Protein 3E0O (pdb70)

Solvent-accessible surface area: 43410 Å² total; per-residue (Å²): 94,90,64,10,44,50,65,89,58,26,155,81,18,81,221,69,36,92,58,0,1,42,75,79,1,30,6,23,5,26,74,22,122,15,33,69,32,144,100,96,0,0,0,0,1,28,2,3,7,44,0,0,0,5,20,135,26,21,42,114,30,125,27,0,29,0,1,0,32,109,29,21,91,129,9,9,54,88,108,122,20,81,51,88,80,20,138,38,42,13,0,25,0,121,49,1,75,0,5,0,4,19,16,72,134,89,15,94,22,146,126,17,52,39,12,14,0,4,5,10,0,4,82,28,1,30,66,130,74,0,140,98,48,9,2,98,75,21,41,146,65,62,90,85,63,11,42,49,62,64,64,24,160,85,18,59,197,77,38,93,71,0,1,49,82,74,12,83,6,60,54,99,138,25,126,15,76,69,44,137,104,84,0,0,0,0,1,24,2,4,7,46,1,0,0,6,20,140,32,28,41,112,29,174,32,1,56,0,1,0,21,85,31,16,104,142,11,8,62,96,123,112,19,85,50,157,83,106,142,52,52,18,0,39,2,156,43,1,75,0,5,0,4,25,14,73,126,98,11,83,28,139,66,17,49,30,8,13,0,5,7,9,0,5,92,27,1,27,78,89,76,0,134,123,51,17,4,88,81,16,53,137,51,58,164,68,74,129,36,70,18,171,84,24,91,217,67,52,86,52,0,1,55,84,70,1,26,5,16,6,30,77,33,118,16,35,76,41,147,108,63,0,0,0,1,1,22,1,21,24,81,4,0,0,6,22,121,30,32,42,113,29,142,44,1,29,0,1,0,21,128,22,19,171,113,18,0,66,82,119,117,26,77,45,95,81,28,144,33,53,14,0,39,1,136,67,1,64,0,6,0,3,19,16,63,128,85,17,90,25,154,49,21,47,39,11,15,1,6,8,15,0,5,130,18,1,38,71,148,83,0,101,103,79,18,35,70,61,50,50,140,72,51,178,84,89,110,94,49,27,138,64,26,83,220,59,49,100,51,0,0,48,76,78,4,21,4,22,10,29,78,26,125,14,31,71,38,160,105,91,0,1,0,1,0,4,5,23,21,79,4,0,0,4,21,139,19,28,40,129,21,129,38,0,34,0,0,0,22,95,24,12,118,92,20,9,70,95,120,118,26,84,49,90,82,19,138,34,53,11,0,37,2,130,70,2,70,0,2,0,3,21,15,63,130,100,15,92,15,148,62,18,50,33,11,15,1,5,6,12,0,7,106,31,13,33,78,142,71,0,118,111,79,62,38,103,82,43,49,140,64,61,204,52,62,122,99,106,22,88,23,143,81,19,52,199,54,40,95,73,0,1,49,80,66,16,78,7,59,60,102,146,28,119,17,71,69,31,148,100,75,0,0,0,0,1,20,11,39,24,73,4,0,0,7,22,126,32,26,45,101,28,166,35,0,57,0,1,0,22,107,35,16,108,148,13,10,86,87,115,120,24,84,53,155,88,103,142,51,52,13,0,35,1,145,71,3,72,0,2,0,2,16,13,66,131,98,17,89,16,143,83,16,48,37,9,15,0,6,6,13,0,7,97,22,0,29,64,79,82,0,92,116,71,31,22,85,85,34,49,131,66,56,97,59,173,69,56,98,111,76,24,153,80,20,82,215,71,32,102,51,0,1,52,79,76,0,25,5,20,4,21,67,24,129,18,32,73,49,144,95,92,0,0,0,0,2,24,1,28,21,81,0,0,0,8,16,136,43,22,37,98,36,133,31,1,34,1,1,0,23,90,30,20,97,144,11,11,58,90,128,109,22,89,35,92,79,27,148,42,52,15,0,36,1,151,49,1,79,0,3,0,3,23,9,71,130,105,10,72,42,149,59,19,58,23,8,14,0,4,8,9,0,4,105,37,1,41,82,164,90,0,131,122,72,62,21,95,86,30,41,134,65,62

Radius of gyration: 34.87 Å; Cα contacts (8 Å, |Δi|>4): 1822; chains: 6; bounding box: 81×86×90 Å

InterPro domains:
  IPR002579 Peptide methionine sulphoxide reductase MrsB domain [MF_01400] (4-126)
  IPR002579 Peptide methionine sulphoxide reductase MrsB domain [PF01641] (12-125)
  IPR002579 Peptide methionine sulphoxide reductase MrsB domain [PS51790] (5-126)
  IPR002579 Peptide methionine sulphoxide reductase MrsB domain [TIGR00357] (3-134)
  IPR011057 Mss4-like superfamily [SSF51316] (3-142)
  IPR028427 Peptide methionine sulfoxide reductase MsrB [PTHR10173] (3-135)

Organism: Bacillus subtilis (strain 168) (NCBI:txid224308)

Structure (mmCIF, N/CA/C/O backbone):
data_3E0O
#
_entry.id   3E0O
#
_cell.length_a   136.114
_cell.length_b   136.114
_cell.length_c   61.925
_cell.angle_alpha   90.00
_cell.angle_beta   90.00
_cell.angle_gamma   120.00
#
_symmetry.space_group_name_H-M   'P 3'
#
loop_
_entity.id
_entity.type
_entity.pdbx_description
1 polymer 'Peptide methionine sulfoxide reductase msrB'
2 water water
#
loop_
_atom_site.group_PDB
_atom_site.id
_atom_site.type_symbol
_atom_site.label_atom_id
_atom_site.label_alt_id
_atom_site.label_comp_id
_atom_site.label_asym_id
_atom_site.label_entity_id
_atom_site.label_seq_id
_atom_site.pdbx_PDB_ins_code
_atom_site.Cartn_x
_atom_site.Cartn_y
_atom_site.Cartn_z
_atom_site.occupancy
_atom_site.B_iso_or_equiv
_atom_site.auth_seq_id
_atom_site.auth_comp_id
_atom_site.auth_asym_id
_atom_site.auth_atom_id
_atom_site.pdbx_PDB_model_num
ATOM 1 N N . MET A 1 1 ? 33.532 100.872 -21.255 1.00 32.83 0 MET A N 1
ATOM 2 C CA . MET A 1 1 ? 33.834 99.423 -21.420 1.00 33.33 0 MET A CA 1
ATOM 3 C C . MET A 1 1 ? 32.736 98.560 -20.807 1.00 34.93 0 MET A C 1
ATOM 4 O O . MET A 1 1 ? 32.382 98.710 -19.635 1.00 35.48 0 MET A O 1
ATOM 9 N N . MET A 1 2 ? 32.206 97.653 -21.620 1.00 35.73 1 MET A N 1
ATOM 10 C CA . MET A 1 2 ? 31.137 96.756 -21.207 1.00 36.03 1 MET A CA 1
ATOM 11 C C . MET A 1 2 ? 31.605 95.800 -20.106 1.00 36.79 1 MET A C 1
ATOM 12 O O . MET A 1 2 ? 32.660 95.182 -20.223 1.00 37.76 1 MET A O 1
ATOM 17 N N . ALA A 1 3 ? 30.808 95.676 -19.047 1.00 37.11 2 ALA A N 1
ATOM 18 C CA . ALA A 1 3 ? 31.129 94.800 -17.917 1.00 37.14 2 ALA A CA 1
ATOM 19 C C . ALA A 1 3 ? 31.560 93.376 -18.282 1.00 37.75 2 ALA A C 1
ATOM 20 O O . ALA A 1 3 ? 32.620 92.920 -17.845 1.00 38.88 2 ALA A O 1
ATOM 22 N N . TYR A 1 4 ? 30.747 92.667 -19.062 1.00 37.47 3 TYR A N 1
ATOM 23 C CA . TYR A 1 4 ? 31.096 91.295 -19.435 1.00 36.35 3 TYR A CA 1
ATOM 24 C C . TYR A 1 4 ? 32.450 91.174 -20.125 1.00 34.87 3 TYR A C 1
ATOM 25 O O . TYR A 1 4 ? 33.228 90.270 -19.816 1.00 34.04 3 TYR A O 1
ATOM 34 N N . ASN A 1 5 ? 32.731 92.089 -21.050 1.00 33.61 4 ASN A N 1
ATOM 35 C CA . ASN A 1 5 ? 33.995 92.088 -21.775 1.00 31.94 4 ASN A CA 1
ATOM 36 C C . ASN A 1 5 ? 35.120 92.414 -20.812 1.00 31.55 4 ASN A C 1
ATOM 37 O O . ASN A 1 5 ? 36.155 91.740 -20.782 1.00 31.64 4 ASN A O 1
ATOM 42 N N . LYS A 1 6 ? 34.905 93.462 -20.028 1.00 29.71 5 LYS A N 1
ATOM 43 C CA . LYS A 1 6 ? 35.862 93.899 -19.027 1.00 28.11 5 LYS A CA 1
ATOM 44 C C . LYS A 1 6 ? 36.348 92.687 -18.241 1.00 29.47 5 LYS A C 1
ATOM 45 O O . LYS A 1 6 ? 37.550 92.459 -18.100 1.00 29.06 5 LYS A O 1
ATOM 51 N N . GLU A 1 7 ? 35.387 91.903 -17.758 1.00 30.32 6 GLU A N 1
ATOM 52 C CA . GLU A 1 7 ? 35.640 90.706 -16.965 1.00 30.56 6 GLU A CA 1
ATOM 53 C C . GLU A 1 7 ? 36.444 89.626 -17.674 1.00 30.53 6 GLU A C 1
ATOM 54 O O . GLU A 1 7 ? 37.286 88.971 -17.056 1.00 30.50 6 GLU A O 1
ATOM 60 N N . GLU A 1 8 ? 36.173 89.420 -18.959 1.00 30.81 7 GLU A N 1
ATOM 61 C CA . GLU A 1 8 ? 36.894 88.405 -19.721 1.00 31.73 7 GLU A CA 1
ATOM 62 C C . GLU A 1 8 ? 38.382 88.729 -19.760 1.00 30.73 7 GLU A C 1
ATOM 63 O O . GLU A 1 8 ? 39.215 87.851 -19.559 1.00 30.10 7 GLU A O 1
ATOM 69 N N . LYS A 1 9 ? 38.708 89.995 -20.018 1.00 29.38 8 LYS A N 1
ATOM 70 C CA . LYS A 1 9 ? 40.096 90.448 -20.062 1.00 25.74 8 LYS A CA 1
ATOM 71 C C . LYS A 1 9 ? 40.777 90.293 -18.706 1.00 24.47 8 LYS A C 1
ATOM 72 O O . LYS A 1 9 ? 41.922 89.860 -18.629 1.00 25.08 8 LYS A O 1
ATOM 78 N N . ILE A 1 10 ? 40.077 90.653 -17.637 1.00 23.83 9 ILE A N 1
ATOM 79 C CA . ILE A 1 10 ? 40.633 90.536 -16.294 1.00 24.02 9 ILE A CA 1
ATOM 80 C C . ILE A 1 10 ? 40.948 89.074 -15.969 1.00 25.15 9 ILE A C 1
ATOM 81 O O . ILE A 1 10 ? 42.002 88.749 -15.411 1.00 23.34 9 ILE A O 1
ATOM 86 N N . LYS A 1 11 ? 40.031 88.190 -16.337 1.00 27.90 10 LYS A N 1
ATOM 87 C CA . LYS A 1 11 ? 40.217 86.762 -16.098 1.00 29.60 10 LYS A CA 1
ATOM 88 C C . LYS A 1 11 ? 41.466 86.286 -16.826 1.00 28.52 10 LYS A C 1
ATOM 89 O O . LYS A 1 11 ? 42.118 85.325 -16.414 1.00 30.02 10 LYS A O 1
ATOM 95 N N . SER A 1 12 ? 41.798 86.978 -17.907 1.00 26.81 11 SER A N 1
ATOM 96 C CA . SER A 1 12 ? 42.949 86.628 -18.713 1.00 25.45 11 SER A CA 1
ATOM 97 C C . SER A 1 12 ? 44.269 87.092 -18.117 1.00 25.09 11 SER A C 1
ATOM 98 O O . SER A 1 12 ? 45.304 86.482 -18.367 1.00 24.82 11 SER A O 1
ATOM 101 N N . LEU A 1 13 ? 44.239 88.171 -17.340 1.00 25.09 12 LEU A N 1
ATOM 102 C CA . LEU A 1 13 ? 45.459 88.696 -16.726 1.00 26.08 12 LEU A CA 1
ATOM 103 C C . LEU A 1 13 ? 46.136 87.643 -15.853 1.00 27.00 12 LEU A C 1
ATOM 104 O O . LEU A 1 13 ? 45.476 86.730 -15.351 1.00 28.36 12 LEU A O 1
ATOM 109 N N . ASN A 1 14 ? 47.448 87.752 -15.671 1.00 26.08 13 ASN A N 1
ATOM 110 C CA . ASN A 1 14 ? 48.113 86.791 -14.809 1.00 26.96 13 ASN A CA 1
ATOM 111 C C . ASN A 1 14 ? 48.169 87.332 -13.385 1.00 28.17 13 ASN A C 1
ATOM 112 O O . ASN A 1 14 ? 47.597 88.378 -13.080 1.00 28.12 13 ASN A O 1
ATOM 117 N N . ARG A 1 15 ? 48.857 86.606 -12.518 1.00 30.55 14 ARG A N 1
ATOM 118 C CA . ARG A 1 15 ? 48.964 86.970 -11.115 1.00 32.70 14 ARG A CA 1
ATOM 119 C C . ARG A 1 15 ? 49.325 88.437 -10.867 1.00 31.44 14 ARG A C 1
ATOM 120 O O . ARG A 1 15 ? 48.490 89.212 -10.385 1.00 31.13 14 ARG A O 1
ATOM 128 N N . MET A 1 16 ? 50.561 88.810 -11.201 1.00 28.95 15 MET A N 1
ATOM 129 C CA . MET A 1 16 ? 51.053 90.174 -11.007 1.00 26.06 15 MET A CA 1
ATOM 130 C C . MET A 1 16 ? 50.203 91.204 -11.743 1.00 26.10 15 MET A C 1
ATOM 131 O O . MET A 1 16 ? 49.830 92.234 -11.175 1.00 26.64 15 MET A O 1
ATOM 136 N N . GLN A 1 17 ? 49.916 90.926 -13.011 1.00 26.02 16 GLN A N 1
ATOM 137 C CA . GLN A 1 17 ? 49.105 91.812 -13.841 1.00 26.00 16 GLN A CA 1
ATOM 138 C C . GLN A 1 17 ? 47.774 92.126 -13.168 1.00 25.50 16 GLN A C 1
ATOM 139 O O . GLN A 1 17 ? 47.333 93.278 -13.146 1.00 25.45 16 GLN A O 1
ATOM 145 N N . TYR A 1 18 ? 47.135 91.095 -12.625 1.00 24.75 17 TYR A N 1
ATOM 146 C CA . TYR A 1 18 ? 45.874 91.277 -11.929 1.00 23.74 17 TYR A CA 1
ATOM 147 C C . TYR A 1 18 ? 46.145 92.117 -10.684 1.00 23.08 17 TYR A C 1
ATOM 148 O O . TYR A 1 18 ? 45.474 93.115 -10.442 1.00 25.11 17 TYR A O 1
ATOM 157 N N . GLU A 1 19 ? 47.137 91.705 -9.900 1.00 21.56 18 GLU A N 1
ATOM 158 C CA . GLU A 1 19 ? 47.504 92.407 -8.670 1.00 20.86 18 GLU A CA 1
ATOM 159 C C . GLU A 1 19 ? 47.649 93.910 -8.860 1.00 18.47 18 GLU A C 1
ATOM 160 O O . GLU A 1 19 ? 46.997 94.695 -8.180 1.00 19.30 18 GLU A O 1
ATOM 166 N N . VAL A 1 20 ? 48.519 94.303 -9.780 1.00 14.96 19 VAL A N 1
ATOM 167 C CA . VAL A 1 20 ? 48.753 95.708 -10.060 1.00 11.58 19 VAL A CA 1
ATOM 168 C C . VAL A 1 20 ? 47.499 96.434 -10.533 1.00 9.41 19 VAL A C 1
ATOM 169 O O . VAL A 1 20 ? 46.945 97.237 -9.816 1.00 6.60 19 VAL A O 1
ATOM 173 N N . THR A 1 21 ? 47.064 96.129 -11.748 1.00 11.02 20 THR A N 1
ATOM 174 C CA . THR A 1 21 ? 45.899 96.751 -12.378 1.00 12.73 20 THR A CA 1
ATOM 175 C C . THR A 1 21 ? 44.607 96.712 -11.572 1.00 12.55 20 THR A C 1
ATOM 176 O O . THR A 1 21 ? 43.853 97.688 -11.551 1.00 11.20 20 THR A O 1
ATOM 180 N N . GLN A 1 22 ? 44.342 95.582 -10.927 1.00 12.61 21 GLN A N 1
ATOM 181 C CA . GLN A 1 22 ? 43.127 95.445 -10.145 1.00 14.09 21 GLN A CA 1
ATOM 182 C C . GLN A 1 22 ? 43.325 95.784 -8.679 1.00 16.49 21 GLN A C 1
ATOM 183 O O . GLN A 1 22 ? 42.569 96.578 -8.128 1.00 21.27 21 GLN A O 1
ATOM 189 N N . ASN A 1 23 ? 44.340 95.208 -8.045 1.00 17.24 22 ASN A N 1
ATOM 190 C CA . ASN A 1 23 ? 44.589 95.481 -6.633 1.00 18.00 22 ASN A CA 1
ATOM 191 C C . ASN A 1 23 ? 45.513 96.660 -6.349 1.00 19.44 22 ASN A C 1
ATOM 192 O O . ASN A 1 23 ? 45.988 96.819 -5.228 1.00 19.66 22 ASN A O 1
ATOM 197 N N . ASN A 1 24 ? 45.767 97.481 -7.362 1.00 20.15 23 ASN A N 1
ATOM 198 C CA . ASN A 1 24 ? 46.627 98.659 -7.225 1.00 22.84 23 ASN A CA 1
ATOM 199 C C . ASN A 1 24 ? 48.041 98.393 -6.676 1.00 23.11 23 ASN A C 1
ATOM 200 O O . ASN A 1 24 ? 48.599 99.233 -5.961 1.00 23.72 23 ASN A O 1
ATOM 205 N N . GLY A 1 25 ? 48.623 97.243 -7.022 1.00 21.43 24 GLY A N 1
ATOM 206 C CA . GLY A 1 25 ? 49.968 96.922 -6.566 1.00 20.65 24 GLY A CA 1
ATOM 207 C C . GLY A 1 25 ? 51.075 97.364 -7.523 1.00 21.13 24 GLY A C 1
ATOM 208 O O . GLY A 1 25 ? 50.821 97.978 -8.565 1.00 22.56 24 GLY A O 1
ATOM 209 N N . THR A 1 26 ? 52.319 97.059 -7.173 1.00 20.42 25 THR A N 1
ATOM 210 C CA . THR A 1 26 ? 53.453 97.437 -8.012 1.00 20.82 25 THR A CA 1
ATOM 211 C C . THR A 1 26 ? 54.386 96.262 -8.290 1.00 20.33 25 THR A C 1
ATOM 212 O O . THR A 1 26 ? 54.689 95.458 -7.404 1.00 20.83 25 THR A O 1
ATOM 216 N N . GLU A 1 27 ? 54.852 96.170 -9.525 1.00 21.24 26 GLU A N 1
ATOM 217 C CA . GLU A 1 27 ? 55.754 95.091 -9.901 1.00 23.09 26 GLU A CA 1
ATOM 218 C C . GLU A 1 27 ? 57.170 95.426 -9.439 1.00 23.14 26 GLU A C 1
ATOM 219 O O . GLU A 1 27 ? 57.544 96.595 -9.328 1.00 22.64 26 GLU A O 1
ATOM 225 N N . PRO A 1 28 ? 57.980 94.396 -9.173 1.00 23.45 27 PRO A N 1
ATOM 226 C CA . PRO A 1 28 ? 59.362 94.588 -8.721 1.00 24.00 27 PRO A CA 1
ATOM 227 C C . PRO A 1 28 ? 60.178 95.417 -9.715 1.00 24.50 27 PRO A C 1
ATOM 228 O O . PRO A 1 28 ? 60.111 95.190 -10.921 1.00 25.92 27 PRO A O 1
ATOM 232 N N . PRO A 1 29 ? 60.962 96.390 -9.221 1.00 24.26 28 PRO A N 1
ATOM 233 C CA . PRO A 1 29 ? 61.782 97.236 -10.095 1.00 24.40 28 PRO A CA 1
ATOM 234 C C . PRO A 1 29 ? 62.884 96.488 -10.838 1.00 24.49 28 PRO A C 1
ATOM 235 O O . PRO A 1 29 ? 63.562 95.640 -10.265 1.00 24.27 28 PRO A O 1
ATOM 239 N N . PHE A 1 30 ? 63.056 96.822 -12.116 1.00 24.88 29 PHE A N 1
ATOM 240 C CA . PHE A 1 30 ? 64.075 96.210 -12.973 1.00 24.39 29 PHE A CA 1
ATOM 241 C C . PHE A 1 30 ? 63.719 94.795 -13.404 1.00 23.82 29 PHE A C 1
ATOM 242 O O . PHE A 1 30 ? 64.380 94.220 -14.261 1.00 24.15 29 PHE A O 1
ATOM 250 N N . GLN A 1 31 ? 62.672 94.235 -12.816 1.00 24.30 30 GLN A N 1
ATOM 251 C CA . GLN A 1 31 ? 62.269 92.883 -13.164 1.00 25.99 30 GLN A CA 1
ATOM 252 C C . GLN A 1 31 ? 60.889 92.807 -13.795 1.00 25.45 30 GLN A C 1
ATOM 253 O O . GLN A 1 31 ? 60.024 92.040 -13.357 1.00 24.33 30 GLN A O 1
ATOM 259 N N . ASN A 1 32 ? 60.695 93.625 -14.825 1.00 24.91 31 ASN A N 1
ATOM 260 C CA . ASN A 1 32 ? 59.453 93.655 -15.581 1.00 24.17 31 ASN A CA 1
ATOM 261 C C . ASN A 1 32 ? 59.812 93.759 -17.058 1.00 24.79 31 ASN A C 1
ATOM 262 O O . ASN A 1 32 ? 60.937 94.120 -17.411 1.00 22.49 31 ASN A O 1
ATOM 267 N N . GLU A 1 33 ? 58.848 93.454 -17.917 1.00 26.66 32 GLU A N 1
ATOM 268 C CA . GLU A 1 33 ? 59.078 93.435 -19.354 1.00 28.22 32 GLU A CA 1
ATOM 269 C C . GLU A 1 33 ? 59.410 94.708 -20.122 1.00 28.78 32 GLU A C 1
ATOM 270 O O . GLU A 1 33 ? 60.162 94.648 -21.099 1.00 29.38 32 GLU A O 1
ATOM 276 N N . TYR A 1 34 ? 58.882 95.856 -19.721 1.00 28.13 33 TYR A N 1
ATOM 277 C CA . TYR A 1 34 ? 59.170 97.045 -20.513 1.00 27.59 33 TYR A CA 1
ATOM 278 C C . TYR A 1 34 ? 60.007 98.165 -19.918 1.00 27.96 33 TYR A C 1
ATOM 279 O O . TYR A 1 34 ? 60.065 99.251 -20.495 1.00 27.68 33 TYR A O 1
ATOM 288 N N . TRP A 1 35 ? 60.663 97.933 -18.790 1.00 28.99 34 TRP A N 1
ATOM 289 C CA . TRP A 1 35 ? 61.452 99.009 -18.215 1.00 30.01 34 TRP A CA 1
ATOM 290 C C . TRP A 1 35 ? 62.601 99.386 -19.150 1.00 30.60 34 TRP A C 1
ATOM 291 O O . TRP A 1 35 ? 62.820 100.571 -19.418 1.00 31.50 34 TRP A O 1
ATOM 302 N N . ASP A 1 36 ? 63.314 98.382 -19.664 1.00 30.73 35 ASP A N 1
ATOM 303 C CA . ASP A 1 36 ? 64.445 98.623 -20.560 1.00 31.23 35 ASP A CA 1
ATOM 304 C C . ASP A 1 36 ? 64.086 98.468 -22.042 1.00 31.69 35 ASP A C 1
ATOM 305 O O . ASP A 1 36 ? 64.954 98.524 -22.914 1.00 31.12 35 ASP A O 1
ATOM 310 N N . HIS A 1 37 ? 62.799 98.275 -22.308 1.00 32.36 36 HIS A N 1
ATOM 311 C CA . HIS A 1 37 ? 62.256 98.117 -23.655 1.00 31.22 36 HIS A CA 1
ATOM 312 C C . HIS A 1 37 ? 62.393 99.450 -24.389 1.00 32.84 36 HIS A C 1
ATOM 313 O O . HIS A 1 37 ? 62.078 100.498 -23.822 1.00 32.73 36 HIS A O 1
ATOM 320 N N . LYS A 1 38 ? 62.862 99.411 -25.638 1.00 33.47 37 LYS A N 1
ATOM 321 C CA . LYS A 1 38 ? 63.048 100.628 -26.440 1.00 34.71 37 LYS A CA 1
ATOM 322 C C . LYS A 1 38 ? 62.656 100.467 -27.908 1.00 34.52 37 LYS A C 1
ATOM 323 O O . LYS A 1 38 ? 63.382 100.920 -28.789 1.00 34.18 37 LYS A O 1
ATOM 329 N N . GLU A 1 39 ? 61.517 99.848 -28.188 1.00 35.40 38 GLU A N 1
ATOM 330 C CA . GLU A 1 39 ? 61.123 99.644 -29.582 1.00 36.38 38 GLU A CA 1
ATOM 331 C C . GLU A 1 39 ? 60.019 100.566 -30.108 1.00 35.30 38 GLU A C 1
ATOM 332 O O . GLU A 1 39 ? 59.025 100.815 -29.429 1.00 36.00 38 GLU A O 1
ATOM 338 N N . GLU A 1 40 ? 60.208 101.080 -31.322 1.00 33.98 39 GLU A N 1
ATOM 339 C CA . GLU A 1 40 ? 59.235 101.989 -31.916 1.00 33.29 39 GLU A CA 1
ATOM 340 C C . GLU A 1 40 ? 57.858 101.360 -31.865 1.00 31.42 39 GLU A C 1
ATOM 341 O O . GLU A 1 40 ? 57.585 100.401 -32.580 1.00 31.63 39 GLU A O 1
ATOM 347 N N . GLY A 1 41 ? 56.987 101.893 -31.016 1.00 29.93 40 GLY A N 1
ATOM 348 C CA . GLY A 1 41 ? 55.667 101.317 -30.921 1.00 28.98 40 GLY A CA 1
ATOM 349 C C . GLY A 1 41 ? 54.720 101.928 -29.915 1.00 28.13 40 GLY A C 1
ATOM 350 O O . GLY A 1 41 ? 54.996 102.963 -29.316 1.00 28.02 40 GLY A O 1
ATOM 351 N N . LEU A 1 42 ? 53.596 101.241 -29.735 1.00 27.74 41 LEU A N 1
ATOM 352 C CA . LEU A 1 42 ? 52.516 101.646 -28.848 1.00 25.44 41 LEU A CA 1
ATOM 353 C C . LEU A 1 42 ? 52.408 100.750 -27.620 1.00 25.31 41 LEU A C 1
ATOM 354 O O . LEU A 1 42 ? 52.536 99.530 -27.713 1.00 25.93 41 LEU A O 1
ATOM 359 N N . TYR A 1 43 ? 52.184 101.367 -26.464 1.00 25.05 42 TYR A N 1
ATOM 360 C CA . TYR A 1 43 ? 51.997 100.632 -25.216 1.00 23.32 42 TYR A CA 1
ATOM 361 C C . TYR A 1 43 ? 50.525 100.838 -24.884 1.00 22.70 42 TYR A C 1
ATOM 362 O O . TYR A 1 43 ? 50.136 101.908 -24.415 1.00 22.81 42 TYR A O 1
ATOM 371 N N . VAL A 1 44 ? 49.704 99.825 -25.146 1.00 22.94 43 VAL A N 1
ATOM 372 C CA . VAL A 1 44 ? 48.265 99.929 -24.892 1.00 22.12 43 VAL A CA 1
ATOM 373 C C . VAL A 1 44 ? 47.815 99.295 -23.572 1.00 22.20 43 VAL A C 1
ATOM 374 O O . VAL A 1 44 ? 48.523 98.465 -22.982 1.00 19.14 43 VAL A O 1
ATOM 378 N N . ASP A 1 45 ? 46.632 99.722 -23.127 1.00 21.52 44 ASP A N 1
ATOM 379 C CA . ASP A 1 45 ? 46.009 99.241 -21.901 1.00 21.15 44 ASP A CA 1
ATOM 380 C C . ASP A 1 45 ? 45.892 97.726 -22.042 1.00 19.32 44 ASP A C 1
ATOM 381 O O . ASP A 1 45 ? 45.373 97.246 -23.043 1.00 19.79 44 ASP A O 1
ATOM 386 N N . ILE A 1 46 ? 46.364 96.969 -21.057 1.00 17.42 45 ILE A N 1
ATOM 387 C CA . ILE A 1 46 ? 46.291 95.514 -21.154 1.00 15.84 45 ILE A CA 1
ATOM 388 C C . ILE A 1 46 ? 44.881 94.959 -20.918 1.00 15.62 45 ILE A C 1
ATOM 389 O O . ILE A 1 46 ? 44.662 93.753 -20.990 1.00 16.48 45 ILE A O 1
ATOM 394 N N . VAL A 1 47 ? 43.922 95.832 -20.646 1.00 15.73 46 VAL A N 1
ATOM 395 C CA . VAL A 1 47 ? 42.550 95.382 -20.448 1.00 17.50 46 VAL A CA 1
ATOM 396 C C . VAL A 1 47 ? 41.611 95.949 -21.531 1.00 20.21 46 VAL A C 1
ATOM 397 O O . VAL A 1 47 ? 40.967 95.188 -22.270 1.00 22.03 46 VAL A O 1
ATOM 401 N N . SER A 1 48 ? 41.532 97.278 -21.625 1.00 20.36 47 SER A N 1
ATOM 402 C CA . SER A 1 48 ? 40.681 97.920 -22.623 1.00 20.35 47 SER A CA 1
ATOM 403 C C . SER A 1 48 ? 41.388 97.944 -23.968 1.00 20.52 47 SER A C 1
ATOM 404 O O . SER A 1 48 ? 40.761 98.116 -25.013 1.00 21.64 47 SER A O 1
ATOM 407 N N . GLY A 1 49 ? 42.705 97.786 -23.935 1.00 19.97 48 GLY A N 1
ATOM 408 C CA . GLY A 1 49 ? 43.470 97.763 -25.166 1.00 19.17 48 GLY A CA 1
ATOM 409 C C . GLY A 1 49 ? 43.640 99.099 -25.843 1.00 18.74 48 GLY A C 1
ATOM 410 O O . GLY A 1 49 ? 44.179 99.170 -26.945 1.00 18.70 48 GLY A O 1
ATOM 411 N N . LYS A 1 50 ? 43.178 100.162 -25.198 1.00 19.25 49 LYS A N 1
ATOM 412 C CA . LYS A 1 50 ? 43.319 101.494 -25.778 1.00 20.67 49 LYS A CA 1
ATOM 413 C C . LYS A 1 50 ? 44.778 101.917 -25.596 1.00 20.77 49 LYS A C 1
ATOM 414 O O . LYS A 1 50 ? 45.459 101.464 -24.664 1.00 21.30 49 LYS A O 1
ATOM 420 N N . PRO A 1 51 ? 45.288 102.767 -26.499 1.00 20.36 50 PRO A N 1
ATOM 421 C CA . PRO A 1 51 ? 46.683 103.185 -26.348 1.00 19.36 50 PRO A CA 1
ATOM 422 C C . PRO A 1 51 ? 46.867 104.155 -25.186 1.00 18.87 50 PRO A C 1
ATOM 423 O O . PRO A 1 51 ? 46.103 105.115 -25.027 1.00 18.11 50 PRO A O 1
ATOM 427 N N . LEU A 1 52 ? 47.889 103.874 -24.377 1.00 17.56 51 LEU A N 1
ATOM 428 C CA . LEU A 1 52 ? 48.231 104.663 -23.203 1.00 15.93 51 LEU A CA 1
ATOM 429 C C . LEU A 1 52 ? 49.514 105.458 -23.412 1.00 15.98 51 LEU A C 1
ATOM 430 O O . LEU A 1 52 ? 49.590 106.621 -23.038 1.00 17.17 51 LEU A O 1
ATOM 435 N N . PHE A 1 53 ? 50.530 104.833 -23.994 1.00 16.36 52 PHE A N 1
ATOM 436 C CA . PHE A 1 53 ? 51.783 105.534 -24.225 1.00 19.66 52 PHE A CA 1
ATOM 437 C C . PHE A 1 53 ? 52.451 105.139 -25.513 1.00 21.25 52 PHE A C 1
ATOM 438 O O . PHE A 1 53 ? 52.204 104.061 -26.046 1.00 21.25 52 PHE A O 1
ATOM 446 N N . THR A 1 54 ? 53.327 106.025 -25.980 1.00 23.87 53 THR A N 1
ATOM 447 C CA . THR A 1 54 ? 54.087 105.852 -27.215 1.00 24.58 53 THR A CA 1
ATOM 448 C C . THR A 1 54 ? 55.543 105.583 -26.878 1.00 24.72 53 THR A C 1
ATOM 449 O O . THR A 1 54 ? 56.054 106.102 -25.886 1.00 26.04 53 THR A O 1
ATOM 453 N N . SER A 1 55 ? 56.217 104.781 -27.697 1.00 24.43 54 SER A N 1
ATOM 454 C CA . SER A 1 55 ? 57.616 104.485 -27.437 1.00 25.14 54 SER A CA 1
ATOM 455 C C . SER A 1 55 ? 58.416 105.769 -27.537 1.00 25.00 54 SER A C 1
ATOM 456 O O . SER A 1 55 ? 59.510 105.861 -26.995 1.00 26.01 54 SER A O 1
ATOM 459 N N . LYS A 1 56 ? 57.854 106.758 -28.227 1.00 24.93 55 LYS A N 1
ATOM 460 C CA . LYS A 1 56 ? 58.502 108.055 -28.409 1.00 26.82 55 LYS A CA 1
ATOM 461 C C . LYS A 1 56 ? 58.736 108.791 -27.104 1.00 27.27 55 LYS A C 1
ATOM 462 O O . LYS A 1 56 ? 59.854 109.218 -26.807 1.00 28.64 55 LYS A O 1
ATOM 468 N N . ASP A 1 57 ? 57.668 108.953 -26.332 1.00 26.90 56 ASP A N 1
ATOM 469 C CA . ASP A 1 57 ? 57.744 109.659 -25.067 1.00 25.21 56 ASP A CA 1
ATOM 470 C C . ASP A 1 57 ? 58.373 108.830 -23.948 1.00 24.60 56 ASP A C 1
ATOM 471 O O . ASP A 1 57 ? 58.581 109.332 -22.840 1.00 23.98 56 ASP A O 1
ATOM 476 N N . LYS A 1 58 ? 58.687 107.567 -24.236 1.00 24.10 57 LYS A N 1
ATOM 477 C CA . LYS A 1 58 ? 59.318 106.702 -23.235 1.00 24.51 57 LYS A CA 1
ATOM 478 C C . LYS A 1 58 ? 60.778 107.121 -23.119 1.00 24.94 57 LYS A C 1
ATOM 479 O O . LYS A 1 58 ? 61.407 107.444 -24.126 1.00 26.38 57 LYS A O 1
ATOM 485 N N . PHE A 1 59 ? 61.318 107.123 -21.906 1.00 24.35 58 PHE A N 1
ATOM 486 C CA . PHE A 1 59 ? 62.706 107.513 -21.734 1.00 25.45 58 PHE A CA 1
ATOM 487 C C . PHE A 1 59 ? 63.425 106.746 -20.641 1.00 25.78 58 PHE A C 1
ATOM 488 O O . PHE A 1 59 ? 62.802 106.219 -19.729 1.00 25.23 58 PHE A O 1
ATOM 496 N N . ASP A 1 60 ? 64.747 106.680 -20.745 1.00 28.59 59 ASP A N 1
ATOM 497 C CA . ASP A 1 60 ? 65.540 105.953 -19.764 1.00 30.58 59 ASP A CA 1
ATOM 498 C C . ASP A 1 60 ? 65.512 106.584 -18.379 1.00 30.62 59 ASP A C 1
ATOM 499 O O . ASP A 1 60 ? 65.674 107.795 -18.211 1.00 30.65 59 ASP A O 1
ATOM 504 N N . SER A 1 61 ? 65.304 105.727 -17.390 1.00 29.93 60 SER A N 1
ATOM 505 C CA . SER A 1 61 ? 65.218 106.126 -15.996 1.00 29.16 60 SER A CA 1
ATOM 506 C C . SER A 1 61 ? 65.920 105.064 -15.150 1.00 28.70 60 SER A C 1
ATOM 507 O O . SER A 1 61 ? 65.904 103.879 -15.494 1.00 29.84 60 SER A O 1
ATOM 510 N N . GLN A 1 62 ? 66.552 105.471 -14.058 1.00 26.00 61 GLN A N 1
ATOM 511 C CA . GLN A 1 62 ? 67.208 104.486 -13.226 1.00 26.44 61 GLN A CA 1
ATOM 512 C C . GLN A 1 62 ? 66.246 103.976 -12.165 1.00 25.70 61 GLN A C 1
ATOM 513 O O . GLN A 1 62 ? 66.677 103.388 -11.173 1.00 25.40 61 GLN A O 1
ATOM 519 N N . CYS A 1 63 ? 64.944 104.186 -12.378 1.00 23.01 62 CYS A N 1
ATOM 520 C CA . CYS A 1 63 ? 63.944 103.738 -11.409 1.00 20.69 62 CYS A CA 1
ATOM 521 C C . CYS A 1 63 ? 63.509 102.278 -11.560 1.00 21.07 62 CYS A C 1
ATOM 522 O O . CYS A 1 63 ? 63.058 101.670 -10.591 1.00 21.68 62 CYS A O 1
ATOM 525 N N . GLY A 1 64 ? 63.643 101.708 -12.757 1.00 19.55 63 GLY A N 1
ATOM 526 C CA . GLY A 1 64 ? 63.270 100.316 -12.942 1.00 17.50 63 GLY A CA 1
ATOM 527 C C . GLY A 1 64 ? 61.856 100.019 -13.409 1.00 17.63 63 GLY A C 1
ATOM 528 O O . GLY A 1 64 ? 61.398 98.888 -13.286 1.00 15.51 63 GLY A O 1
ATOM 529 N N . TRP A 1 65 ? 61.162 101.028 -13.929 1.00 18.68 64 TRP A N 1
ATOM 530 C CA . TRP A 1 65 ? 59.796 100.868 -14.440 1.00 19.26 64 TRP A CA 1
ATOM 531 C C . TRP A 1 65 ? 59.644 101.737 -15.679 1.00 20.07 64 TRP A C 1
ATOM 532 O O . TRP A 1 65 ? 60.254 102.804 -15.768 1.00 18.92 64 TRP A O 1
ATOM 543 N N . PRO A 1 66 ? 58.827 101.295 -16.653 1.00 20.70 65 PRO A N 1
ATOM 544 C CA . PRO A 1 66 ? 58.635 102.100 -17.861 1.00 20.57 65 PRO A CA 1
ATOM 545 C C . PRO A 1 66 ? 58.382 103.556 -17.459 1.00 21.46 65 PRO A C 1
ATOM 546 O O . PRO A 1 66 ? 57.481 103.850 -16.661 1.00 21.71 65 PRO A O 1
ATOM 550 N N . SER A 1 67 ? 59.195 104.459 -17.998 1.00 21.16 66 SER A N 1
ATOM 551 C CA . SER A 1 67 ? 59.065 105.875 -17.690 1.00 21.70 66 SER A CA 1
ATOM 552 C C . SER A 1 67 ? 58.709 106.691 -18.923 1.00 22.11 66 SER A C 1
ATOM 553 O O . SER A 1 67 ? 59.462 106.708 -19.903 1.00 23.00 66 SER A O 1
ATOM 556 N N . PHE A 1 68 ? 57.569 107.379 -18.870 1.00 21.02 67 PHE A N 1
ATOM 557 C CA . PHE A 1 68 ? 57.145 108.210 -19.988 1.00 17.21 67 PHE A CA 1
ATOM 558 C C . PHE A 1 68 ? 56.982 109.633 -19.535 1.00 14.10 67 PHE A C 1
ATOM 559 O O . PHE A 1 68 ? 56.672 109.882 -18.379 1.00 13.55 67 PHE A O 1
ATOM 567 N N . THR A 1 69 ? 57.219 110.561 -20.452 1.00 13.14 68 THR A N 1
ATOM 568 C CA . THR A 1 69 ? 57.112 111.988 -20.171 1.00 11.86 68 THR A CA 1
ATOM 569 C C . THR A 1 69 ? 55.666 112.447 -20.252 1.00 10.35 68 THR A C 1
ATOM 570 O O . THR A 1 69 ? 55.325 113.514 -19.747 1.00 7.47 68 THR A O 1
ATOM 574 N N . LYS A 1 70 ? 54.832 111.648 -20.913 1.00 10.84 69 LYS A N 1
ATOM 575 C CA . LYS A 1 70 ? 53.425 111.987 -21.083 1.00 13.03 69 LYS A CA 1
ATOM 576 C C . LYS A 1 70 ? 52.621 110.840 -21.696 1.00 14.66 69 LYS A C 1
ATOM 577 O O . LYS A 1 70 ? 53.181 109.968 -22.371 1.00 14.94 69 LYS A O 1
ATOM 583 N N . PRO A 1 71 ? 51.287 110.829 -21.467 1.00 16.17 70 PRO A N 1
ATOM 584 C CA . PRO A 1 71 ? 50.414 109.788 -22.005 1.00 15.86 70 PRO A CA 1
ATOM 585 C C . PRO A 1 71 ? 49.858 110.308 -23.306 1.00 18.78 70 PRO A C 1
ATOM 586 O O . PRO A 1 71 ? 50.283 111.348 -23.816 1.00 18.14 70 PRO A O 1
ATOM 590 N N . ILE A 1 72 ? 48.887 109.597 -23.842 1.00 22.77 71 ILE A N 1
ATOM 591 C CA . ILE A 1 72 ? 48.295 110.047 -25.070 1.00 26.59 71 ILE A CA 1
ATOM 592 C C . ILE A 1 72 ? 46.812 110.289 -24.870 1.00 29.21 71 ILE A C 1
ATOM 593 O O . ILE A 1 72 ? 46.221 109.841 -23.886 1.00 28.81 71 ILE A O 1
ATOM 598 N N . GLU A 1 73 ? 46.249 111.063 -25.792 1.00 33.87 72 GLU A N 1
ATOM 599 C CA . GLU A 1 73 ? 44.832 111.424 -25.836 1.00 36.56 72 GLU A CA 1
ATOM 600 C C . GLU A 1 73 ? 43.944 111.136 -24.613 1.00 37.22 72 GLU A C 1
ATOM 601 O O . GLU A 1 73 ? 43.006 110.334 -24.689 1.00 37.89 72 GLU A O 1
ATOM 607 N N . GLU A 1 74 ? 44.228 111.804 -23.500 1.00 37.04 73 GLU A N 1
ATOM 608 C CA . GLU A 1 74 ? 43.445 111.648 -22.273 1.00 36.58 73 GLU A CA 1
ATOM 609 C C . GLU A 1 74 ? 42.940 110.238 -21.928 1.00 34.51 73 GLU A C 1
ATOM 610 O O . GLU A 1 74 ? 41.875 110.095 -21.330 1.00 33.52 73 GLU A O 1
ATOM 616 N N . GLU A 1 75 ? 43.675 109.195 -22.294 1.00 32.18 74 GLU A N 1
ATOM 617 C CA . GLU A 1 75 ? 43.220 107.862 -21.940 1.00 30.38 74 GLU A CA 1
ATOM 618 C C . GLU A 1 75 ? 43.832 107.518 -20.589 1.00 28.31 74 GLU A C 1
ATOM 619 O O . GLU A 1 75 ? 43.525 106.494 -19.994 1.00 29.08 74 GLU A O 1
ATOM 625 N N . VAL A 1 76 ? 44.695 108.403 -20.110 1.00 26.94 75 VAL A N 1
ATOM 626 C CA . VAL A 1 76 ? 45.371 108.250 -18.825 1.00 26.66 75 VAL A CA 1
ATOM 627 C C . VAL A 1 76 ? 44.960 109.407 -17.914 1.00 27.16 75 VAL A C 1
ATOM 628 O O . VAL A 1 76 ? 45.033 110.572 -18.313 1.00 26.48 75 VAL A O 1
ATOM 632 N N . GLU A 1 77 ? 44.539 109.101 -16.693 1.00 26.70 76 GLU A N 1
ATOM 633 C CA . GLU A 1 77 ? 44.109 110.161 -15.791 1.00 28.40 76 GLU A CA 1
ATOM 634 C C . GLU A 1 77 ? 44.866 110.180 -14.473 1.00 27.69 76 GLU A C 1
ATOM 635 O O . GLU A 1 77 ? 45.270 109.126 -13.964 1.00 27.23 76 GLU A O 1
ATOM 641 N N . GLU A 1 78 ? 45.051 111.388 -13.934 1.00 24.80 77 GLU A N 1
ATOM 642 C CA . GLU A 1 78 ? 45.737 111.567 -12.670 1.00 22.57 77 GLU A CA 1
ATOM 643 C C . GLU A 1 78 ? 44.691 111.672 -11.594 1.00 23.89 77 GLU A C 1
ATOM 644 O O . GLU A 1 78 ? 43.563 112.080 -11.852 1.00 24.57 77 GLU A O 1
ATOM 650 N N . LYS A 1 79 ? 45.075 111.320 -10.377 1.00 24.43 78 LYS A N 1
ATOM 651 C CA . LYS A 1 79 ? 44.168 111.369 -9.248 1.00 23.35 78 LYS A CA 1
ATOM 652 C C . LYS A 1 79 ? 45.021 111.432 -7.991 1.00 25.31 78 LYS A C 1
ATOM 653 O O . LYS A 1 79 ? 46.061 110.772 -7.904 1.00 26.84 78 LYS A O 1
ATOM 659 N N . LEU A 1 80 ? 44.601 112.235 -7.019 1.00 26.19 79 LEU A N 1
ATOM 660 C CA . LEU A 1 80 ? 45.347 112.350 -5.772 1.00 25.03 79 LEU A CA 1
ATOM 661 C C . LEU A 1 80 ? 45.423 110.962 -5.154 1.00 25.94 79 LEU A C 1
ATOM 662 O O . LEU A 1 80 ? 44.504 110.153 -5.308 1.00 26.68 79 LEU A O 1
ATOM 667 N N . ASP A 1 81 ? 46.522 110.678 -4.473 1.00 26.07 80 ASP A N 1
ATOM 668 C CA . ASP A 1 81 ? 46.707 109.385 -3.827 1.00 27.01 80 ASP A CA 1
ATOM 669 C C . ASP A 1 81 ? 47.356 109.638 -2.489 1.00 28.09 80 ASP A C 1
ATOM 670 O O . ASP A 1 81 ? 48.572 109.856 -2.420 1.00 29.21 80 ASP A O 1
ATOM 675 N N . THR A 1 82 ? 46.551 109.612 -1.429 1.00 28.25 81 THR A N 1
ATOM 676 C CA . THR A 1 82 ? 47.067 109.865 -0.087 1.00 27.84 81 THR A CA 1
ATOM 677 C C . THR A 1 82 ? 47.219 108.598 0.770 1.00 28.82 81 THR A C 1
ATOM 678 O O . THR A 1 82 ? 47.170 108.661 2.001 1.00 29.13 81 THR A O 1
ATOM 682 N N . SER A 1 83 ? 47.416 107.453 0.124 1.00 28.19 82 SER A N 1
ATOM 683 C CA . SER A 1 83 ? 47.588 106.211 0.863 1.00 29.51 82 SER A CA 1
ATOM 684 C C . SER A 1 83 ? 49.019 106.080 1.407 1.00 31.19 82 SER A C 1
ATOM 685 O O . SER A 1 83 ? 49.861 106.963 1.203 1.00 32.05 82 SER A O 1
ATOM 688 N N . HIS A 1 84 ? 49.284 104.972 2.097 1.00 31.47 83 HIS A N 1
ATOM 689 C CA . HIS A 1 84 ? 50.595 104.704 2.676 1.00 31.06 83 HIS A CA 1
ATOM 690 C C . HIS A 1 84 ? 51.159 105.939 3.335 1.00 31.32 83 HIS A C 1
ATOM 691 O O . HIS A 1 84 ? 52.369 106.174 3.314 1.00 31.05 83 HIS A O 1
ATOM 698 N N . GLY A 1 85 ? 50.258 106.729 3.910 1.00 31.58 84 GLY A N 1
ATOM 699 C CA . GLY A 1 85 ? 50.634 107.939 4.616 1.00 31.87 84 GLY A CA 1
ATOM 700 C C . GLY A 1 85 ? 51.555 108.880 3.878 1.00 32.18 84 GLY A C 1
ATOM 701 O O . GLY A 1 85 ? 52.458 109.468 4.469 1.00 33.21 84 GLY A O 1
ATOM 702 N N . MET A 1 86 ? 51.341 109.031 2.582 1.00 32.08 85 MET A N 1
ATOM 703 C CA . MET A 1 86 ? 52.169 109.936 1.801 1.00 31.50 85 MET A CA 1
ATOM 704 C C . MET A 1 86 ? 51.283 110.802 0.942 1.00 29.87 85 MET A C 1
ATOM 705 O O . MET A 1 86 ? 50.057 110.790 1.085 1.00 28.61 85 MET A O 1
ATOM 710 N N . ILE A 1 87 ? 51.904 111.558 0.050 1.00 28.16 86 ILE A N 1
ATOM 711 C CA . ILE A 1 87 ? 51.136 112.393 -0.853 1.00 28.34 86 ILE A CA 1
ATOM 712 C C . ILE A 1 87 ? 51.725 112.246 -2.247 1.00 27.99 86 ILE A C 1
ATOM 713 O O . ILE A 1 87 ? 52.801 112.766 -2.541 1.00 29.39 86 ILE A O 1
ATOM 718 N N . ARG A 1 88 ? 51.017 111.498 -3.089 1.00 26.38 87 ARG A N 1
ATOM 719 C CA . ARG A 1 88 ? 51.454 111.247 -4.452 1.00 25.67 87 ARG A CA 1
ATOM 720 C C . ARG A 1 88 ? 50.254 111.396 -5.363 1.00 26.15 87 ARG A C 1
ATOM 721 O O . ARG A 1 88 ? 49.149 111.644 -4.894 1.00 29.26 87 ARG A O 1
ATOM 729 N N . THR A 1 89 ? 50.483 111.239 -6.664 1.00 25.24 88 THR A N 1
ATOM 730 C CA . THR A 1 89 ? 49.443 111.338 -7.682 1.00 23.29 88 THR A CA 1
ATOM 731 C C . THR A 1 89 ? 49.383 110.039 -8.450 1.00 22.91 88 THR A C 1
ATOM 732 O O . THR A 1 89 ? 50.339 109.672 -9.135 1.00 20.73 88 THR A O 1
ATOM 736 N N . GLU A 1 90 ? 48.257 109.348 -8.341 1.00 23.96 89 GLU A N 1
ATOM 737 C CA . GLU A 1 90 ? 48.083 108.095 -9.052 1.00 24.27 89 GLU A CA 1
ATOM 738 C C . GLU A 1 90 ? 47.781 108.397 -10.520 1.00 25.38 89 GLU A C 1
ATOM 739 O O . GLU A 1 90 ? 47.299 109.483 -10.874 1.00 26.12 89 GLU A O 1
ATOM 745 N N . VAL A 1 91 ? 48.091 107.425 -11.367 1.00 25.53 90 VAL A N 1
ATOM 746 C CA . VAL A 1 91 ? 47.875 107.515 -12.799 1.00 23.94 90 VAL A CA 1
ATOM 747 C C . VAL A 1 91 ? 46.946 106.352 -13.120 1.00 21.91 90 VAL A C 1
ATOM 748 O O . VAL A 1 91 ? 47.299 105.198 -12.868 1.00 21.69 90 VAL A O 1
ATOM 752 N N . ARG A 1 92 ? 45.758 106.639 -13.642 1.00 21.76 91 ARG A N 1
ATOM 753 C CA . ARG A 1 92 ? 44.822 105.567 -13.985 1.00 21.19 91 ARG A CA 1
ATOM 754 C C . ARG A 1 92 ? 44.326 105.618 -15.417 1.00 22.11 91 ARG A C 1
ATOM 755 O O . ARG A 1 92 ? 44.287 106.688 -16.035 1.00 22.79 91 ARG A O 1
ATOM 763 N N . SER A 1 93 ? 43.968 104.445 -15.939 1.00 23.01 92 SER A N 1
ATOM 764 C CA . SER A 1 93 ? 43.424 104.323 -17.287 1.00 24.03 92 SER A CA 1
ATOM 765 C C . SER A 1 93 ? 41.962 104.768 -17.219 1.00 24.76 92 SER A C 1
ATOM 766 O O . SER A 1 93 ? 41.254 104.464 -16.255 1.00 23.24 92 SER A O 1
ATOM 769 N N . ARG A 1 94 ? 41.517 105.499 -18.236 1.00 26.06 93 ARG A N 1
ATOM 770 C CA . ARG A 1 94 ? 40.150 105.988 -18.272 1.00 26.46 93 ARG A CA 1
ATOM 771 C C . ARG A 1 94 ? 39.172 104.842 -18.463 1.00 26.27 93 ARG A C 1
ATOM 772 O O . ARG A 1 94 ? 38.534 104.389 -17.514 1.00 26.41 93 ARG A O 1
ATOM 780 N N . THR A 1 95 ? 39.084 104.356 -19.694 1.00 26.45 94 THR A N 1
ATOM 781 C CA . THR A 1 95 ? 38.151 103.296 -20.035 1.00 26.32 94 THR A CA 1
ATOM 782 C C . THR A 1 95 ? 38.171 102.082 -19.125 1.00 26.01 94 THR A C 1
ATOM 783 O O . THR A 1 95 ? 37.151 101.728 -18.554 1.00 26.80 94 THR A O 1
ATOM 787 N N . ALA A 1 96 ? 39.328 101.452 -18.973 1.00 26.39 95 ALA A N 1
ATOM 788 C CA . ALA A 1 96 ? 39.439 100.250 -18.137 1.00 26.78 95 ALA A CA 1
ATOM 789 C C . ALA A 1 96 ? 39.476 100.445 -16.611 1.00 27.05 95 ALA A C 1
ATOM 790 O O . ALA A 1 96 ? 39.092 99.537 -15.860 1.00 27.01 95 ALA A O 1
ATOM 792 N N . ASP A 1 97 ? 39.939 101.617 -16.167 1.00 26.92 96 ASP A N 1
ATOM 793 C CA . ASP A 1 97 ? 40.099 101.958 -14.746 1.00 25.63 96 ASP A CA 1
ATOM 794 C C . ASP A 1 97 ? 40.944 100.935 -14.009 1.00 25.13 96 ASP A C 1
ATOM 795 O O . ASP A 1 97 ? 40.476 100.245 -13.111 1.00 23.83 96 ASP A O 1
ATOM 800 N N . SER A 1 98 ? 42.199 100.835 -14.419 1.00 25.88 97 SER A N 1
ATOM 801 C CA . SER A 1 98 ? 43.141 99.922 -13.799 1.00 26.22 97 SER A CA 1
ATOM 802 C C . SER A 1 98 ? 44.277 100.794 -13.263 1.00 25.39 97 SER A C 1
ATOM 803 O O . SER A 1 98 ? 44.612 101.812 -13.866 1.00 26.49 97 SER A O 1
ATOM 806 N N . HIS A 1 99 ? 44.835 100.429 -12.114 1.00 23.33 98 HIS A N 1
ATOM 807 C CA . HIS A 1 99 ? 45.937 101.191 -11.542 1.00 20.28 98 HIS A CA 1
ATOM 808 C C . HIS A 1 99 ? 47.091 101.100 -12.527 1.00 19.21 98 HIS A C 1
ATOM 809 O O . HIS A 1 99 ? 47.420 100.010 -12.993 1.00 19.00 98 HIS A O 1
ATOM 816 N N . LEU A 1 100 ? 47.687 102.236 -12.876 1.00 17.07 99 LEU A N 1
ATOM 817 C CA . LEU A 1 100 ? 48.825 102.209 -13.784 1.00 13.81 99 LEU A CA 1
ATOM 818 C C . LEU A 1 100 ? 50.107 102.454 -13.009 1.00 14.72 99 LEU A C 1
ATOM 819 O O . LEU A 1 100 ? 51.092 101.721 -13.175 1.00 15.76 99 LEU A O 1
ATOM 824 N N . GLY A 1 101 ? 50.072 103.464 -12.143 1.00 12.81 100 GLY A N 1
ATOM 825 C CA . GLY A 1 101 ? 51.234 103.815 -11.353 1.00 15.11 100 GLY A CA 1
ATOM 826 C C . GLY A 1 101 ? 51.167 105.238 -10.811 1.00 16.10 100 GLY A C 1
ATOM 827 O O . GLY A 1 101 ? 50.120 105.650 -10.291 1.00 17.00 100 GLY A O 1
ATOM 828 N N . HIS A 1 102 ? 52.270 105.986 -10.929 1.00 14.77 101 HIS A N 1
ATOM 829 C CA . HIS A 1 102 ? 52.322 107.363 -10.432 1.00 15.18 101 HIS A CA 1
ATOM 830 C C . HIS A 1 102 ? 53.107 108.354 -11.300 1.00 15.95 101 HIS A C 1
ATOM 831 O O . HIS A 1 102 ? 53.894 107.967 -12.167 1.00 16.53 101 HIS A O 1
ATOM 838 N N . VAL A 1 103 ? 52.870 109.640 -11.056 1.00 16.36 102 VAL A N 1
ATOM 839 C CA . VAL A 1 103 ? 53.572 110.716 -11.761 1.00 17.71 102 VAL A CA 1
ATOM 840 C C . VAL A 1 103 ? 54.421 111.521 -10.778 1.00 17.66 102 VAL A C 1
ATOM 841 O O . VAL A 1 103 ? 54.091 111.643 -9.606 1.00 16.92 102 VAL A O 1
ATOM 845 N N . PHE A 1 104 ? 55.519 112.070 -11.267 1.00 20.15 103 PHE A N 1
ATOM 846 C CA . PHE A 1 104 ? 56.401 112.852 -10.423 1.00 22.91 103 PHE A CA 1
ATOM 847 C C . PHE A 1 104 ? 56.869 114.043 -11.222 1.00 24.92 103 PHE A C 1
ATOM 848 O O . PHE A 1 104 ? 57.010 113.949 -12.438 1.00 26.84 103 PHE A O 1
ATOM 856 N N . ASN A 1 105 ? 57.104 115.164 -10.548 1.00 27.37 104 ASN A N 1
ATOM 857 C CA . ASN A 1 105 ? 57.563 116.359 -11.243 1.00 29.62 104 ASN A CA 1
ATOM 858 C C . ASN A 1 105 ? 59.084 116.453 -11.340 1.00 29.91 104 ASN A C 1
ATOM 859 O O . ASN A 1 105 ? 59.664 117.530 -11.213 1.00 29.17 104 ASN A O 1
ATOM 864 N N . ASP A 1 106 ? 59.711 115.308 -11.591 1.00 29.31 105 ASP A N 1
ATOM 865 C CA . ASP A 1 106 ? 61.152 115.221 -11.734 1.00 30.10 105 ASP A CA 1
ATOM 866 C C . ASP A 1 106 ? 61.456 114.731 -13.152 1.00 30.62 105 ASP A C 1
ATOM 867 O O . ASP A 1 106 ? 62.467 114.083 -13.398 1.00 29.47 105 ASP A O 1
ATOM 872 N N . GLY A 1 107 ? 60.567 115.047 -14.084 1.00 31.85 106 GLY A N 1
ATOM 873 C CA . GLY A 1 107 ? 60.753 114.615 -15.459 1.00 33.46 106 GLY A CA 1
ATOM 874 C C . GLY A 1 107 ? 61.714 115.442 -16.298 1.00 33.98 106 GLY A C 1
ATOM 875 O O . GLY A 1 107 ? 61.888 116.640 -16.073 1.00 34.62 106 GLY A O 1
ATOM 876 N N . PRO A 1 108 ? 62.345 114.819 -17.300 1.00 34.49 107 PRO A N 1
ATOM 877 C CA . PRO A 1 108 ? 63.302 115.480 -18.189 1.00 34.79 107 PRO A CA 1
ATOM 878 C C . PRO A 1 108 ? 62.653 116.322 -19.273 1.00 34.91 107 PRO A C 1
ATOM 879 O O . PRO A 1 108 ? 63.300 117.171 -19.876 1.00 35.06 107 PRO A O 1
ATOM 883 N N . GLY A 1 109 ? 61.371 116.083 -19.518 1.00 35.42 108 GLY A N 1
ATOM 884 C CA . GLY A 1 109 ? 60.672 116.817 -20.558 1.00 35.71 108 GLY A CA 1
ATOM 885 C C . GLY A 1 109 ? 60.597 118.322 -20.378 1.00 35.71 108 GLY A C 1
ATOM 886 O O . GLY A 1 109 ? 61.114 118.866 -19.403 1.00 35.91 108 GLY A O 1
ATOM 887 N N . PRO A 1 110 ? 59.965 119.029 -21.329 1.00 35.38 109 PRO A N 1
ATOM 888 C CA . PRO A 1 110 ? 59.822 120.483 -21.263 1.00 34.67 109 PRO A CA 1
ATOM 889 C C . PRO A 1 110 ? 58.928 120.846 -20.079 1.00 34.41 109 PRO A C 1
ATOM 890 O O . PRO A 1 110 ? 58.946 121.977 -19.594 1.00 33.88 109 PRO A O 1
ATOM 894 N N . ASN A 1 111 ? 58.145 119.872 -19.621 1.00 34.17 110 ASN A N 1
ATOM 895 C CA . ASN A 1 111 ? 57.244 120.089 -18.502 1.00 33.84 110 ASN A CA 1
ATOM 896 C C . ASN A 1 111 ? 57.560 119.215 -17.304 1.00 30.68 110 ASN A C 1
ATOM 897 O O . ASN A 1 111 ? 56.738 119.011 -16.417 1.00 31.05 110 ASN A O 1
ATOM 902 N N . GLY A 1 112 ? 58.779 118.710 -17.302 1.00 28.45 111 GLY A N 1
ATOM 903 C CA . GLY A 1 112 ? 59.286 117.894 -16.218 1.00 27.91 111 GLY A CA 1
ATOM 904 C C . GLY A 1 112 ? 58.467 116.812 -15.551 1.00 26.84 111 GLY A C 1
ATOM 905 O O . GLY A 1 112 ? 58.627 116.595 -14.350 1.00 26.33 111 GLY A O 1
ATOM 906 N N . LEU A 1 113 ? 57.608 116.121 -16.292 1.00 25.99 112 LEU A N 1
ATOM 907 C CA . LEU A 1 113 ? 56.832 115.057 -15.678 1.00 25.65 112 LEU A CA 1
ATOM 908 C C . LEU A 1 113 ? 57.482 113.695 -15.861 1.00 25.89 112 LEU A C 1
ATOM 909 O O . LEU A 1 113 ? 58.231 113.457 -16.811 1.00 25.93 112 LEU A O 1
ATOM 914 N N . ARG A 1 114 ? 57.199 112.802 -14.926 1.00 25.65 113 ARG A N 1
ATOM 915 C CA . ARG A 1 114 ? 57.740 111.460 -14.971 1.00 25.97 113 ARG A CA 1
ATOM 916 C C . ARG A 1 114 ? 56.648 110.460 -14.641 1.00 25.81 113 ARG A C 1
ATOM 917 O O . ARG A 1 114 ? 56.299 110.262 -13.471 1.00 25.16 113 ARG A O 1
ATOM 925 N N . TYR A 1 115 ? 56.099 109.840 -15.679 1.00 25.16 114 TYR A N 1
ATOM 926 C CA . TYR A 1 115 ? 55.049 108.850 -15.501 1.00 24.46 114 TYR A CA 1
ATOM 927 C C . TYR A 1 115 ? 55.699 107.468 -15.344 1.00 25.09 114 TYR A C 1
ATOM 928 O O . TYR A 1 115 ? 56.256 106.910 -16.300 1.00 25.54 114 TYR A O 1
ATOM 937 N N . CYS A 1 116 ? 55.630 106.935 -14.123 1.00 24.58 115 CYS A N 1
ATOM 938 C CA . CYS A 1 116 ? 56.219 105.641 -13.787 1.00 25.13 115 CYS A CA 1
ATOM 939 C C . CYS A 1 116 ? 55.159 104.539 -13.840 1.00 24.81 115 CYS A C 1
ATOM 940 O O . CYS A 1 116 ? 54.429 104.303 -12.865 1.00 23.09 115 CYS A O 1
ATOM 943 N N . ILE A 1 117 ? 55.100 103.854 -14.979 1.00 23.87 116 ILE A N 1
ATOM 944 C CA . ILE A 1 117 ? 54.100 102.813 -15.194 1.00 25.17 116 ILE A CA 1
ATOM 945 C C . ILE A 1 117 ? 54.580 101.365 -15.056 1.00 24.02 116 ILE A C 1
ATOM 946 O O . ILE A 1 117 ? 55.669 101.022 -15.520 1.00 26.90 116 ILE A O 1
ATOM 951 N N . ASN A 1 118 ? 53.771 100.520 -14.410 1.00 21.44 117 ASN A N 1
ATOM 952 C CA . ASN A 1 118 ? 54.128 99.108 -14.261 1.00 18.17 117 ASN A CA 1
ATOM 953 C C . ASN A 1 118 ? 54.032 98.511 -15.658 1.00 17.08 117 ASN A C 1
ATOM 954 O O . ASN A 1 118 ? 53.167 98.907 -16.441 1.00 16.06 117 ASN A O 1
ATOM 959 N N . SER A 1 119 ? 54.913 97.567 -15.971 1.00 15.59 118 SER A N 1
ATOM 960 C CA . SER A 1 119 ? 54.888 96.917 -17.266 1.00 14.92 118 SER A CA 1
ATOM 961 C C . SER A 1 119 ? 53.617 96.097 -17.323 1.00 15.17 118 SER A C 1
ATOM 962 O O . SER A 1 119 ? 52.942 96.040 -18.349 1.00 12.98 118 SER A O 1
ATOM 965 N N . ALA A 1 120 ? 53.301 95.482 -16.189 1.00 17.09 119 ALA A N 1
ATOM 966 C CA . ALA A 1 120 ? 52.128 94.622 -16.047 1.00 20.06 119 ALA A CA 1
ATOM 967 C C . ALA A 1 120 ? 50.818 95.210 -16.575 1.00 19.93 119 ALA A C 1
ATOM 968 O O . ALA A 1 120 ? 49.973 94.473 -17.088 1.00 21.05 119 ALA A O 1
ATOM 970 N N . ALA A 1 121 ? 50.648 96.522 -16.445 1.00 17.90 120 ALA A N 1
ATOM 971 C CA . ALA A 1 121 ? 49.436 97.177 -16.914 1.00 17.24 120 ALA A CA 1
ATOM 972 C C . ALA A 1 121 ? 49.476 97.407 -18.422 1.00 18.08 120 ALA A C 1
ATOM 973 O O . ALA A 1 121 ? 48.479 97.809 -19.020 1.00 16.94 120 ALA A O 1
ATOM 975 N N . LEU A 1 122 ? 50.631 97.133 -19.024 1.00 19.04 121 LEU A N 1
ATOM 976 C CA . LEU A 1 122 ? 50.845 97.354 -20.448 1.00 20.39 121 LEU A CA 1
ATOM 977 C C . LEU A 1 122 ? 51.018 96.116 -21.329 1.00 21.37 121 LEU A C 1
ATOM 978 O O . LEU A 1 122 ? 51.313 95.026 -20.847 1.00 22.29 121 LEU A O 1
ATOM 983 N N . ARG A 1 123 ? 50.821 96.312 -22.631 1.00 22.95 122 ARG A N 1
ATOM 984 C CA . ARG A 1 123 ? 51.001 95.276 -23.648 1.00 23.91 122 ARG A CA 1
ATOM 985 C C . ARG A 1 123 ? 51.572 95.989 -24.854 1.00 23.54 122 ARG A C 1
ATOM 986 O O . ARG A 1 123 ? 50.868 96.748 -25.513 1.00 24.02 122 ARG A O 1
ATOM 994 N N . PHE A 1 124 ? 52.838 95.751 -25.157 1.00 22.77 123 PHE A N 1
ATOM 995 C CA . PHE A 1 124 ? 53.442 96.430 -26.285 1.00 23.27 123 PHE A CA 1
ATOM 996 C C . PHE A 1 124 ? 52.970 95.967 -27.662 1.00 24.14 123 PHE A C 1
ATOM 997 O O . PHE A 1 124 ? 52.740 9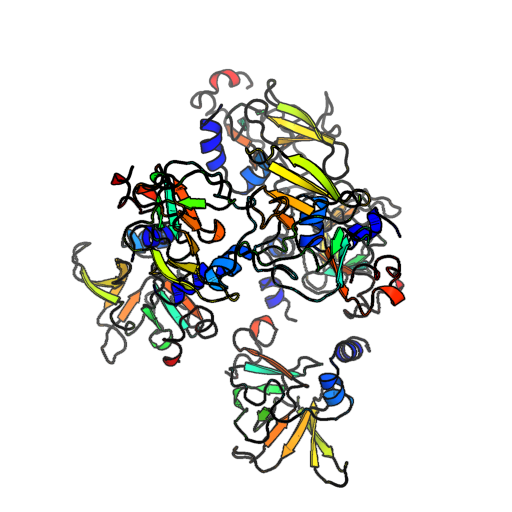4.782 -27.902 1.00 25.24 123 PHE A O 1
ATOM 1005 N N . VAL A 1 125 ? 52.822 96.929 -28.563 1.00 25.12 124 VAL A N 1
ATOM 1006 C CA . VAL A 1 125 ? 52.396 96.653 -29.921 1.00 25.62 124 VAL A CA 1
ATOM 1007 C C . VAL A 1 125 ? 53.311 97.420 -30.850 1.00 26.94 124 VAL A C 1
ATOM 1008 O O . VAL A 1 125 ? 53.254 98.641 -30.916 1.00 26.10 124 VAL A O 1
ATOM 1012 N N . PRO A 1 126 ? 54.177 96.703 -31.577 1.00 28.70 125 PRO A N 1
ATOM 1013 C CA . PRO A 1 126 ? 55.125 97.299 -32.516 1.00 29.71 125 PRO A CA 1
ATOM 1014 C C . PRO A 1 126 ? 54.429 98.057 -33.622 1.00 31.14 125 PRO A C 1
ATOM 1015 O O . PRO A 1 126 ? 53.299 97.742 -33.991 1.00 32.03 125 PRO A O 1
ATOM 1019 N N . LYS A 1 127 ? 55.123 99.055 -34.154 1.00 33.91 126 LYS A N 1
ATOM 1020 C CA . LYS A 1 127 ? 54.590 99.878 -35.223 1.00 35.92 126 LYS A CA 1
ATOM 1021 C C . LYS A 1 127 ? 54.204 99.036 -36.436 1.00 36.07 126 LYS A C 1
ATOM 1022 O O . LYS A 1 127 ? 53.076 99.136 -36.922 1.00 38.64 126 LYS A O 1
ATOM 1028 N N . HIS A 1 128 ? 55.117 98.188 -36.908 1.00 34.48 127 HIS A N 1
ATOM 1029 C CA . HIS A 1 128 ? 54.841 97.365 -38.090 1.00 33.44 127 HIS A CA 1
ATOM 1030 C C . HIS A 1 128 ? 53.639 96.444 -37.952 1.00 32.91 127 HIS A C 1
ATOM 1031 O O . HIS A 1 128 ? 53.365 95.642 -38.840 1.00 32.91 127 HIS A O 1
ATOM 1038 N N . LYS A 1 129 ? 52.927 96.551 -36.837 1.00 33.43 128 LYS A N 1
ATOM 1039 C CA . LYS A 1 129 ? 51.747 95.726 -36.611 1.00 34.70 128 LYS A CA 1
ATOM 1040 C C . LYS A 1 129 ? 50.525 96.582 -36.363 1.00 34.09 128 LYS A C 1
ATOM 1041 O O . LYS A 1 129 ? 49.398 96.137 -36.551 1.00 33.52 128 LYS A O 1
ATOM 1047 N N . LEU A 1 130 ? 50.760 97.816 -35.944 1.00 34.65 129 LEU A N 1
ATOM 1048 C CA . LEU A 1 130 ? 49.678 98.740 -35.642 1.00 37.27 129 LEU A CA 1
ATOM 1049 C C . LEU A 1 130 ? 48.508 98.731 -36.630 1.00 38.22 129 LEU A C 1
ATOM 1050 O O . LEU A 1 130 ? 47.346 98.787 -36.216 1.00 37.22 129 LEU A O 1
ATOM 1055 N N . LYS A 1 131 ? 48.806 98.637 -37.924 1.00 41.19 130 LYS A N 1
ATOM 1056 C CA . LYS A 1 131 ? 47.755 98.647 -38.948 1.00 43.78 130 LYS A CA 1
ATOM 1057 C C . LYS A 1 131 ? 46.943 97.351 -39.085 1.00 43.42 130 LYS A C 1
ATOM 1058 O O . LYS A 1 131 ? 45.783 97.392 -39.490 1.00 43.69 130 LYS A O 1
ATOM 1064 N N . GLU A 1 132 ? 47.532 96.208 -38.754 1.00 42.57 131 GLU A N 1
ATOM 1065 C CA . GLU A 1 132 ? 46.798 94.954 -38.846 1.00 43.44 131 GLU A CA 1
ATOM 1066 C C . GLU A 1 132 ? 46.103 94.680 -37.511 1.00 43.03 131 GLU A C 1
ATOM 1067 O O . GLU A 1 132 ? 45.133 93.923 -37.442 1.00 43.36 131 GLU A O 1
ATOM 1073 N N . GLU A 1 133 ? 46.614 95.303 -36.453 1.00 41.72 132 GLU A N 1
ATOM 1074 C CA . GLU A 1 133 ? 46.078 95.137 -35.108 1.00 40.07 132 GLU A CA 1
ATOM 1075 C C . GLU A 1 133 ? 44.803 95.945 -34.871 1.00 39.70 132 GLU A C 1
ATOM 1076 O O . GLU A 1 133 ? 44.108 95.753 -33.865 1.00 39.55 132 GLU A O 1
ATOM 1082 N N . GLY A 1 134 ? 44.498 96.846 -35.799 1.00 37.71 133 GLY A N 1
ATOM 1083 C CA . GLY A 1 134 ? 43.309 97.665 -35.663 1.00 34.63 133 GLY A CA 1
ATOM 1084 C C . GLY A 1 134 ? 43.659 99.050 -35.164 1.00 33.24 133 GLY A C 1
ATOM 1085 O O . GLY A 1 134 ? 42.778 99.844 -34.814 1.00 30.03 133 GLY A O 1
ATOM 1086 N N . TYR A 1 135 ? 44.958 99.337 -35.134 1.00 32.42 134 TYR A N 1
ATOM 1087 C CA . TYR A 1 135 ? 45.439 100.632 -34.680 1.00 33.11 134 TYR A CA 1
ATOM 1088 C C . TYR A 1 135 ? 45.816 101.531 -35.839 1.00 35.00 134 TYR A C 1
ATOM 1089 O O . TYR A 1 135 ? 46.542 102.509 -35.669 1.00 34.68 134 TYR A O 1
ATOM 1098 N N . GLU A 1 136 ? 45.321 101.187 -37.022 1.00 38.05 135 GLU A N 1
ATOM 1099 C CA . GLU A 1 136 ? 45.575 101.977 -38.217 1.00 40.08 135 GLU A CA 1
ATOM 1100 C C . GLU A 1 136 ? 45.458 103.433 -37.770 1.00 38.99 135 GLU A C 1
ATOM 1101 O O . GLU A 1 136 ? 46.234 104.299 -38.175 1.00 38.73 135 GLU A O 1
ATOM 1107 N N . SER A 1 137 ? 44.494 103.663 -36.888 1.00 36.97 136 SER A N 1
ATOM 1108 C CA . SER A 1 137 ? 44.191 104.974 -36.346 1.00 36.46 136 SER A CA 1
ATOM 1109 C C . SER A 1 137 ? 45.352 105.766 -35.728 1.00 35.14 136 SER A C 1
ATOM 1110 O O . SER A 1 137 ? 45.271 106.994 -35.602 1.00 34.42 136 SER A O 1
ATOM 1113 N N . TYR A 1 138 ? 46.431 105.093 -35.345 1.00 33.55 137 TYR A N 1
ATOM 1114 C CA . TYR A 1 138 ? 47.538 105.811 -34.709 1.00 33.31 137 TYR A CA 1
ATOM 1115 C C . TYR A 1 138 ? 48.879 105.813 -35.442 1.00 34.53 137 TYR A C 1
ATOM 1116 O O . TYR A 1 138 ? 49.827 106.449 -34.984 1.00 35.24 137 TYR A O 1
ATOM 1125 N N . LEU A 1 139 ? 48.968 105.114 -36.568 1.00 36.61 138 LEU A N 1
ATOM 1126 C CA . LEU A 1 139 ? 50.211 105.061 -37.333 1.00 38.24 138 LEU A CA 1
ATOM 1127 C C . LEU A 1 139 ? 50.883 106.427 -37.520 1.00 40.01 138 LEU A C 1
ATOM 1128 O O . LEU A 1 139 ? 52.109 106.534 -37.440 1.00 39.83 138 LEU A O 1
ATOM 1133 N N . HIS A 1 140 ? 50.084 107.466 -37.760 1.00 41.98 139 HIS A N 1
ATOM 1134 C CA . HIS A 1 140 ? 50.612 108.816 -37.971 1.00 43.92 139 HIS A CA 1
ATOM 1135 C C . HIS A 1 140 ? 51.589 109.276 -36.883 1.00 45.46 139 HIS A C 1
ATOM 1136 O O . HIS A 1 140 ? 52.525 110.032 -37.154 1.00 45.97 139 HIS A O 1
ATOM 1143 N N . LEU A 1 141 ? 51.374 108.823 -35.654 1.00 45.68 140 LEU A N 1
ATOM 1144 C CA . LEU A 1 141 ? 52.244 109.213 -34.559 1.00 46.97 140 LEU A CA 1
ATOM 1145 C C . LEU A 1 141 ? 53.714 108.916 -34.848 1.00 48.51 140 LEU A C 1
ATOM 1146 O O . LEU A 1 141 ? 54.598 109.619 -34.361 1.00 48.78 140 LEU A O 1
ATOM 1151 N N . PHE A 1 142 ? 53.972 107.886 -35.650 1.00 49.30 141 PHE A N 1
ATOM 1152 C CA . PHE A 1 142 ? 55.344 107.510 -35.985 1.00 50.55 141 PHE A CA 1
ATOM 1153 C C . PHE A 1 142 ? 55.716 107.954 -37.417 1.00 52.09 141 PHE A C 1
ATOM 1154 O O . PHE A 1 142 ? 56.106 107.089 -38.232 1.00 52.00 141 PHE A O 1
ATOM 1162 N N . MET B 1 1 ? 32.054 99.512 -30.841 1.00 27.62 0 MET B N 1
ATOM 1163 C CA . MET B 1 1 ? 33.347 98.767 -30.722 1.00 28.90 0 MET B CA 1
ATOM 1164 C C . MET B 1 1 ? 34.529 99.565 -31.235 1.00 30.85 0 MET B C 1
ATOM 1165 O O . MET B 1 1 ? 34.376 100.451 -32.079 1.00 32.92 0 MET B O 1
ATOM 1170 N N . MET B 1 2 ? 35.714 99.220 -30.738 1.00 31.98 1 MET B N 1
ATOM 1171 C CA . MET B 1 2 ? 36.935 99.900 -31.129 1.00 31.57 1 MET B CA 1
ATOM 1172 C C . MET B 1 2 ? 37.664 99.067 -32.178 1.00 32.12 1 MET B C 1
ATOM 1173 O O . MET B 1 2 ? 37.886 97.870 -31.993 1.00 33.01 1 MET B O 1
ATOM 1178 N N . ALA B 1 3 ? 38.032 99.717 -33.278 1.00 32.68 2 ALA B N 1
ATOM 1179 C CA . ALA B 1 3 ? 38.719 99.069 -34.390 1.00 31.99 2 ALA B CA 1
ATOM 1180 C C . ALA B 1 3 ? 39.550 97.847 -34.011 1.00 32.30 2 ALA B C 1
ATOM 1181 O O . ALA B 1 3 ? 39.282 96.739 -34.477 1.00 32.93 2 ALA B O 1
ATOM 1183 N N . TYR B 1 4 ? 40.550 98.046 -33.159 1.00 31.88 3 TYR B N 1
ATOM 1184 C CA . TYR B 1 4 ? 41.435 96.959 -32.754 1.00 31.79 3 TYR B CA 1
ATOM 1185 C C . TYR B 1 4 ? 40.782 95.849 -31.938 1.00 31.96 3 TYR B C 1
ATOM 1186 O O . TYR B 1 4 ? 41.097 94.666 -32.133 1.00 30.80 3 TYR B O 1
ATOM 1195 N N . ASN B 1 5 ? 39.882 96.214 -31.026 1.00 31.12 4 ASN B N 1
ATOM 1196 C CA . ASN B 1 5 ? 39.199 95.203 -30.222 1.00 31.51 4 ASN B CA 1
ATOM 1197 C C . ASN B 1 5 ? 38.359 94.309 -31.125 1.00 31.28 4 ASN B C 1
ATOM 1198 O O . ASN B 1 5 ? 38.410 93.082 -31.010 1.00 31.24 4 ASN B O 1
ATOM 1203 N N . LYS B 1 6 ? 37.590 94.930 -32.020 1.00 29.30 5 LYS B N 1
ATOM 1204 C CA . LYS B 1 6 ? 36.761 94.186 -32.961 1.00 28.10 5 LYS B CA 1
ATOM 1205 C C . LYS B 1 6 ? 37.662 93.316 -33.825 1.00 29.07 5 LYS B C 1
ATOM 1206 O O . LYS B 1 6 ? 37.423 92.120 -33.980 1.00 27.33 5 LYS B O 1
ATOM 1212 N N . GLU B 1 7 ? 38.697 93.936 -34.381 1.00 30.59 6 GLU B N 1
ATOM 1213 C CA . GLU B 1 7 ? 39.651 93.247 -35.232 1.00 32.47 6 GLU B CA 1
ATOM 1214 C C . GLU B 1 7 ? 40.267 92.055 -34.503 1.00 32.96 6 GLU B C 1
ATOM 1215 O O . GLU B 1 7 ? 40.563 91.019 -35.105 1.00 33.09 6 GLU B O 1
ATOM 1221 N N . GLU B 1 8 ? 40.459 92.212 -33.200 1.00 33.21 7 GLU B N 1
ATOM 1222 C CA . GLU B 1 8 ? 41.033 91.155 -32.376 1.00 33.18 7 GLU B CA 1
ATOM 1223 C C . GLU B 1 8 ? 40.114 89.933 -32.375 1.00 32.03 7 GLU B C 1
ATOM 1224 O O . GLU B 1 8 ? 40.528 88.820 -32.721 1.00 31.91 7 GLU B O 1
ATOM 1230 N N . LYS B 1 9 ? 38.862 90.164 -31.979 1.00 29.94 8 LYS B N 1
ATOM 1231 C CA . LYS B 1 9 ? 37.839 89.125 -31.917 1.00 26.46 8 LYS B CA 1
ATOM 1232 C C . LYS B 1 9 ? 37.625 88.465 -33.270 1.00 24.33 8 LYS B C 1
ATOM 1233 O O . LYS B 1 9 ? 37.543 87.245 -33.364 1.00 24.04 8 LYS B O 1
ATOM 1239 N N . ILE B 1 10 ? 37.522 89.277 -34.313 1.00 22.21 9 ILE B N 1
ATOM 1240 C CA . ILE B 1 10 ? 37.317 88.752 -35.654 1.00 20.95 9 ILE B CA 1
ATOM 1241 C C . ILE B 1 10 ? 38.424 87.757 -35.973 1.00 22.87 9 ILE B C 1
ATOM 1242 O O . ILE B 1 10 ? 38.184 86.690 -36.546 1.00 21.55 9 ILE B O 1
ATOM 1247 N N . LYS B 1 11 ? 39.638 88.102 -35.571 1.00 24.57 10 LYS B N 1
ATOM 1248 C CA . LYS B 1 11 ? 40.772 87.234 -35.825 1.00 27.54 10 LYS B CA 1
ATOM 1249 C C . LYS B 1 11 ? 40.611 85.860 -35.162 1.00 27.10 10 LYS B C 1
ATOM 1250 O O . LYS B 1 11 ? 41.260 84.900 -35.559 1.00 28.06 10 LYS B O 1
ATOM 1256 N N . SER B 1 12 ? 39.740 85.760 -34.163 1.00 26.99 11 SER B N 1
ATOM 1257 C CA . SER B 1 12 ? 39.523 84.491 -33.468 1.00 26.65 11 SER B CA 1
ATOM 1258 C C . SER B 1 12 ? 38.578 83.580 -34.229 1.00 26.67 11 SER B C 1
ATOM 1259 O O . SER B 1 12 ? 38.828 82.38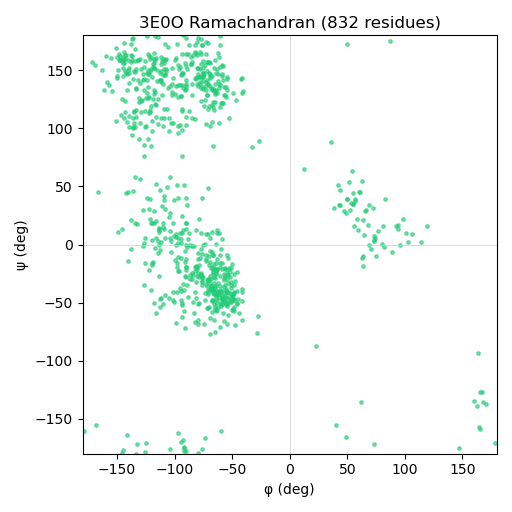5 -34.372 1.00 27.35 11 SER B O 1
ATOM 1262 N N . LEU B 1 13 ? 37.476 84.154 -34.700 1.00 26.28 12 LEU B N 1
ATOM 1263 C CA . LEU B 1 13 ? 36.457 83.408 -35.432 1.00 25.03 12 LEU B CA 1
ATOM 1264 C C . LEU B 1 13 ? 37.052 82.393 -36.406 1.00 24.82 12 LEU B C 1
ATOM 1265 O O . LEU B 1 13 ? 37.978 82.711 -37.166 1.00 24.36 12 LEU B O 1
ATOM 1270 N N . ASN B 1 14 ? 36.530 81.169 -36.367 1.00 23.26 13 ASN B N 1
ATOM 1271 C CA . ASN B 1 14 ? 36.996 80.133 -37.269 1.00 21.83 13 ASN B CA 1
ATOM 1272 C C . ASN B 1 14 ? 36.372 80.391 -38.630 1.00 21.96 13 ASN B C 1
ATOM 1273 O O . ASN B 1 14 ? 35.571 81.311 -38.785 1.00 22.49 13 ASN B O 1
ATOM 1278 N N . ARG B 1 15 ? 36.731 79.585 -39.615 1.00 22.58 14 ARG B N 1
ATOM 1279 C CA . ARG B 1 15 ? 36.219 79.773 -40.965 1.00 23.00 14 ARG B CA 1
ATOM 1280 C C . ARG B 1 15 ? 34.732 80.128 -41.073 1.00 21.51 14 ARG B C 1
ATOM 1281 O O . ARG B 1 15 ? 34.392 81.223 -41.517 1.00 21.23 14 ARG B O 1
ATOM 1289 N N . MET B 1 16 ? 33.850 79.212 -40.667 1.00 21.10 15 MET B N 1
ATOM 1290 C CA . MET B 1 16 ? 32.402 79.436 -40.765 1.00 19.45 15 MET B CA 1
ATOM 1291 C C . MET B 1 16 ? 31.932 80.693 -40.055 1.00 18.95 15 MET B C 1
ATOM 1292 O O . MET B 1 16 ? 31.137 81.449 -40.600 1.00 19.79 15 MET B O 1
ATOM 1297 N N . GLN B 1 17 ? 32.410 80.907 -38.836 1.00 18.96 16 GLN B N 1
ATOM 1298 C CA . GLN B 1 17 ? 32.038 82.091 -38.088 1.00 18.52 16 GLN B CA 1
ATOM 1299 C C . GLN B 1 17 ? 32.439 83.339 -38.861 1.00 18.30 16 GLN B C 1
ATOM 1300 O O . GLN B 1 17 ? 31.652 84.276 -39.002 1.00 19.76 16 GLN B O 1
ATOM 1306 N N . TYR B 1 18 ? 33.664 83.352 -39.367 1.00 17.47 17 TYR B N 1
ATOM 1307 C CA . TYR B 1 18 ? 34.128 84.497 -40.136 1.00 17.64 17 TYR B CA 1
ATOM 1308 C C . TYR B 1 18 ? 33.284 84.622 -41.406 1.00 17.43 17 TYR B C 1
ATOM 1309 O O . TYR B 1 18 ? 32.762 85.689 -41.719 1.00 18.11 17 TYR B O 1
ATOM 1318 N N . GLU B 1 19 ? 33.158 83.520 -42.136 1.00 16.08 18 GLU B N 1
ATOM 1319 C CA . GLU B 1 19 ? 32.403 83.511 -43.377 1.00 16.28 18 GLU B CA 1
ATOM 1320 C C . GLU B 1 19 ? 31.013 84.121 -43.281 1.00 14.71 18 GLU B C 1
ATOM 1321 O O . GLU B 1 19 ? 30.613 84.878 -44.160 1.00 14.82 18 GLU B O 1
ATOM 1327 N N . VAL B 1 20 ? 30.271 83.809 -42.226 1.00 13.54 19 VAL B N 1
ATOM 1328 C CA . VAL B 1 20 ? 28.924 84.346 -42.126 1.00 13.69 19 VAL B CA 1
ATOM 1329 C C . VAL B 1 20 ? 28.862 85.743 -41.533 1.00 13.75 19 VAL B C 1
ATOM 1330 O O . VAL B 1 20 ? 28.245 86.622 -42.116 1.00 15.47 19 VAL B O 1
ATOM 1334 N N . THR B 1 21 ? 29.509 85.969 -40.397 1.00 13.48 20 THR B N 1
ATOM 1335 C CA . THR B 1 21 ? 29.446 87.289 -39.784 1.00 13.64 20 THR B CA 1
ATOM 1336 C C . THR B 1 21 ? 30.094 88.392 -40.623 1.00 14.21 20 THR B C 1
ATOM 1337 O O . THR B 1 21 ? 29.540 89.485 -40.747 1.00 14.42 20 THR B O 1
ATOM 1341 N N . GLN B 1 22 ? 31.249 88.105 -41.217 1.00 13.24 21 GLN B N 1
ATOM 1342 C CA . GLN B 1 22 ? 31.957 89.096 -42.020 1.00 12.39 21 GLN B CA 1
ATOM 1343 C C . GLN B 1 22 ? 31.621 89.056 -43.495 1.00 12.62 21 GLN B C 1
ATOM 1344 O O . GLN B 1 22 ? 31.617 90.099 -44.143 1.00 14.97 21 GLN B O 1
ATOM 1350 N N . ASN B 1 23 ? 31.349 87.870 -44.034 1.00 12.96 22 ASN B N 1
ATOM 1351 C CA . ASN B 1 23 ? 30.994 87.754 -45.451 1.00 14.64 22 ASN B CA 1
ATOM 1352 C C . ASN B 1 23 ? 29.497 87.530 -45.715 1.00 15.29 22 ASN B C 1
ATOM 1353 O O . ASN B 1 23 ? 29.097 87.306 -46.855 1.00 15.19 22 ASN B O 1
ATOM 1358 N N . ASN B 1 24 ? 28.681 87.586 -44.662 1.00 15.49 23 ASN B N 1
ATOM 1359 C CA . ASN B 1 24 ? 27.230 87.422 -44.784 1.00 16.87 23 ASN B CA 1
ATOM 1360 C C . ASN B 1 24 ? 26.798 86.030 -45.249 1.00 16.72 23 ASN B C 1
ATOM 1361 O O . ASN B 1 24 ? 25.743 85.864 -45.872 1.00 16.51 23 ASN B O 1
ATOM 1366 N N . GLY B 1 25 ? 27.608 85.028 -44.930 1.00 14.84 24 GLY B N 1
ATOM 1367 C CA . GLY B 1 25 ? 27.280 83.681 -45.337 1.00 14.22 24 GLY B CA 1
ATOM 1368 C C . GLY B 1 25 ? 26.253 83.022 -44.439 1.00 15.16 24 GLY B C 1
ATOM 1369 O O . GLY B 1 25 ? 25.785 83.596 -43.454 1.00 16.42 24 GLY B O 1
ATOM 1370 N N . THR B 1 26 ? 25.891 81.801 -44.797 1.00 13.69 25 THR B N 1
ATOM 1371 C CA . THR B 1 26 ? 24.933 81.037 -44.023 1.00 13.15 25 THR B CA 1
ATOM 1372 C C . THR B 1 26 ? 25.547 79.676 -43.711 1.00 12.46 25 THR B C 1
ATOM 1373 O O . THR B 1 26 ? 26.323 79.132 -44.498 1.00 13.34 25 THR B O 1
ATOM 1377 N N . GLU B 1 27 ? 25.214 79.129 -42.555 1.00 10.30 26 GLU B N 1
ATOM 1378 C CA . GLU B 1 27 ? 25.750 77.839 -42.184 1.00 9.78 26 GLU B CA 1
ATOM 1379 C C . GLU B 1 27 ? 24.780 76.746 -42.593 1.00 10.05 26 GLU B C 1
ATOM 1380 O O . GLU B 1 27 ? 23.568 76.939 -42.604 1.00 9.53 26 GLU B O 1
ATOM 1386 N N . PRO B 1 28 ? 25.305 75.577 -42.953 1.00 11.33 27 PRO B N 1
ATOM 1387 C CA . PRO B 1 28 ? 24.418 74.480 -43.352 1.00 9.61 27 PRO B CA 1
ATOM 1388 C C . PRO B 1 28 ? 23.387 74.206 -42.251 1.00 10.82 27 PRO B C 1
ATOM 1389 O O . PRO B 1 28 ? 23.693 74.340 -41.073 1.00 11.79 27 PRO B O 1
ATOM 1393 N N . PRO B 1 29 ? 22.147 73.841 -42.620 1.00 13.14 28 PRO B N 1
ATOM 1394 C CA . PRO B 1 29 ? 21.107 73.560 -41.620 1.00 13.30 28 PRO B CA 1
ATOM 1395 C C . PRO B 1 29 ? 21.203 72.166 -40.992 1.00 15.01 28 PRO B C 1
ATOM 1396 O O . PRO B 1 29 ? 21.554 71.197 -41.662 1.00 15.48 28 PRO B O 1
ATOM 1400 N N . PHE B 1 30 ? 20.880 72.081 -39.703 1.00 15.77 29 PHE B N 1
ATOM 1401 C CA . PHE B 1 30 ? 20.938 70.835 -38.942 1.00 15.92 29 PHE B CA 1
ATOM 1402 C C . PHE B 1 30 ? 22.378 70.447 -38.665 1.00 18.61 29 PHE B C 1
ATOM 1403 O O . PHE B 1 30 ? 22.657 69.379 -38.106 1.00 20.78 29 PHE B O 1
ATOM 1411 N N . GLN B 1 31 ? 23.294 71.319 -39.066 1.00 19.42 30 GLN B N 1
ATOM 1412 C CA . GLN B 1 31 ? 24.708 71.088 -38.849 1.00 19.39 30 GLN B CA 1
ATOM 1413 C C . GLN B 1 31 ? 25.382 72.334 -38.309 1.00 18.91 30 GLN B C 1
ATOM 1414 O O . GLN B 1 31 ? 26.309 72.888 -38.905 1.00 19.70 30 GLN B O 1
ATOM 1420 N N . ASN B 1 32 ? 24.866 72.774 -37.170 1.00 18.51 31 ASN B N 1
ATOM 1421 C CA . ASN B 1 32 ? 25.362 73.926 -36.458 1.00 17.73 31 ASN B CA 1
ATOM 1422 C C . ASN B 1 32 ? 25.077 73.650 -34.988 1.00 20.58 31 ASN B C 1
ATOM 1423 O O . ASN B 1 32 ? 24.238 72.814 -34.641 1.00 20.08 31 ASN B O 1
ATOM 1428 N N . GLU B 1 33 ? 25.768 74.368 -34.120 1.00 22.57 32 GLU B N 1
ATOM 1429 C CA . GLU B 1 33 ? 25.658 74.146 -32.693 1.00 22.13 32 GLU B CA 1
ATOM 1430 C C . GLU B 1 33 ? 24.375 74.482 -31.929 1.00 21.93 32 GLU B C 1
ATOM 1431 O O . GLU B 1 33 ? 24.074 73.826 -30.934 1.00 21.58 32 GLU B O 1
ATOM 1437 N N . TYR B 1 34 ? 23.599 75.466 -32.365 1.00 21.55 33 TYR B N 1
ATOM 1438 C CA . TYR B 1 34 ? 22.419 75.808 -31.575 1.00 21.14 33 TYR B CA 1
ATOM 1439 C C . TYR B 1 34 ? 21.011 75.601 -32.126 1.00 21.02 33 TYR B C 1
ATOM 1440 O O . TYR B 1 34 ? 20.041 75.950 -31.451 1.00 20.40 33 TYR B O 1
ATOM 1449 N N . TRP B 1 35 ? 20.860 75.039 -33.317 1.00 21.29 34 TRP B N 1
ATOM 1450 C CA . TRP B 1 35 ? 19.508 74.878 -33.830 1.00 21.57 34 TRP B CA 1
ATOM 1451 C C . TRP B 1 35 ? 18.643 74.087 -32.850 1.00 22.28 34 TRP B C 1
ATOM 1452 O O . TRP B 1 35 ? 17.543 74.510 -32.502 1.00 21.99 34 TRP B O 1
ATOM 1463 N N . ASP B 1 36 ? 19.155 72.957 -32.378 1.00 23.26 35 ASP B N 1
ATOM 1464 C CA . ASP B 1 36 ? 18.409 72.128 -31.440 1.00 25.91 35 ASP B CA 1
ATOM 1465 C C . ASP B 1 36 ? 18.792 72.376 -29.974 1.00 25.09 35 ASP B C 1
ATOM 1466 O O . ASP B 1 36 ? 18.260 71.744 -29.065 1.00 23.85 35 ASP B O 1
ATOM 1471 N N . HIS B 1 37 ? 19.711 73.310 -29.760 1.00 25.08 36 HIS B N 1
ATOM 1472 C CA . HIS B 1 37 ? 20.161 73.684 -28.427 1.00 24.90 36 HIS B CA 1
ATOM 1473 C C . HIS B 1 37 ? 18.943 74.231 -27.691 1.00 26.64 36 HIS B C 1
ATOM 1474 O O . HIS B 1 37 ? 18.128 74.941 -28.283 1.00 26.14 36 HIS B O 1
ATOM 1481 N N . LYS B 1 38 ? 18.821 73.904 -26.406 1.00 28.48 37 LYS B N 1
ATOM 1482 C CA . LYS B 1 38 ? 17.679 74.354 -25.613 1.00 30.27 37 LYS B CA 1
ATOM 1483 C C . LYS B 1 38 ? 18.009 74.647 -24.148 1.00 31.27 37 LYS B C 1
ATOM 1484 O O . LYS B 1 38 ? 17.113 74.795 -23.315 1.00 29.70 37 LYS B O 1
ATOM 1490 N N . GLU B 1 39 ? 19.302 74.737 -23.848 1.00 33.27 38 GLU B N 1
ATOM 1491 C CA . GLU B 1 39 ? 19.766 75.007 -22.494 1.00 34.57 38 GLU B CA 1
ATOM 1492 C C . GLU B 1 39 ? 19.412 76.441 -22.130 1.00 33.37 38 GLU B C 1
ATOM 1493 O O . GLU B 1 39 ? 19.581 77.343 -22.942 1.00 33.90 38 GLU B O 1
ATOM 1499 N N . GLU B 1 40 ? 18.909 76.651 -20.916 1.00 32.00 39 GLU B N 1
ATOM 1500 C CA . GLU B 1 40 ? 18.518 77.988 -20.481 1.00 30.98 39 GLU B CA 1
ATOM 1501 C C . GLU B 1 40 ? 19.708 78.944 -20.358 1.00 29.98 39 GLU B C 1
ATOM 1502 O O . GLU B 1 40 ? 20.607 78.735 -19.531 1.00 30.04 39 GLU B O 1
ATOM 1508 N N . GLY B 1 41 ? 19.708 79.992 -21.184 1.00 28.62 40 GLY B N 1
ATOM 1509 C CA . GLY B 1 41 ? 20.789 80.965 -21.147 1.00 28.15 40 GLY B CA 1
ATOM 1510 C C . GLY B 1 41 ? 20.661 82.137 -22.109 1.00 27.07 40 GLY B C 1
ATOM 1511 O O . GLY B 1 41 ? 19.580 82.444 -22.597 1.00 27.05 40 GLY B O 1
ATOM 1512 N N . LEU B 1 42 ? 21.783 82.797 -22.374 1.00 25.77 41 LEU B N 1
ATOM 1513 C CA . LEU B 1 42 ? 21.834 83.945 -23.272 1.00 23.52 41 LEU B CA 1
ATOM 1514 C C . LEU B 1 42 ? 22.592 83.636 -24.550 1.00 23.70 41 LEU B C 1
ATOM 1515 O O . LEU B 1 42 ? 23.605 82.932 -24.528 1.00 24.26 41 LEU B O 1
ATOM 1520 N N . TYR B 1 43 ? 22.101 84.161 -25.668 1.00 22.68 42 TYR B N 1
ATOM 1521 C CA . TYR B 1 43 ? 22.796 83.983 -26.928 1.00 20.62 42 TYR B CA 1
ATOM 1522 C C . TYR B 1 43 ? 23.480 85.304 -27.186 1.00 20.27 42 TYR B C 1
ATOM 1523 O O . TYR B 1 43 ? 22.857 86.301 -27.538 1.00 21.39 42 TYR B O 1
ATOM 1532 N N . VAL B 1 44 ? 24.784 85.285 -26.967 1.00 20.49 43 VAL B N 1
ATOM 1533 C CA . VAL B 1 44 ? 25.655 86.442 -27.096 1.00 20.74 43 VAL B CA 1
ATOM 1534 C C . VAL B 1 44 ? 26.315 86.621 -28.472 1.00 20.82 43 VAL B C 1
ATOM 1535 O O . VAL B 1 44 ? 26.629 85.637 -29.158 1.00 21.16 43 VAL B O 1
ATOM 1539 N N . ASP B 1 45 ? 26.526 87.878 -28.865 1.00 18.65 44 ASP B N 1
ATOM 1540 C CA . ASP B 1 45 ? 27.176 88.174 -30.141 1.00 17.60 44 ASP B CA 1
ATOM 1541 C C . ASP B 1 45 ? 28.606 87.653 -30.034 1.00 16.45 44 ASP B C 1
ATOM 1542 O O . ASP B 1 45 ? 29.356 88.061 -29.149 1.00 15.92 44 ASP B O 1
ATOM 1547 N N . ILE B 1 46 ? 28.989 86.763 -30.938 1.00 15.15 45 ILE B N 1
ATOM 1548 C CA . ILE B 1 46 ? 30.324 86.187 -30.878 1.00 14.30 45 ILE B CA 1
ATOM 1549 C C . ILE B 1 46 ? 31.475 87.170 -31.072 1.00 15.72 45 ILE B C 1
ATOM 1550 O O . ILE B 1 46 ? 32.617 86.852 -30.756 1.00 17.69 45 ILE B O 1
ATOM 1555 N N . VAL B 1 47 ? 31.192 88.359 -31.583 1.00 13.67 46 VAL B N 1
ATOM 1556 C CA . VAL B 1 47 ? 32.252 89.334 -31.770 1.00 13.42 46 VAL B CA 1
ATOM 1557 C C . VAL B 1 47 ? 32.267 90.387 -30.660 1.00 14.73 46 VAL B C 1
ATOM 1558 O O . VAL B 1 47 ? 33.305 90.657 -30.065 1.00 16.96 46 VAL B O 1
ATOM 1562 N N . SER B 1 48 ? 31.109 90.970 -30.377 1.00 14.76 47 SER B N 1
ATOM 1563 C CA . SER B 1 48 ? 31.005 92.010 -29.363 1.00 14.11 47 SER B CA 1
ATOM 1564 C C . SER B 1 48 ? 30.602 91.499 -27.993 1.00 13.95 47 SER B C 1
ATOM 1565 O O . SER B 1 48 ? 30.653 92.238 -27.014 1.00 14.85 47 SER B O 1
ATOM 1568 N N . GLY B 1 49 ? 30.173 90.251 -27.917 1.00 14.14 48 GLY B N 1
ATOM 1569 C CA . GLY B 1 49 ? 29.768 89.720 -26.631 1.00 14.11 48 GLY B CA 1
ATOM 1570 C C . GLY B 1 49 ? 28.466 90.306 -26.111 1.00 14.63 48 GLY B C 1
ATOM 1571 O O . GLY B 1 49 ? 27.974 89.905 -25.062 1.00 15.47 48 GLY B O 1
ATOM 1572 N N . LYS B 1 50 ? 27.901 91.266 -26.827 1.00 15.28 49 LYS B N 1
ATOM 1573 C CA . LYS B 1 50 ? 26.646 91.852 -26.384 1.00 15.92 49 LYS B CA 1
ATOM 1574 C C . LYS B 1 50 ? 25.562 90.811 -26.588 1.00 16.02 49 LYS B C 1
ATOM 1575 O O . LYS B 1 50 ? 25.544 90.104 -27.602 1.00 16.16 49 LYS B O 1
ATOM 1581 N N . PRO B 1 51 ? 24.657 90.678 -25.608 1.00 15.22 50 PRO B N 1
ATOM 1582 C CA . PRO B 1 51 ? 23.563 89.708 -25.684 1.00 14.55 50 PRO B CA 1
ATOM 1583 C C . PRO B 1 51 ? 22.631 89.970 -26.868 1.00 15.45 50 PRO B C 1
ATOM 1584 O O . PRO B 1 51 ? 22.241 91.114 -27.108 1.00 16.34 50 PRO B O 1
ATOM 1588 N N . LEU B 1 52 ? 22.272 88.919 -27.603 1.00 13.77 51 LEU B N 1
ATOM 1589 C CA . LEU B 1 52 ? 21.372 89.081 -28.742 1.00 12.81 51 LEU B CA 1
ATOM 1590 C C . LEU B 1 52 ? 19.986 88.450 -28.567 1.00 13.12 51 LEU B C 1
ATOM 1591 O O . LEU B 1 52 ? 18.970 89.064 -28.879 1.00 13.49 51 LEU B O 1
ATOM 1596 N N . PHE B 1 53 ? 19.948 87.217 -28.082 1.00 13.46 52 PHE B N 1
ATOM 1597 C CA . PHE B 1 53 ? 18.685 86.530 -27.873 1.00 13.27 52 PHE B CA 1
ATOM 1598 C C . PHE B 1 53 ? 18.776 85.745 -26.583 1.00 15.24 52 PHE B C 1
ATOM 1599 O O . PHE B 1 53 ? 19.876 85.447 -26.111 1.00 16.42 52 PHE B O 1
ATOM 1607 N N . THR B 1 54 ? 17.619 85.414 -26.013 1.00 15.14 53 THR B N 1
ATOM 1608 C CA . THR B 1 54 ? 17.565 84.623 -24.788 1.00 14.02 53 THR B CA 1
ATOM 1609 C C . THR B 1 54 ? 16.969 83.283 -25.148 1.00 12.09 53 THR B C 1
ATOM 1610 O O . THR B 1 54 ? 16.253 83.160 -26.129 1.00 10.91 53 THR B O 1
ATOM 1614 N N . SER B 1 55 ? 17.285 82.283 -24.341 1.00 12.71 54 SER B N 1
ATOM 1615 C CA . SER B 1 55 ? 16.804 80.932 -24.541 1.00 14.00 54 SER B CA 1
ATOM 1616 C C . SER B 1 55 ? 15.304 80.925 -24.388 1.00 14.40 54 SER B C 1
ATOM 1617 O O . SER B 1 55 ? 14.618 80.075 -24.934 1.00 15.77 54 SER B O 1
ATOM 1620 N N . LYS B 1 56 ? 14.816 81.897 -23.630 1.00 15.82 55 LYS B N 1
ATOM 1621 C CA . LYS B 1 56 ? 13.402 82.065 -23.334 1.00 16.55 55 LYS B CA 1
ATOM 1622 C C . LYS B 1 56 ? 12.549 82.382 -24.562 1.00 15.39 55 LYS B C 1
ATOM 1623 O O . LYS B 1 56 ? 11.348 82.111 -24.575 1.00 14.70 55 LYS B O 1
ATOM 1629 N N . ASP B 1 57 ? 13.161 82.948 -25.596 1.00 14.72 56 ASP B N 1
ATOM 1630 C CA . ASP B 1 57 ? 12.417 83.277 -26.800 1.00 14.50 56 ASP B CA 1
ATOM 1631 C C . ASP B 1 57 ? 12.743 82.371 -27.979 1.00 13.04 56 ASP B C 1
ATOM 1632 O O . ASP B 1 57 ? 12.259 82.591 -29.090 1.00 14.96 56 ASP B O 1
ATOM 1637 N N . LYS B 1 58 ? 13.561 81.351 -27.742 1.00 12.21 57 LYS B N 1
ATOM 1638 C CA . LYS B 1 58 ? 13.917 80.395 -28.794 1.00 12.38 57 LYS B CA 1
ATOM 1639 C C . LYS B 1 58 ? 12.766 79.390 -28.941 1.00 12.06 57 LYS B C 1
ATOM 1640 O O . LYS B 1 58 ? 12.081 79.087 -27.970 1.00 12.79 57 LYS B O 1
ATOM 1646 N N . PHE B 1 59 ? 12.530 78.903 -30.152 1.00 11.97 58 PHE B N 1
ATOM 1647 C CA . PHE B 1 59 ? 11.478 77.917 -30.361 1.00 14.53 58 PHE B CA 1
ATOM 1648 C C . PHE B 1 59 ? 11.906 76.853 -31.351 1.00 16.34 58 PHE B C 1
ATOM 1649 O O . PHE B 1 59 ? 12.716 77.106 -32.234 1.00 16.63 58 PHE B O 1
ATOM 1657 N N . ASP B 1 60 ? 11.377 75.649 -31.188 1.00 18.91 59 ASP B N 1
ATOM 1658 C CA . ASP B 1 60 ? 11.726 74.564 -32.092 1.00 21.07 59 ASP B CA 1
ATOM 1659 C C . ASP B 1 60 ? 11.202 74.854 -33.493 1.00 20.80 59 ASP B C 1
ATOM 1660 O O . ASP B 1 60 ? 10.014 75.081 -33.690 1.00 22.34 59 ASP B O 1
ATOM 1665 N N . SER B 1 61 ? 12.100 74.868 -34.465 1.00 21.07 60 SER B N 1
ATOM 1666 C CA . SER B 1 61 ? 11.722 75.108 -35.849 1.00 20.85 60 SER B CA 1
ATOM 1667 C C . SER B 1 61 ? 12.200 73.913 -36.641 1.00 20.52 60 SER B C 1
ATOM 1668 O O . SER B 1 61 ? 13.025 73.142 -36.162 1.00 23.15 60 SER B O 1
ATOM 1671 N N . GLN B 1 62 ? 11.699 73.749 -37.849 1.00 18.93 61 GLN B N 1
ATOM 1672 C CA . GLN B 1 62 ? 12.150 72.629 -38.641 1.00 19.92 61 GLN B CA 1
ATOM 1673 C C . GLN B 1 62 ? 13.018 73.128 -39.786 1.00 19.66 61 GLN B C 1
ATOM 1674 O O . GLN B 1 62 ? 13.322 72.381 -40.719 1.00 19.29 61 GLN B O 1
ATOM 1680 N N . CYS B 1 63 ? 13.422 74.397 -39.696 1.00 18.54 62 CYS B N 1
ATOM 1681 C CA . CYS B 1 63 ? 14.244 75.027 -40.724 1.00 16.85 62 CYS B CA 1
ATOM 1682 C C . CYS B 1 63 ? 15.730 74.679 -40.626 1.00 15.54 62 CYS B C 1
ATOM 1683 O O . CYS B 1 63 ? 16.439 74.759 -41.621 1.00 17.26 62 CYS B O 1
ATOM 1686 N N . GLY B 1 64 ? 16.204 74.309 -39.436 1.00 14.45 63 GLY B N 1
ATOM 1687 C CA . GLY B 1 64 ? 17.597 73.924 -39.275 1.00 13.02 63 GLY B CA 1
ATOM 1688 C C . GLY B 1 64 ? 18.544 74.934 -38.648 1.00 13.86 63 GLY B C 1
ATOM 1689 O O . GLY B 1 64 ? 19.743 74.674 -38.532 1.00 15.10 63 GLY B O 1
ATOM 1690 N N . TRP B 1 65 ? 18.023 76.086 -38.248 1.00 12.77 64 TRP B N 1
ATOM 1691 C CA . TRP B 1 65 ? 18.851 77.119 -37.635 1.00 12.74 64 TRP B CA 1
ATOM 1692 C C . TRP B 1 65 ? 18.146 77.643 -36.392 1.00 14.07 64 TRP B C 1
ATOM 1693 O O . TRP B 1 65 ? 16.914 77.639 -36.312 1.00 13.14 64 TRP B O 1
ATOM 1704 N N . PRO B 1 66 ? 18.917 78.103 -35.398 1.00 16.13 65 PRO B N 1
ATOM 1705 C CA . PRO B 1 66 ? 18.247 78.615 -34.201 1.00 16.48 65 PRO B CA 1
ATOM 1706 C C . PRO B 1 66 ? 17.249 79.712 -34.549 1.00 18.13 65 PRO B C 1
ATOM 1707 O O . PRO B 1 66 ? 17.579 80.678 -35.240 1.00 18.36 65 PRO B O 1
ATOM 1711 N N . SER B 1 67 ? 16.018 79.537 -34.081 1.00 19.09 66 SER B N 1
ATOM 1712 C CA . SER B 1 67 ? 14.958 80.499 -34.337 1.00 19.16 66 SER B CA 1
ATOM 1713 C C . SER B 1 67 ? 14.437 81.133 -33.062 1.00 19.25 66 SER B C 1
ATOM 1714 O O . SER B 1 67 ? 14.125 80.443 -32.093 1.00 18.16 66 SER B O 1
ATOM 1717 N N . PHE B 1 68 ? 14.340 82.458 -33.076 1.00 20.01 67 PHE B N 1
ATOM 1718 C CA . PHE B 1 68 ? 13.848 83.193 -31.923 1.00 20.03 67 PHE B CA 1
ATOM 1719 C C . PHE B 1 68 ? 12.674 84.054 -32.346 1.00 18.78 67 PHE B C 1
ATOM 1720 O O . PHE B 1 68 ? 12.608 84.510 -33.481 1.00 18.77 67 PHE B O 1
ATOM 1728 N N . THR B 1 69 ? 11.734 84.257 -31.437 1.00 18.84 68 THR B N 1
ATOM 1729 C CA . THR B 1 69 ? 10.562 85.060 -31.741 1.00 19.87 68 THR B CA 1
ATOM 1730 C C . THR B 1 69 ? 10.886 86.552 -31.720 1.00 20.81 68 THR B C 1
ATOM 1731 O O . THR B 1 69 ? 10.221 87.347 -32.382 1.00 20.51 68 THR B O 1
ATOM 1735 N N . LYS B 1 70 ? 11.910 86.925 -30.957 1.00 22.22 69 LYS B N 1
ATOM 1736 C CA . LYS B 1 70 ? 12.307 88.325 -30.832 1.00 23.95 69 LYS B CA 1
ATOM 1737 C C . LYS B 1 70 ? 13.738 88.468 -30.346 1.00 25.36 69 LYS B C 1
ATOM 1738 O O . LYS B 1 70 ? 14.320 87.528 -29.801 1.00 25.89 69 LYS B O 1
ATOM 1744 N N . PRO B 1 71 ? 14.329 89.657 -30.535 1.00 26.14 70 PRO B N 1
ATOM 1745 C CA . PRO B 1 71 ? 15.704 89.891 -30.097 1.00 26.48 70 PRO B CA 1
ATOM 1746 C C . PRO B 1 71 ? 15.702 90.597 -28.756 1.00 28.41 70 PRO B C 1
ATOM 1747 O O . PRO B 1 71 ? 14.647 90.997 -28.265 1.00 28.34 70 PRO B O 1
ATOM 1751 N N . ILE B 1 72 ? 16.882 90.740 -28.163 1.00 30.54 71 ILE B N 1
ATOM 1752 C CA . ILE B 1 72 ? 17.004 91.441 -26.895 1.00 34.05 71 ILE B CA 1
ATOM 1753 C C . ILE B 1 72 ? 17.345 92.893 -27.214 1.00 35.85 71 ILE B C 1
ATOM 1754 O O . ILE B 1 72 ? 18.162 93.159 -28.096 1.00 36.97 71 ILE B O 1
ATOM 1759 N N . GLU B 1 73 ? 16.710 93.825 -26.512 1.00 37.03 72 GLU B N 1
ATOM 1760 C CA . GLU B 1 73 ? 16.987 95.252 -26.696 1.00 38.37 72 GLU B CA 1
ATOM 1761 C C . GLU B 1 73 ? 17.190 95.718 -28.144 1.00 37.24 72 GLU B C 1
ATOM 1762 O O . GLU B 1 73 ? 16.719 95.093 -29.093 1.00 36.84 72 GLU B O 1
ATOM 1768 N N . GLU B 1 74 ? 17.910 96.825 -28.298 1.00 35.63 73 GLU B N 1
ATOM 1769 C CA . GLU B 1 74 ? 18.167 97.391 -29.611 1.00 35.63 73 GLU B CA 1
ATOM 1770 C C . GLU B 1 74 ? 19.486 96.912 -30.215 1.00 32.82 73 GLU B C 1
ATOM 1771 O O . GLU B 1 74 ? 20.054 97.587 -31.078 1.00 32.85 73 GLU B O 1
ATOM 1777 N N . GLU B 1 75 ? 19.965 95.749 -29.782 1.00 29.67 74 GLU B N 1
ATOM 1778 C CA . GLU B 1 75 ? 21.226 95.233 -30.301 1.00 27.49 74 GLU B CA 1
ATOM 1779 C C . GLU B 1 75 ? 21.085 94.539 -31.653 1.00 24.85 74 GLU B C 1
ATOM 1780 O O . GLU B 1 75 ? 22.032 94.500 -32.432 1.00 24.30 74 GLU B O 1
ATOM 1786 N N . VAL B 1 76 ? 19.907 9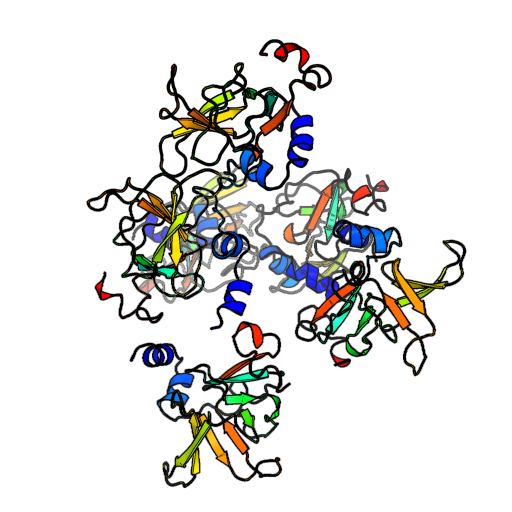3.998 -31.934 1.00 22.98 75 VAL B N 1
ATOM 1787 C CA . VAL B 1 76 ? 19.655 93.332 -33.214 1.00 22.01 75 VAL B CA 1
ATOM 1788 C C . VAL B 1 76 ? 18.971 94.334 -34.144 1.00 23.17 75 VAL B C 1
ATOM 1789 O O . VAL B 1 76 ? 18.075 95.064 -33.715 1.00 24.37 75 VAL B O 1
ATOM 1793 N N . GLU B 1 77 ? 19.374 94.385 -35.409 1.00 22.36 76 GLU B N 1
ATOM 1794 C CA . GLU B 1 77 ? 18.751 95.336 -36.324 1.00 22.60 76 GLU B CA 1
ATOM 1795 C C . GLU B 1 77 ? 18.234 94.722 -37.602 1.00 21.76 76 GLU B C 1
ATOM 1796 O O . GLU B 1 77 ? 18.850 93.817 -38.149 1.00 22.59 76 GLU B O 1
ATOM 1802 N N . GLU B 1 78 ? 17.086 95.203 -38.072 1.00 21.22 77 GLU B N 1
ATOM 1803 C CA . GLU B 1 78 ? 16.515 94.689 -39.309 1.00 21.15 77 GLU B CA 1
ATOM 1804 C C . GLU B 1 78 ? 16.991 95.576 -40.442 1.00 21.18 77 GLU B C 1
ATOM 1805 O O . GLU B 1 78 ? 17.171 96.781 -40.267 1.00 20.89 77 GLU B O 1
ATOM 1811 N N . LYS B 1 79 ? 17.183 94.977 -41.608 1.00 21.81 78 LYS B N 1
ATOM 1812 C CA . LYS B 1 79 ? 17.663 95.709 -42.769 1.00 21.88 78 LYS B CA 1
ATOM 1813 C C . LYS B 1 79 ? 17.237 95.045 -44.072 1.00 21.88 78 LYS B C 1
ATOM 1814 O O . LYS B 1 79 ? 17.398 93.833 -44.255 1.00 21.40 78 LYS B O 1
ATOM 1820 N N . LEU B 1 80 ? 16.705 95.860 -44.975 1.00 20.70 79 LEU B N 1
ATOM 1821 C CA . LEU B 1 80 ? 16.244 95.402 -46.277 1.00 18.63 79 LEU B CA 1
ATOM 1822 C C . LEU B 1 80 ? 17.399 94.678 -46.962 1.00 18.56 79 LEU B C 1
ATOM 1823 O O . LEU B 1 80 ? 18.532 95.156 -46.927 1.00 18.47 79 LEU B O 1
ATOM 1828 N N . ASP B 1 81 ? 17.108 93.520 -47.563 1.00 18.15 80 ASP B N 1
ATOM 1829 C CA . ASP B 1 81 ? 18.114 92.703 -48.248 1.00 18.49 80 ASP B CA 1
ATOM 1830 C C . ASP B 1 81 ? 17.652 92.287 -49.647 1.00 21.32 80 ASP B C 1
ATOM 1831 O O . ASP B 1 81 ? 17.032 91.234 -49.818 1.00 23.86 80 ASP B O 1
ATOM 1836 N N . THR B 1 82 ? 17.968 93.102 -50.651 1.00 22.30 81 THR B N 1
ATOM 1837 C CA . THR B 1 82 ? 17.563 92.805 -52.027 1.00 23.66 81 THR B CA 1
ATOM 1838 C C . THR B 1 82 ? 18.576 91.985 -52.817 1.00 24.40 81 THR B C 1
ATOM 1839 O O . THR B 1 82 ? 18.520 91.958 -54.054 1.00 23.27 81 THR B O 1
ATOM 1843 N N . SER B 1 83 ? 19.493 91.326 -52.112 1.00 24.51 82 SER B N 1
ATOM 1844 C CA . SER B 1 83 ? 20.517 90.522 -52.765 1.00 24.74 82 SER B CA 1
ATOM 1845 C C . SER B 1 83 ? 19.928 89.238 -53.332 1.00 26.71 82 SER B C 1
ATOM 1846 O O . SER B 1 83 ? 18.747 88.938 -53.124 1.00 28.48 82 SER B O 1
ATOM 1849 N N . HIS B 1 84 ? 20.762 88.489 -54.053 1.00 27.69 83 HIS B N 1
ATOM 1850 C CA . HIS B 1 84 ? 20.365 87.224 -54.664 1.00 26.55 83 HIS B CA 1
ATOM 1851 C C . HIS B 1 84 ? 19.065 87.290 -55.443 1.00 26.22 83 HIS B C 1
ATOM 1852 O O . HIS B 1 84 ? 18.363 86.289 -55.571 1.00 27.31 83 HIS B O 1
ATOM 1859 N N . GLY B 1 85 ? 18.733 88.467 -55.948 1.00 25.33 84 GLY B N 1
ATOM 1860 C CA . GLY B 1 85 ? 17.529 88.604 -56.741 1.00 26.73 84 GLY B CA 1
ATOM 1861 C C . GLY B 1 85 ? 16.190 88.566 -56.035 1.00 28.20 84 GLY B C 1
ATOM 1862 O O . GLY B 1 85 ? 15.155 88.544 -56.699 1.00 30.78 84 GLY B O 1
ATOM 1863 N N . MET B 1 86 ? 16.180 88.556 -54.708 1.00 28.50 85 MET B N 1
ATOM 1864 C CA . MET B 1 86 ? 14.908 88.536 -54.001 1.00 28.43 85 MET B CA 1
ATOM 1865 C C . MET B 1 86 ? 14.743 89.677 -53.000 1.00 28.45 85 MET B C 1
ATOM 1866 O O . MET B 1 86 ? 15.539 90.619 -52.978 1.00 27.91 85 MET B O 1
ATOM 1871 N N . ILE B 1 87 ? 13.688 89.597 -52.195 1.00 27.22 86 ILE B N 1
ATOM 1872 C CA . ILE B 1 87 ? 13.406 90.623 -51.199 1.00 27.52 86 ILE B CA 1
ATOM 1873 C C . ILE B 1 87 ? 13.160 89.998 -49.823 1.00 25.90 86 ILE B C 1
ATOM 1874 O O . ILE B 1 87 ? 12.093 89.429 -49.571 1.00 25.88 86 ILE B O 1
ATOM 1879 N N . ARG B 1 88 ? 14.149 90.103 -48.938 1.00 23.77 87 ARG B N 1
ATOM 1880 C CA . ARG B 1 88 ? 14.034 89.538 -47.592 1.00 21.89 87 ARG B CA 1
ATOM 1881 C C . ARG B 1 88 ? 14.532 90.568 -46.590 1.00 20.14 87 ARG B C 1
ATOM 1882 O O . ARG B 1 88 ? 15.123 91.570 -46.974 1.00 22.72 87 ARG B O 1
ATOM 1890 N N . THR B 1 89 ? 14.285 90.329 -45.309 1.00 17.91 88 THR B N 1
ATOM 1891 C CA . THR B 1 89 ? 14.741 91.249 -44.276 1.00 15.92 88 THR B CA 1
ATOM 1892 C C . THR B 1 89 ? 15.922 90.614 -43.542 1.00 17.68 88 THR B C 1
ATOM 1893 O O . THR B 1 89 ? 15.792 89.558 -42.903 1.00 16.86 88 THR B O 1
ATOM 1897 N N . GLU B 1 90 ? 17.080 91.253 -43.653 1.00 18.02 89 GLU B N 1
ATOM 1898 C CA . GLU B 1 90 ? 18.284 90.767 -42.998 1.00 17.57 89 GLU B CA 1
ATOM 1899 C C . GLU B 1 90 ? 18.322 91.306 -41.579 1.00 17.30 89 GLU B C 1
ATOM 1900 O O . GLU B 1 90 ? 17.694 92.326 -41.280 1.00 16.83 89 GLU B O 1
ATOM 1906 N N . VAL B 1 91 ? 19.032 90.603 -40.703 1.00 16.11 90 VAL B N 1
ATOM 1907 C CA . VAL B 1 91 ? 19.183 91.045 -39.327 1.00 16.25 90 VAL B CA 1
ATOM 1908 C C . VAL B 1 91 ? 20.662 91.077 -39.030 1.00 16.40 90 VAL B C 1
ATOM 1909 O O . VAL B 1 91 ? 21.385 90.132 -39.358 1.00 17.92 90 VAL B O 1
ATOM 1913 N N . ARG B 1 92 ? 21.114 92.175 -38.434 1.00 15.57 91 ARG B N 1
ATOM 1914 C CA . ARG B 1 92 ? 22.519 92.325 -38.089 1.00 16.51 91 ARG B CA 1
ATOM 1915 C C . ARG B 1 92 ? 22.637 92.874 -36.667 1.00 18.11 91 ARG B C 1
ATOM 1916 O O . ARG B 1 92 ? 21.693 93.472 -36.136 1.00 18.47 91 ARG B O 1
ATOM 1924 N N . SER B 1 93 ? 23.787 92.657 -36.038 1.00 19.04 92 SER B N 1
ATOM 1925 C CA . SER B 1 93 ? 23.994 93.189 -34.702 1.00 21.97 92 SER B CA 1
ATOM 1926 C C . SER B 1 93 ? 24.470 94.622 -34.907 1.00 24.09 92 SER B C 1
ATOM 1927 O O . SER B 1 93 ? 25.273 94.895 -35.800 1.00 24.62 92 SER B O 1
ATOM 1930 N N . ARG B 1 94 ? 23.957 95.541 -34.098 1.00 25.55 93 ARG B N 1
ATOM 1931 C CA . ARG B 1 94 ? 24.332 96.938 -34.229 1.00 26.34 93 ARG B CA 1
ATOM 1932 C C . ARG B 1 94 ? 25.789 97.187 -33.855 1.00 24.97 93 ARG B C 1
ATOM 1933 O O . ARG B 1 94 ? 26.573 97.683 -34.669 1.00 24.94 93 ARG B O 1
ATOM 1941 N N . THR B 1 95 ? 26.154 96.831 -32.629 1.00 22.63 94 THR B N 1
ATOM 1942 C CA . THR B 1 95 ? 27.508 97.053 -32.159 1.00 21.60 94 THR B CA 1
ATOM 1943 C C . THR B 1 95 ? 28.586 96.466 -33.060 1.00 21.73 94 THR B C 1
ATOM 1944 O O . THR B 1 95 ? 29.415 97.199 -33.593 1.00 21.14 94 THR B O 1
ATOM 1948 N N . ALA B 1 96 ? 28.572 95.150 -33.247 1.00 21.36 95 ALA B N 1
ATOM 1949 C CA . ALA B 1 96 ? 29.587 94.499 -34.067 1.00 19.83 95 ALA B CA 1
ATOM 1950 C C . ALA B 1 96 ? 29.351 94.588 -35.567 1.00 20.54 95 ALA B C 1
ATOM 1951 O O . ALA B 1 96 ? 30.253 94.286 -36.359 1.00 21.97 95 ALA B O 1
ATOM 1953 N N . ASP B 1 97 ? 28.151 95.001 -35.965 1.00 18.32 96 ASP B N 1
ATOM 1954 C CA . ASP B 1 97 ? 27.819 95.077 -37.383 1.00 16.60 96 ASP B CA 1
ATOM 1955 C C . ASP B 1 97 ? 28.039 93.684 -37.955 1.00 17.38 96 ASP B C 1
ATOM 1956 O O . ASP B 1 97 ? 28.539 93.511 -39.053 1.00 17.83 96 ASP B O 1
ATOM 1961 N N . SER B 1 98 ? 27.670 92.683 -37.175 1.00 18.29 97 SER B N 1
ATOM 1962 C CA . SER B 1 98 ? 27.814 91.303 -37.589 1.00 18.63 97 SER B CA 1
ATOM 1963 C C . SER B 1 98 ? 26.517 90.815 -38.260 1.00 18.50 97 SER B C 1
ATOM 1964 O O . SER B 1 98 ? 25.411 91.071 -37.772 1.00 19.30 97 SER B O 1
ATOM 1967 N N . HIS B 1 99 ? 26.657 90.134 -39.393 1.00 16.95 98 HIS B N 1
ATOM 1968 C CA . HIS B 1 99 ? 25.501 89.604 -40.105 1.00 14.52 98 HIS B CA 1
ATOM 1969 C C . HIS B 1 99 ? 25.000 88.397 -39.344 1.00 13.20 98 HIS B C 1
ATOM 1970 O O . HIS B 1 99 ? 25.728 87.422 -39.211 1.00 13.37 98 HIS B O 1
ATOM 1977 N N . LEU B 1 100 ? 23.757 88.461 -38.869 1.00 11.90 99 LEU B N 1
ATOM 1978 C CA . LEU B 1 100 ? 23.152 87.376 -38.096 1.00 10.75 99 LEU B CA 1
ATOM 1979 C C . LEU B 1 100 ? 22.308 86.379 -38.899 1.00 10.47 99 LEU B C 1
ATOM 1980 O O . LEU B 1 100 ? 22.464 85.166 -38.747 1.00 10.58 99 LEU B O 1
ATOM 1985 N N . GLY B 1 101 ? 21.416 86.895 -39.741 1.00 10.01 100 GLY B N 1
ATOM 1986 C CA . GLY B 1 101 ? 20.558 86.042 -40.547 1.00 8.54 100 GLY B CA 1
ATOM 1987 C C . GLY B 1 101 ? 19.364 86.817 -41.082 1.00 8.60 100 GLY B C 1
ATOM 1988 O O . GLY B 1 101 ? 19.509 87.966 -41.522 1.00 10.53 100 GLY B O 1
ATOM 1989 N N . HIS B 1 102 ? 18.182 86.208 -41.067 1.00 6.83 101 HIS B N 1
ATOM 1990 C CA . HIS B 1 102 ? 16.990 86.912 -41.538 1.00 6.91 101 HIS B CA 1
ATOM 1991 C C . HIS B 1 102 ? 15.780 86.690 -40.643 1.00 7.12 101 HIS B C 1
ATOM 1992 O O . HIS B 1 102 ? 15.741 85.743 -39.850 1.00 6.43 101 HIS B O 1
ATOM 1999 N N . VAL B 1 103 ? 14.799 87.578 -40.792 1.00 7.82 102 VAL B N 1
ATOM 2000 C CA . VAL B 1 103 ? 13.547 87.524 -40.044 1.00 9.81 102 VAL B CA 1
ATOM 2001 C C . VAL B 1 103 ? 12.449 87.186 -41.021 1.00 10.17 102 VAL B C 1
ATOM 2002 O O . VAL B 1 103 ? 12.438 87.692 -42.140 1.00 11.16 102 VAL B O 1
ATOM 2006 N N . PHE B 1 104 ? 11.515 86.344 -40.608 1.00 11.36 103 PHE B N 1
ATOM 2007 C CA . PHE B 1 104 ? 10.405 86.016 -41.485 1.00 14.56 103 PHE B CA 1
ATOM 2008 C C . PHE B 1 104 ? 9.110 86.210 -40.722 1.00 16.70 103 PHE B C 1
ATOM 2009 O O . PHE B 1 104 ? 9.072 86.080 -39.500 1.00 18.36 103 PHE B O 1
ATOM 2017 N N . ASN B 1 105 ? 8.045 86.536 -41.438 1.00 19.33 104 ASN B N 1
ATOM 2018 C CA . ASN B 1 105 ? 6.768 86.747 -40.782 1.00 21.56 104 ASN B CA 1
ATOM 2019 C C . ASN B 1 105 ? 5.940 85.483 -40.660 1.00 22.41 104 ASN B C 1
ATOM 2020 O O . ASN B 1 105 ? 4.715 85.540 -40.729 1.00 22.94 104 ASN B O 1
ATOM 2025 N N . ASP B 1 106 ? 6.611 84.349 -40.478 1.00 23.20 105 ASP B N 1
ATOM 2026 C CA . ASP B 1 106 ? 5.927 83.069 -40.324 1.00 23.57 105 ASP B CA 1
ATOM 2027 C C . ASP B 1 106 ? 6.202 82.501 -38.928 1.00 24.86 105 ASP B C 1
ATOM 2028 O O . ASP B 1 106 ? 6.069 81.299 -38.686 1.00 23.83 105 ASP B O 1
ATOM 2033 N N . GLY B 1 107 ? 6.597 83.391 -38.021 1.00 26.20 106 GLY B N 1
ATOM 2034 C CA . GLY B 1 107 ? 6.891 83.006 -36.655 1.00 27.83 106 GLY B CA 1
ATOM 2035 C C . GLY B 1 107 ? 5.616 82.668 -35.909 1.00 29.12 106 GLY B C 1
ATOM 2036 O O . GLY B 1 107 ? 4.548 83.137 -36.289 1.00 28.13 106 GLY B O 1
ATOM 2037 N N . PRO B 1 108 ? 5.700 81.866 -34.833 1.00 31.29 107 PRO B N 1
ATOM 2038 C CA . PRO B 1 108 ? 4.573 81.427 -33.996 1.00 32.43 107 PRO B CA 1
ATOM 2039 C C . PRO B 1 108 ? 3.896 82.468 -33.085 1.00 33.29 107 PRO B C 1
ATOM 2040 O O . PRO B 1 108 ? 3.671 82.207 -31.905 1.00 33.15 107 PRO B O 1
ATOM 2044 N N . GLY B 1 109 ? 3.553 83.630 -33.637 1.00 34.66 108 GLY B N 1
ATOM 2045 C CA . GLY B 1 109 ? 2.901 84.673 -32.855 1.00 34.26 108 GLY B CA 1
ATOM 2046 C C . GLY B 1 109 ? 3.624 84.968 -31.554 1.00 34.55 108 GLY B C 1
ATOM 2047 O O . GLY B 1 109 ? 4.573 84.259 -31.211 1.00 34.95 108 GLY B O 1
ATOM 2048 N N . PRO B 1 110 ? 3.216 86.011 -30.806 1.00 33.72 109 PRO B N 1
ATOM 2049 C CA . PRO B 1 110 ? 2.120 86.946 -31.090 1.00 32.36 109 PRO B CA 1
ATOM 2050 C C . PRO B 1 110 ? 2.429 87.893 -32.249 1.00 31.54 109 PRO B C 1
ATOM 2051 O O . PRO B 1 110 ? 1.525 88.317 -32.969 1.00 30.90 109 PRO B O 1
ATOM 2055 N N . ASN B 1 111 ? 3.706 88.231 -32.414 1.00 30.85 110 ASN B N 1
ATOM 2056 C CA . ASN B 1 111 ? 4.125 89.132 -33.479 1.00 28.87 110 ASN B CA 1
ATOM 2057 C C . ASN B 1 111 ? 4.361 88.396 -34.792 1.00 25.87 110 ASN B C 1
ATOM 2058 O O . ASN B 1 111 ? 4.693 89.003 -35.810 1.00 28.12 110 ASN B O 1
ATOM 2063 N N . GLY B 1 112 ? 4.183 87.084 -34.771 1.00 21.36 111 GLY B N 1
ATOM 2064 C CA . GLY B 1 112 ? 4.354 86.307 -35.983 1.00 17.74 111 GLY B CA 1
ATOM 2065 C C . GLY B 1 112 ? 5.709 86.363 -36.655 1.00 15.96 111 GLY B C 1
ATOM 2066 O O . GLY B 1 112 ? 5.855 85.921 -37.791 1.00 16.93 111 GLY B O 1
ATOM 2067 N N . LEU B 1 113 ? 6.709 86.898 -35.968 1.00 15.67 112 LEU B N 1
ATOM 2068 C CA . LEU B 1 113 ? 8.047 86.969 -36.542 1.00 14.58 112 LEU B CA 1
ATOM 2069 C C . LEU B 1 113 ? 8.872 85.727 -36.214 1.00 15.12 112 LEU B C 1
ATOM 2070 O O . LEU B 1 113 ? 8.640 85.042 -35.205 1.00 15.08 112 LEU B O 1
ATOM 2075 N N . ARG B 1 114 ? 9.828 85.442 -37.089 1.00 14.43 113 ARG B N 1
ATOM 2076 C CA . ARG B 1 114 ? 10.732 84.326 -36.902 1.00 14.27 113 ARG B CA 1
ATOM 2077 C C . ARG B 1 114 ? 12.143 84.786 -37.200 1.00 13.92 113 ARG B C 1
ATOM 2078 O O . ARG B 1 114 ? 12.525 84.928 -38.358 1.00 13.50 113 ARG B O 1
ATOM 2086 N N . TYR B 1 115 ? 12.906 85.056 -36.149 1.00 13.65 114 TYR B N 1
ATOM 2087 C CA . TYR B 1 115 ? 14.286 85.460 -36.331 1.00 12.61 114 TYR B CA 1
ATOM 2088 C C . TYR B 1 115 ? 15.111 84.183 -36.516 1.00 12.21 114 TYR B C 1
ATOM 2089 O O . TYR B 1 115 ? 15.303 83.412 -35.578 1.00 12.95 114 TYR B O 1
ATOM 2098 N N . CYS B 1 116 ? 15.562 83.959 -37.747 1.00 12.31 115 CYS B N 1
ATOM 2099 C CA . CYS B 1 116 ? 16.372 82.797 -38.101 1.00 11.77 115 CYS B CA 1
ATOM 2100 C C . CYS B 1 116 ? 17.854 83.199 -38.093 1.00 10.45 115 CYS B C 1
ATOM 2101 O O . CYS B 1 116 ? 18.357 83.816 -39.035 1.00 8.81 115 CYS B O 1
ATOM 2104 N N . ILE B 1 117 ? 18.550 82.822 -37.027 1.00 8.75 116 ILE B N 1
ATOM 2105 C CA . ILE B 1 117 ? 19.939 83.215 -36.853 1.00 9.27 116 ILE B CA 1
ATOM 2106 C C . ILE B 1 117 ? 20.927 82.062 -36.941 1.00 9.96 116 ILE B C 1
ATOM 2107 O O . ILE B 1 117 ? 20.610 80.942 -36.565 1.00 11.76 116 ILE B O 1
ATOM 2112 N N . ASN B 1 118 ? 22.125 82.338 -37.452 1.00 9.35 117 ASN B N 1
ATOM 2113 C CA . ASN B 1 118 ? 23.168 81.319 -37.568 1.00 8.91 117 ASN B CA 1
ATOM 2114 C C . ASN B 1 118 ? 23.860 81.158 -36.217 1.00 10.39 117 ASN B C 1
ATOM 2115 O O . ASN B 1 118 ? 24.152 82.154 -35.536 1.00 8.02 117 ASN B O 1
ATOM 2120 N N . SER B 1 119 ? 24.132 79.914 -35.837 1.00 10.56 118 SER B N 1
ATOM 2121 C CA . SER B 1 119 ? 24.826 79.659 -34.590 1.00 12.26 118 SER B CA 1
ATOM 2122 C C . SER B 1 119 ? 26.207 80.341 -34.691 1.00 13.62 118 SER B C 1
ATOM 2123 O O . SER B 1 119 ? 26.713 80.894 -33.719 1.00 15.24 118 SER B O 1
ATOM 2126 N N . ALA B 1 120 ? 26.794 80.327 -35.886 1.00 13.63 119 ALA B N 1
ATOM 2127 C CA . ALA B 1 120 ? 28.110 80.927 -36.119 1.00 13.48 119 ALA B CA 1
ATOM 2128 C C . ALA B 1 120 ? 28.265 82.365 -35.635 1.00 13.93 119 ALA B C 1
ATOM 2129 O O . ALA B 1 120 ? 29.381 82.845 -35.441 1.00 16.55 119 ALA B O 1
ATOM 2131 N N . ALA B 1 121 ? 27.162 83.065 -35.438 1.00 14.28 120 ALA B N 1
ATOM 2132 C CA . ALA B 1 121 ? 27.256 84.447 -34.993 1.00 14.19 120 ALA B CA 1
ATOM 2133 C C . ALA B 1 121 ? 26.932 84.563 -33.513 1.00 15.24 120 ALA B C 1
ATOM 2134 O O . ALA B 1 121 ? 26.916 85.660 -32.958 1.00 16.04 120 ALA B O 1
ATOM 2136 N N . LEU B 1 122 ? 26.689 83.429 -32.869 1.00 16.39 121 LEU B N 1
ATOM 2137 C CA . LEU B 1 122 ? 26.333 83.447 -31.461 1.00 17.75 121 LEU B CA 1
ATOM 2138 C C . LEU B 1 122 ? 27.274 82.665 -30.571 1.00 18.81 121 LEU B C 1
ATOM 2139 O O . LEU B 1 122 ? 28.016 81.800 -31.028 1.00 19.15 121 LEU B O 1
ATOM 2144 N N . ARG B 1 123 ? 27.237 82.999 -29.286 1.00 19.23 122 ARG B N 1
ATOM 2145 C CA . ARG B 1 123 ? 28.027 82.317 -28.275 1.00 18.73 122 ARG B CA 1
ATOM 2146 C C . ARG B 1 123 ? 27.119 82.174 -27.065 1.00 18.35 122 ARG B C 1
ATOM 2147 O O . ARG B 1 123 ? 26.770 83.159 -26.410 1.00 17.70 122 ARG B O 1
ATOM 2155 N N . PHE B 1 124 ? 26.724 80.939 -26.781 1.00 18.09 123 PHE B N 1
ATOM 2156 C CA . PHE B 1 124 ? 25.838 80.667 -25.662 1.00 16.23 123 PHE B CA 1
ATOM 2157 C C . PHE B 1 124 ? 26.527 80.808 -24.318 1.00 16.12 123 PHE B C 1
ATOM 2158 O O . PHE B 1 124 ? 27.653 80.359 -24.134 1.00 16.58 123 PHE B O 1
ATOM 2166 N N . VAL B 1 125 ? 25.828 81.445 -23.387 1.00 17.58 124 VAL B N 1
ATOM 2167 C CA . VAL B 1 125 ? 26.307 81.662 -22.027 1.00 16.51 124 VAL B CA 1
ATOM 2168 C C . VAL B 1 125 ? 25.234 81.101 -21.094 1.00 17.69 124 VAL B C 1
ATOM 2169 O O . VAL B 1 125 ? 24.112 81.605 -21.045 1.00 16.68 124 VAL B O 1
ATOM 2173 N N . PRO B 1 126 ? 25.562 80.040 -20.343 1.00 19.72 125 PRO B N 1
ATOM 2174 C CA . PRO B 1 126 ? 24.597 79.429 -19.423 1.00 21.15 125 PRO B CA 1
ATOM 2175 C C . PRO B 1 126 ? 24.154 80.381 -18.328 1.00 23.43 125 PRO B C 1
ATOM 2176 O O . PRO B 1 126 ? 24.927 81.216 -17.866 1.00 25.16 125 PRO B O 1
ATOM 2180 N N . LYS B 1 127 ? 22.905 80.250 -17.909 1.00 26.10 126 LYS B N 1
ATOM 2181 C CA . LYS B 1 127 ? 22.361 81.092 -16.848 1.00 28.62 126 LYS B CA 1
ATOM 2182 C C . LYS B 1 127 ? 23.238 81.011 -15.590 1.00 28.93 126 LYS B C 1
ATOM 2183 O O . LYS B 1 127 ? 23.495 82.021 -14.938 1.00 30.13 126 LYS B O 1
ATOM 2189 N N . HIS B 1 128 ? 23.711 79.809 -15.272 1.00 29.31 127 HIS B N 1
ATOM 2190 C CA . HIS B 1 128 ? 24.547 79.580 -14.093 1.00 30.48 127 HIS B CA 1
ATOM 2191 C C . HIS B 1 128 ? 25.967 80.124 -14.218 1.00 29.90 127 HIS B C 1
ATOM 2192 O O . HIS B 1 128 ? 26.815 79.845 -13.373 1.00 30.01 127 HIS B O 1
ATOM 2199 N N . LYS B 1 129 ? 26.225 80.887 -15.273 1.00 30.23 128 LYS B N 1
ATOM 2200 C CA . LYS B 1 129 ? 27.542 81.471 -15.494 1.00 29.83 128 LYS B CA 1
ATOM 2201 C C . LYS B 1 129 ? 27.406 82.973 -15.675 1.00 29.82 128 LYS B C 1
ATOM 2202 O O . LYS B 1 129 ? 28.389 83.709 -15.584 1.00 28.45 128 LYS B O 1
ATOM 2208 N N . LEU B 1 130 ? 26.177 83.416 -15.923 1.00 29.96 129 LEU B N 1
ATOM 2209 C CA . LEU B 1 130 ? 25.896 84.824 -16.166 1.00 30.96 129 LEU B CA 1
ATOM 2210 C C . LEU B 1 130 ? 26.560 85.837 -15.245 1.00 31.72 129 LEU B C 1
ATOM 2211 O O . LEU B 1 130 ? 27.293 86.706 -15.711 1.00 31.92 129 LEU B O 1
ATOM 2216 N N . LYS B 1 131 ? 26.303 85.736 -13.946 1.00 33.37 130 LYS B N 1
ATOM 2217 C CA . LYS B 1 131 ? 26.886 86.674 -12.991 1.00 35.44 130 LYS B CA 1
ATOM 2218 C C . LYS B 1 131 ? 28.403 86.609 -13.065 1.00 35.77 130 LYS B C 1
ATOM 2219 O O . LYS B 1 131 ? 29.077 87.628 -13.216 1.00 36.90 130 LYS B O 1
ATOM 2225 N N . GLU B 1 132 ? 28.928 85.395 -12.978 1.00 36.10 131 GLU B N 1
ATOM 2226 C CA . GLU B 1 132 ? 30.360 85.163 -13.027 1.00 37.53 131 GLU B CA 1
ATOM 2227 C C . GLU B 1 132 ? 31.058 85.869 -14.177 1.00 37.34 131 GLU B C 1
ATOM 2228 O O . GLU B 1 132 ? 32.138 86.424 -14.000 1.00 38.51 131 GLU B O 1
ATOM 2234 N N . GLU B 1 133 ? 30.441 85.854 -15.353 1.00 36.80 132 GLU B N 1
ATOM 2235 C CA . GLU B 1 133 ? 31.048 86.462 -16.527 1.00 36.14 132 GLU B CA 1
ATOM 2236 C C . GLU B 1 133 ? 30.648 87.902 -16.795 1.00 35.56 132 GLU B C 1
ATOM 2237 O O . GLU B 1 133 ? 30.954 88.457 -17.854 1.00 34.71 132 GLU B O 1
ATOM 2243 N N . GLY B 1 134 ? 29.967 88.512 -15.835 1.00 35.32 133 GLY B N 1
ATOM 2244 C CA . GLY B 1 134 ? 29.576 89.896 -15.997 1.00 34.00 133 GLY B CA 1
ATOM 2245 C C . GLY B 1 134 ? 28.322 90.168 -16.796 1.00 34.15 133 GLY B C 1
ATOM 2246 O O . GLY B 1 134 ? 28.286 91.125 -17.560 1.00 33.87 133 GLY B O 1
ATOM 2247 N N . TYR B 1 135 ? 27.298 89.336 -16.630 1.00 33.69 134 TYR B N 1
ATOM 2248 C CA . TYR B 1 135 ? 26.032 89.542 -17.323 1.00 34.19 134 TYR B CA 1
ATOM 2249 C C . TYR B 1 135 ? 24.890 89.680 -16.312 1.00 36.84 134 TYR B C 1
ATOM 2250 O O . TYR B 1 135 ? 23.721 89.451 -16.634 1.00 36.28 134 TYR B O 1
ATOM 2259 N N . GLU B 1 136 ? 25.249 90.051 -15.087 1.00 38.61 135 GLU B N 1
ATOM 2260 C CA . GLU B 1 136 ? 24.304 90.240 -13.992 1.00 40.62 135 GLU B CA 1
ATOM 2261 C C . GLU B 1 136 ? 23.079 91.026 -14.454 1.00 39.87 135 GLU B C 1
ATOM 2262 O O . GLU B 1 136 ? 21.940 90.656 -14.166 1.00 38.84 135 GLU B O 1
ATOM 2268 N N . SER B 1 137 ? 23.343 92.115 -15.173 1.00 39.41 136 SER B N 1
ATOM 2269 C CA . SER B 1 137 ? 22.316 93.020 -15.692 1.00 38.07 136 SER B CA 1
ATOM 2270 C C . SER B 1 137 ? 21.235 92.348 -16.534 1.00 36.89 136 SER B C 1
ATOM 2271 O O . SER B 1 137 ? 20.234 92.976 -16.898 1.00 36.00 136 SER B O 1
ATOM 2274 N N . TYR B 1 138 ? 21.445 91.073 -16.843 1.00 36.10 137 TYR B N 1
ATOM 2275 C CA . TYR B 1 138 ? 20.497 90.307 -17.642 1.00 35.46 137 TYR B CA 1
ATOM 2276 C C . TYR B 1 138 ? 19.956 89.128 -16.845 1.00 36.43 137 TYR B C 1
ATOM 2277 O O . TYR B 1 138 ? 18.947 88.524 -17.216 1.00 38.16 137 TYR B O 1
ATOM 2286 N N . LEU B 1 139 ? 20.628 88.811 -15.744 1.00 36.67 138 LEU B N 1
ATOM 2287 C CA . LEU B 1 139 ? 20.228 87.699 -14.889 1.00 37.94 138 LEU B CA 1
ATOM 2288 C C . LEU B 1 139 ? 18.758 87.790 -14.489 1.00 40.65 138 LEU B C 1
ATOM 2289 O O . LEU B 1 139 ? 18.125 86.782 -14.161 1.00 41.03 138 LEU B O 1
ATOM 2294 N N . HIS B 1 140 ? 18.221 89.006 -14.523 1.00 42.20 139 HIS B N 1
ATOM 2295 C CA . HIS B 1 140 ? 16.836 89.256 -14.149 1.00 43.71 139 HIS B CA 1
ATOM 2296 C C . HIS B 1 140 ? 15.839 88.627 -15.116 1.00 44.33 139 HIS B C 1
ATOM 2297 O O . HIS B 1 140 ? 14.697 88.354 -14.754 1.00 44.62 139 HIS B O 1
ATOM 2304 N N . LEU B 1 141 ? 16.274 88.398 -16.347 1.00 44.89 140 LEU B N 1
ATOM 2305 C CA . LEU B 1 141 ? 15.409 87.802 -17.355 1.00 46.46 140 LEU B CA 1
ATOM 2306 C C . LEU B 1 141 ? 15.032 86.352 -17.019 1.00 47.75 140 LEU B C 1
ATOM 2307 O O . LEU B 1 141 ? 14.175 85.763 -17.674 1.00 47.50 140 LEU B O 1
ATOM 2312 N N . PHE B 1 142 ? 15.667 85.782 -15.996 1.00 49.39 141 PHE B N 1
ATOM 2313 C CA . PHE B 1 142 ? 15.390 84.396 -15.604 1.00 51.38 141 PHE B CA 1
ATOM 2314 C C . PHE B 1 142 ? 14.893 84.276 -14.158 1.00 52.37 141 PHE B C 1
ATOM 2315 O O . PHE B 1 142 ? 14.492 85.308 -13.577 1.00 53.88 141 PHE B O 1
ATOM 2323 N N . TYR C 1 4 ? 29.021 56.993 -10.260 1.00 57.19 3 TYR C N 1
ATOM 2324 C CA . TYR C 1 4 ? 29.855 56.464 -11.379 1.00 57.92 3 TYR C CA 1
ATOM 2325 C C . TYR C 1 4 ? 29.013 55.870 -12.493 1.00 58.71 3 TYR C C 1
ATOM 2326 O O . TYR C 1 4 ? 28.140 55.035 -12.253 1.00 59.54 3 TYR C O 1
ATOM 2335 N N . ASN C 1 5 ? 29.299 56.300 -13.714 1.00 59.39 4 ASN C N 1
ATOM 2336 C CA . ASN C 1 5 ? 28.596 55.826 -14.897 1.00 60.06 4 ASN C CA 1
ATOM 2337 C C . ASN C 1 5 ? 29.648 55.749 -15.996 1.00 60.75 4 ASN C C 1
ATOM 2338 O O . ASN C 1 5 ? 30.195 56.777 -16.403 1.00 60.55 4 ASN C O 1
ATOM 2343 N N . LYS C 1 6 ? 29.939 54.535 -16.462 1.00 60.87 5 LYS C N 1
ATOM 2344 C CA . LYS C 1 6 ? 30.946 54.337 -17.501 1.00 61.11 5 LYS C CA 1
ATOM 2345 C C . LYS C 1 6 ? 30.737 55.287 -18.675 1.00 61.33 5 LYS C C 1
ATOM 2346 O O . LYS C 1 6 ? 31.679 55.941 -19.129 1.00 62.17 5 LYS C O 1
ATOM 2352 N N . GLU C 1 7 ? 29.503 55.369 -19.156 1.00 60.88 6 GLU C N 1
ATOM 2353 C CA . GLU C 1 7 ? 29.178 56.245 -20.272 1.00 61.27 6 GLU C CA 1
ATOM 2354 C C . GLU C 1 7 ? 29.590 57.707 -20.061 1.00 60.67 6 GLU C C 1
ATOM 2355 O O . GLU C 1 7 ? 30.242 58.300 -20.918 1.00 59.87 6 GLU C O 1
ATOM 2361 N N . GLU C 1 8 ? 29.220 58.287 -18.924 1.00 60.29 7 GLU C N 1
ATOM 2362 C CA . GLU C 1 8 ? 29.558 59.679 -18.651 1.00 60.24 7 GLU C CA 1
ATOM 2363 C C . GLU C 1 8 ? 31.041 59.905 -18.369 1.00 59.62 7 GLU C C 1
ATOM 2364 O O . GLU C 1 8 ? 31.610 60.907 -18.807 1.00 59.15 7 GLU C O 1
ATOM 2370 N N . LYS C 1 9 ? 31.666 58.981 -17.641 1.00 58.73 8 LYS C N 1
ATOM 2371 C CA . LYS C 1 9 ? 33.082 59.116 -17.305 1.00 56.71 8 LYS C CA 1
ATOM 2372 C C . LYS C 1 9 ? 33.949 59.080 -18.560 1.00 55.91 8 LYS C C 1
ATOM 2373 O O . LYS C 1 9 ? 34.886 59.867 -18.703 1.00 55.57 8 LYS C O 1
ATOM 2379 N N . ILE C 1 10 ? 33.641 58.154 -19.461 1.00 54.51 9 ILE C N 1
ATOM 2380 C CA . ILE C 1 10 ? 34.373 58.050 -20.712 1.00 52.94 9 ILE C CA 1
ATOM 2381 C C . ILE C 1 10 ? 34.213 59.387 -21.431 1.00 52.33 9 ILE C C 1
ATOM 2382 O O . ILE C 1 10 ? 35.158 59.918 -22.013 1.00 51.41 9 ILE C O 1
ATOM 2387 N N . LYS C 1 11 ? 32.999 59.926 -21.362 1.00 52.31 10 LYS C N 1
ATOM 2388 C CA . LYS C 1 11 ? 32.659 61.191 -21.997 1.00 51.45 10 LYS C CA 1
ATOM 2389 C C . LYS C 1 11 ? 33.373 62.367 -21.339 1.00 50.32 10 LYS C C 1
ATOM 2390 O O . LYS C 1 11 ? 33.299 63.497 -21.821 1.00 50.46 10 LYS C O 1
ATOM 2396 N N . SER C 1 12 ? 34.070 62.096 -20.240 1.00 48.71 11 SER C N 1
ATOM 2397 C CA . SER C 1 12 ? 34.786 63.139 -19.518 1.00 46.99 11 SER C CA 1
ATOM 2398 C C . SER C 1 12 ? 36.292 62.939 -19.574 1.00 47.18 11 SER C C 1
ATOM 2399 O O . SER C 1 12 ? 37.031 63.577 -18.826 1.00 47.83 11 SER C O 1
ATOM 2402 N N . LEU C 1 13 ? 36.745 62.053 -20.455 1.00 46.91 12 LEU C N 1
ATOM 2403 C CA . LEU C 1 13 ? 38.172 61.780 -20.595 1.00 46.06 12 LEU C CA 1
ATOM 2404 C C . LEU C 1 13 ? 38.836 62.779 -21.536 1.00 46.53 12 LEU C C 1
ATOM 2405 O O . LEU C 1 13 ? 38.174 63.390 -22.381 1.00 46.88 12 LEU C O 1
ATOM 2410 N N . ASN C 1 14 ? 40.147 62.940 -21.378 1.00 46.81 13 ASN C N 1
ATOM 2411 C CA . ASN C 1 14 ? 40.932 63.842 -22.217 1.00 46.65 13 ASN C CA 1
ATOM 2412 C C . ASN C 1 14 ? 41.029 63.230 -23.618 1.00 46.16 13 ASN C C 1
ATOM 2413 O O . ASN C 1 14 ? 40.877 62.022 -23.784 1.00 45.56 13 ASN C O 1
ATOM 2418 N N . ARG C 1 15 ? 41.276 64.056 -24.626 1.00 46.56 14 ARG C N 1
ATOM 2419 C CA . ARG C 1 15 ? 41.363 63.550 -25.988 1.00 46.49 14 ARG C CA 1
ATOM 2420 C C . ARG C 1 15 ? 42.290 62.344 -26.151 1.00 44.72 14 ARG C C 1
ATOM 2421 O O . ARG C 1 15 ? 41.943 61.383 -26.838 1.00 44.57 14 ARG C O 1
ATOM 2429 N N . MET C 1 16 ? 43.458 62.386 -25.519 1.00 43.03 15 MET C N 1
ATOM 2430 C CA . MET C 1 16 ? 44.409 61.279 -25.613 1.00 40.50 15 MET C CA 1
ATOM 2431 C C . MET C 1 16 ? 43.966 60.105 -24.745 1.00 39.13 15 MET C C 1
ATOM 2432 O O . MET C 1 16 ? 44.234 58.945 -25.068 1.00 38.85 15 MET C O 1
ATOM 2437 N N . GLN C 1 17 ? 43.290 60.409 -23.641 1.00 37.67 16 GLN C N 1
ATOM 2438 C CA . GLN C 1 17 ? 42.808 59.370 -22.740 1.00 35.20 16 GLN C CA 1
ATOM 2439 C C . GLN C 1 17 ? 41.660 58.655 -23.421 1.00 33.24 16 GLN C C 1
ATOM 2440 O O . GLN C 1 17 ? 41.445 57.472 -23.209 1.00 34.00 16 GLN C O 1
ATOM 2446 N N . TYR C 1 18 ? 40.928 59.385 -24.251 1.00 31.96 17 TYR C N 1
ATOM 2447 C CA . TYR C 1 18 ? 39.806 58.811 -24.977 1.00 31.77 17 TYR C CA 1
ATOM 2448 C C . TYR C 1 18 ? 40.368 58.048 -26.178 1.00 31.50 17 TYR C C 1
ATOM 2449 O O . TYR C 1 18 ? 40.046 56.880 -26.398 1.00 31.50 17 TYR C O 1
ATOM 2458 N N . GLU C 1 19 ? 41.211 58.730 -26.946 1.00 30.90 18 GLU C N 1
ATOM 2459 C CA . GLU C 1 19 ? 41.859 58.160 -28.122 1.00 30.84 18 GLU C CA 1
ATOM 2460 C C . GLU C 1 19 ? 42.484 56.795 -27.807 1.00 30.09 18 GLU C C 1
ATOM 2461 O O . GLU C 1 19 ? 42.307 55.828 -28.553 1.00 29.38 18 GLU C O 1
ATOM 2467 N N . VAL C 1 20 ? 43.215 56.725 -26.699 1.00 28.56 19 VAL C N 1
ATOM 2468 C CA . VAL C 1 20 ? 43.849 55.485 -26.294 1.00 28.64 19 VAL C CA 1
ATOM 2469 C C . VAL C 1 20 ? 42.832 54.443 -25.836 1.00 29.79 19 VAL C C 1
ATOM 2470 O O . VAL C 1 20 ? 42.695 53.381 -26.452 1.00 29.95 19 VAL C O 1
ATOM 2474 N N . THR C 1 21 ? 42.115 54.753 -24.760 1.00 30.12 20 THR C N 1
ATOM 2475 C CA . THR C 1 21 ? 41.137 53.826 -24.198 1.00 30.43 20 THR C CA 1
ATOM 2476 C C . THR C 1 21 ? 39.970 53.448 -25.106 1.00 31.08 20 THR C C 1
ATOM 2477 O O . THR C 1 21 ? 39.570 52.290 -25.137 1.00 31.62 20 THR C O 1
ATOM 2481 N N . GLN C 1 22 ? 39.440 54.413 -25.851 1.00 32.15 21 GLN C N 1
ATOM 2482 C CA . GLN C 1 22 ? 38.301 54.166 -26.730 1.00 33.32 21 GLN C CA 1
ATOM 2483 C C . GLN C 1 22 ? 38.609 53.916 -28.207 1.00 34.24 21 GLN C C 1
ATOM 2484 O O . GLN C 1 22 ? 37.989 53.048 -28.825 1.00 34.21 21 GLN C O 1
ATOM 2490 N N . ASN C 1 23 ? 39.552 54.668 -28.776 1.00 35.72 22 ASN C N 1
ATOM 2491 C CA . ASN C 1 23 ? 39.904 54.495 -30.186 1.00 36.36 22 ASN C CA 1
ATOM 2492 C C . ASN C 1 23 ? 41.094 53.562 -30.415 1.00 36.95 22 ASN C C 1
ATOM 2493 O O . ASN C 1 23 ? 41.542 53.394 -31.551 1.00 36.74 22 ASN C O 1
ATOM 2498 N N . ASN C 1 24 ? 41.600 52.959 -29.340 1.00 37.22 23 ASN C N 1
ATOM 2499 C CA . ASN C 1 24 ? 42.730 52.033 -29.421 1.00 37.13 23 ASN C CA 1
ATOM 2500 C C . ASN C 1 24 ? 43.974 52.709 -29.999 1.00 37.77 23 ASN C C 1
ATOM 2501 O O . ASN C 1 24 ? 44.662 52.149 -30.867 1.00 36.87 23 ASN C O 1
ATOM 2506 N N . GLY C 1 25 ? 44.253 53.915 -29.509 1.00 36.85 24 GLY C N 1
ATOM 2507 C CA . GLY C 1 25 ? 45.406 54.666 -29.970 1.00 35.68 24 GLY C CA 1
ATOM 2508 C C . GLY C 1 25 ? 46.664 54.399 -29.166 1.00 35.12 24 GLY C C 1
ATOM 2509 O O . GLY C 1 25 ? 46.674 53.581 -28.243 1.00 34.00 24 GLY C O 1
ATOM 2510 N N . THR C 1 26 ? 47.734 55.102 -29.522 1.00 35.54 25 THR C N 1
ATOM 2511 C CA . THR C 1 26 ? 49.023 54.952 -28.850 1.00 35.93 25 THR C CA 1
ATOM 2512 C C . THR C 1 26 ? 49.634 56.317 -28.578 1.00 36.04 25 THR C C 1
ATOM 2513 O O . THR C 1 26 ? 49.971 57.048 -29.509 1.00 36.86 25 THR C O 1
ATOM 2517 N N . GLU C 1 27 ? 49.779 56.658 -27.305 1.00 35.73 26 GLU C N 1
ATOM 2518 C CA . GLU C 1 27 ? 50.355 57.943 -26.928 1.00 35.53 26 GLU C CA 1
ATOM 2519 C C . GLU C 1 27 ? 51.843 57.957 -27.292 1.00 36.05 26 GLU C C 1
ATOM 2520 O O . GLU C 1 27 ? 52.469 56.901 -27.411 1.00 37.38 26 GLU C O 1
ATOM 2526 N N . PRO C 1 28 ? 52.430 59.152 -27.482 1.00 35.42 27 PRO C N 1
ATOM 2527 C CA . PRO C 1 28 ? 53.859 59.193 -27.822 1.00 35.66 27 PRO C CA 1
ATOM 2528 C C . PRO C 1 28 ? 54.788 58.678 -26.709 1.00 35.47 27 PRO C C 1
ATOM 2529 O O . PRO C 1 28 ? 54.419 58.622 -25.526 1.00 35.04 27 PRO C O 1
ATOM 2533 N N . PRO C 1 29 ? 56.003 58.274 -27.091 1.00 34.31 28 PRO C N 1
ATOM 2534 C CA . PRO C 1 29 ? 57.038 57.757 -26.194 1.00 34.48 28 PRO C CA 1
ATOM 2535 C C . PRO C 1 29 ? 57.703 58.876 -25.401 1.00 35.47 28 PRO C C 1
ATOM 2536 O O . PRO C 1 29 ? 57.893 59.989 -25.905 1.00 34.34 28 PRO C O 1
ATOM 2540 N N . PHE C 1 30 ? 58.064 58.568 -24.162 1.00 35.89 29 PHE C N 1
ATOM 2541 C CA . PHE C 1 30 ? 58.737 59.529 -23.297 1.00 38.92 29 PHE C CA 1
ATOM 2542 C C . PHE C 1 30 ? 57.920 60.776 -22.973 1.00 41.48 29 PHE C C 1
ATOM 2543 O O . PHE C 1 30 ? 58.288 61.549 -22.092 1.00 43.29 29 PHE C O 1
ATOM 2551 N N . GLN C 1 31 ? 56.818 60.980 -23.678 1.00 43.14 30 GLN C N 1
ATOM 2552 C CA . GLN C 1 31 ? 55.974 62.128 -23.403 1.00 45.45 30 GLN C CA 1
ATOM 2553 C C . GLN C 1 31 ? 54.710 61.677 -22.640 1.00 46.91 30 GLN C C 1
ATOM 2554 O O . GLN C 1 31 ? 53.574 61.884 -23.090 1.00 47.70 30 GLN C O 1
ATOM 2560 N N . ASN C 1 32 ? 54.944 61.054 -21.479 1.00 46.77 31 ASN C N 1
ATOM 2561 C CA . ASN C 1 32 ? 53.896 60.539 -20.590 1.00 46.24 31 ASN C CA 1
ATOM 2562 C C . ASN C 1 32 ? 54.192 60.841 -19.130 1.00 46.87 31 ASN C C 1
ATOM 2563 O O . ASN C 1 32 ? 55.256 61.367 -18.790 1.00 46.89 31 ASN C O 1
ATOM 2568 N N . GLU C 1 33 ? 53.251 60.463 -18.267 1.00 47.00 32 GLU C N 1
ATOM 2569 C CA . GLU C 1 33 ? 53.407 60.691 -16.842 1.00 47.73 32 GLU C CA 1
ATOM 2570 C C . GLU C 1 33 ? 53.871 59.436 -16.128 1.00 46.79 32 GLU C C 1
ATOM 2571 O O . GLU C 1 33 ? 54.291 59.503 -14.974 1.00 48.09 32 GLU C O 1
ATOM 2577 N N . TYR C 1 34 ? 53.808 58.291 -16.794 1.00 45.72 33 TYR C N 1
ATOM 2578 C CA . TYR C 1 34 ? 54.215 57.065 -16.126 1.00 46.25 33 TYR C CA 1
ATOM 2579 C C . TYR C 1 34 ? 55.271 56.235 -16.836 1.00 47.08 33 TYR C C 1
ATOM 2580 O O . TYR C 1 34 ? 55.599 55.137 -16.391 1.00 47.45 33 TYR C O 1
ATOM 2589 N N . TRP C 1 35 ? 55.820 56.745 -17.930 1.00 49.11 34 TRP C N 1
ATOM 2590 C CA . TRP C 1 35 ? 56.831 55.974 -18.637 1.00 50.67 34 TRP C CA 1
ATOM 2591 C C . TRP C 1 35 ? 58.101 55.873 -17.794 1.00 51.13 34 TRP C C 1
ATOM 2592 O O . TRP C 1 35 ? 58.753 54.833 -17.776 1.00 52.92 34 TRP C O 1
ATOM 2603 N N . ASP C 1 36 ? 58.443 56.949 -17.093 1.00 50.35 35 ASP C N 1
ATOM 2604 C CA . ASP C 1 36 ? 59.628 56.955 -16.244 1.00 51.57 35 ASP C CA 1
ATOM 2605 C C . ASP C 1 36 ? 59.259 56.807 -14.767 1.00 51.79 35 ASP C C 1
ATOM 2606 O O . ASP C 1 36 ? 60.135 56.661 -13.910 1.00 51.24 35 ASP C O 1
ATOM 2611 N N . HIS C 1 37 ? 57.957 56.831 -14.487 1.00 52.08 36 HIS C N 1
ATOM 2612 C CA . HIS C 1 37 ? 57.420 56.717 -13.128 1.00 52.23 36 HIS C CA 1
ATOM 2613 C C . HIS C 1 37 ? 58.014 55.535 -12.347 1.00 52.57 36 HIS C C 1
ATOM 2614 O O . HIS C 1 37 ? 58.048 54.395 -12.828 1.00 51.36 36 HIS C O 1
ATOM 2621 N N . LYS C 1 38 ? 58.469 55.811 -11.131 1.00 51.88 37 LYS C N 1
ATOM 2622 C CA . LYS C 1 38 ? 59.063 54.770 -10.310 1.00 52.02 37 LYS C CA 1
ATOM 2623 C C . LYS C 1 38 ? 58.611 54.864 -8.854 1.00 51.78 37 LYS C C 1
ATOM 2624 O O . LYS C 1 38 ? 59.270 54.345 -7.946 1.00 51.74 37 LYS C O 1
ATOM 2630 N N . GLU C 1 39 ? 57.481 55.525 -8.634 1.00 51.08 38 GLU C N 1
ATOM 2631 C CA . GLU C 1 39 ? 56.953 55.668 -7.286 1.00 50.93 38 GLU C CA 1
ATOM 2632 C C . GLU C 1 39 ? 56.225 54.377 -6.929 1.00 49.68 38 GLU C C 1
ATOM 2633 O O . GLU C 1 39 ? 55.900 53.580 -7.804 1.00 49.61 38 GLU C O 1
ATOM 2639 N N . GLU C 1 40 ? 55.973 54.168 -5.644 1.00 48.19 39 GLU C N 1
ATOM 2640 C CA . GLU C 1 40 ? 55.298 52.959 -5.197 1.00 47.16 39 GLU C CA 1
ATOM 2641 C C . GLU C 1 40 ? 53.779 53.134 -5.031 1.00 46.28 39 GLU C C 1
ATOM 2642 O O . GLU C 1 40 ? 53.310 54.151 -4.505 1.00 45.17 39 GLU C O 1
ATOM 2648 N N . GLY C 1 41 ? 53.028 52.128 -5.483 1.00 45.34 40 GLY C N 1
ATOM 2649 C CA . GLY C 1 41 ? 51.577 52.156 -5.392 1.00 44.62 40 GLY C CA 1
ATOM 2650 C C . GLY C 1 41 ? 50.882 51.455 -6.553 1.00 43.69 40 GLY C C 1
ATOM 2651 O O . GLY C 1 41 ? 51.544 50.861 -7.411 1.00 43.11 40 GLY C O 1
ATOM 2652 N N . LEU C 1 42 ? 49.550 51.539 -6.584 1.00 42.41 41 LEU C N 1
ATOM 2653 C CA . LEU C 1 42 ? 48.738 50.911 -7.636 1.00 41.45 41 LEU C CA 1
ATOM 2654 C C . LEU C 1 42 ? 48.461 51.809 -8.841 1.00 40.13 41 LEU C C 1
ATOM 2655 O O . LEU C 1 42 ? 48.491 53.032 -8.726 1.00 41.11 41 LEU C O 1
ATOM 2660 N N . TYR C 1 43 ? 48.189 51.180 -9.988 1.00 39.42 42 TYR C N 1
ATOM 2661 C CA . TYR C 1 43 ? 47.844 51.869 -11.241 1.00 38.70 42 TYR C CA 1
ATOM 2662 C C . TYR C 1 43 ? 46.441 51.391 -11.635 1.00 39.67 42 TYR C C 1
ATOM 2663 O O . TYR C 1 43 ? 46.278 50.322 -12.233 1.00 39.91 42 TYR C O 1
ATOM 2672 N N . VAL C 1 44 ? 45.429 52.183 -11.296 1.00 39.74 43 VAL C N 1
ATOM 2673 C CA . VAL C 1 44 ? 44.044 51.823 -11.585 1.00 38.09 43 VAL C CA 1
ATOM 2674 C C . VAL C 1 44 ? 43.598 52.147 -13.001 1.00 37.22 43 VAL C C 1
ATOM 2675 O O . VAL C 1 44 ? 44.313 52.803 -13.758 1.00 36.14 43 VAL C O 1
ATOM 2679 N N . ASP C 1 45 ? 42.403 51.670 -13.342 1.00 36.14 44 ASP C N 1
ATOM 2680 C CA . ASP C 1 45 ? 41.807 51.912 -14.647 1.00 35.35 44 ASP C CA 1
ATOM 2681 C C . ASP C 1 45 ? 41.289 53.335 -14.565 1.00 34.89 44 ASP C C 1
ATOM 2682 O O . ASP C 1 45 ? 40.510 53.669 -13.673 1.00 35.48 44 ASP C O 1
ATOM 2687 N N . ILE C 1 46 ? 41.736 54.176 -15.488 1.00 34.71 45 ILE C N 1
ATOM 2688 C CA . ILE C 1 46 ? 41.332 55.575 -15.523 1.00 32.25 45 ILE C CA 1
ATOM 2689 C C . ILE C 1 46 ? 39.798 55.679 -15.593 1.00 32.27 45 ILE C C 1
ATOM 2690 O O . ILE C 1 46 ? 39.209 56.653 -15.119 1.00 33.16 45 ILE C O 1
ATOM 2695 N N . VAL C 1 47 ? 39.162 54.654 -16.154 1.00 30.25 46 VAL C N 1
ATOM 2696 C CA . VAL C 1 47 ? 37.711 54.608 -16.297 1.00 30.57 46 VAL C CA 1
ATOM 2697 C C . VAL C 1 47 ? 36.993 53.886 -15.131 1.00 32.15 46 VAL C C 1
ATOM 2698 O O . VAL C 1 47 ? 36.195 54.499 -14.405 1.00 31.36 46 VAL C O 1
ATOM 2702 N N . SER C 1 48 ? 37.284 52.597 -14.946 1.00 32.47 47 SER C N 1
ATOM 2703 C CA . SER C 1 48 ? 36.653 51.805 -13.889 1.00 33.61 47 SER C CA 1
ATOM 2704 C C . SER C 1 48 ? 37.197 52.043 -12.481 1.00 34.91 47 SER C C 1
ATOM 2705 O O . SER C 1 48 ? 36.504 51.797 -11.496 1.00 35.57 47 SER C O 1
ATOM 2708 N N . GLY C 1 49 ? 38.432 52.511 -12.375 1.00 36.07 48 GLY C N 1
ATOM 2709 C CA . GLY C 1 49 ? 39.002 52.743 -11.060 1.00 37.13 48 GLY C CA 1
ATOM 2710 C C . GLY C 1 49 ? 39.529 51.449 -10.480 1.00 38.10 48 GLY C C 1
ATOM 2711 O O . GLY C 1 49 ? 40.080 51.425 -9.387 1.00 37.97 48 GLY C O 1
ATOM 2712 N N . LYS C 1 50 ? 39.341 50.364 -11.222 1.00 40.12 49 LYS C N 1
ATOM 2713 C CA . LYS C 1 50 ? 39.806 49.039 -10.824 1.00 41.94 49 LYS C CA 1
ATOM 2714 C C . LYS C 1 50 ? 41.329 49.028 -10.976 1.00 43.70 49 LYS C C 1
ATOM 2715 O O . LYS C 1 50 ? 41.856 49.593 -11.937 1.00 44.64 49 LYS C O 1
ATOM 2721 N N . PRO C 1 51 ? 42.061 48.400 -10.034 1.00 44.68 50 PRO C N 1
ATOM 2722 C CA . PRO C 1 51 ? 43.524 48.388 -10.191 1.00 44.47 50 PRO C CA 1
ATOM 2723 C C . PRO C 1 51 ? 43.923 47.501 -11.377 1.00 44.22 50 PRO C C 1
ATOM 2724 O O . PRO C 1 51 ? 43.259 46.506 -11.660 1.00 44.26 50 PRO C O 1
ATOM 2728 N N . LEU C 1 52 ? 44.992 47.864 -12.074 1.00 43.88 51 LEU C N 1
ATOM 2729 C CA . LEU C 1 52 ? 45.437 47.081 -13.227 1.00 44.95 51 LEU C CA 1
ATOM 2730 C C . LEU C 1 52 ? 46.855 46.540 -13.100 1.00 46.58 51 LEU C C 1
ATOM 2731 O O . LEU C 1 52 ? 47.141 45.411 -13.517 1.00 46.10 51 LEU C O 1
ATOM 2736 N N . PHE C 1 53 ? 47.744 47.358 -12.543 1.00 47.96 52 PHE C N 1
ATOM 2737 C CA . PHE C 1 53 ? 49.136 46.970 -12.355 1.00 48.94 52 PHE C CA 1
ATOM 2738 C C . PHE C 1 53 ? 49.668 47.531 -11.048 1.00 48.85 52 PHE C C 1
ATOM 2739 O O . PHE C 1 53 ? 49.109 48.472 -10.484 1.00 48.76 52 PHE C O 1
ATOM 2747 N N . THR C 1 54 ? 50.758 46.941 -10.576 1.00 49.27 53 THR C N 1
ATOM 2748 C CA . THR C 1 54 ? 51.389 47.357 -9.332 1.00 48.34 53 THR C CA 1
ATOM 2749 C C . THR C 1 54 ? 52.818 47.831 -9.610 1.00 48.89 53 THR C C 1
ATOM 2750 O O . THR C 1 54 ? 53.420 47.452 -10.617 1.00 49.12 53 THR C O 1
ATOM 2754 N N . SER C 1 55 ? 53.343 48.680 -8.731 1.00 49.05 54 SER C N 1
ATOM 2755 C CA . SER C 1 55 ? 54.704 49.194 -8.868 1.00 49.12 54 SER C CA 1
ATOM 2756 C C . SER C 1 55 ? 55.696 48.049 -8.662 1.00 49.46 54 SER C C 1
ATOM 2757 O O . SER C 1 55 ? 56.857 48.129 -9.066 1.00 48.48 54 SER C O 1
ATOM 2760 N N . LYS C 1 56 ? 55.217 46.983 -8.029 1.00 49.99 55 LYS C N 1
ATOM 2761 C CA . LYS C 1 56 ? 56.024 45.805 -7.758 1.00 49.77 55 LYS C CA 1
ATOM 2762 C C . LYS C 1 56 ? 56.484 45.133 -9.039 1.00 48.96 55 LYS C C 1
ATOM 2763 O O . LYS C 1 56 ? 57.629 44.708 -9.142 1.00 49.04 55 LYS C O 1
ATOM 2769 N N . ASP C 1 57 ? 55.587 45.044 -10.014 1.00 48.71 56 ASP C N 1
ATOM 2770 C CA . ASP C 1 57 ? 55.892 44.405 -11.290 1.00 48.99 56 ASP C CA 1
ATOM 2771 C C . ASP C 1 57 ? 56.460 45.355 -12.345 1.00 47.37 56 ASP C C 1
ATOM 2772 O O . ASP C 1 57 ? 57.073 44.918 -13.323 1.00 46.43 56 ASP C O 1
ATOM 2777 N N . LYS C 1 58 ? 56.251 46.653 -12.153 1.00 45.32 57 LYS C N 1
ATOM 2778 C CA . LYS C 1 58 ? 56.756 47.641 -13.095 1.00 43.57 57 LYS C CA 1
ATOM 2779 C C . LYS C 1 58 ? 58.285 47.569 -13.172 1.00 43.74 57 LYS C C 1
ATOM 2780 O O . LYS C 1 58 ? 58.960 47.420 -12.150 1.00 44.19 57 LYS C O 1
ATOM 2786 N N . PHE C 1 59 ? 58.833 47.665 -14.379 1.00 43.27 58 PHE C N 1
ATOM 2787 C CA . PHE C 1 59 ? 60.277 47.610 -14.538 1.00 44.42 58 PHE C CA 1
ATOM 2788 C C . PHE C 1 59 ? 60.799 48.687 -15.476 1.00 45.24 58 PHE C C 1
ATOM 2789 O O . PHE C 1 59 ? 60.115 49.106 -16.409 1.00 44.83 58 PHE C O 1
ATOM 2797 N N . ASP C 1 60 ? 62.021 49.138 -15.206 1.00 47.62 59 ASP C N 1
ATOM 2798 C CA . ASP C 1 60 ? 62.660 50.190 -15.994 1.00 49.16 59 ASP C CA 1
ATOM 2799 C C . ASP C 1 60 ? 62.992 49.801 -17.428 1.00 48.73 59 ASP C C 1
ATOM 2800 O O . ASP C 1 60 ? 64.116 49.394 -17.720 1.00 48.73 59 ASP C O 1
ATOM 2805 N N . SER C 1 61 ? 62.010 49.931 -18.317 1.00 48.05 60 SER C N 1
ATOM 2806 C CA . SER C 1 61 ? 62.197 49.622 -19.735 1.00 46.45 60 SER C CA 1
ATOM 2807 C C . SER C 1 61 ? 62.567 50.923 -20.421 1.00 46.33 60 SER C C 1
ATOM 2808 O O . SER C 1 61 ? 62.366 51.997 -19.856 1.00 47.42 60 SER C O 1
ATOM 2811 N N . GLN C 1 62 ? 63.105 50.840 -21.631 1.00 45.37 61 GLN C N 1
ATOM 2812 C CA . GLN C 1 62 ? 63.474 52.055 -22.343 1.00 44.79 61 GLN C CA 1
ATOM 2813 C C . GLN C 1 62 ? 62.821 52.167 -23.712 1.00 42.93 61 GLN C C 1
ATOM 2814 O O . GLN C 1 62 ? 63.448 52.608 -24.676 1.00 40.85 61 GLN C O 1
ATOM 2820 N N . CYS C 1 63 ? 61.547 51.777 -23.773 1.00 41.69 62 CYS C N 1
ATOM 2821 C CA . CYS C 1 63 ? 60.762 51.842 -25.001 1.00 40.55 62 CYS C CA 1
ATOM 2822 C C . CYS C 1 63 ? 59.915 53.124 -25.043 1.00 39.84 62 CYS C C 1
ATOM 2823 O O . CYS C 1 63 ? 59.519 53.583 -26.123 1.00 39.86 62 CYS C O 1
ATOM 2826 N N . GLY C 1 64 ? 59.640 53.703 -23.875 1.00 37.51 63 GLY C N 1
ATOM 2827 C CA . GLY C 1 64 ? 58.870 54.935 -23.845 1.00 36.30 63 GLY C CA 1
ATOM 2828 C C . GLY C 1 64 ? 57.496 54.890 -23.200 1.00 35.05 63 GLY C C 1
ATOM 2829 O O . GLY C 1 64 ? 56.788 55.904 -23.187 1.00 33.91 63 GLY C O 1
ATOM 2830 N N . TRP C 1 65 ? 57.114 53.729 -22.670 1.00 33.19 64 TRP C N 1
ATOM 2831 C CA . TRP C 1 65 ? 55.819 53.558 -22.015 1.00 32.05 64 TRP C CA 1
ATOM 2832 C C . TRP C 1 65 ? 55.986 52.705 -20.763 1.00 32.47 64 TRP C C 1
ATOM 2833 O O . TRP C 1 65 ? 56.891 51.872 -20.687 1.00 32.19 64 TRP C O 1
ATOM 2844 N N . PRO C 1 66 ? 55.112 52.901 -19.762 1.00 32.25 65 PRO C N 1
ATOM 2845 C CA . PRO C 1 66 ? 55.189 52.122 -18.521 1.00 33.43 65 PRO C CA 1
ATOM 2846 C C . PRO C 1 66 ? 54.999 50.606 -18.749 1.00 35.06 65 PRO C C 1
ATOM 2847 O O . PRO C 1 66 ? 53.876 50.133 -18.964 1.00 36.91 65 PRO C O 1
ATOM 2851 N N . SER C 1 67 ? 56.101 49.855 -18.697 1.00 35.23 66 SER C N 1
ATOM 2852 C CA . SER C 1 67 ? 56.070 48.409 -18.911 1.00 36.38 66 SER C CA 1
ATOM 2853 C C . SER C 1 67 ? 56.002 47.582 -17.625 1.00 36.97 66 SER C C 1
ATOM 2854 O O . SER C 1 67 ? 56.493 48.007 -16.572 1.00 37.20 66 SER C O 1
ATOM 2857 N N . PHE C 1 68 ? 55.390 46.398 -17.724 1.00 35.83 67 PHE C N 1
ATOM 2858 C CA . PHE C 1 68 ? 55.238 45.503 -16.582 1.00 35.69 67 PHE C CA 1
ATOM 2859 C C . PHE C 1 68 ? 55.508 44.052 -16.949 1.00 36.93 67 PHE C C 1
ATOM 2860 O O . PHE C 1 68 ? 55.396 43.667 -18.108 1.00 38.31 67 PHE C O 1
ATOM 2868 N N . THR C 1 69 ? 55.866 43.253 -15.946 1.00 38.10 68 THR C N 1
ATOM 2869 C CA . THR C 1 69 ? 56.143 41.831 -16.131 1.00 39.21 68 THR C CA 1
ATOM 2870 C C . THR C 1 69 ? 54.897 40.995 -15.805 1.00 40.25 68 THR C C 1
ATOM 2871 O O . THR C 1 69 ? 54.743 39.864 -16.275 1.00 38.99 68 THR C O 1
ATOM 2875 N N . LYS C 1 70 ? 54.004 41.571 -15.009 1.00 41.54 69 LYS C N 1
ATOM 2876 C CA . LYS C 1 70 ? 52.800 40.875 -14.591 1.00 44.06 69 LYS C CA 1
ATOM 2877 C C . LYS C 1 70 ? 51.604 41.799 -14.332 1.00 45.75 69 LYS C C 1
ATOM 2878 O O . LYS C 1 70 ? 51.761 42.918 -13.838 1.00 46.71 69 LYS C O 1
ATOM 2884 N N . PRO C 1 71 ? 50.390 41.345 -14.688 1.00 46.48 70 PRO C N 1
ATOM 2885 C CA . PRO C 1 71 ? 49.180 42.143 -14.472 1.00 48.66 70 PRO C CA 1
ATOM 2886 C C . PRO C 1 71 ? 48.558 41.784 -13.118 1.00 50.77 70 PRO C C 1
ATOM 2887 O O . PRO C 1 71 ? 49.094 40.943 -12.392 1.00 51.01 70 PRO C O 1
ATOM 2891 N N . ILE C 1 72 ? 47.445 42.426 -12.766 1.00 52.35 71 ILE C N 1
ATOM 2892 C CA . ILE C 1 72 ? 46.774 42.103 -11.508 1.00 54.10 71 ILE C CA 1
ATOM 2893 C C . ILE C 1 72 ? 45.785 40.974 -11.786 1.00 55.83 71 ILE C C 1
ATOM 2894 O O . ILE C 1 72 ? 45.274 40.854 -12.905 1.00 55.42 71 ILE C O 1
ATOM 2899 N N . GLU C 1 73 ? 45.533 40.147 -10.771 1.00 58.06 72 GLU C N 1
ATOM 2900 C CA . GLU C 1 73 ? 44.622 39.010 -10.889 1.00 59.94 72 GLU C CA 1
ATOM 2901 C C . GLU C 1 73 ? 43.464 39.256 -11.848 1.00 60.27 72 GLU C C 1
ATOM 2902 O O . GLU C 1 73 ? 42.358 39.625 -11.449 1.00 60.55 72 GLU C O 1
ATOM 2908 N N . GLU C 1 74 ? 43.751 39.033 -13.125 1.00 60.81 73 GLU C N 1
ATOM 2909 C CA . GLU C 1 74 ? 42.791 39.206 -14.201 1.00 61.52 73 GLU C CA 1
ATOM 2910 C C . GLU C 1 74 ? 41.822 40.360 -14.011 1.00 60.05 73 GLU C C 1
ATOM 2911 O O . GLU C 1 74 ? 40.730 40.218 -13.457 1.00 58.95 73 GLU C O 1
ATOM 2917 N N . GLU C 1 75 ? 42.275 41.512 -14.485 1.00 59.22 74 GLU C N 1
ATOM 2918 C CA . GLU C 1 75 ? 41.541 42.765 -14.453 1.00 58.17 74 GLU C CA 1
ATOM 2919 C C . GLU C 1 75 ? 41.914 43.316 -15.826 1.00 56.18 74 GLU C C 1
ATOM 2920 O O . GLU C 1 75 ? 41.302 44.251 -16.344 1.00 55.38 74 GLU C O 1
ATOM 2926 N N . VAL C 1 76 ? 42.940 42.683 -16.393 1.00 53.78 75 VAL C N 1
ATOM 2927 C CA . VAL C 1 76 ? 43.494 42.999 -17.705 1.00 52.28 75 VAL C CA 1
ATOM 2928 C C . VAL C 1 76 ? 43.462 41.713 -18.522 1.00 50.53 75 VAL C C 1
ATOM 2929 O O . VAL C 1 76 ? 43.990 40.692 -18.090 1.00 51.53 75 VAL C O 1
ATOM 2933 N N . GLU C 1 77 ? 42.864 41.759 -19.706 1.00 48.14 76 GLU C N 1
ATOM 2934 C CA . GLU C 1 77 ? 42.762 40.561 -20.533 1.00 44.91 76 GLU C CA 1
ATOM 2935 C C . GLU C 1 77 ? 43.621 40.619 -21.786 1.00 41.56 76 GLU C C 1
ATOM 2936 O O . GLU C 1 77 ? 43.979 41.701 -22.248 1.00 42.06 76 GLU C O 1
ATOM 2942 N N . GLU C 1 78 ? 43.948 39.451 -22.331 1.00 37.35 77 GLU C N 1
ATOM 2943 C CA . GLU C 1 78 ? 44.758 39.369 -23.538 1.00 34.23 77 GLU C CA 1
ATOM 2944 C C . GLU C 1 78 ? 43.892 39.085 -24.753 1.00 33.09 77 GLU C C 1
ATOM 2945 O O . GLU C 1 78 ? 43.109 38.142 -24.757 1.00 32.24 77 GLU C O 1
ATOM 2951 N N . LYS C 1 79 ? 44.036 39.893 -25.793 1.00 32.40 78 LYS C N 1
ATOM 2952 C CA . LYS C 1 79 ? 43.244 39.695 -26.991 1.00 32.66 78 LYS C CA 1
ATOM 2953 C C . LYS C 1 79 ? 44.126 39.590 -28.231 1.00 34.02 78 LYS C C 1
ATOM 2954 O O . LYS C 1 79 ? 45.137 40.279 -28.345 1.00 32.97 78 LYS C O 1
ATOM 2960 N N . LEU C 1 80 ? 43.743 38.710 -29.152 1.00 35.39 79 LEU C N 1
ATOM 2961 C CA . LEU C 1 80 ? 44.486 38.524 -30.393 1.00 37.83 79 LEU C CA 1
ATOM 2962 C C . LEU C 1 80 ? 44.277 39.763 -31.266 1.00 39.93 79 LEU C C 1
ATOM 2963 O O . LEU C 1 80 ? 43.152 40.061 -31.667 1.00 41.13 79 LEU C O 1
ATOM 2968 N N . ASP C 1 81 ? 45.355 40.493 -31.546 1.00 41.64 80 ASP C N 1
ATOM 2969 C CA . ASP C 1 81 ? 45.254 41.695 -32.369 1.00 43.91 80 ASP C CA 1
ATOM 2970 C C . ASP C 1 81 ? 46.030 41.576 -33.672 1.00 45.12 80 ASP C C 1
ATOM 2971 O O . ASP C 1 81 ? 47.245 41.393 -33.676 1.00 46.67 80 ASP C O 1
ATOM 2976 N N . THR C 1 82 ? 45.314 41.688 -34.781 1.00 45.82 81 THR C N 1
ATOM 2977 C CA . THR C 1 82 ? 45.926 41.595 -36.094 1.00 46.09 81 THR C CA 1
ATOM 2978 C C . THR C 1 82 ? 45.684 42.867 -36.897 1.00 45.93 81 THR C C 1
ATOM 2979 O O . THR C 1 82 ? 45.441 42.819 -38.100 1.00 47.33 81 THR C O 1
ATOM 2983 N N . SER C 1 83 ? 45.746 44.009 -36.227 1.00 45.30 82 SER C N 1
ATOM 2984 C CA . SER C 1 83 ? 45.535 45.275 -36.907 1.00 45.72 82 SER C CA 1
ATOM 2985 C C . SER C 1 83 ? 46.837 45.771 -37.531 1.00 46.23 82 SER C C 1
ATOM 2986 O O . SER C 1 83 ? 47.930 45.318 -37.167 1.00 46.06 82 SER C O 1
ATOM 2989 N N . HIS C 1 84 ? 46.705 46.693 -38.483 1.00 45.92 83 HIS C N 1
ATOM 2990 C CA . HIS C 1 84 ? 47.845 47.290 -39.179 1.00 45.33 83 HIS C CA 1
ATOM 2991 C C . HIS C 1 84 ? 48.829 46.287 -39.795 1.00 44.89 83 HIS C C 1
ATOM 2992 O O . HIS C 1 84 ? 50.023 46.568 -39.910 1.00 45.57 83 HIS C O 1
ATOM 2999 N N . GLY C 1 85 ? 48.315 45.122 -40.190 1.00 43.96 84 GLY C N 1
ATOM 3000 C CA . GLY C 1 85 ? 49.134 44.100 -40.822 1.00 42.44 84 GLY C CA 1
ATOM 3001 C C . GLY C 1 85 ? 49.991 43.223 -39.927 1.00 40.88 84 GLY C C 1
ATOM 3002 O O . GLY C 1 85 ? 50.693 42.336 -40.410 1.00 41.39 84 GLY C O 1
ATOM 3003 N N . MET C 1 86 ? 49.930 43.448 -38.624 1.00 38.96 85 MET C N 1
ATOM 3004 C CA . MET C 1 86 ? 50.737 42.675 -37.696 1.00 37.62 85 MET C CA 1
ATOM 3005 C C . MET C 1 86 ? 49.910 41.662 -36.917 1.00 37.45 85 MET C C 1
ATOM 3006 O O . MET C 1 86 ? 48.680 41.670 -36.981 1.00 37.31 85 MET C O 1
ATOM 3011 N N . ILE C 1 87 ? 50.597 40.780 -36.196 1.00 36.36 86 ILE C N 1
ATOM 3012 C CA . ILE C 1 87 ? 49.925 39.795 -35.356 1.00 36.01 86 ILE C CA 1
ATOM 3013 C C . ILE C 1 87 ? 50.504 39.916 -33.949 1.00 36.22 86 ILE C C 1
ATOM 3014 O O . ILE C 1 87 ? 51.444 39.207 -33.585 1.00 36.30 86 ILE C O 1
ATOM 3019 N N . ARG C 1 88 ? 49.936 40.836 -33.171 1.00 35.97 87 ARG C N 1
ATOM 3020 C CA . ARG C 1 88 ? 50.367 41.091 -31.799 1.00 34.59 87 ARG C CA 1
ATOM 3021 C C . ARG C 1 88 ? 49.269 40.711 -30.805 1.00 34.75 87 ARG C C 1
ATOM 3022 O O . ARG C 1 88 ? 48.173 40.282 -31.192 1.00 33.17 87 ARG C O 1
ATOM 3030 N N . THR C 1 89 ? 49.574 40.876 -29.521 1.00 34.91 88 THR C N 1
ATOM 3031 C CA . THR C 1 89 ? 48.644 40.530 -28.451 1.00 34.50 88 THR C CA 1
ATOM 3032 C C . THR C 1 89 ? 48.186 41.763 -27.677 1.00 36.10 88 THR C C 1
ATOM 3033 O O . THR C 1 89 ? 48.928 42.295 -26.848 1.00 35.97 88 THR C O 1
ATOM 3037 N N . GLU C 1 90 ? 46.957 42.204 -27.948 1.00 37.88 89 GLU C N 1
ATOM 3038 C CA . GLU C 1 90 ? 46.382 43.381 -27.295 1.00 38.06 89 GLU C CA 1
ATOM 3039 C C . GLU C 1 90 ? 45.948 43.117 -25.857 1.00 37.54 89 GLU C C 1
ATOM 3040 O O . GLU C 1 90 ? 45.471 42.037 -25.511 1.00 37.72 89 GLU C O 1
ATOM 3046 N N . VAL C 1 91 ? 46.109 44.133 -25.026 1.00 38.22 90 VAL C N 1
ATOM 3047 C CA . VAL C 1 91 ? 45.752 44.044 -23.626 1.00 39.27 90 VAL C CA 1
ATOM 3048 C C . VAL C 1 91 ? 44.744 45.131 -23.287 1.00 39.66 90 VAL C C 1
ATOM 3049 O O . VAL C 1 91 ? 44.967 46.312 -23.575 1.00 39.24 90 VAL C O 1
ATOM 3053 N N . ARG C 1 92 ? 43.627 44.719 -22.695 1.00 40.26 91 ARG C N 1
ATOM 3054 C CA . ARG C 1 92 ? 42.584 45.655 -22.300 1.00 41.06 91 ARG C CA 1
ATOM 3055 C C . ARG C 1 92 ? 41.840 45.211 -21.043 1.00 41.74 91 ARG C C 1
ATOM 3056 O O . ARG C 1 92 ? 41.855 44.036 -20.681 1.00 41.09 91 ARG C O 1
ATOM 3064 N N . SER C 1 93 ? 41.211 46.179 -20.382 1.00 44.59 92 SER C N 1
ATOM 3065 C CA . SER C 1 93 ? 40.454 45.973 -19.146 1.00 47.17 92 SER C CA 1
ATOM 3066 C C . SER C 1 93 ? 39.129 45.241 -19.354 1.00 47.50 92 SER C C 1
ATOM 3067 O O . SER C 1 93 ? 38.316 45.643 -20.183 1.00 47.02 92 SER C O 1
ATOM 3070 N N . ARG C 1 94 ? 38.905 44.179 -18.583 1.00 48.63 93 ARG C N 1
ATOM 3071 C CA . ARG C 1 94 ? 37.677 43.400 -18.713 1.00 50.01 93 ARG C CA 1
ATOM 3072 C C . ARG C 1 94 ? 36.436 44.157 -18.263 1.00 49.19 93 ARG C C 1
ATOM 3073 O O . ARG C 1 94 ? 35.370 44.000 -18.855 1.00 49.65 93 ARG C O 1
ATOM 3081 N N . THR C 1 95 ? 36.573 44.978 -17.227 1.00 48.13 94 THR C N 1
ATOM 3082 C CA . THR C 1 95 ? 35.437 45.736 -16.711 1.00 47.39 94 THR C CA 1
ATOM 3083 C C . THR C 1 95 ? 35.159 47.019 -17.495 1.00 47.29 94 THR C C 1
ATOM 3084 O O . THR C 1 95 ? 34.117 47.140 -18.146 1.00 47.28 94 THR C O 1
ATOM 3088 N N . ALA C 1 96 ? 36.087 47.971 -17.428 1.00 47.15 95 ALA C N 1
ATOM 3089 C CA . ALA C 1 96 ? 35.951 49.247 -18.137 1.00 46.72 95 ALA C CA 1
ATOM 3090 C C . ALA C 1 96 ? 36.150 49.088 -19.647 1.00 46.46 95 ALA C C 1
ATOM 3091 O O . ALA C 1 96 ? 35.907 50.030 -20.415 1.00 46.16 95 ALA C O 1
ATOM 3093 N N . ASP C 1 97 ? 36.593 47.894 -20.051 1.00 45.57 96 ASP C N 1
ATOM 3094 C CA . ASP C 1 97 ? 36.852 47.547 -21.451 1.00 44.51 96 ASP C CA 1
ATOM 3095 C C . ASP C 1 97 ? 37.708 48.600 -22.147 1.00 43.60 96 ASP C C 1
ATOM 3096 O O . ASP C 1 97 ? 37.490 48.925 -23.317 1.00 43.01 96 ASP C O 1
ATOM 3101 N N . SER C 1 98 ? 38.687 49.130 -21.424 1.00 42.13 97 SER C N 1
ATOM 3102 C CA . SER C 1 98 ? 39.562 50.148 -21.982 1.00 40.33 97 SER C CA 1
ATOM 3103 C C . SER C 1 98 ? 40.780 49.528 -22.642 1.00 37.81 97 SER C C 1
ATOM 3104 O O . SER C 1 98 ? 41.314 48.539 -22.152 1.00 36.26 97 SER C O 1
ATOM 3107 N N . HIS C 1 99 ? 41.206 50.101 -23.763 1.00 36.38 98 HIS C N 1
ATOM 3108 C CA . HIS C 1 99 ? 42.397 49.618 -24.448 1.00 35.83 98 HIS C CA 1
ATOM 3109 C C . HIS C 1 99 ? 43.561 50.020 -23.553 1.00 35.45 98 HIS C C 1
ATOM 3110 O O . HIS C 1 99 ? 43.578 51.126 -23.014 1.00 36.99 98 HIS C O 1
ATOM 3117 N N . LEU C 1 100 ? 44.530 49.133 -23.383 1.00 33.52 99 LEU C N 1
ATOM 3118 C CA . LEU C 1 100 ? 45.662 49.453 -22.532 1.00 33.57 99 LEU C CA 1
ATOM 3119 C C . LEU C 1 100 ? 46.970 49.442 -23.324 1.00 34.37 99 LEU C C 1
ATOM 3120 O O . LEU C 1 100 ? 47.744 50.404 -23.272 1.00 34.44 99 LEU C O 1
ATOM 3125 N N . GLY C 1 101 ? 47.214 48.368 -24.069 1.00 33.55 100 GLY C N 1
ATOM 3126 C CA . GLY C 1 101 ? 48.436 48.303 -24.848 1.00 34.12 100 GLY C CA 1
ATOM 3127 C C . GLY C 1 101 ? 48.661 46.932 -25.436 1.00 33.14 100 GLY C C 1
ATOM 3128 O O . GLY C 1 101 ? 47.720 46.326 -25.935 1.00 34.54 100 GLY C O 1
ATOM 3129 N N . HIS C 1 102 ? 49.898 46.446 -25.382 1.00 32.15 101 HIS C N 1
ATOM 3130 C CA . HIS C 1 102 ? 50.220 45.127 -25.913 1.00 33.13 101 HIS C CA 1
ATOM 3131 C C . HIS C 1 102 ? 51.148 44.360 -24.981 1.00 34.51 101 HIS C C 1
ATOM 3132 O O . HIS C 1 102 ? 51.811 44.954 -24.132 1.00 35.60 101 HIS C O 1
ATOM 3139 N N . VAL C 1 103 ? 51.161 43.036 -25.121 1.00 34.80 102 VAL C N 1
ATOM 3140 C CA . VAL C 1 103 ? 52.027 42.181 -24.311 1.00 34.49 102 VAL C CA 1
ATOM 3141 C C . VAL C 1 103 ? 53.019 41.542 -25.269 1.00 35.18 102 VAL C C 1
ATOM 3142 O O . VAL C 1 103 ? 52.621 40.913 -26.253 1.00 34.06 102 VAL C O 1
ATOM 3146 N N . PHE C 1 104 ? 54.305 41.703 -24.993 1.00 35.71 103 PHE C N 1
ATOM 3147 C CA . PHE C 1 104 ? 55.309 41.118 -25.858 1.00 35.81 103 PHE C CA 1
ATOM 3148 C C . PHE C 1 104 ? 56.108 40.109 -25.068 1.00 37.48 103 PHE C C 1
ATOM 3149 O O . PHE C 1 104 ? 56.158 40.171 -23.843 1.00 36.93 103 PHE C O 1
ATOM 3157 N N . ASN C 1 105 ? 56.714 39.161 -25.768 1.00 40.13 104 ASN C N 1
ATOM 3158 C CA . ASN C 1 105 ? 57.521 38.162 -25.093 1.00 44.37 104 ASN C CA 1
ATOM 3159 C C . ASN C 1 105 ? 58.979 38.614 -25.083 1.00 47.24 104 ASN C C 1
ATOM 3160 O O . ASN C 1 105 ? 59.807 38.114 -25.854 1.00 49.15 104 ASN C O 1
ATOM 3165 N N . ASP C 1 106 ? 59.275 39.576 -24.207 1.00 49.16 105 ASP C N 1
ATOM 3166 C CA . ASP C 1 106 ? 60.622 40.129 -24.072 1.00 51.16 105 ASP C CA 1
ATOM 3167 C C . ASP C 1 106 ? 60.804 40.976 -22.813 1.00 51.86 105 ASP C C 1
ATOM 3168 O O . ASP C 1 106 ? 61.376 42.064 -22.864 1.00 51.62 105 ASP C O 1
ATOM 3173 N N . GLY C 1 107 ? 60.322 40.466 -21.685 1.00 53.49 106 GLY C N 1
ATOM 3174 C CA . GLY C 1 107 ? 60.446 41.186 -20.431 1.00 55.35 106 GLY C CA 1
ATOM 3175 C C . GLY C 1 107 ? 61.456 40.539 -19.498 1.00 57.43 106 GLY C C 1
ATOM 3176 O O . GLY C 1 107 ? 61.953 39.444 -19.789 1.00 56.45 106 GLY C O 1
ATOM 3177 N N . PRO C 1 108 ? 61.782 41.195 -18.365 1.00 59.22 107 PRO C N 1
ATOM 3178 C CA . PRO C 1 108 ? 62.737 40.716 -17.356 1.00 60.64 107 PRO C CA 1
ATOM 3179 C C . PRO C 1 108 ? 62.602 39.242 -16.919 1.00 61.96 107 PRO C C 1
ATOM 3180 O O . PRO C 1 108 ? 63.568 38.653 -16.437 1.00 62.09 107 PRO C O 1
ATOM 3184 N N . GLY C 1 109 ? 61.417 38.654 -17.079 1.00 62.97 108 GLY C N 1
ATOM 3185 C CA . GLY C 1 109 ? 61.224 37.259 -16.705 1.00 63.38 108 GLY C CA 1
ATOM 3186 C C . GLY C 1 109 ? 60.845 37.031 -15.250 1.00 64.05 108 GLY C C 1
ATOM 3187 O O . GLY C 1 109 ? 60.814 37.988 -14.471 1.00 64.49 108 GLY C O 1
ATOM 3188 N N . PRO C 1 110 ? 60.557 35.776 -14.841 1.00 63.88 109 PRO C N 1
ATOM 3189 C CA . PRO C 1 110 ? 60.561 34.546 -15.646 1.00 63.68 109 PRO C CA 1
ATOM 3190 C C . PRO C 1 110 ? 59.485 34.521 -16.727 1.00 63.38 109 PRO C C 1
ATOM 3191 O O . PRO C 1 110 ? 59.546 33.722 -17.662 1.00 62.83 109 PRO C O 1
ATOM 3195 N N . ASN C 1 111 ? 58.498 35.396 -16.584 1.00 63.23 110 ASN C N 1
ATOM 3196 C CA . ASN C 1 111 ? 57.413 35.491 -17.548 1.00 62.28 110 ASN C CA 1
ATOM 3197 C C . ASN C 1 111 ? 57.978 35.801 -18.926 1.00 61.07 110 ASN C C 1
ATOM 3198 O O . ASN C 1 111 ? 57.531 35.246 -19.931 1.00 60.91 110 ASN C O 1
ATOM 3203 N N . GLY C 1 112 ? 58.974 36.681 -18.960 1.00 59.24 111 GLY C N 1
ATOM 3204 C CA . GLY C 1 112 ? 59.566 37.070 -20.226 1.00 57.50 111 GLY C CA 1
ATOM 3205 C C . GLY C 1 112 ? 58.531 37.830 -21.034 1.00 55.34 111 GLY C C 1
ATOM 3206 O O . GLY C 1 112 ? 58.535 37.811 -22.266 1.00 55.13 111 GLY C O 1
ATOM 3207 N N . LEU C 1 113 ? 57.634 38.500 -20.318 1.00 53.23 112 LEU C N 1
ATOM 3208 C CA . LEU C 1 113 ? 56.563 39.272 -20.930 1.00 50.87 112 LEU C CA 1
ATOM 3209 C C . LEU C 1 113 ? 56.735 40.754 -20.612 1.00 49.54 112 LEU C C 1
ATOM 3210 O O . LEU C 1 113 ? 57.121 41.125 -19.498 1.00 48.87 112 LEU C O 1
ATOM 3215 N N . ARG C 1 114 ? 56.450 41.593 -21.601 1.00 47.65 113 ARG C N 1
ATOM 3216 C CA . ARG C 1 114 ? 56.555 43.030 -21.429 1.00 46.02 113 ARG C CA 1
ATOM 3217 C C . ARG C 1 114 ? 55.205 43.675 -21.685 1.00 43.63 113 ARG C C 1
ATOM 3218 O O . ARG C 1 114 ? 54.921 44.114 -22.797 1.00 42.33 113 ARG C O 1
ATOM 3226 N N . TYR C 1 115 ? 54.363 43.704 -20.658 1.00 41.87 114 TYR C N 1
ATOM 3227 C CA . TYR C 1 115 ? 53.065 44.335 -20.796 1.00 41.40 114 TYR C CA 1
ATOM 3228 C C . TYR C 1 115 ? 53.352 45.823 -20.910 1.00 39.97 114 TYR C C 1
ATOM 3229 O O . TYR C 1 115 ? 53.654 46.477 -19.913 1.00 40.43 114 TYR C O 1
ATOM 3238 N N . CYS C 1 116 ? 53.286 46.341 -22.134 1.00 38.35 115 CYS C N 1
ATOM 3239 C CA . CYS C 1 116 ? 53.524 47.759 -22.403 1.00 35.98 115 CYS C CA 1
ATOM 3240 C C . CYS C 1 116 ? 52.167 48.474 -22.376 1.00 34.58 115 CYS C C 1
ATOM 3241 O O . CYS C 1 116 ? 51.303 48.211 -23.224 1.00 35.57 115 CYS C O 1
ATOM 3244 N N . ILE C 1 117 ? 51.982 49.375 -21.410 1.00 30.52 116 ILE C N 1
ATOM 3245 C CA . ILE C 1 117 ? 50.712 50.073 -21.268 1.00 27.76 116 ILE C CA 1
ATOM 3246 C C . ILE C 1 117 ? 50.829 51.586 -21.438 1.00 26.04 116 ILE C C 1
ATOM 3247 O O . ILE C 1 117 ? 51.870 52.168 -21.165 1.00 24.16 116 ILE C O 1
ATOM 3252 N N . ASN C 1 118 ? 49.743 52.205 -21.902 1.00 26.68 117 ASN C N 1
ATOM 3253 C CA . ASN C 1 118 ? 49.664 53.654 -22.091 1.00 27.31 117 ASN C CA 1
ATOM 3254 C C . ASN C 1 118 ? 49.386 54.329 -20.745 1.00 28.01 117 ASN C C 1
ATOM 3255 O O . ASN C 1 118 ? 48.540 53.877 -19.969 1.00 27.87 117 ASN C O 1
ATOM 3260 N N . SER C 1 119 ? 50.088 55.422 -20.478 1.00 28.45 118 SER C N 1
ATOM 3261 C CA . SER C 1 119 ? 49.893 56.164 -19.244 1.00 27.88 118 SER C CA 1
ATOM 3262 C C . SER C 1 119 ? 48.491 56.739 -19.293 1.00 28.71 118 SER C C 1
ATOM 3263 O O . SER C 1 119 ? 47.764 56.695 -18.305 1.00 29.59 118 SER C O 1
ATOM 3266 N N . ALA C 1 120 ? 48.120 57.264 -20.460 1.00 30.35 119 ALA C N 1
ATOM 3267 C CA . ALA C 1 120 ? 46.806 57.873 -20.676 1.00 33.48 119 ALA C CA 1
ATOM 3268 C C . ALA C 1 120 ? 45.620 56.911 -20.517 1.00 34.10 119 ALA C C 1
ATOM 3269 O O . ALA C 1 120 ? 44.494 57.241 -20.898 1.00 33.47 119 ALA C O 1
ATOM 3271 N N . ALA C 1 121 ? 45.878 55.732 -19.953 1.00 34.32 120 ALA C N 1
ATOM 3272 C CA . ALA C 1 121 ? 44.845 54.717 -19.734 1.00 34.75 120 ALA C CA 1
ATOM 3273 C C . ALA C 1 121 ? 44.863 54.284 -18.276 1.00 35.67 120 ALA C C 1
ATOM 3274 O O . ALA C 1 121 ? 44.056 53.451 -17.854 1.00 34.90 120 ALA C O 1
ATOM 3276 N N . LEU C 1 122 ? 45.789 54.872 -17.520 1.00 36.98 121 LEU C N 1
ATOM 3277 C CA . LEU C 1 122 ? 45.983 54.549 -16.112 1.00 38.04 121 LEU C CA 1
ATOM 3278 C C . LEU C 1 122 ? 46.108 55.736 -15.173 1.00 38.54 121 LEU C C 1
ATOM 3279 O O . LEU C 1 122 ? 46.828 56.687 -15.463 1.00 37.95 121 LEU C O 1
ATOM 3284 N N . ARG C 1 123 ? 45.412 55.670 -14.043 1.00 40.14 122 ARG C N 1
ATOM 3285 C CA . ARG C 1 123 ? 45.539 56.705 -13.027 1.00 43.23 122 ARG C CA 1
ATOM 3286 C C . ARG C 1 123 ? 46.374 56.041 -11.934 1.00 43.55 122 ARG C C 1
ATOM 3287 O O . ARG C 1 123 ? 46.112 54.897 -11.563 1.00 44.05 122 ARG C O 1
ATOM 3295 N N . PHE C 1 124 ? 47.378 56.740 -11.418 1.00 43.61 123 PHE C N 1
ATOM 3296 C CA . PHE C 1 124 ? 48.231 56.165 -10.380 1.00 43.17 123 PHE C CA 1
ATOM 3297 C C . PHE C 1 124 ? 47.811 56.589 -8.973 1.00 43.51 123 PHE C C 1
ATOM 3298 O O . PHE C 1 124 ? 47.670 57.781 -8.687 1.00 43.94 123 PHE C O 1
ATOM 3306 N N . VAL C 1 125 ? 47.608 55.607 -8.099 1.00 43.75 124 VAL C N 1
ATOM 3307 C CA . VAL C 1 125 ? 47.223 55.887 -6.723 1.00 45.15 124 VAL C CA 1
ATOM 3308 C C . VAL C 1 125 ? 48.372 55.579 -5.760 1.00 46.60 124 VAL C C 1
ATOM 3309 O O . VAL C 1 125 ? 48.707 54.411 -5.527 1.00 45.43 124 VAL C O 1
ATOM 3313 N N . PRO C 1 126 ? 48.982 56.638 -5.186 1.00 47.55 125 PRO C N 1
ATOM 3314 C CA . PRO C 1 126 ? 50.101 56.597 -4.237 1.00 48.14 125 PRO C CA 1
ATOM 3315 C C . PRO C 1 126 ? 49.927 55.498 -3.198 1.00 49.70 125 PRO C C 1
ATOM 3316 O O . PRO C 1 126 ? 48.818 55.253 -2.724 1.00 50.45 125 PRO C O 1
ATOM 3320 N N . LYS C 1 127 ? 51.024 54.849 -2.830 1.00 51.15 126 LYS C N 1
ATOM 3321 C CA . LYS C 1 127 ? 50.962 53.760 -1.858 1.00 52.35 126 LYS C CA 1
ATOM 3322 C C . LYS C 1 127 ? 50.489 54.180 -0.464 1.00 52.73 126 LYS C C 1
ATOM 3323 O O . LYS C 1 127 ? 49.996 53.352 0.295 1.00 53.25 126 LYS C O 1
ATOM 3329 N N . HIS C 1 128 ? 50.620 55.461 -0.129 1.00 53.43 127 HIS C N 1
ATOM 3330 C CA . HIS C 1 128 ? 50.196 55.945 1.186 1.00 53.33 127 HIS C CA 1
ATOM 3331 C C . HIS C 1 128 ? 48.763 56.504 1.184 1.00 54.07 127 HIS C C 1
ATOM 3332 O O . HIS C 1 128 ? 48.266 56.967 2.216 1.00 53.99 127 HIS C O 1
ATOM 3339 N N . LYS C 1 129 ? 48.108 56.458 0.025 1.00 53.92 128 LYS C N 1
ATOM 3340 C CA . LYS C 1 129 ? 46.739 56.952 -0.114 1.00 53.33 128 LYS C CA 1
ATOM 3341 C C . LYS C 1 129 ? 45.774 55.847 -0.554 1.00 52.49 128 LYS C C 1
ATOM 3342 O O . LYS C 1 129 ? 44.680 56.132 -1.044 1.00 52.44 128 LYS C O 1
ATOM 3348 N N . LEU C 1 130 ? 46.175 54.590 -0.386 1.00 50.38 129 LEU C N 1
ATOM 3349 C CA . LEU C 1 130 ? 45.321 53.483 -0.786 1.00 49.08 129 LEU C CA 1
ATOM 3350 C C . LEU C 1 130 ? 44.137 53.261 0.162 1.00 49.50 129 LEU C C 1
ATOM 3351 O O . LEU C 1 130 ? 43.002 53.116 -0.288 1.00 49.84 129 LEU C O 1
ATOM 3356 N N . LYS C 1 131 ? 44.383 53.239 1.469 1.00 50.32 130 LYS C N 1
ATOM 3357 C CA . LYS C 1 131 ? 43.289 53.045 2.423 1.00 49.72 130 LYS C CA 1
ATOM 3358 C C . LYS C 1 131 ? 42.354 54.249 2.364 1.00 48.46 130 LYS C C 1
ATOM 3359 O O . LYS C 1 131 ? 41.165 54.141 2.640 1.00 48.42 130 LYS C O 1
ATOM 3365 N N . GLU C 1 132 ? 42.913 55.397 2.000 1.00 47.46 131 GLU C N 1
ATOM 3366 C CA . GLU C 1 132 ? 42.164 56.643 1.887 1.00 46.38 131 GLU C CA 1
ATOM 3367 C C . GLU C 1 132 ? 41.219 56.605 0.682 1.00 45.02 131 GLU C C 1
ATOM 3368 O O . GLU C 1 132 ? 40.071 57.027 0.772 1.00 44.40 131 GLU C O 1
ATOM 3374 N N . GLU C 1 133 ? 41.714 56.091 -0.441 1.00 44.04 132 GLU C N 1
ATOM 3375 C CA . GLU C 1 133 ? 40.933 55.998 -1.672 1.00 42.55 132 GLU C CA 1
ATOM 3376 C C . GLU C 1 133 ? 40.095 54.732 -1.766 1.00 42.05 132 GLU C C 1
ATOM 3377 O O . GLU C 1 133 ? 39.403 54.519 -2.762 1.00 41.77 132 GLU C O 1
ATOM 3383 N N . GLY C 1 134 ? 40.174 53.880 -0.749 1.00 42.38 133 GLY C N 1
ATOM 3384 C CA . GLY C 1 134 ? 39.388 52.657 -0.757 1.00 42.57 133 GLY C CA 1
ATOM 3385 C C . GLY C 1 134 ? 40.091 51.411 -1.254 1.00 41.51 133 GLY C C 1
ATOM 3386 O O . GLY C 1 134 ? 39.507 50.335 -1.284 1.00 41.70 133 GLY C O 1
ATOM 3387 N N . TYR C 1 135 ? 41.347 51.544 -1.646 1.00 41.85 134 TYR C N 1
ATOM 3388 C CA . TYR C 1 135 ? 42.091 50.393 -2.130 1.00 43.06 134 TYR C CA 1
ATOM 3389 C C . TYR C 1 135 ? 42.851 49.732 -0.974 1.00 45.01 134 TYR C C 1
ATOM 3390 O O . TYR C 1 135 ? 44.055 49.471 -1.069 1.00 43.25 134 TYR C O 1
ATOM 3399 N N . GLU C 1 136 ? 42.135 49.452 0.115 1.00 47.74 135 GLU C N 1
ATOM 3400 C CA . GLU C 1 136 ? 42.750 48.842 1.291 1.00 50.33 135 GLU C CA 1
ATOM 3401 C C . GLU C 1 136 ? 43.028 47.353 1.116 1.00 51.15 135 GLU C C 1
ATOM 3402 O O . GLU C 1 136 ? 44.021 46.833 1.633 1.00 51.00 135 GLU C O 1
ATOM 3408 N N . SER C 1 137 ? 42.150 46.674 0.386 1.00 51.75 136 SER C N 1
ATOM 3409 C CA . SER C 1 137 ? 42.303 45.245 0.133 1.00 52.12 136 SER C CA 1
ATOM 3410 C C . SER C 1 137 ? 43.459 44.956 -0.830 1.00 52.31 136 SER C C 1
ATOM 3411 O O . SER C 1 137 ? 43.623 43.824 -1.287 1.00 52.78 136 SER C O 1
ATOM 3414 N N . TYR C 1 138 ? 44.252 45.980 -1.142 1.00 52.39 137 TYR C N 1
ATOM 3415 C CA . TYR C 1 138 ? 45.389 45.826 -2.050 1.00 52.28 137 TYR C CA 1
ATOM 3416 C C . TYR C 1 138 ? 46.709 46.168 -1.370 1.00 52.73 137 TYR C C 1
ATOM 3417 O O . TYR C 1 138 ? 47.771 45.799 -1.860 1.00 52.73 137 TYR C O 1
ATOM 3426 N N . LEU C 1 139 ? 46.641 46.872 -0.244 1.00 53.37 138 LEU C N 1
ATOM 3427 C CA . LEU C 1 139 ? 47.844 47.263 0.483 1.00 53.54 138 LEU C CA 1
ATOM 3428 C C . LEU C 1 139 ? 48.784 46.097 0.812 1.00 53.84 138 LEU C C 1
ATOM 3429 O O . LEU C 1 139 ? 50.008 46.272 0.842 1.00 52.52 138 LEU C O 1
ATOM 3434 N N . HIS C 1 140 ? 48.214 44.915 1.052 1.00 54.16 139 HIS C N 1
ATOM 3435 C CA . HIS C 1 140 ? 49.009 43.736 1.382 1.00 54.41 139 HIS C CA 1
ATOM 3436 C C . HIS C 1 140 ? 50.098 43.471 0.346 1.00 55.53 139 HIS C C 1
ATOM 3437 O O . HIS C 1 140 ? 51.126 42.871 0.662 1.00 56.14 139 HIS C O 1
ATOM 3444 N N . LEU C 1 141 ? 49.871 43.927 -0.884 1.00 56.10 140 LEU C N 1
ATOM 3445 C CA . LEU C 1 141 ? 50.826 43.742 -1.975 1.00 56.36 140 LEU C CA 1
ATOM 3446 C C . LEU C 1 141 ? 52.050 44.656 -1.839 1.00 57.63 140 LEU C C 1
ATOM 3447 O O . LEU C 1 141 ? 52.950 44.630 -2.683 1.00 57.70 140 LEU C O 1
ATOM 3452 N N . PHE C 1 142 ? 52.085 45.464 -0.784 1.00 59.01 141 PHE C N 1
ATOM 3453 C CA . PHE C 1 142 ? 53.218 46.361 -0.569 1.00 60.91 141 PHE C CA 1
ATOM 3454 C C . PHE C 1 142 ? 53.836 46.106 0.805 1.00 61.63 141 PHE C C 1
ATOM 3455 O O . PHE C 1 142 ? 54.258 47.091 1.448 1.00 61.73 141 PHE C O 1
ATOM 3463 N N . TYR D 1 4 ? 73.081 75.688 13.449 1.00 63.72 3 TYR D N 1
ATOM 3464 C CA . TYR D 1 4 ? 72.893 76.586 12.268 1.00 63.85 3 TYR D CA 1
ATOM 3465 C C . TYR D 1 4 ? 73.580 76.027 11.028 1.00 63.62 3 TYR D C 1
ATOM 3466 O O . TYR D 1 4 ? 74.695 75.511 11.109 1.00 64.58 3 TYR D O 1
ATOM 3475 N N . ASN D 1 5 ? 72.908 76.130 9.884 1.00 62.67 4 ASN D N 1
ATOM 3476 C CA . ASN D 1 5 ? 73.468 75.650 8.626 1.00 61.75 4 ASN D CA 1
ATOM 3477 C C . ASN D 1 5 ? 73.015 76.543 7.478 1.00 60.68 4 ASN D C 1
ATOM 3478 O O . ASN D 1 5 ? 71.818 76.751 7.276 1.00 60.25 4 ASN D O 1
ATOM 3483 N N . LYS D 1 6 ? 73.986 77.063 6.731 1.00 59.50 5 LYS D N 1
ATOM 3484 C CA . LYS D 1 6 ? 73.721 77.956 5.605 1.00 59.07 5 LYS D CA 1
ATOM 3485 C C . LYS D 1 6 ? 72.751 77.387 4.564 1.00 58.32 5 LYS D C 1
ATOM 3486 O O . LYS D 1 6 ? 71.631 77.876 4.429 1.00 58.40 5 LYS D O 1
ATOM 3492 N N . GLU D 1 7 ? 73.177 76.361 3.833 1.00 57.58 6 GLU D N 1
ATOM 3493 C CA . GLU D 1 7 ? 72.327 75.759 2.810 1.00 56.78 6 GLU D CA 1
ATOM 3494 C C . GLU D 1 7 ? 70.927 75.420 3.314 1.00 55.74 6 GLU D C 1
ATOM 3495 O O . GLU D 1 7 ? 69.937 75.675 2.631 1.00 55.26 6 GLU D O 1
ATOM 3501 N N . GLU D 1 8 ? 70.839 74.855 4.512 1.00 55.32 7 GLU D N 1
ATOM 3502 C CA . GLU D 1 8 ? 69.542 74.484 5.064 1.00 54.98 7 GLU D CA 1
ATOM 3503 C C . GLU D 1 8 ? 68.754 75.683 5.587 1.00 53.79 7 GLU D C 1
ATOM 3504 O O . GLU D 1 8 ? 67.519 75.674 5.584 1.00 52.48 7 GLU D O 1
ATOM 3510 N N . LYS D 1 9 ? 69.471 76.711 6.036 1.00 51.60 8 LYS D N 1
ATOM 3511 C CA . LYS D 1 9 ? 68.828 77.914 6.545 1.00 48.67 8 LYS D CA 1
ATOM 3512 C C . LYS D 1 9 ? 68.162 78.615 5.362 1.00 48.35 8 LYS D C 1
ATOM 3513 O O . LYS D 1 9 ? 67.052 79.133 5.487 1.00 48.83 8 LYS D O 1
ATOM 3519 N N . ILE D 1 10 ? 68.830 78.618 4.209 1.00 46.63 9 ILE D N 1
ATOM 3520 C CA . ILE D 1 10 ? 68.265 79.259 3.032 1.00 46.64 9 ILE D CA 1
ATOM 3521 C C . ILE D 1 10 ? 67.261 78.366 2.313 1.00 46.54 9 ILE D C 1
ATOM 3522 O O . ILE D 1 10 ? 66.297 78.865 1.731 1.00 48.07 9 ILE D O 1
ATOM 3527 N N . LYS D 1 11 ? 67.478 77.053 2.356 1.00 45.10 10 LYS D N 1
ATOM 3528 C CA . LYS D 1 11 ? 66.570 76.109 1.699 1.00 43.23 10 LYS D CA 1
ATOM 3529 C C . LYS D 1 11 ? 65.153 76.264 2.255 1.00 42.17 10 LYS D C 1
ATOM 3530 O O . LYS D 1 11 ? 64.187 75.787 1.659 1.00 41.64 10 LYS D O 1
ATOM 3536 N N . SER D 1 12 ? 65.035 76.926 3.403 1.00 40.43 11 SER D N 1
ATOM 3537 C CA . SER D 1 12 ? 63.738 77.126 4.032 1.00 38.88 11 SER D CA 1
ATOM 3538 C C . SER D 1 12 ? 63.239 78.549 3.840 1.00 38.60 11 SER D C 1
ATOM 3539 O O . SER D 1 12 ? 62.277 78.963 4.493 1.00 36.79 11 SER D O 1
ATOM 3542 N N . LEU D 1 13 ? 63.901 79.291 2.953 1.00 38.12 12 LEU D N 1
ATOM 3543 C CA . LEU D 1 13 ? 63.536 80.674 2.662 1.00 38.03 12 LEU D CA 1
ATOM 3544 C C . LEU D 1 13 ? 62.251 80.809 1.845 1.00 38.52 12 LEU D C 1
ATOM 3545 O O . LEU D 1 13 ? 61.783 79.855 1.227 1.00 38.46 12 LEU D O 1
ATOM 3550 N N . ASN D 1 14 ? 61.703 82.021 1.846 1.00 38.74 13 ASN D N 1
ATOM 3551 C CA . ASN D 1 14 ? 60.473 82.357 1.130 1.00 37.46 13 ASN D CA 1
ATOM 3552 C C . ASN D 1 14 ? 60.785 82.623 -0.346 1.00 35.93 13 ASN D C 1
ATOM 3553 O O . ASN D 1 14 ? 61.940 82.813 -0.723 1.00 34.58 13 ASN D O 1
ATOM 3558 N N . ARG D 1 15 ? 59.752 82.637 -1.180 1.00 34.78 14 ARG D N 1
ATOM 3559 C CA . ARG D 1 15 ? 59.947 82.904 -2.596 1.00 33.89 14 ARG D CA 1
ATOM 3560 C C . ARG D 1 15 ? 60.687 84.232 -2.732 1.00 31.58 14 ARG D C 1
ATOM 3561 O O . ARG D 1 15 ? 61.728 84.318 -3.384 1.00 30.57 14 ARG D O 1
ATOM 3569 N N . MET D 1 16 ? 60.147 85.269 -2.101 1.00 28.86 15 MET D N 1
ATOM 3570 C CA . MET D 1 16 ? 60.768 86.580 -2.169 1.00 24.17 15 MET D CA 1
ATOM 3571 C C . MET D 1 16 ? 62.089 86.544 -1.451 1.00 23.48 15 MET D C 1
ATOM 3572 O O . MET D 1 16 ? 63.081 86.998 -1.986 1.00 23.80 15 MET D O 1
ATOM 3577 N N . GLN D 1 17 ? 62.099 85.992 -0.240 1.00 23.87 16 GLN D N 1
ATOM 3578 C CA . GLN D 1 17 ? 63.324 85.912 0.559 1.00 24.25 16 GLN D CA 1
ATOM 3579 C C . GLN D 1 17 ? 64.470 85.314 -0.246 1.00 23.83 16 GLN D C 1
ATOM 3580 O O . GLN D 1 17 ? 65.569 85.872 -0.289 1.00 22.56 16 GLN D O 1
ATOM 3586 N N . TYR D 1 18 ? 64.213 84.183 -0.893 1.00 24.39 17 TYR D N 1
ATOM 3587 C CA . TYR D 1 18 ? 65.247 83.542 -1.689 1.00 25.07 17 TYR D CA 1
ATOM 3588 C C . TYR D 1 18 ? 65.633 84.426 -2.880 1.00 26.08 17 TYR D C 1
ATOM 3589 O O . TYR D 1 18 ? 66.815 84.571 -3.194 1.00 27.15 17 TYR D O 1
ATOM 3598 N N . GLU D 1 19 ? 64.636 85.011 -3.539 1.00 25.06 18 GLU D N 1
ATOM 3599 C CA . GLU D 1 19 ? 64.881 85.874 -4.686 1.00 26.01 18 GLU D CA 1
ATOM 3600 C C . GLU D 1 19 ? 65.790 87.053 -4.322 1.00 25.63 18 GLU D C 1
ATOM 3601 O O . GLU D 1 19 ? 66.863 87.234 -4.898 1.00 25.51 18 GLU D O 1
ATOM 3607 N N . VAL D 1 20 ? 65.347 87.858 -3.367 1.00 23.78 19 VAL D N 1
ATOM 3608 C CA . VAL D 1 20 ? 66.121 89.000 -2.914 1.00 22.89 19 VAL D CA 1
ATOM 3609 C C . VAL D 1 20 ? 67.471 88.483 -2.439 1.00 23.49 19 VAL D C 1
ATOM 3610 O O . VAL D 1 20 ? 68.512 88.758 -3.030 1.00 23.94 19 VAL D O 1
ATOM 3614 N N . THR D 1 21 ? 67.426 87.711 -1.364 1.00 24.83 20 THR D N 1
ATOM 3615 C CA . THR D 1 21 ? 68.614 87.146 -0.747 1.00 25.06 20 THR D CA 1
ATOM 3616 C C . THR D 1 21 ? 69.582 86.451 -1.692 1.00 22.99 20 THR D C 1
ATOM 3617 O O . THR D 1 21 ? 70.753 86.803 -1.734 1.00 21.75 20 THR D O 1
ATOM 3621 N N . GLN D 1 22 ? 69.088 85.474 -2.446 1.00 22.83 21 GLN D N 1
ATOM 3622 C CA . GLN D 1 22 ? 69.922 84.694 -3.363 1.00 23.04 21 GLN D CA 1
ATOM 3623 C C . GLN D 1 22 ? 70.068 85.141 -4.805 1.00 22.25 21 GLN D C 1
ATOM 3624 O O . GLN D 1 22 ? 71.149 85.021 -5.366 1.00 22.30 21 GLN D O 1
ATOM 3630 N N . ASN D 1 23 ? 68.994 85.631 -5.416 1.00 22.93 22 ASN D N 1
ATOM 3631 C CA . ASN D 1 23 ? 69.069 86.067 -6.807 1.00 24.07 22 ASN D CA 1
ATOM 3632 C C . ASN D 1 23 ? 69.319 87.563 -6.990 1.00 24.11 22 ASN D C 1
ATOM 3633 O O . ASN D 1 23 ? 69.228 88.082 -8.101 1.00 24.65 22 ASN D O 1
ATOM 3638 N N . ASN D 1 24 ? 69.635 88.253 -5.901 1.00 23.89 23 ASN D N 1
ATOM 3639 C CA . ASN D 1 24 ? 69.902 89.679 -5.962 1.00 23.98 23 ASN D CA 1
ATOM 3640 C C . ASN D 1 24 ? 68.710 90.441 -6.526 1.00 23.64 23 ASN D C 1
ATOM 3641 O O . ASN D 1 24 ? 68.838 91.555 -7.039 1.00 24.70 23 ASN D O 1
ATOM 3646 N N . GLY D 1 25 ? 67.543 89.819 -6.424 1.00 23.37 24 GLY D N 1
ATOM 3647 C CA . GLY D 1 25 ? 66.334 90.448 -6.899 1.00 22.17 24 GLY D CA 1
ATOM 3648 C C . GLY D 1 25 ? 65.978 91.546 -5.924 1.00 22.81 24 GLY D C 1
ATOM 3649 O O . GLY D 1 25 ? 66.789 91.923 -5.067 1.00 21.87 24 GLY D O 1
ATOM 3650 N N . THR D 1 26 ? 64.753 92.043 -6.045 1.00 22.96 25 THR D N 1
ATOM 3651 C CA . THR D 1 26 ? 64.266 93.120 -5.198 1.00 23.10 25 THR D CA 1
ATOM 3652 C C . THR D 1 26 ? 62.736 93.107 -5.140 1.00 24.11 25 THR D C 1
ATOM 3653 O O . THR D 1 26 ? 62.054 92.906 -6.151 1.00 24.34 25 THR D O 1
ATOM 3657 N N . GLU D 1 27 ? 62.212 93.312 -3.938 1.00 24.10 26 GLU D N 1
ATOM 3658 C CA . GLU D 1 27 ? 60.772 93.314 -3.677 1.00 24.14 26 GLU D CA 1
ATOM 3659 C C . GLU D 1 27 ? 60.061 94.580 -4.141 1.00 23.06 26 GLU D C 1
ATOM 3660 O O . GLU D 1 27 ? 60.695 95.558 -4.523 1.00 23.80 26 GLU D O 1
ATOM 3666 N N . PRO D 1 28 ? 58.720 94.571 -4.096 1.00 22.61 27 PRO D N 1
ATOM 3667 C CA . PRO D 1 28 ? 57.890 95.717 -4.492 1.00 21.65 27 PRO D CA 1
ATOM 3668 C C . PRO D 1 28 ? 57.962 96.788 -3.407 1.00 18.55 27 PRO D C 1
ATOM 3669 O O . PRO D 1 28 ? 58.077 96.460 -2.230 1.00 16.12 27 PRO D O 1
ATOM 3673 N N . PRO D 1 29 ? 57.902 98.077 -3.795 1.00 19.01 28 PRO D N 1
ATOM 3674 C CA . PRO D 1 29 ? 57.952 99.203 -2.855 1.00 19.94 28 PRO D CA 1
ATOM 3675 C C . PRO D 1 29 ? 56.615 99.308 -2.149 1.00 19.59 28 PRO D C 1
ATOM 3676 O O . PRO D 1 29 ? 55.583 98.993 -2.742 1.00 18.77 28 PRO D O 1
ATOM 3680 N N . PHE D 1 30 ? 56.646 99.750 -0.895 1.00 20.69 29 PHE D N 1
ATOM 3681 C CA . PHE D 1 30 ? 55.439 99.905 -0.060 1.00 23.94 29 PHE D CA 1
ATOM 3682 C C . PHE D 1 30 ? 54.686 98.607 0.245 1.00 25.16 29 PHE D C 1
ATOM 3683 O O . PHE D 1 30 ? 53.771 98.591 1.078 1.00 25.94 29 PHE D O 1
ATOM 3691 N N . GLN D 1 31 ? 55.078 97.527 -0.424 1.00 24.57 30 GLN D N 1
ATOM 3692 C CA . GLN D 1 31 ? 54.422 96.252 -0.245 1.00 24.73 30 GLN D CA 1
ATOM 3693 C C . GLN D 1 31 ? 55.299 95.213 0.420 1.00 24.59 30 GLN D C 1
ATOM 3694 O O . GLN D 1 31 ? 55.380 94.076 -0.035 1.00 25.96 30 GLN D O 1
ATOM 3700 N N . ASN D 1 32 ? 55.957 95.603 1.505 1.00 22.89 31 ASN D N 1
ATOM 3701 C CA . ASN D 1 32 ? 56.811 94.679 2.241 1.00 20.49 31 ASN D CA 1
ATOM 3702 C C . ASN D 1 32 ? 56.731 94.972 3.721 1.00 20.73 31 ASN D C 1
ATOM 3703 O O . ASN D 1 32 ? 56.326 96.061 4.121 1.00 20.69 31 ASN D O 1
ATOM 3708 N N . GLU D 1 33 ? 57.131 94.000 4.529 1.00 22.22 32 GLU D N 1
ATOM 3709 C CA . GLU D 1 33 ? 57.046 94.122 5.977 1.00 25.43 32 GLU D CA 1
ATOM 3710 C C . GLU D 1 33 ? 57.566 95.367 6.733 1.00 26.16 32 GLU D C 1
ATOM 3711 O O . GLU D 1 33 ? 56.846 95.899 7.587 1.00 25.62 32 GLU D O 1
ATOM 3717 N N . TYR D 1 34 ? 58.779 95.841 6.443 1.00 27.11 33 TYR D N 1
ATOM 3718 C CA . TYR D 1 34 ? 59.315 96.975 7.194 1.00 29.24 33 TYR D CA 1
ATOM 3719 C C . TYR D 1 34 ? 59.568 98.323 6.526 1.00 30.80 33 TYR D C 1
ATOM 3720 O O . TYR D 1 34 ? 60.250 99.165 7.116 1.00 31.63 33 TYR D O 1
ATOM 3729 N N . TRP D 1 35 ? 59.038 98.569 5.335 1.00 32.94 34 TRP D N 1
ATOM 3730 C CA . TRP D 1 35 ? 59.323 99.853 4.700 1.00 34.59 34 TRP D CA 1
ATOM 3731 C C . TRP D 1 35 ? 58.908 101.019 5.576 1.00 35.75 34 TRP D C 1
ATOM 3732 O O . TRP D 1 35 ? 59.596 102.039 5.612 1.00 36.89 34 TRP D O 1
ATOM 3743 N N . ASP D 1 36 ? 57.793 100.863 6.288 1.00 37.10 35 ASP D N 1
ATOM 3744 C CA . ASP D 1 36 ? 57.284 101.918 7.167 1.00 38.67 35 ASP D CA 1
ATOM 3745 C C . ASP D 1 36 ? 57.277 101.526 8.650 1.00 39.66 35 ASP D C 1
ATOM 3746 O O . ASP D 1 36 ? 56.784 102.275 9.499 1.00 40.40 35 ASP D O 1
ATOM 3751 N N . HIS D 1 37 ? 57.827 100.351 8.942 1.00 40.02 36 HIS D N 1
ATOM 3752 C CA . HIS D 1 37 ? 57.910 99.811 10.293 1.00 39.13 36 HIS D CA 1
ATOM 3753 C C . HIS D 1 37 ? 58.935 100.592 11.105 1.00 40.06 36 HIS D C 1
ATOM 3754 O O . HIS D 1 37 ? 60.063 100.776 10.654 1.00 40.07 36 HIS D O 1
ATOM 3761 N N . LYS D 1 38 ? 58.544 101.052 12.296 1.00 41.44 37 LYS D N 1
ATOM 3762 C CA . LYS D 1 38 ? 59.435 101.843 13.160 1.00 43.19 37 LYS D CA 1
ATOM 3763 C C . LYS D 1 38 ? 59.449 101.474 14.653 1.00 43.62 37 LYS D C 1
ATOM 3764 O O . LYS D 1 38 ? 59.403 102.344 15.520 1.00 43.84 37 LYS D O 1
ATOM 3770 N N . GLU D 1 39 ? 59.535 100.180 14.941 1.00 44.14 38 GLU D N 1
ATOM 3771 C CA . GLU D 1 39 ? 59.569 99.688 16.313 1.00 42.80 38 GLU D CA 1
ATOM 3772 C C . GLU D 1 39 ? 61.003 99.607 16.808 1.00 41.15 38 GLU D C 1
ATOM 3773 O O . GLU D 1 39 ? 61.878 99.097 16.112 1.00 40.46 38 GLU D O 1
ATOM 3779 N N . GLU D 1 40 ? 61.242 100.100 18.016 1.00 38.94 39 GLU D N 1
ATOM 3780 C CA . GLU D 1 40 ? 62.584 100.084 18.574 1.00 37.14 39 GLU D CA 1
ATOM 3781 C C . GLU D 1 40 ? 63.184 98.684 18.660 1.00 36.09 39 GLU D C 1
ATOM 3782 O O . GLU D 1 40 ? 62.628 97.791 19.292 1.00 35.42 39 GLU D O 1
ATOM 3788 N N . GLY D 1 41 ? 64.330 98.505 18.012 1.00 35.90 40 GLY D N 1
ATOM 3789 C CA . GLY D 1 41 ? 65.003 97.216 18.014 1.00 36.07 40 GLY D CA 1
ATOM 3790 C C . GLY D 1 41 ? 66.066 97.120 16.930 1.00 35.18 40 GLY D C 1
ATOM 3791 O O . GLY D 1 41 ? 66.585 98.140 16.467 1.00 34.79 40 GLY D O 1
ATOM 3792 N N . LEU D 1 42 ? 66.403 95.898 16.526 1.00 35.27 41 LEU D N 1
ATOM 3793 C CA . LEU D 1 42 ? 67.401 95.708 15.478 1.00 34.65 41 LEU D CA 1
ATOM 3794 C C . LEU D 1 42 ? 66.956 94.742 14.384 1.00 32.70 41 LEU D C 1
ATOM 3795 O O . LEU D 1 42 ? 66.285 93.744 14.646 1.00 32.73 41 LEU D O 1
ATOM 3800 N N . TYR D 1 43 ? 67.317 95.072 13.146 1.00 32.03 42 TYR D N 1
ATOM 3801 C CA . TYR D 1 43 ? 66.974 94.251 11.990 1.00 30.50 42 TYR D CA 1
ATOM 3802 C C . TYR D 1 43 ? 68.147 93.323 11.728 1.00 29.90 42 TYR D C 1
ATOM 3803 O O . TYR D 1 43 ? 69.282 93.774 11.628 1.00 30.56 42 TYR D O 1
ATOM 3812 N N . VAL D 1 44 ? 67.882 92.026 11.632 1.00 29.65 43 VAL D N 1
ATOM 3813 C CA . VAL D 1 44 ? 68.957 91.063 11.406 1.00 30.43 43 VAL D CA 1
ATOM 3814 C C . VAL D 1 44 ? 68.818 90.288 10.090 1.00 30.51 43 VAL D C 1
ATOM 3815 O O . VAL D 1 44 ? 67.755 90.296 9.473 1.00 31.42 43 VAL D O 1
ATOM 3819 N N . ASP D 1 45 ? 69.897 89.627 9.671 1.00 29.83 44 ASP D N 1
ATOM 3820 C CA . ASP D 1 45 ? 69.924 88.833 8.441 1.00 29.44 44 ASP D CA 1
ATOM 3821 C C . ASP D 1 45 ? 68.991 87.638 8.611 1.00 30.05 44 ASP D C 1
ATOM 3822 O O . ASP D 1 45 ? 69.217 86.814 9.491 1.00 31.76 44 ASP D O 1
ATOM 3827 N N . ILE D 1 46 ? 67.944 87.531 7.789 1.00 30.17 45 ILE D N 1
ATOM 3828 C CA . ILE D 1 46 ? 67.027 86.391 7.910 1.00 30.98 45 ILE D CA 1
ATOM 3829 C C . ILE D 1 46 ? 67.805 85.083 7.790 1.00 30.62 45 ILE D C 1
ATOM 3830 O O . ILE D 1 46 ? 67.336 84.032 8.233 1.00 32.17 45 ILE D O 1
ATOM 3835 N N . VAL D 1 47 ? 68.993 85.148 7.196 1.00 27.47 46 VAL D N 1
ATOM 3836 C CA . VAL D 1 47 ? 69.806 83.960 7.034 1.00 25.25 46 VAL D CA 1
ATOM 3837 C C . VAL D 1 47 ? 70.766 83.733 8.203 1.00 25.07 46 VAL D C 1
ATOM 3838 O O . VAL D 1 47 ? 70.555 82.823 9.004 1.00 26.33 46 VAL D O 1
ATOM 3842 N N . SER D 1 48 ? 71.805 84.552 8.322 1.00 24.08 47 SER D N 1
ATOM 3843 C CA . SER D 1 48 ? 72.779 84.369 9.400 1.00 24.44 47 SER D CA 1
ATOM 3844 C C . SER D 1 48 ? 72.244 84.775 10.763 1.00 24.87 47 SER D C 1
ATOM 3845 O O . SER D 1 48 ? 72.852 84.480 11.788 1.00 25.70 47 SER D O 1
ATOM 3848 N N . GLY D 1 49 ? 71.114 85.466 10.778 1.00 24.48 48 GLY D N 1
ATOM 3849 C CA . GLY D 1 49 ? 70.560 85.910 12.039 1.00 23.89 48 GL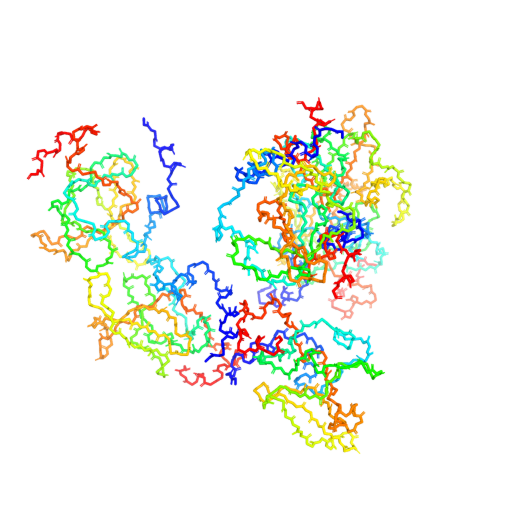Y D CA 1
ATOM 3850 C C . GLY D 1 49 ? 71.434 86.969 12.688 1.00 25.14 48 GLY D C 1
ATOM 3851 O O . GLY D 1 49 ? 71.313 87.237 13.879 1.00 26.31 48 GLY D O 1
ATOM 3852 N N . LYS D 1 50 ? 72.324 87.575 11.912 1.00 25.65 49 LYS D N 1
ATOM 3853 C CA . LYS D 1 50 ? 73.196 88.607 12.450 1.00 25.66 49 LYS D CA 1
ATOM 3854 C C . LYS D 1 50 ? 72.651 90.019 12.249 1.00 26.03 49 LYS D C 1
ATOM 3855 O O . LYS D 1 50 ? 71.999 90.314 11.239 1.00 26.86 49 LYS D O 1
ATOM 3861 N N . PRO D 1 51 ? 72.908 90.914 13.220 1.00 25.86 50 PRO D N 1
ATOM 3862 C CA . PRO D 1 51 ? 72.452 92.311 13.164 1.00 24.33 50 PRO D CA 1
ATOM 3863 C C . PRO D 1 51 ? 73.036 93.051 11.955 1.00 23.45 50 PRO D C 1
ATOM 3864 O O . PRO D 1 51 ? 74.215 92.911 11.631 1.00 23.87 50 PRO D O 1
ATOM 3868 N N . LEU D 1 52 ? 72.202 93.834 11.289 1.00 22.41 51 LEU D N 1
ATOM 3869 C CA . LEU D 1 52 ? 72.639 94.587 10.120 1.00 20.74 51 LEU D CA 1
ATOM 3870 C C . LEU D 1 52 ? 72.289 96.044 10.341 1.00 19.95 51 LEU D C 1
ATOM 3871 O O . LEU D 1 52 ? 73.009 96.937 9.913 1.00 21.29 51 LEU D O 1
ATOM 3876 N N . PHE D 1 53 ? 71.170 96.281 11.012 1.00 20.13 52 PHE D N 1
ATOM 3877 C CA . PHE D 1 53 ? 70.736 97.639 11.292 1.00 20.05 52 PHE D CA 1
ATOM 3878 C C . PHE D 1 53 ? 69.989 97.732 12.607 1.00 22.21 52 PHE D C 1
ATOM 3879 O O . PHE D 1 53 ? 69.552 96.721 13.166 1.00 20.71 52 PHE D O 1
ATOM 3887 N N . THR D 1 54 ? 69.864 98.966 13.091 1.00 24.50 53 THR D N 1
ATOM 3888 C CA . THR D 1 54 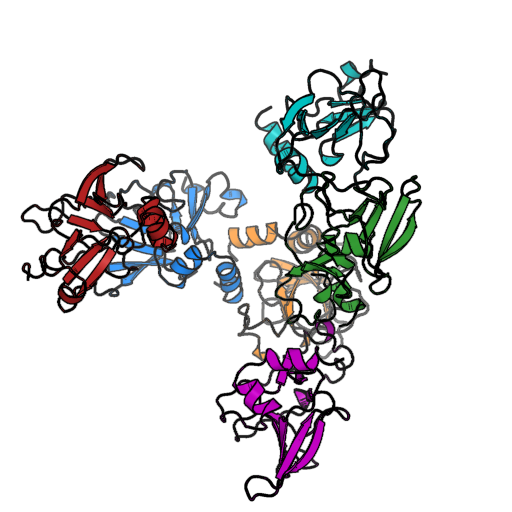? 69.158 99.273 14.335 1.00 26.03 53 THR D CA 1
ATOM 3889 C C . THR D 1 54 ? 68.053 100.259 13.946 1.00 26.49 53 THR D C 1
ATOM 3890 O O . THR D 1 54 ? 68.240 101.070 13.036 1.00 26.82 53 THR D O 1
ATOM 3894 N N . SER D 1 55 ? 66.910 100.205 14.618 1.00 25.87 54 SER D N 1
ATOM 3895 C CA . SER D 1 55 ? 65.860 101.114 14.234 1.00 26.92 54 SER D CA 1
ATOM 3896 C C . SER D 1 55 ? 66.290 102.543 14.553 1.00 28.70 54 SER D C 1
ATOM 3897 O O . SER D 1 55 ? 65.640 103.510 14.135 1.00 28.87 54 SER D O 1
ATOM 3900 N N . LYS D 1 56 ? 67.406 102.679 15.268 1.00 29.45 55 LYS D N 1
ATOM 3901 C CA . LYS D 1 56 ? 67.918 104.004 15.610 1.00 30.64 55 LYS D CA 1
ATOM 3902 C C . LYS D 1 56 ? 68.440 104.703 14.362 1.00 30.53 55 LYS D C 1
ATOM 3903 O O . LYS D 1 56 ? 68.456 105.930 14.290 1.00 30.48 55 LYS D O 1
ATOM 3909 N N . ASP D 1 57 ? 68.867 103.912 13.384 1.00 29.25 56 ASP D N 1
ATOM 3910 C CA . ASP D 1 57 ? 69.395 104.447 12.140 1.00 28.20 56 ASP D CA 1
ATOM 3911 C C . ASP D 1 57 ? 68.355 104.487 11.020 1.00 28.06 56 ASP D C 1
ATOM 3912 O O . ASP D 1 57 ? 68.585 105.094 9.966 1.00 28.43 56 ASP D O 1
ATOM 3917 N N . LYS D 1 58 ? 67.214 103.841 11.247 1.00 27.30 57 LYS D N 1
ATOM 3918 C CA . LYS D 1 58 ? 66.145 103.800 10.250 1.00 27.53 57 LYS D CA 1
ATOM 3919 C C . LYS D 1 58 ? 65.427 105.143 10.217 1.00 26.90 57 LYS D C 1
ATOM 3920 O O . LYS D 1 58 ? 65.267 105.785 11.252 1.00 26.84 57 LYS D O 1
ATOM 3926 N N . PHE D 1 59 ? 65.002 105.563 9.032 1.00 27.20 58 PHE D N 1
ATOM 3927 C CA . PHE D 1 59 ? 64.298 106.836 8.882 1.00 30.65 58 PHE D CA 1
ATOM 3928 C C . PHE D 1 59 ? 63.210 106.753 7.823 1.00 32.04 58 PHE D C 1
ATOM 3929 O O . PHE D 1 59 ? 63.092 105.742 7.119 1.00 32.87 58 PHE D O 1
ATOM 3937 N N . ASP D 1 60 ? 62.421 107.815 7.706 1.00 32.64 59 ASP D N 1
ATOM 3938 C CA . ASP D 1 60 ? 61.354 107.844 6.714 1.00 34.48 59 ASP D CA 1
ATOM 3939 C C . ASP D 1 60 ? 61.904 108.072 5.322 1.00 35.71 59 ASP D C 1
ATOM 3940 O O . ASP D 1 60 ? 62.754 108.934 5.110 1.00 36.37 59 ASP D O 1
ATOM 3945 N N . SER D 1 61 ? 61.419 107.278 4.376 1.00 36.75 60 SER D N 1
ATOM 3946 C CA . SER D 1 61 ? 61.827 107.374 2.978 1.00 37.09 60 SER D CA 1
ATOM 3947 C C . SER D 1 61 ? 60.572 107.091 2.170 1.00 37.32 60 SER D C 1
ATOM 3948 O O . SER D 1 61 ? 59.940 106.046 2.346 1.00 39.93 60 SER D O 1
ATOM 3951 N N . GLN D 1 62 ? 60.191 108.015 1.299 1.00 34.69 61 GLN D N 1
ATOM 3952 C CA . GLN D 1 62 ? 58.998 107.798 0.505 1.00 34.35 61 GLN D CA 1
ATOM 3953 C C . GLN D 1 62 ? 59.243 106.863 -0.678 1.00 32.03 61 GLN D C 1
ATOM 3954 O O . GLN D 1 62 ? 58.483 106.874 -1.644 1.00 30.93 61 GLN D O 1
ATOM 3960 N N . CYS D 1 63 ? 60.289 106.046 -0.589 1.00 30.07 62 CYS D N 1
ATOM 3961 C CA . CYS D 1 63 ? 60.633 105.125 -1.665 1.00 30.73 62 CYS D CA 1
ATOM 3962 C C . CYS D 1 63 ? 59.968 103.756 -1.556 1.00 31.67 62 CYS D C 1
ATOM 3963 O O . CYS D 1 63 ? 59.904 103.018 -2.540 1.00 33.37 62 CYS D O 1
ATOM 3966 N N . GLY D 1 64 ? 59.492 103.406 -0.364 1.00 32.04 63 GLY D N 1
ATOM 3967 C CA . GLY D 1 64 ? 58.824 102.125 -0.191 1.00 31.37 63 GLY D CA 1
ATOM 3968 C C . GLY D 1 64 ? 59.664 100.947 0.281 1.00 30.79 63 GLY D C 1
ATOM 3969 O O . GLY D 1 64 ? 59.205 99.804 0.192 1.00 32.43 63 GLY D O 1
ATOM 3970 N N . TRP D 1 65 ? 60.879 101.212 0.771 1.00 28.11 64 TRP D N 1
ATOM 3971 C CA . TRP D 1 65 ? 61.785 100.172 1.281 1.00 24.00 64 TRP D CA 1
ATOM 3972 C C . TRP D 1 65 ? 62.524 100.681 2.512 1.00 24.06 64 TRP D C 1
ATOM 3973 O O . TRP D 1 65 ? 63.087 101.774 2.496 1.00 23.42 64 TRP D O 1
ATOM 3984 N N . PRO D 1 66 ? 62.580 99.873 3.580 1.00 24.18 65 PRO D N 1
ATOM 3985 C CA . PRO D 1 66 ? 63.282 100.303 4.797 1.00 24.40 65 PRO D CA 1
ATOM 3986 C C . PRO D 1 66 ? 64.605 101.017 4.469 1.00 25.26 65 PRO D C 1
ATOM 3987 O O . PRO D 1 66 ? 65.416 100.517 3.687 1.00 25.75 65 PRO D O 1
ATOM 3991 N N . SER D 1 67 ? 64.824 102.186 5.065 1.00 25.62 66 SER D N 1
ATOM 3992 C CA . SER D 1 67 ? 66.033 102.946 4.768 1.00 25.42 66 SER D CA 1
ATOM 3993 C C . SER D 1 67 ? 66.803 103.450 5.984 1.00 24.19 66 SER D C 1
ATOM 3994 O O . SER D 1 67 ? 66.257 104.124 6.853 1.00 24.51 66 SER D O 1
ATOM 3997 N N . PHE D 1 68 ? 68.091 103.119 6.017 1.00 22.93 67 PHE D N 1
ATOM 3998 C CA . PHE D 1 68 ? 68.963 103.486 7.120 1.00 21.21 67 PHE D CA 1
ATOM 3999 C C . PHE D 1 68 ? 70.076 104.420 6.653 1.00 21.82 67 PHE D C 1
ATOM 4000 O O . PHE D 1 68 ? 70.393 104.482 5.472 1.00 19.99 67 PHE D O 1
ATOM 4008 N N . THR D 1 69 ? 70.663 105.161 7.579 1.00 24.58 68 THR D N 1
ATOM 4009 C CA . THR D 1 69 ? 71.726 106.089 7.219 1.00 28.66 68 THR D CA 1
ATOM 4010 C C . THR D 1 69 ? 73.103 105.424 7.316 1.00 31.03 68 THR D C 1
ATOM 4011 O O . THR D 1 69 ? 74.096 105.939 6.789 1.00 30.02 68 THR D O 1
ATOM 4015 N N . LYS D 1 70 ? 73.146 104.275 7.989 1.00 33.52 69 LYS D N 1
ATOM 4016 C CA . LYS D 1 70 ? 74.380 103.519 8.165 1.00 36.62 69 LYS D CA 1
ATOM 4017 C C . LYS D 1 70 ? 74.092 102.125 8.745 1.00 38.56 69 LYS D C 1
ATOM 4018 O O . LYS D 1 70 ? 73.073 101.915 9.408 1.00 38.82 69 LYS D O 1
ATOM 4024 N N . PRO D 1 71 ? 74.982 101.150 8.488 1.00 39.82 70 PRO D N 1
ATOM 4025 C CA . PRO D 1 71 ? 74.791 99.792 9.004 1.00 40.96 70 PRO D CA 1
ATOM 4026 C C . PRO D 1 71 ? 75.479 99.656 10.353 1.00 42.77 70 PRO D C 1
ATOM 4027 O O . PRO D 1 71 ? 75.991 100.635 10.884 1.00 42.65 70 PRO D O 1
ATOM 4031 N N . ILE D 1 72 ? 75.490 98.452 10.911 1.00 45.49 71 ILE D N 1
ATOM 4032 C CA . ILE D 1 72 ? 76.140 98.246 12.196 1.00 49.28 71 ILE D CA 1
ATOM 4033 C C . ILE D 1 72 ? 77.372 97.384 12.054 1.00 51.36 71 ILE D C 1
ATOM 4034 O O . ILE D 1 72 ? 77.279 96.183 11.801 1.00 51.61 71 ILE D O 1
ATOM 4039 N N . GLU D 1 73 ? 78.528 98.022 12.211 1.00 53.61 72 GLU D N 1
ATOM 4040 C CA . GLU D 1 73 ? 79.824 97.359 12.123 1.00 54.68 72 GLU D CA 1
ATOM 4041 C C . GLU D 1 73 ? 80.156 96.730 10.772 1.00 53.87 72 GLU D C 1
ATOM 4042 O O . GLU D 1 73 ? 79.937 97.327 9.715 1.00 52.58 72 GLU D O 1
ATOM 4048 N N . GLU D 1 74 ? 80.674 95.507 10.830 1.00 53.70 73 GLU D N 1
ATOM 4049 C CA . GLU D 1 74 ? 81.103 94.777 9.649 1.00 53.87 73 GLU D CA 1
ATOM 4050 C C . GLU D 1 74 ? 80.116 93.781 9.076 1.00 51.91 73 GLU D C 1
ATOM 4051 O O . GLU D 1 74 ? 80.461 93.053 8.152 1.00 52.65 73 GLU D O 1
ATOM 4057 N N . GLU D 1 75 ? 78.902 93.716 9.603 1.00 49.85 74 GLU D N 1
ATOM 4058 C CA . GLU D 1 75 ? 77.959 92.756 9.051 1.00 48.23 74 GLU D CA 1
ATOM 4059 C C . GLU D 1 75 ? 77.538 93.156 7.645 1.00 46.20 74 GLU D C 1
ATOM 4060 O O . GLU D 1 75 ? 76.991 92.348 6.899 1.00 46.53 74 GLU D O 1
ATOM 4066 N N . VAL D 1 76 ? 77.818 94.398 7.274 1.00 43.82 75 VAL D N 1
ATOM 4067 C CA . VAL D 1 76 ? 77.446 94.897 5.956 1.00 42.25 75 VAL D CA 1
ATOM 4068 C C . VAL D 1 76 ? 78.642 95.302 5.096 1.00 40.99 75 VAL D C 1
ATOM 4069 O O . VAL D 1 76 ? 79.537 96.005 5.556 1.00 41.23 75 VAL D O 1
ATOM 4073 N N . GLU D 1 77 ? 78.647 94.865 3.842 1.00 39.64 76 GLU D N 1
ATOM 4074 C CA . GLU D 1 77 ? 79.726 95.204 2.920 1.00 37.65 76 GLU D CA 1
ATOM 4075 C C . GLU D 1 77 ? 79.159 95.951 1.720 1.00 35.95 76 GLU D C 1
ATOM 4076 O O . GLU D 1 77 ? 78.003 95.737 1.354 1.00 36.31 76 GLU D O 1
ATOM 4082 N N . GLU D 1 78 ? 79.975 96.819 1.119 1.00 34.03 77 GLU D N 1
ATOM 4083 C CA . GLU D 1 78 ? 79.594 97.579 -0.075 1.00 31.85 77 GLU D CA 1
ATOM 4084 C C . GLU D 1 78 ? 80.256 96.903 -1.274 1.00 31.16 77 GLU D C 1
ATOM 4085 O O . GLU D 1 78 ? 81.309 96.284 -1.135 1.00 31.24 77 GLU D O 1
ATOM 4091 N N . LYS D 1 79 ? 79.647 97.020 -2.452 1.00 30.40 78 LYS D N 1
ATOM 4092 C CA . LYS D 1 79 ? 80.200 96.394 -3.653 1.00 28.55 78 LYS D CA 1
ATOM 4093 C C . LYS D 1 79 ? 79.635 97.002 -4.927 1.00 26.66 78 LYS D C 1
ATOM 4094 O O . LYS D 1 79 ? 78.427 97.178 -5.033 1.00 26.97 78 LYS D O 1
ATOM 4100 N N . LEU D 1 80 ? 80.506 97.315 -5.887 1.00 24.22 79 LEU D N 1
ATOM 4101 C CA . LEU D 1 80 ? 80.072 97.897 -7.157 1.00 23.73 79 LEU D CA 1
ATOM 4102 C C . LEU D 1 80 ? 79.213 96.904 -7.915 1.00 23.76 79 LEU D C 1
ATOM 4103 O O . LEU D 1 80 ? 79.597 95.754 -8.096 1.00 25.65 79 LEU D O 1
ATOM 4108 N N . ASP D 1 81 ? 78.046 97.354 -8.358 1.00 24.65 80 ASP D N 1
ATOM 4109 C CA . ASP D 1 81 ? 77.109 96.501 -9.082 1.00 25.44 80 ASP D CA 1
ATOM 4110 C C . ASP D 1 81 ? 76.712 97.143 -10.398 1.00 26.62 80 ASP D C 1
ATOM 4111 O O . ASP D 1 81 ? 75.615 97.677 -10.540 1.00 29.68 80 ASP D O 1
ATOM 4116 N N . THR D 1 82 ? 77.618 97.077 -11.364 1.00 27.00 81 THR D N 1
ATOM 4117 C CA . THR D 1 82 ? 77.397 97.660 -12.681 1.00 26.42 81 THR D CA 1
ATOM 4118 C C . THR D 1 82 ? 76.458 96.829 -13.559 1.00 27.75 81 THR D C 1
ATOM 4119 O O . THR D 1 82 ? 76.698 96.700 -14.760 1.00 29.79 81 THR D O 1
ATOM 4123 N N . SER D 1 83 ? 75.399 96.272 -12.968 1.00 27.37 82 SER D N 1
ATOM 4124 C CA . SER D 1 83 ? 74.437 95.456 -13.715 1.00 27.57 82 SER D CA 1
ATOM 4125 C C . SER D 1 83 ? 73.302 96.302 -14.266 1.00 29.02 82 SER D C 1
ATOM 4126 O O . SER D 1 83 ? 73.234 97.512 -14.019 1.00 30.94 82 SER D O 1
ATOM 4129 N N . HIS D 1 84 ? 72.405 95.648 -15.001 1.00 28.71 83 HIS D N 1
ATOM 4130 C CA . HIS D 1 84 ? 71.243 96.307 -15.599 1.00 27.64 83 HIS D CA 1
ATOM 4131 C C . HIS D 1 84 ? 71.549 97.614 -16.321 1.00 27.42 83 HIS D C 1
ATOM 4132 O O . HIS D 1 84 ? 70.707 98.509 -16.384 1.00 27.17 83 HIS D O 1
ATOM 4139 N N . GLY D 1 85 ? 72.761 97.724 -16.848 1.00 27.18 84 GLY D N 1
ATOM 4140 C CA . GLY D 1 85 ? 73.144 98.911 -17.583 1.00 27.95 84 GLY D CA 1
ATOM 4141 C C . GLY D 1 85 ? 73.299 100.192 -16.790 1.00 29.82 84 GLY D C 1
ATOM 4142 O O . GLY D 1 85 ? 73.004 101.270 -17.310 1.00 32.11 84 GLY D O 1
ATOM 4143 N N . MET D 1 86 ? 73.752 100.095 -15.542 1.00 28.37 85 MET D N 1
ATOM 4144 C CA . MET D 1 86 ? 73.947 101.282 -14.727 1.00 27.00 85 MET D CA 1
ATOM 4145 C C . MET D 1 86 ? 74.987 101.014 -13.663 1.00 26.96 85 MET D C 1
ATOM 4146 O O . MET D 1 86 ? 75.278 99.861 -13.369 1.00 27.86 85 MET D O 1
ATOM 4151 N N . ILE D 1 87 ? 75.571 102.073 -13.109 1.00 26.19 86 ILE D N 1
ATOM 4152 C CA . ILE D 1 87 ? 76.582 101.904 -12.074 1.00 26.89 86 ILE D CA 1
ATOM 4153 C C . ILE D 1 87 ? 76.024 102.248 -10.691 1.00 27.22 86 ILE D C 1
ATOM 4154 O O . ILE D 1 87 ? 75.763 103.408 -10.367 1.00 28.00 86 ILE D O 1
ATOM 4159 N N . ARG D 1 88 ? 75.838 101.217 -9.876 1.00 26.97 87 ARG D N 1
ATOM 4160 C CA . ARG D 1 88 ? 75.303 101.380 -8.533 1.00 24.97 87 ARG D CA 1
ATOM 4161 C C . ARG D 1 88 ? 76.256 100.797 -7.497 1.00 24.58 87 ARG D C 1
ATOM 4162 O O . ARG D 1 88 ? 77.322 100.276 -7.834 1.00 25.37 87 ARG D O 1
ATOM 4170 N N . THR D 1 89 ? 75.869 100.895 -6.233 1.00 23.17 88 THR D N 1
ATOM 4171 C CA . THR D 1 89 ? 76.680 100.373 -5.142 1.00 22.69 88 THR D CA 1
ATOM 4172 C C . THR D 1 89 ? 75.784 99.432 -4.323 1.00 22.20 88 THR D C 1
ATOM 4173 O O . THR D 1 89 ? 74.948 99.870 -3.535 1.00 21.13 88 THR D O 1
ATOM 4177 N N . GLU D 1 90 ? 75.953 98.132 -4.548 1.00 22.58 89 GLU D N 1
ATOM 4178 C CA . GLU D 1 90 ? 75.167 97.107 -3.866 1.00 21.98 89 GLU D CA 1
ATOM 4179 C C . GLU D 1 90 ? 75.611 96.910 -2.426 1.00 21.62 89 GLU D C 1
ATOM 4180 O O . GLU D 1 90 ? 76.743 97.233 -2.062 1.00 22.33 89 GLU D O 1
ATOM 4186 N N . VAL D 1 91 ? 74.707 96.373 -1.615 1.00 20.75 90 VAL D N 1
ATOM 4187 C CA . VAL D 1 91 ? 74.992 96.117 -0.219 1.00 20.49 90 VAL D CA 1
ATOM 4188 C C . VAL D 1 91 ? 74.631 94.659 0.051 1.00 22.02 90 VAL D C 1
ATOM 4189 O O . VAL D 1 91 ? 73.511 94.231 -0.226 1.00 22.47 90 VAL D O 1
ATOM 4193 N N . ARG D 1 92 ? 75.595 93.901 0.569 1.00 23.85 91 ARG D N 1
ATOM 4194 C CA . ARG D 1 92 ? 75.400 92.480 0.878 1.00 26.28 91 ARG D CA 1
ATOM 4195 C C . ARG D 1 92 ? 75.904 92.193 2.292 1.00 28.49 91 ARG D C 1
ATOM 4196 O O . ARG D 1 92 ? 76.724 92.956 2.826 1.00 30.74 91 ARG D O 1
ATOM 4204 N N . SER D 1 93 ? 75.429 91.099 2.893 1.00 28.36 92 SER D N 1
ATOM 4205 C CA . SER D 1 93 ? 75.870 90.726 4.238 1.00 29.01 92 SER D CA 1
ATOM 4206 C C . SER D 1 93 ? 77.224 90.023 4.180 1.00 29.62 92 SER D C 1
ATOM 4207 O O . SER D 1 93 ? 77.512 89.275 3.251 1.00 29.35 92 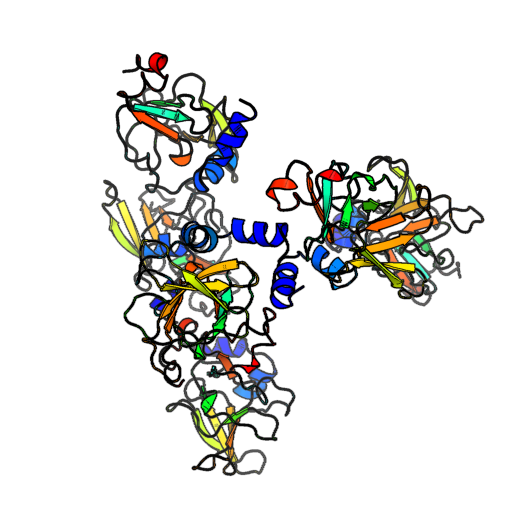SER D O 1
ATOM 4210 N N . ARG D 1 94 ? 78.051 90.277 5.185 1.00 31.96 93 ARG D N 1
ATOM 4211 C CA . ARG D 1 94 ? 79.397 89.710 5.275 1.00 33.48 93 ARG D CA 1
ATOM 4212 C C . ARG D 1 94 ? 79.415 88.195 5.440 1.00 33.01 93 ARG D C 1
ATOM 4213 O O . ARG D 1 94 ? 80.065 87.488 4.671 1.00 33.14 93 ARG D O 1
ATOM 4221 N N . THR D 1 95 ? 78.698 87.705 6.445 1.00 32.07 94 THR D N 1
ATOM 4222 C CA . THR D 1 95 ? 78.656 86.281 6.732 1.00 31.47 94 THR D CA 1
ATOM 4223 C C . THR D 1 95 ? 77.833 85.438 5.774 1.00 31.52 94 THR D C 1
ATOM 4224 O O . THR D 1 95 ? 78.375 84.619 5.035 1.00 32.43 94 THR D O 1
ATOM 4228 N N . ALA D 1 96 ? 76.521 85.621 5.798 1.00 30.98 95 ALA D N 1
ATOM 4229 C CA . ALA D 1 96 ? 75.648 84.846 4.927 1.00 31.23 95 ALA D CA 1
ATOM 4230 C C . ALA D 1 96 ? 75.852 85.167 3.449 1.00 29.93 95 ALA D C 1
ATOM 4231 O O . ALA D 1 96 ? 75.598 84.330 2.592 1.00 29.55 95 ALA D O 1
ATOM 4233 N N . ASP D 1 97 ? 76.329 86.374 3.162 1.00 29.41 96 ASP D N 1
ATOM 4234 C CA . ASP D 1 97 ? 76.546 86.831 1.786 1.00 30.31 96 ASP D CA 1
ATOM 4235 C C . ASP D 1 97 ? 75.230 86.882 1.017 1.00 29.64 96 ASP D C 1
ATOM 4236 O O . ASP D 1 97 ? 75.078 86.278 -0.045 1.00 29.86 96 ASP D O 1
ATOM 4241 N N . SER D 1 98 ? 74.271 87.608 1.569 1.00 28.92 97 SER D N 1
ATOM 4242 C CA . SER D 1 98 ? 72.990 87.746 0.918 1.00 29.29 97 SER D CA 1
ATOM 4243 C C . SER D 1 98 ? 72.826 89.168 0.401 1.00 28.18 97 SER D C 1
ATOM 4244 O O . SER D 1 98 ? 73.329 90.126 0.994 1.00 27.81 97 SER D O 1
ATOM 4247 N N . HIS D 1 99 ? 72.144 89.287 -0.732 1.00 27.62 98 HIS D N 1
ATOM 4248 C CA . HIS D 1 99 ? 71.890 90.580 -1.340 1.00 27.46 98 HIS D CA 1
ATOM 4249 C C . HIS D 1 99 ? 70.937 91.371 -0.455 1.00 25.88 98 HIS D C 1
ATOM 4250 O O . HIS D 1 99 ? 69.807 90.947 -0.196 1.00 25.07 98 HIS D O 1
ATOM 4257 N N . LEU D 1 100 ? 71.404 92.523 0.005 1.00 23.41 99 LEU D N 1
ATOM 4258 C CA . LEU D 1 100 ? 70.597 93.374 0.852 1.00 21.40 99 LEU D CA 1
ATOM 4259 C C . LEU D 1 100 ? 69.841 94.381 -0.006 1.00 21.95 99 LEU D C 1
ATOM 4260 O O . LEU D 1 100 ? 68.617 94.436 0.018 1.00 22.53 99 LEU D O 1
ATOM 4265 N N . GLY D 1 101 ? 70.581 95.163 -0.781 1.00 22.07 100 GLY D N 1
ATOM 4266 C CA . GLY D 1 101 ? 69.968 96.163 -1.635 1.00 21.84 100 GLY D CA 1
ATOM 4267 C C . GLY D 1 101 ? 71.025 97.115 -2.160 1.00 21.63 100 GLY D C 1
ATOM 4268 O O . GLY D 1 101 ? 72.026 96.673 -2.723 1.00 22.59 100 GLY D O 1
ATOM 4269 N N . HIS D 1 102 ? 70.820 98.417 -1.973 1.00 20.25 101 HIS D N 1
ATOM 4270 C CA . HIS D 1 102 ? 71.783 99.408 -2.440 1.00 19.19 101 HIS D CA 1
ATOM 4271 C C . HIS D 1 102 ? 71.935 100.650 -1.544 1.00 19.83 101 HIS D C 1
ATOM 4272 O O . HIS D 1 102 ? 71.054 100.983 -0.740 1.00 18.21 101 HIS D O 1
ATOM 4279 N N . VAL D 1 103 ? 73.082 101.310 -1.691 1.00 19.35 102 VAL D N 1
ATOM 4280 C CA . VAL D 1 103 ? 73.404 102.522 -0.952 1.00 22.04 102 VAL D CA 1
ATOM 4281 C C . VAL D 1 103 ? 73.398 103.669 -1.938 1.00 23.46 102 VAL D C 1
ATOM 4282 O O . VAL D 1 103 ? 74.054 103.598 -2.977 1.00 23.09 102 VAL D O 1
ATOM 4286 N N . PHE D 1 104 ? 72.672 104.728 -1.605 1.00 26.16 103 PHE D N 1
ATOM 4287 C CA . PHE D 1 104 ? 72.592 105.903 -2.468 1.00 28.83 103 PHE D CA 1
ATOM 4288 C C . PHE D 1 104 ? 73.164 107.087 -1.709 1.00 30.17 103 PHE D C 1
ATOM 4289 O O . PHE D 1 104 ? 73.141 107.111 -0.479 1.00 32.01 103 PHE D O 1
ATOM 4297 N N . ASN D 1 105 ? 73.712 108.057 -2.423 1.00 31.44 104 ASN D N 1
ATOM 4298 C CA . ASN D 1 105 ? 74.271 109.203 -1.730 1.00 33.74 104 ASN D CA 1
ATOM 4299 C C . ASN D 1 105 ? 73.297 110.366 -1.699 1.00 35.08 104 ASN D C 1
ATOM 4300 O O . ASN D 1 105 ? 73.650 111.492 -2.049 1.00 37.19 104 ASN D O 1
ATOM 4305 N N . ASP D 1 106 ? 72.068 110.082 -1.264 1.00 35.60 105 ASP D N 1
ATOM 4306 C CA . ASP D 1 106 ? 71.028 111.100 -1.173 1.00 35.69 105 ASP D CA 1
ATOM 4307 C C . ASP D 1 106 ? 70.280 111.018 0.160 1.00 36.19 105 ASP D C 1
ATOM 4308 O O . ASP D 1 106 ? 69.182 111.554 0.298 1.00 35.01 105 ASP D O 1
ATOM 4313 N N . GLY D 1 107 ? 70.887 110.352 1.140 1.00 36.91 106 GLY D N 1
ATOM 4314 C CA . GLY D 1 107 ? 70.266 110.210 2.446 1.00 39.42 106 GLY D CA 1
ATOM 4315 C C . GLY D 1 107 ? 70.196 111.472 3.298 1.00 40.54 106 GLY D C 1
ATOM 4316 O O . GLY D 1 107 ? 70.749 112.504 2.926 1.00 39.87 106 GLY D O 1
ATOM 4317 N N . PRO D 1 108 ? 69.516 111.414 4.458 1.00 42.82 107 PRO D N 1
ATOM 4318 C CA . PRO D 1 108 ? 69.349 112.530 5.396 1.00 43.73 107 PRO D CA 1
ATOM 4319 C C . PRO D 1 108 ? 70.622 112.985 6.097 1.00 45.58 107 PRO D C 1
ATOM 4320 O O . PRO D 1 108 ? 70.558 113.773 7.037 1.00 46.01 107 PRO D O 1
ATOM 4324 N N . GLY D 1 109 ? 71.774 112.494 5.650 1.00 47.57 108 GLY D N 1
ATOM 4325 C CA . GLY D 1 109 ? 73.029 112.883 6.276 1.00 48.18 108 GLY D CA 1
ATOM 4326 C C . GLY D 1 109 ? 73.169 112.221 7.631 1.00 48.93 108 GLY D C 1
ATOM 4327 O O . GLY D 1 109 ? 72.364 111.357 7.959 1.00 49.67 108 GLY D O 1
ATOM 4328 N N . PRO D 1 110 ? 74.180 112.579 8.437 1.00 49.27 109 PRO D N 1
ATOM 4329 C CA . PRO D 1 110 ? 75.209 113.579 8.140 1.00 48.96 109 PRO D CA 1
ATOM 4330 C C . PRO D 1 110 ? 76.143 113.045 7.059 1.00 49.02 109 PRO D C 1
ATOM 4331 O O . PRO D 1 110 ? 76.880 113.797 6.418 1.00 50.10 109 PRO D O 1
ATOM 4335 N N . ASN D 1 111 ? 76.105 111.730 6.869 1.00 48.40 110 ASN D N 1
ATOM 4336 C CA . ASN D 1 111 ? 76.928 111.081 5.861 1.00 46.53 110 ASN D CA 1
ATOM 4337 C C . ASN D 1 111 ? 76.227 111.218 4.514 1.00 44.56 110 ASN D C 1
ATOM 4338 O O . ASN D 1 111 ? 76.856 111.153 3.459 1.00 44.19 110 ASN D O 1
ATOM 4343 N N . GLY D 1 112 ? 74.915 111.417 4.563 1.00 42.48 111 GLY D N 1
ATOM 4344 C CA . GLY D 1 112 ? 74.144 111.560 3.343 1.00 39.63 111 GLY D CA 1
ATOM 4345 C C . GLY D 1 112 ? 73.907 110.236 2.645 1.00 36.31 111 GLY D C 1
ATOM 4346 O O . GLY D 1 112 ? 73.454 110.193 1.510 1.00 35.75 111 GLY D O 1
ATOM 4347 N N . LEU D 1 113 ? 74.211 109.147 3.327 1.00 34.29 112 LEU D N 1
ATOM 4348 C CA . LEU D 1 113 ? 74.019 107.835 2.740 1.00 34.15 112 LEU D CA 1
ATOM 4349 C C . LEU D 1 113 ? 72.621 107.292 3.043 1.00 33.65 112 LEU D C 1
ATOM 4350 O O . LEU D 1 113 ? 72.124 107.422 4.161 1.00 35.17 112 LEU D O 1
ATOM 4355 N N . ARG D 1 114 ? 71.980 106.707 2.038 1.00 31.58 113 ARG D N 1
ATOM 4356 C CA . ARG D 1 114 ? 70.674 106.109 2.235 1.00 30.25 113 ARG D CA 1
ATOM 4357 C C . ARG D 1 114 ? 70.802 104.636 1.888 1.00 30.19 113 ARG D C 1
ATOM 4358 O O . ARG D 1 114 ? 70.926 104.280 0.714 1.00 30.32 113 ARG D O 1
ATOM 4366 N N . TYR D 1 115 ? 70.806 103.781 2.907 1.00 28.98 114 TYR D N 1
ATOM 4367 C CA . TYR D 1 115 ? 70.888 102.342 2.678 1.00 27.71 114 TYR D CA 1
ATOM 4368 C C . TYR D 1 115 ? 69.481 101.837 2.430 1.00 28.69 114 TYR D C 1
ATOM 4369 O O . TYR D 1 115 ? 68.654 101.803 3.340 1.00 27.01 114 TYR D O 1
ATOM 4378 N N . CYS D 1 116 ? 69.211 101.464 1.183 1.00 30.70 115 CYS D N 1
ATOM 4379 C CA . CYS D 1 116 ? 67.897 100.965 0.810 1.00 32.39 115 CYS D CA 1
ATOM 4380 C C . CYS D 1 116 ? 67.890 99.439 0.848 1.00 32.18 115 CYS D C 1
ATOM 4381 O O . CYS D 1 116 ? 68.392 98.775 -0.063 1.00 33.13 115 CYS D O 1
ATOM 4384 N N . ILE D 1 117 ? 67.301 98.888 1.903 1.00 31.24 116 ILE D N 1
ATOM 4385 C CA . ILE D 1 117 ? 67.268 97.444 2.083 1.00 30.37 116 ILE D CA 1
ATOM 4386 C C . ILE D 1 117 ? 65.902 96.805 1.896 1.00 29.44 116 ILE D C 1
ATOM 4387 O O . ILE D 1 117 ? 64.868 97.430 2.137 1.00 28.83 116 ILE D O 1
ATOM 4392 N N . ASN D 1 118 ? 65.919 95.549 1.457 1.00 28.48 117 ASN D N 1
ATOM 4393 C CA . ASN D 1 118 ? 64.705 94.778 1.248 1.00 26.78 117 ASN D CA 1
ATOM 4394 C C . ASN D 1 118 ? 64.289 94.147 2.553 1.00 28.31 117 ASN D C 1
ATOM 4395 O O . ASN D 1 118 ? 65.099 93.494 3.222 1.00 29.25 117 ASN D O 1
ATOM 4400 N N . SER D 1 119 ? 63.025 94.342 2.909 1.00 28.40 118 SER D N 1
ATOM 4401 C CA . SER D 1 119 ? 62.477 93.760 4.122 1.00 28.13 118 SER D CA 1
ATOM 4402 C C . SER D 1 119 ? 62.697 92.258 3.987 1.00 28.79 118 SER D C 1
ATOM 4403 O O . SER D 1 119 ? 62.897 91.557 4.975 1.00 28.88 118 SER D O 1
ATOM 4406 N N . ALA D 1 120 ? 62.674 91.789 2.741 1.00 29.22 119 ALA D N 1
ATOM 4407 C CA . ALA D 1 120 ? 62.835 90.376 2.404 1.00 30.64 119 ALA D CA 1
ATOM 4408 C C . ALA D 1 120 ? 64.089 89.689 2.938 1.00 30.72 119 ALA D C 1
ATOM 4409 O O . ALA D 1 120 ? 64.124 88.460 3.043 1.00 30.85 119 ALA D O 1
ATOM 4411 N N . ALA D 1 121 ? 65.119 90.469 3.258 1.00 30.25 120 ALA D N 1
ATOM 4412 C CA . ALA D 1 121 ? 66.363 89.899 3.779 1.00 29.98 120 ALA D CA 1
ATOM 4413 C C . ALA D 1 121 ? 66.580 90.238 5.251 1.00 28.43 120 ALA D C 1
ATOM 4414 O O . ALA D 1 121 ? 67.696 90.120 5.752 1.00 29.23 120 ALA D O 1
ATOM 4416 N N . LEU D 1 122 ? 65.511 90.640 5.935 1.00 26.42 121 LEU D N 1
ATOM 4417 C CA . LEU D 1 122 ? 65.585 91.010 7.344 1.00 24.87 121 LEU D CA 1
ATOM 4418 C C . LEU D 1 122 ? 64.627 90.291 8.281 1.00 24.55 121 LEU D C 1
ATOM 4419 O O . LEU D 1 122 ? 63.591 89.767 7.882 1.00 23.96 121 LEU D O 1
ATOM 4424 N N . ARG D 1 123 ? 65.014 90.286 9.548 1.00 26.10 122 ARG D N 1
ATOM 4425 C CA . ARG D 1 123 ? 64.221 89.729 10.629 1.00 27.48 122 ARG D CA 1
ATOM 4426 C C . ARG D 1 123 ? 64.345 90.787 11.696 1.00 28.27 122 ARG D C 1
ATOM 4427 O O . ARG D 1 123 ? 65.448 91.058 12.206 1.00 26.34 122 ARG D O 1
ATOM 4435 N N . PHE D 1 124 ? 63.222 91.418 12.009 1.00 29.17 123 PHE D N 1
ATOM 4436 C CA . PHE D 1 124 ? 63.230 92.452 13.021 1.00 29.79 123 PHE D CA 1
ATOM 4437 C C . PHE D 1 124 ? 63.146 91.784 14.378 1.00 29.76 123 PHE D C 1
ATOM 4438 O O . PHE D 1 124 ? 62.480 90.755 14.534 1.00 28.83 123 PHE D O 1
ATOM 4446 N N . VAL D 1 125 ? 63.854 92.360 15.346 1.00 30.84 124 VAL D N 1
ATOM 4447 C CA . VAL D 1 125 ? 63.849 91.860 16.717 1.00 31.42 124 VAL D CA 1
ATOM 4448 C C . VAL D 1 125 ? 63.658 93.068 17.638 1.00 32.69 124 VAL D C 1
ATOM 4449 O O . VAL D 1 125 ? 64.502 93.970 17.680 1.00 30.75 124 VAL D O 1
ATOM 4453 N N . PRO D 1 126 ? 62.524 93.111 18.366 1.00 34.74 125 PRO D N 1
ATOM 4454 C CA . PRO D 1 126 ? 62.194 94.199 19.292 1.00 34.94 125 PRO D CA 1
ATOM 4455 C C . PRO D 1 126 ? 63.121 94.223 20.491 1.00 34.68 125 PRO D C 1
ATOM 4456 O O . PRO D 1 126 ? 63.557 93.176 20.971 1.00 34.56 125 PRO D O 1
ATOM 4460 N N . LYS D 1 127 ? 63.414 95.426 20.969 1.00 35.61 126 LYS D N 1
ATOM 4461 C CA . LYS D 1 127 ? 64.306 95.607 22.107 1.00 36.48 126 LYS D CA 1
ATOM 4462 C C . LYS D 1 127 ? 63.916 94.767 23.320 1.00 37.27 126 LYS D C 1
ATOM 4463 O O . LYS D 1 127 ? 64.784 94.396 24.117 1.00 38.18 126 LYS D O 1
ATOM 4469 N N . HIS D 1 128 ? 62.623 94.463 23.462 1.00 37.30 127 HIS D N 1
ATOM 4470 C CA . HIS D 1 128 ? 62.162 93.669 24.603 1.00 37.12 127 HIS D CA 1
ATOM 4471 C C . HIS D 1 128 ? 62.365 92.166 24.415 1.00 37.07 127 HIS D C 1
ATOM 4472 O O . HIS D 1 128 ? 61.819 91.358 25.166 1.00 36.67 127 HIS D O 1
ATOM 4479 N N . LYS D 1 129 ? 63.148 91.801 23.406 1.00 38.04 128 LYS D N 1
ATOM 4480 C CA . LYS D 1 129 ? 63.445 90.402 23.135 1.00 39.44 128 LYS D CA 1
ATOM 4481 C C . LYS D 1 129 ? 64.910 90.257 22.787 1.00 38.48 128 LYS D C 1
ATOM 4482 O O . LYS D 1 129 ? 65.397 89.154 22.600 1.00 37.62 128 LYS D O 1
ATOM 4488 N N . LEU D 1 130 ? 65.616 91.376 22.717 1.00 37.89 129 LEU D N 1
ATOM 4489 C CA . LEU D 1 130 ? 67.027 91.336 22.387 1.00 38.42 129 LEU D CA 1
ATOM 4490 C C . LEU D 1 130 ? 67.817 90.398 23.288 1.00 39.72 129 LEU D C 1
ATOM 4491 O O . LEU D 1 130 ? 68.603 89.591 22.798 1.00 39.52 129 LEU D O 1
ATOM 4496 N N . LYS D 1 131 ? 67.605 90.484 24.597 1.00 42.50 130 LYS D N 1
ATOM 4497 C CA . LYS D 1 131 ? 68.341 89.622 25.529 1.00 45.53 130 LYS D CA 1
ATOM 4498 C C . LYS D 1 131 ? 67.977 88.149 25.351 1.00 46.99 130 LYS D C 1
ATOM 4499 O O . LYS D 1 131 ? 68.818 87.336 24.961 1.00 46.10 130 LYS D O 1
ATOM 4505 N N . GLU D 1 132 ? 66.721 87.819 25.642 1.00 49.25 131 GLU D N 1
ATOM 4506 C CA . GLU D 1 132 ? 66.225 86.449 25.537 1.00 51.24 131 GLU D CA 1
ATOM 4507 C C . GLU D 1 132 ? 66.538 85.791 24.199 1.00 51.14 131 GLU D C 1
ATOM 4508 O O . GLU D 1 132 ? 66.460 84.569 24.068 1.00 50.67 131 GLU D O 1
ATOM 4514 N N . GLU D 1 133 ? 66.893 86.602 23.208 1.00 51.47 132 GLU D N 1
ATOM 4515 C CA . GLU D 1 133 ? 67.213 86.087 21.885 1.00 51.92 132 GLU D CA 1
ATOM 4516 C C . GLU D 1 133 ? 68.718 85.934 21.685 1.00 51.31 132 GLU D C 1
ATOM 4517 O O . GLU D 1 133 ? 69.164 85.256 20.758 1.00 50.87 132 GLU D O 1
ATOM 4523 N N . GLY D 1 134 ? 69.497 86.575 22.551 1.00 50.32 133 GLY D N 1
ATOM 4524 C CA . GLY D 1 134 ? 70.939 86.478 22.448 1.00 49.62 133 GLY D CA 1
ATOM 4525 C C . GLY D 1 134 ? 71.650 87.708 21.917 1.00 49.22 133 GLY D C 1
ATOM 4526 O O . GLY D 1 134 ? 72.843 87.653 21.638 1.00 49.51 133 GLY D O 1
ATOM 4527 N N . TYR D 1 135 ? 70.939 88.819 21.768 1.00 48.92 134 TYR D N 1
ATOM 4528 C CA . TYR D 1 135 ? 71.572 90.033 21.268 1.00 49.15 134 TYR D CA 1
ATOM 4529 C C . TYR D 1 135 ? 71.705 91.063 22.382 1.00 50.06 134 TYR D C 1
ATOM 4530 O O . TYR D 1 135 ? 71.477 92.256 22.175 1.00 49.70 134 TYR D O 1
ATOM 4539 N N . GLU D 1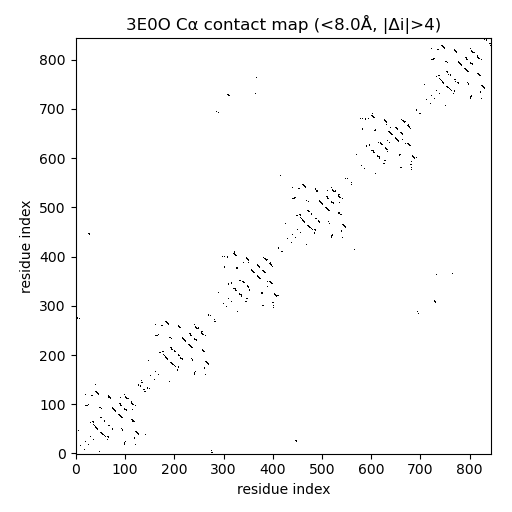 136 ? 72.078 90.591 23.565 1.00 51.22 135 GLU D N 1
ATOM 4540 C CA . GLU D 1 136 ? 72.239 91.464 24.717 1.00 51.49 135 GLU D CA 1
ATOM 4541 C C . GLU D 1 136 ? 73.394 92.429 24.523 1.00 50.71 135 GLU D C 1
ATOM 4542 O O . GLU D 1 136 ? 73.298 93.606 24.866 1.00 50.68 135 GLU D O 1
ATOM 4548 N N . SER D 1 137 ? 74.486 91.918 23.969 1.00 50.52 136 SER D N 1
ATOM 4549 C CA . SER D 1 137 ? 75.673 92.724 23.722 1.00 51.75 136 SER D CA 1
ATOM 4550 C C . SER D 1 137 ? 75.410 93.835 22.709 1.00 51.62 136 SER D C 1
ATOM 4551 O O . SER D 1 137 ? 76.309 94.601 22.369 1.00 52.19 136 SER D O 1
ATOM 4554 N N . TYR D 1 138 ? 74.175 93.916 22.225 1.00 50.88 137 TYR D N 1
ATOM 4555 C CA . TYR D 1 138 ? 73.786 94.936 21.253 1.00 50.03 137 TYR D CA 1
ATOM 4556 C C . TYR D 1 138 ? 72.780 95.873 21.904 1.00 49.94 137 TYR D C 1
ATOM 4557 O O . TYR D 1 138 ? 72.669 97.044 21.547 1.00 48.46 137 TYR D O 1
ATOM 4566 N N . LEU D 1 139 ? 72.056 95.328 22.873 1.00 51.23 138 LEU D N 1
ATOM 4567 C CA . LEU D 1 139 ? 71.036 96.053 23.612 1.00 52.25 138 LEU D CA 1
ATOM 4568 C C . LEU D 1 139 ? 71.547 97.412 24.075 1.00 53.42 138 LEU D C 1
ATOM 4569 O O . LEU D 1 139 ? 70.789 98.378 24.162 1.00 53.46 138 LEU D O 1
ATOM 4574 N N . HIS D 1 140 ? 72.844 97.484 24.353 1.00 54.30 139 HIS D N 1
ATOM 4575 C CA . HIS D 1 140 ? 73.458 98.721 24.818 1.00 54.77 139 HIS D CA 1
ATOM 4576 C C . HIS D 1 140 ? 73.315 99.867 23.820 1.00 54.70 139 HIS D C 1
ATOM 4577 O O . HIS D 1 140 ? 73.717 100.992 24.107 1.00 55.39 139 HIS D O 1
ATOM 4584 N N . LEU D 1 141 ? 72.739 99.587 22.654 1.00 53.95 140 LEU D N 1
ATOM 4585 C CA . LEU D 1 141 ? 72.569 100.608 21.626 1.00 53.92 140 LEU D CA 1
ATOM 4586 C C . LEU D 1 141 ? 71.180 101.239 21.627 1.00 54.21 140 LEU D C 1
ATOM 4587 O O . LEU D 1 141 ? 70.616 101.496 20.567 1.00 55.40 140 LEU D O 1
ATOM 4592 N N . PHE D 1 142 ? 70.625 101.503 22.804 1.00 53.78 141 PHE D N 1
ATOM 4593 C CA . PHE D 1 142 ? 69.291 102.091 22.864 1.00 52.86 141 PHE D CA 1
ATOM 4594 C C . PHE D 1 142 ? 69.125 103.133 23.974 1.00 53.92 141 PHE D C 1
ATOM 4595 O O . PHE D 1 142 ? 69.156 104.339 23.637 1.00 54.06 141 PHE D O 1
ATOM 4603 N N . MET E 1 2 ? 33.101 46.125 1.195 1.00 84.37 1 MET E N 1
ATOM 4604 C CA . MET E 1 2 ? 32.944 45.411 2.495 1.00 84.42 1 MET E CA 1
ATOM 4605 C C . MET E 1 2 ? 32.772 46.384 3.667 1.00 84.21 1 MET E C 1
ATOM 4606 O O . MET E 1 2 ? 31.642 46.699 4.058 1.00 83.96 1 MET E O 1
ATOM 4611 N N . ALA E 1 3 ? 33.889 46.860 4.218 1.00 83.11 2 ALA E N 1
ATOM 4612 C CA . ALA E 1 3 ? 33.859 47.788 5.348 1.00 81.38 2 ALA E CA 1
ATOM 4613 C C . ALA E 1 3 ? 34.947 48.866 5.265 1.00 79.98 2 ALA E C 1
ATOM 4614 O O . ALA E 1 3 ? 35.608 49.168 6.260 1.00 80.11 2 ALA E O 1
ATOM 4616 N N . TYR E 1 4 ? 35.125 49.454 4.086 1.00 78.10 3 TYR E N 1
ATOM 4617 C CA . TYR E 1 4 ? 36.144 50.483 3.917 1.00 75.51 3 TYR E CA 1
ATOM 4618 C C . TYR E 1 4 ? 35.830 51.558 2.873 1.00 71.47 3 TYR E C 1
ATOM 4619 O O . TYR E 1 4 ? 36.698 52.347 2.517 1.00 71.72 3 TYR E O 1
ATOM 4628 N N . ASN E 1 5 ? 34.592 51.588 2.388 1.00 67.03 4 ASN E N 1
ATOM 4629 C CA . ASN E 1 5 ? 34.168 52.593 1.410 1.00 62.20 4 ASN E CA 1
ATOM 4630 C C . ASN E 1 5 ? 33.388 53.643 2.189 1.00 58.56 4 ASN E C 1
ATOM 4631 O O . ASN E 1 5 ? 33.614 54.841 2.048 1.00 57.18 4 ASN E O 1
ATOM 4636 N N . LYS E 1 6 ? 32.471 53.167 3.023 1.00 55.74 5 LYS E N 1
ATOM 4637 C CA . LYS E 1 6 ? 31.654 54.027 3.864 1.00 52.31 5 LYS E CA 1
ATOM 4638 C C . LYS E 1 6 ? 32.427 54.405 5.121 1.00 49.88 5 LYS E C 1
ATOM 4639 O O . LYS E 1 6 ? 32.373 55.543 5.581 1.00 48.71 5 LYS E O 1
ATOM 4645 N N . GLU E 1 7 ? 33.133 53.432 5.681 1.00 48.08 6 GLU E N 1
ATOM 4646 C CA . GLU E 1 7 ? 33.908 53.655 6.888 1.00 45.76 6 GLU E CA 1
ATOM 4647 C C . GLU E 1 7 ? 35.051 54.610 6.585 1.00 43.32 6 GLU E C 1
ATOM 4648 O O . GLU E 1 7 ? 35.591 55.262 7.477 1.00 42.62 6 GLU E O 1
ATOM 4654 N N . GLU E 1 8 ? 35.406 54.695 5.310 1.00 41.38 7 GLU E N 1
ATOM 4655 C CA . GLU E 1 8 ? 36.485 55.560 4.874 1.00 40.02 7 GLU E CA 1
ATOM 4656 C C . GLU E 1 8 ? 35.937 56.951 4.576 1.00 39.11 7 GLU E C 1
ATOM 4657 O O . GLU E 1 8 ? 36.517 57.962 4.982 1.00 38.96 7 GLU E O 1
ATOM 4663 N N . LYS E 1 9 ? 34.817 57.000 3.862 1.00 37.10 8 LYS E N 1
ATOM 4664 C CA . LYS E 1 9 ? 34.197 58.277 3.540 1.00 35.17 8 LYS E CA 1
ATOM 4665 C C . LYS E 1 9 ? 33.975 59.020 4.860 1.00 34.26 8 LYS E C 1
ATOM 4666 O O . LYS E 1 9 ? 34.376 60.174 5.013 1.00 34.49 8 LYS E O 1
ATOM 4672 N N . ILE E 1 10 ? 33.354 58.344 5.820 1.00 32.38 9 ILE E N 1
ATOM 4673 C CA . ILE E 1 10 ? 33.103 58.951 7.113 1.00 32.09 9 ILE E CA 1
ATOM 4674 C C . ILE E 1 10 ? 34.385 59.540 7.682 1.00 33.26 9 ILE E C 1
ATOM 4675 O O . ILE E 1 10 ? 34.403 60.697 8.102 1.00 35.82 9 ILE E O 1
ATOM 4680 N N . LYS E 1 11 ? 35.462 58.761 7.682 1.00 32.10 10 LYS E N 1
ATOM 4681 C CA . LYS E 1 11 ? 36.730 59.250 8.214 1.00 30.89 10 LYS E CA 1
ATOM 4682 C C . LYS E 1 11 ? 37.222 60.527 7.539 1.00 28.77 10 LYS E C 1
ATOM 4683 O O . LYS E 1 11 ? 37.967 61.304 8.134 1.00 28.52 10 LYS E O 1
ATOM 4689 N N . SER E 1 12 ? 36.801 60.755 6.303 1.00 26.37 11 SER E N 1
ATOM 4690 C CA . SER E 1 12 ? 37.244 61.943 5.598 1.00 25.13 11 SER E CA 1
ATOM 4691 C C . SER E 1 12 ? 36.299 63.119 5.759 1.00 24.50 11 SER E C 1
ATOM 4692 O O . SER E 1 12 ? 36.416 64.110 5.039 1.00 24.83 11 SER E O 1
ATOM 4695 N N . LEU E 1 13 ? 35.363 63.010 6.696 1.00 23.72 12 LEU E N 1
ATOM 4696 C CA . LEU E 1 13 ? 34.406 64.090 6.943 1.00 23.87 12 LEU E CA 1
ATOM 4697 C C . LEU E 1 13 ? 35.038 65.079 7.913 1.00 23.99 12 LEU E C 1
ATOM 4698 O O . LEU E 1 13 ? 35.924 64.710 8.686 1.00 24.29 12 LEU E O 1
ATOM 4703 N N . ASN E 1 14 ? 34.598 66.333 7.881 1.00 23.46 13 ASN E N 1
ATOM 4704 C CA . ASN E 1 14 ? 35.157 67.319 8.802 1.00 23.92 13 ASN E CA 1
ATOM 4705 C C . ASN E 1 14 ? 34.379 67.326 10.124 1.00 24.76 13 ASN E C 1
ATOM 4706 O O . ASN E 1 14 ? 33.254 66.817 10.207 1.00 21.94 13 ASN E O 1
ATOM 4711 N N . ARG E 1 15 ? 34.989 67.922 11.147 1.00 25.83 14 ARG E N 1
ATOM 4712 C CA . ARG E 1 15 ? 34.401 67.970 12.478 1.00 26.14 14 ARG E CA 1
ATOM 4713 C C . ARG E 1 15 ? 32.882 67.934 12.477 1.00 25.02 14 ARG E C 1
ATOM 4714 O O . ARG E 1 15 ? 32.280 66.896 12.766 1.00 24.64 14 ARG E O 1
ATOM 4722 N N . MET E 1 16 ? 32.268 69.063 12.135 1.00 22.41 15 MET E N 1
ATOM 4723 C CA . MET E 1 16 ? 30.811 69.181 12.120 1.00 19.44 15 MET E CA 1
ATOM 4724 C C . MET E 1 16 ? 30.068 68.091 11.348 1.00 19.33 15 MET E C 1
ATOM 4725 O O . MET E 1 16 ? 29.093 67.538 11.846 1.00 19.65 15 MET E O 1
ATOM 4730 N N . GLN E 1 17 ? 30.521 67.800 10.130 1.00 19.80 16 GLN E N 1
ATOM 4731 C CA . GLN E 1 17 ? 29.883 66.792 9.292 1.00 19.17 16 GLN E CA 1
ATOM 4732 C C . GLN E 1 17 ? 29.824 65.480 10.034 1.00 18.91 16 GLN E C 1
ATOM 4733 O O . GLN E 1 17 ? 28.832 64.758 9.975 1.00 19.18 16 GLN E O 1
ATOM 4739 N N . TYR E 1 18 ? 30.901 65.183 10.745 1.00 18.65 17 TYR E N 1
ATOM 4740 C CA . TYR E 1 18 ? 30.989 63.961 11.518 1.00 18.62 17 TYR E CA 1
ATOM 4741 C C . TYR E 1 18 ? 30.075 64.076 12.738 1.00 20.33 17 TYR E C 1
ATOM 4742 O O . TYR E 1 18 ? 29.219 63.219 12.971 1.00 20.97 17 TYR E O 1
ATOM 4751 N N . GLU E 1 19 ? 30.274 65.139 13.513 1.00 19.33 18 GLU E N 1
ATOM 4752 C CA . GLU E 1 19 ? 29.473 65.396 14.701 1.00 18.86 18 GLU E CA 1
ATOM 4753 C C . GLU E 1 19 ? 27.985 65.186 14.396 1.00 19.55 18 GLU E C 1
ATOM 4754 O O . GLU E 1 19 ? 27.278 64.461 15.110 1.00 19.47 18 GLU E O 1
ATOM 4760 N N . VAL E 1 20 ? 27.516 65.821 13.327 1.00 17.99 19 VAL E N 1
ATOM 4761 C CA . VAL E 1 20 ? 26.127 65.703 12.925 1.00 17.75 19 VAL E CA 1
ATOM 4762 C C . VAL E 1 20 ? 25.779 64.292 12.493 1.00 19.59 19 VAL E C 1
ATOM 4763 O O . VAL E 1 20 ? 25.125 63.557 13.226 1.00 22.36 19 VAL E O 1
ATOM 4767 N N . THR E 1 21 ? 26.228 63.919 11.301 1.00 19.93 20 THR E N 1
ATOM 4768 C CA . THR E 1 21 ? 25.953 62.606 10.729 1.00 19.68 20 THR E CA 1
ATOM 4769 C C . THR E 1 21 ? 26.285 61.414 11.612 1.00 18.70 20 THR E C 1
ATOM 4770 O O . THR E 1 21 ? 25.514 60.460 11.668 1.00 19.29 20 THR E O 1
ATOM 4774 N N . GLN E 1 22 ? 27.421 61.460 12.301 1.00 18.38 21 GLN E N 1
ATOM 4775 C CA . GLN E 1 22 ? 27.828 60.333 13.141 1.00 19.50 21 GLN E CA 1
ATOM 4776 C C . GLN E 1 22 ? 27.433 60.413 14.610 1.00 19.53 21 GLN E C 1
ATOM 4777 O O . GLN E 1 22 ? 27.038 59.406 15.198 1.00 18.47 21 GLN E O 1
ATOM 4783 N N . ASN E 1 23 ? 27.534 61.598 15.202 1.00 19.89 22 ASN E N 1
ATOM 4784 C CA . ASN E 1 23 ? 27.181 61.757 16.611 1.00 21.68 22 ASN E CA 1
ATOM 4785 C C . ASN E 1 23 ? 25.772 62.316 16.864 1.00 20.30 22 ASN E C 1
ATOM 4786 O O . ASN E 1 23 ? 25.421 62.632 17.995 1.00 19.43 22 ASN E O 1
ATOM 4791 N N . ASN E 1 24 ? 24.971 62.415 15.808 1.00 18.66 23 ASN E N 1
ATOM 4792 C CA . ASN E 1 24 ? 23.609 62.923 15.900 1.00 17.71 23 ASN E CA 1
ATOM 4793 C C . ASN E 1 24 ? 23.510 64.284 16.575 1.00 17.02 23 ASN E C 1
ATOM 4794 O O . ASN E 1 24 ? 22.553 64.564 17.298 1.00 17.81 23 ASN E O 1
ATOM 4799 N N . GLY E 1 25 ? 24.509 65.127 16.337 1.00 17.05 24 GLY E N 1
ATOM 4800 C CA . GLY E 1 25 ? 24.509 66.461 16.905 1.00 16.21 24 GLY E CA 1
ATOM 4801 C C . GLY E 1 25 ? 23.863 67.356 15.875 1.00 16.55 24 GLY E C 1
ATOM 4802 O O . GLY E 1 25 ? 23.281 66.847 14.919 1.00 17.12 24 GLY E O 1
ATOM 4803 N N . THR E 1 26 ? 23.949 68.673 16.051 1.00 17.08 25 THR E N 1
ATOM 4804 C CA . THR E 1 26 ? 23.348 69.599 15.090 1.00 16.46 25 THR E CA 1
ATOM 4805 C C . THR E 1 26 ? 24.191 70.859 14.938 1.00 16.22 25 THR E C 1
ATOM 4806 O O . THR E 1 26 ? 24.788 71.332 15.900 1.00 16.78 25 THR E O 1
ATOM 4810 N N . GLU E 1 27 ? 24.236 71.394 13.722 1.00 15.45 26 GLU E N 1
ATOM 4811 C CA . GLU E 1 27 ? 25.016 72.595 13.421 1.00 14.46 26 GLU E CA 1
ATOM 4812 C C . GLU E 1 27 ? 24.338 73.874 13.877 1.00 15.60 26 GLU E C 1
ATOM 4813 O O . GLU E 1 27 ? 23.143 73.890 14.167 1.00 15.85 26 GLU E O 1
ATOM 4819 N N . PRO E 1 28 ? 25.099 74.981 13.920 1.00 16.89 27 PRO E N 1
ATOM 4820 C CA . PRO E 1 28 ? 24.527 76.262 14.342 1.00 15.39 27 PRO E CA 1
ATOM 4821 C C . PRO E 1 28 ? 23.477 76.724 13.336 1.00 14.63 27 PRO E C 1
ATOM 4822 O O . PRO E 1 28 ? 23.524 76.372 12.163 1.00 11.89 27 PRO E O 1
ATOM 4826 N N . PRO E 1 29 ? 22.500 77.500 13.799 1.00 15.75 28 PRO E N 1
ATOM 4827 C CA . PRO E 1 29 ? 21.441 78.018 12.933 1.00 18.36 28 PRO E CA 1
ATOM 4828 C C . PRO E 1 29 ? 22.048 79.179 12.149 1.00 19.73 28 PRO E C 1
ATOM 4829 O O . PRO E 1 29 ? 22.879 79.911 12.683 1.00 21.02 28 PRO E O 1
ATOM 4833 N N . PHE E 1 30 ? 21.647 79.347 10.895 1.00 20.24 29 PHE E N 1
ATOM 4834 C CA . PHE E 1 30 ? 22.152 80.452 10.071 1.00 22.44 29 PHE E CA 1
ATOM 4835 C C . PHE E 1 30 ? 23.649 80.441 9.755 1.00 24.18 29 PHE E C 1
ATOM 4836 O O . PHE E 1 30 ? 24.084 81.124 8.831 1.00 25.47 29 PHE E O 1
ATOM 4844 N N . GLN E 1 31 ? 24.437 79.688 10.515 1.00 24.57 30 GLN E N 1
ATOM 4845 C CA . GLN E 1 31 ? 25.865 79.638 10.257 1.00 25.25 30 GLN E CA 1
ATOM 4846 C C . GLN E 1 31 ? 26.229 78.302 9.632 1.00 26.11 30 GLN E C 1
ATOM 4847 O O . GLN E 1 31 ? 27.154 77.614 10.080 1.00 26.74 30 GLN E O 1
ATOM 4853 N N . ASN E 1 32 ? 25.477 77.933 8.602 1.00 26.05 31 ASN E N 1
ATOM 4854 C CA . ASN E 1 32 ? 25.704 76.690 7.880 1.00 24.65 31 ASN E CA 1
ATOM 4855 C C . ASN E 1 32 ? 25.647 77.082 6.422 1.00 24.48 31 ASN E C 1
ATOM 4856 O O . ASN E 1 32 ? 25.407 78.242 6.114 1.00 26.57 31 ASN E O 1
ATOM 4861 N N . GLU E 1 33 ? 25.823 76.122 5.526 1.00 25.69 32 GLU E N 1
ATOM 4862 C CA . GLU E 1 33 ? 25.869 76.427 4.107 1.00 26.44 32 GLU E CA 1
ATOM 4863 C C . GLU E 1 33 ? 24.616 76.414 3.230 1.00 25.81 32 GLU E C 1
ATOM 4864 O O . GLU E 1 33 ? 24.577 77.125 2.225 1.00 26.72 32 GLU E O 1
ATOM 4870 N N . TYR E 1 34 ? 23.595 75.641 3.579 1.00 24.19 33 TYR E N 1
ATOM 4871 C CA . TYR E 1 34 ? 22.422 75.576 2.717 1.00 22.99 33 TYR E CA 1
ATOM 4872 C C . TYR E 1 34 ? 21.121 76.161 3.227 1.00 23.67 33 TYR E C 1
ATOM 4873 O O . TYR E 1 34 ? 20.139 76.205 2.488 1.00 24.04 33 TYR E O 1
ATOM 4882 N N . TRP E 1 35 ? 21.098 76.621 4.470 1.00 24.35 34 TRP E N 1
ATOM 4883 C CA . TRP E 1 35 ? 19.861 77.149 5.036 1.00 25.63 34 TRP E CA 1
ATOM 4884 C C . TRP E 1 35 ? 19.155 78.193 4.185 1.00 25.51 34 TRP E C 1
ATOM 4885 O O . TRP E 1 35 ? 17.927 78.245 4.160 1.00 25.90 34 TRP E O 1
ATOM 4896 N N . ASP E 1 36 ? 19.923 79.016 3.485 1.00 25.32 35 ASP E N 1
ATOM 4897 C CA . ASP E 1 36 ? 19.340 80.056 2.653 1.00 25.83 35 ASP E CA 1
ATOM 4898 C C . ASP E 1 36 ? 19.596 79.816 1.169 1.00 25.32 35 ASP E C 1
ATOM 4899 O O . ASP E 1 36 ? 19.161 80.594 0.320 1.00 26.13 35 ASP E O 1
ATOM 4904 N N . HIS E 1 37 ? 20.294 78.727 0.870 1.00 25.35 36 HIS E N 1
ATOM 4905 C CA . HIS E 1 37 ? 20.637 78.348 -0.499 1.00 25.21 36 HIS E CA 1
ATOM 4906 C C . HIS E 1 37 ? 19.388 78.034 -1.335 1.00 25.69 36 HIS E C 1
ATOM 4907 O O . HIS E 1 37 ? 18.503 77.304 -0.884 1.00 24.93 36 HIS E O 1
ATOM 4914 N N . LYS E 1 38 ? 19.316 78.590 -2.548 1.00 26.90 37 LYS E N 1
ATOM 4915 C CA . LYS E 1 38 ? 18.151 78.385 -3.421 1.00 27.57 37 LYS E CA 1
ATOM 4916 C C . LYS E 1 38 ? 18.439 78.017 -4.882 1.00 27.67 37 LYS E C 1
ATOM 4917 O O . LYS E 1 38 ? 17.562 78.146 -5.750 1.00 25.92 37 LYS E O 1
ATOM 4923 N N . GLU E 1 39 ? 19.658 77.558 -5.154 1.00 28.22 38 GLU E N 1
ATOM 4924 C CA . GLU E 1 39 ? 20.043 77.163 -6.505 1.00 28.83 38 GLU E CA 1
ATOM 4925 C C . GLU E 1 39 ? 19.312 75.900 -6.916 1.00 27.36 38 GLU E C 1
ATOM 4926 O O . GLU E 1 39 ? 19.096 75.010 -6.097 1.00 28.32 38 GLU E O 1
ATOM 4932 N N . GLU E 1 40 ? 18.937 75.804 -8.185 1.00 25.86 39 GLU E N 1
ATOM 4933 C CA . GLU E 1 40 ? 18.238 74.609 -8.626 1.00 24.59 39 GLU E CA 1
ATOM 4934 C C . GLU E 1 40 ? 19.176 73.405 -8.585 1.00 22.66 39 GLU E C 1
ATOM 4935 O O . GLU E 1 40 ? 20.314 73.465 -9.056 1.00 20.71 39 GLU E O 1
ATOM 4941 N N . GLY E 1 41 ? 18.700 72.308 -8.014 1.00 22.08 40 GLY E N 1
ATOM 4942 C CA . GLY E 1 41 ? 19.539 71.132 -7.943 1.00 22.02 40 GLY E CA 1
ATOM 4943 C C . GLY E 1 41 ? 19.097 70.035 -6.994 1.00 21.38 40 GLY E C 1
ATOM 4944 O O . GLY E 1 41 ? 17.935 69.950 -6.602 1.00 20.28 40 GLY E O 1
ATOM 4945 N N . LEU E 1 42 ? 20.061 69.203 -6.614 1.00 21.37 41 LEU E N 1
ATOM 4946 C CA . LEU E 1 42 ? 19.824 68.067 -5.741 1.00 21.66 41 LEU E CA 1
ATOM 4947 C C . LEU E 1 42 ? 20.698 68.135 -4.492 1.00 21.14 41 LEU E C 1
ATOM 4948 O O . LEU E 1 42 ? 21.794 68.698 -4.532 1.00 23.31 41 LEU E O 1
ATOM 4953 N N . TYR E 1 43 ? 20.208 67.576 -3.386 1.00 18.65 42 TYR E N 1
ATOM 4954 C CA . TYR E 1 43 ? 20.982 67.527 -2.147 1.00 17.26 42 TYR E CA 1
ATOM 4955 C C . TYR E 1 43 ? 21.225 66.049 -1.870 1.00 17.95 42 TYR E C 1
ATOM 4956 O O . TYR E 1 43 ? 20.299 65.308 -1.536 1.00 18.26 42 TYR E O 1
ATOM 4965 N N . VAL E 1 44 ? 22.472 65.619 -2.015 1.00 17.77 43 VAL E N 1
ATOM 4966 C CA . VAL E 1 44 ? 22.803 64.218 -1.807 1.00 18.63 43 VAL E CA 1
ATOM 4967 C C . VAL E 1 44 ? 23.414 63.917 -0.437 1.00 18.63 43 VAL E C 1
ATOM 4968 O O . VAL E 1 44 ? 23.944 64.808 0.226 1.00 20.47 43 VAL E O 1
ATOM 4972 N N . ASP E 1 45 ? 23.337 62.656 -0.022 1.00 17.06 44 ASP E N 1
ATOM 4973 C CA . ASP E 1 45 ? 23.905 62.232 1.252 1.00 16.81 44 ASP E CA 1
ATOM 4974 C C . ASP E 1 45 ? 25.386 62.552 1.200 1.00 16.86 44 ASP E C 1
ATOM 4975 O O . ASP E 1 45 ? 26.092 62.078 0.325 1.00 19.28 44 ASP E O 1
ATOM 4980 N N . ILE E 1 46 ? 25.857 63.359 2.139 1.00 17.83 45 ILE E N 1
ATOM 4981 C CA . ILE E 1 46 ? 27.260 63.763 2.182 1.00 17.23 45 ILE E CA 1
ATOM 4982 C C . ILE E 1 46 ? 28.204 62.559 2.286 1.00 19.05 45 ILE E C 1
ATOM 4983 O O . ILE E 1 46 ? 29.379 62.646 1.933 1.00 19.89 45 ILE E O 1
ATOM 4988 N N . VAL E 1 47 ? 27.673 61.431 2.751 1.00 19.75 46 VAL E N 1
ATOM 4989 C CA . VAL E 1 47 ? 28.453 60.212 2.910 1.00 18.02 46 VAL E CA 1
ATOM 4990 C C . VAL E 1 47 ? 28.260 59.233 1.747 1.00 18.89 46 VAL E C 1
ATOM 4991 O O . VAL E 1 47 ? 29.186 58.995 0.963 1.00 19.96 46 VAL E O 1
ATOM 4995 N N . SER E 1 48 ? 27.060 58.677 1.629 1.00 18.69 47 SER E N 1
ATOM 4996 C CA . SER E 1 48 ? 26.763 57.720 0.569 1.00 17.89 47 SER E CA 1
ATOM 4997 C C . SER E 1 48 ? 26.555 58.368 -0.797 1.00 18.13 47 SER E C 1
ATOM 4998 O O . SER E 1 48 ? 26.424 57.678 -1.800 1.00 19.98 47 SER E O 1
ATOM 5001 N N . GLY E 1 49 ? 26.500 59.688 -0.848 1.00 17.39 48 GLY E N 1
ATOM 5002 C CA . GLY E 1 49 ? 26.295 60.341 -2.127 1.00 17.14 48 GLY E CA 1
ATOM 5003 C C . GLY E 1 49 ? 24.921 60.141 -2.754 1.00 17.70 48 GLY E C 1
ATOM 5004 O O . GLY E 1 49 ? 24.663 60.675 -3.824 1.00 17.29 48 GLY E O 1
ATOM 5005 N N . LYS E 1 50 ? 24.034 59.387 -2.110 1.00 18.86 49 LYS E N 1
ATOM 5006 C CA . LYS E 1 50 ? 22.702 59.180 -2.673 1.00 22.00 49 LYS E CA 1
ATOM 5007 C C . LYS E 1 50 ? 21.762 60.377 -2.471 1.00 23.20 49 LYS E C 1
ATOM 5008 O O . LYS E 1 50 ? 21.811 61.059 -1.445 1.00 24.44 49 LYS E O 1
ATOM 5014 N N . PRO E 1 51 ? 20.897 60.653 -3.461 1.00 23.06 50 PRO E N 1
ATOM 5015 C CA . PRO E 1 51 ? 19.939 61.767 -3.413 1.00 23.54 50 PRO E CA 1
ATOM 5016 C C . PRO E 1 51 ? 19.025 61.725 -2.189 1.00 23.51 50 PRO E C 1
ATOM 5017 O O . PRO E 1 51 ? 18.390 60.704 -1.913 1.00 25.11 50 PRO E O 1
ATOM 5021 N N . LEU E 1 52 ? 18.956 62.839 -1.467 1.00 22.78 51 LEU E N 1
ATOM 5022 C CA . LEU E 1 52 ? 18.140 62.931 -0.256 1.00 20.91 51 LEU E CA 1
ATOM 5023 C C . LEU E 1 52 ? 16.949 63.868 -0.389 1.00 19.93 51 LEU E C 1
ATOM 5024 O O . LEU E 1 52 ? 15.831 63.521 -0.001 1.00 20.18 51 LEU E O 1
ATOM 5029 N N . PHE E 1 53 ? 17.205 65.057 -0.924 1.00 18.19 52 PHE E N 1
ATOM 5030 C CA . PHE E 1 53 ? 16.178 66.079 -1.123 1.00 17.94 52 PHE E CA 1
ATOM 5031 C C . PHE E 1 53 ? 16.484 66.842 -2.405 1.00 18.99 52 PHE E C 1
ATOM 5032 O O . PHE E 1 53 ? 17.645 66.953 -2.809 1.00 20.59 52 PHE E O 1
ATOM 5040 N N . THR E 1 54 ? 15.448 67.374 -3.044 1.00 18.68 53 THR E N 1
ATOM 5041 C CA . THR E 1 54 ? 15.652 68.143 -4.264 1.00 17.17 53 THR E CA 1
ATOM 5042 C C . THR E 1 54 ? 15.407 69.602 -3.929 1.00 17.64 53 THR E C 1
ATOM 5043 O O . THR E 1 54 ? 14.750 69.919 -2.940 1.00 16.30 53 THR E O 1
ATOM 5047 N N . SER E 1 55 ? 15.934 70.482 -4.770 1.00 18.13 54 SER E N 1
ATOM 5048 C CA . SER E 1 55 ? 15.783 71.914 -4.590 1.00 18.82 54 SER E CA 1
ATOM 5049 C C . SER E 1 55 ? 14.320 72.314 -4.700 1.00 19.61 54 SER E C 1
ATOM 5050 O O . SER E 1 55 ? 13.916 73.363 -4.205 1.00 21.03 54 SER E O 1
ATOM 5053 N N . LYS E 1 56 ? 13.520 71.471 -5.336 1.00 20.95 55 LYS E N 1
ATOM 5054 C CA . LYS E 1 56 ? 12.110 71.780 -5.527 1.00 22.63 55 LYS E CA 1
ATOM 5055 C C . LYS E 1 56 ? 11.231 71.681 -4.275 1.00 23.19 55 LYS E C 1
ATOM 5056 O O . LYS E 1 56 ? 10.286 72.457 -4.114 1.00 23.92 55 LYS E O 1
ATOM 5062 N N . ASP E 1 57 ? 11.535 70.747 -3.381 1.00 22.72 56 ASP E N 1
ATOM 5063 C CA . ASP E 1 57 ? 10.726 70.600 -2.179 1.00 23.51 56 ASP E CA 1
ATOM 5064 C C . ASP E 1 57 ? 11.240 71.478 -1.034 1.00 23.49 56 ASP E C 1
ATOM 5065 O O . ASP E 1 57 ? 10.643 71.516 0.049 1.00 23.93 56 ASP E O 1
ATOM 5070 N N . LYS E 1 58 ? 12.339 72.186 -1.281 1.00 20.78 57 LYS E N 1
ATOM 5071 C CA . LYS E 1 58 ? 12.936 73.057 -0.274 1.00 20.11 57 LYS E CA 1
ATOM 5072 C C . LYS E 1 58 ? 12.119 74.347 -0.201 1.00 20.38 57 LYS E C 1
ATOM 5073 O O . LYS E 1 58 ? 11.500 74.733 -1.189 1.00 22.15 57 LYS E O 1
ATOM 5079 N N . PHE E 1 59 ? 12.090 74.993 0.963 1.00 19.43 58 PHE E N 1
ATOM 5080 C CA . PHE E 1 59 ? 11.375 76.254 1.113 1.00 20.21 58 PHE E CA 1
ATOM 5081 C C . PHE E 1 59 ? 12.093 77.172 2.084 1.00 21.95 58 PHE E C 1
ATOM 5082 O O . PHE E 1 59 ? 13.150 76.819 2.612 1.00 22.56 58 PHE E O 1
ATOM 5090 N N . ASP E 1 60 ? 11.527 78.354 2.311 1.00 23.63 59 ASP E N 1
ATOM 5091 C CA . ASP E 1 60 ? 12.139 79.333 3.203 1.00 26.13 59 ASP E CA 1
ATOM 5092 C C . ASP E 1 60 ? 11.520 79.400 4.584 1.00 25.95 59 ASP E C 1
ATOM 5093 O O . ASP E 1 60 ? 10.441 79.949 4.767 1.00 26.47 59 ASP E O 1
ATOM 5098 N N . SER E 1 61 ? 12.206 78.840 5.564 1.00 25.77 60 SER E N 1
ATOM 5099 C CA . SER E 1 61 ? 11.708 78.890 6.925 1.00 25.93 60 SER E CA 1
ATOM 5100 C C . SER E 1 61 ? 12.578 79.936 7.570 1.00 26.08 60 SER E C 1
ATOM 5101 O O . SER E 1 61 ? 13.409 80.548 6.909 1.00 26.43 60 SER E O 1
ATOM 5104 N N . GLN E 1 62 ? 12.396 80.144 8.861 1.00 27.23 61 GLN E N 1
ATOM 5105 C CA . GLN E 1 62 ? 13.204 81.117 9.557 1.00 27.32 61 GLN E CA 1
ATOM 5106 C C . GLN E 1 62 ? 13.967 80.456 10.684 1.00 26.94 61 GLN E C 1
ATOM 5107 O O . GLN E 1 62 ? 14.444 81.135 11.593 1.00 27.93 61 GLN E O 1
ATOM 5113 N N . CYS E 1 63 ? 14.094 79.132 10.618 1.00 24.89 62 CYS E N 1
ATOM 5114 C CA . CYS E 1 63 ? 14.795 78.392 11.656 1.00 22.56 62 CYS E CA 1
ATOM 5115 C C . CYS E 1 63 ? 16.311 78.386 11.493 1.00 21.07 62 CYS E C 1
ATOM 5116 O O . CYS E 1 63 ? 17.028 78.107 12.448 1.00 22.19 62 CYS E O 1
ATOM 5119 N N . GLY E 1 64 ? 16.800 78.684 10.291 1.00 19.56 63 GLY E N 1
ATOM 5120 C CA . GLY E 1 64 ? 18.239 78.721 10.067 1.00 18.62 63 GLY E CA 1
ATOM 5121 C C . GLY E 1 64 ? 18.900 77.454 9.538 1.00 17.16 63 GLY E C 1
ATOM 5122 O O . GLY E 1 64 ? 20.118 77.311 9.621 1.00 17.28 63 GLY E O 1
ATOM 5123 N N . TRP E 1 65 ? 18.102 76.542 8.994 1.00 15.26 64 TRP E N 1
ATOM 5124 C CA . TRP E 1 65 ? 18.595 75.281 8.441 1.00 14.47 64 TRP E CA 1
ATOM 5125 C C . TRP E 1 65 ? 17.777 74.901 7.208 1.00 13.91 64 TRP E C 1
ATOM 5126 O O . TRP E 1 65 ? 16.633 75.312 7.062 1.00 14.34 64 TRP E O 1
ATOM 5137 N N . PRO E 1 66 ? 18.351 74.095 6.312 1.00 12.91 65 PRO E N 1
ATOM 5138 C CA . PRO E 1 66 ? 17.618 73.688 5.115 1.00 13.28 65 PRO E CA 1
ATOM 5139 C C . PRO E 1 66 ? 16.277 73.059 5.495 1.00 15.06 65 PRO E C 1
ATOM 5140 O O . PRO E 1 66 ? 16.220 72.212 6.377 1.00 16.64 65 PRO E O 1
ATOM 5144 N N . SER E 1 67 ? 15.199 73.471 4.832 1.00 17.17 66 SER E N 1
ATOM 5145 C CA . SER E 1 67 ? 13.866 72.935 5.135 1.00 18.28 66 SER E CA 1
ATOM 5146 C C . SER E 1 67 ? 13.073 72.478 3.918 1.00 18.87 66 SER E C 1
ATOM 5147 O O . SER E 1 67 ? 12.802 73.261 3.012 1.00 20.72 66 SER E O 1
ATOM 5150 N N . PHE E 1 68 ? 12.676 71.212 3.916 1.00 17.71 67 PHE E N 1
ATOM 5151 C CA . PHE E 1 68 ? 11.907 70.680 2.810 1.00 16.66 67 PHE E CA 1
ATOM 5152 C C . PHE E 1 68 ? 10.578 70.134 3.307 1.00 16.47 67 PHE E C 1
ATOM 5153 O O . PHE E 1 68 ? 10.393 69.882 4.494 1.00 17.14 67 PHE E O 1
ATOM 5161 N N . THR E 1 69 ? 9.651 69.963 2.378 1.00 17.70 68 THR E N 1
ATOM 5162 C CA . THR E 1 69 ? 8.333 69.452 2.678 1.00 17.80 68 THR E CA 1
ATOM 5163 C C . THR E 1 69 ? 8.321 67.934 2.590 1.00 19.75 68 THR E C 1
ATOM 5164 O O . THR E 1 69 ? 7.611 67.272 3.348 1.00 21.56 68 THR E O 1
ATOM 5168 N N . LYS E 1 70 ? 9.104 67.381 1.664 1.00 20.64 69 LYS E N 1
ATOM 5169 C CA . LYS E 1 70 ? 9.177 65.932 1.493 1.00 21.15 69 LYS E CA 1
ATOM 5170 C C . LYS E 1 70 ? 10.569 65.484 1.069 1.00 22.05 69 LYS E C 1
ATOM 5171 O O . LYS E 1 70 ? 11.352 66.267 0.540 1.00 22.12 69 LYS E O 1
ATOM 5177 N N . PRO E 1 71 ? 10.894 64.204 1.296 1.00 23.45 70 PRO E N 1
ATOM 5178 C CA . PRO E 1 71 ? 12.199 63.652 0.940 1.00 25.58 70 PRO E CA 1
ATOM 5179 C C . PRO E 1 71 ? 12.156 62.933 -0.393 1.00 28.81 70 PRO E C 1
ATOM 5180 O O . PRO E 1 71 ? 11.235 63.122 -1.179 1.00 29.20 70 PRO E O 1
ATOM 5184 N N . ILE E 1 72 ? 13.156 62.095 -0.633 1.00 31.71 71 ILE E N 1
ATOM 5185 C CA . ILE E 1 72 ? 13.224 61.336 -1.865 1.00 35.01 71 ILE E CA 1
ATOM 5186 C C . ILE E 1 72 ? 12.935 59.845 -1.656 1.00 39.25 71 ILE E C 1
ATOM 5187 O O . ILE E 1 72 ? 13.035 59.306 -0.544 1.00 38.76 71 ILE E O 1
ATOM 5192 N N . GLU E 1 73 ? 12.559 59.208 -2.762 1.00 43.29 72 GLU E N 1
ATOM 5193 C CA . GLU E 1 73 ? 12.208 57.794 -2.856 1.00 45.38 72 GLU E CA 1
ATOM 5194 C C . GLU E 1 73 ? 12.822 56.825 -1.857 1.00 45.32 72 GLU E C 1
ATOM 5195 O O . GLU E 1 73 ? 13.878 56.243 -2.105 1.00 46.11 72 GLU E O 1
ATOM 5201 N N . GLU E 1 74 ? 12.159 56.634 -0.731 1.00 44.25 73 GLU E N 1
ATOM 5202 C CA . GLU E 1 74 ? 12.652 55.672 0.233 1.00 43.55 73 GLU E CA 1
ATOM 5203 C C . GLU E 1 74 ? 14.165 55.761 0.429 1.00 40.44 73 GLU E C 1
ATOM 5204 O O . GLU E 1 74 ? 14.857 54.748 0.410 1.00 40.36 73 GLU E O 1
ATOM 5210 N N . GLU E 1 75 ? 14.680 56.971 0.603 1.00 38.58 74 GLU E N 1
ATOM 5211 C CA . GLU E 1 75 ? 16.111 57.145 0.826 1.00 36.04 74 GLU E CA 1
ATOM 5212 C C . GLU E 1 75 ? 16.338 57.804 2.179 1.00 33.29 74 GLU E C 1
ATOM 5213 O O . GLU E 1 75 ? 17.438 57.789 2.725 1.00 32.80 74 GLU E O 1
ATOM 5219 N N . VAL E 1 76 ? 15.264 58.378 2.703 1.00 31.06 75 VAL E N 1
ATOM 5220 C CA . VAL E 1 76 ? 15.249 59.069 3.982 1.00 27.96 75 VAL E CA 1
ATOM 5221 C C . VAL E 1 76 ? 14.277 58.348 4.915 1.00 27.72 75 VAL E C 1
ATOM 5222 O O . VAL E 1 76 ? 13.107 58.157 4.579 1.00 28.49 75 VAL E O 1
ATOM 5226 N N . GLU E 1 77 ? 14.751 57.952 6.087 1.00 27.29 76 GLU E N 1
ATOM 5227 C CA . GLU E 1 77 ? 13.889 57.254 7.027 1.00 27.62 76 GLU E CA 1
ATOM 5228 C C . GLU E 1 77 ? 13.603 58.095 8.255 1.00 25.26 76 GLU E C 1
ATOM 5229 O O . GLU E 1 77 ? 14.436 58.902 8.658 1.00 26.46 76 GLU E O 1
ATOM 5235 N N . GLU E 1 78 ? 12.422 57.905 8.843 1.00 23.13 77 GLU E N 1
ATOM 5236 C CA . GLU E 1 78 ? 12.040 58.631 10.052 1.00 22.07 77 GLU E CA 1
ATOM 5237 C C . GLU E 1 78 ? 11.935 57.670 11.223 1.00 22.69 77 GLU E C 1
ATOM 5238 O O . GLU E 1 78 ? 11.479 56.538 11.072 1.00 24.54 77 GLU E O 1
ATOM 5244 N N . LYS E 1 79 ? 12.372 58.107 12.395 1.00 21.62 78 LYS E N 1
ATOM 5245 C CA . LYS E 1 79 ? 12.290 57.249 13.562 1.00 22.12 78 LYS E CA 1
ATOM 5246 C C . LYS E 1 79 ? 12.120 58.051 14.845 1.00 22.92 78 LYS E C 1
ATOM 5247 O O . LYS E 1 79 ? 12.659 59.151 14.964 1.00 23.43 78 LYS E O 1
ATOM 5253 N N . LEU E 1 80 ? 11.357 57.500 15.793 1.00 22.26 79 LEU E N 1
ATOM 5254 C CA . LEU E 1 80 ? 11.103 58.160 17.077 1.00 21.81 79 LEU E CA 1
ATOM 5255 C C . LEU E 1 80 ? 12.414 58.517 17.757 1.00 20.52 79 LEU E C 1
ATOM 5256 O O . LEU E 1 80 ? 13.388 57.773 17.687 1.00 20.83 79 LEU E O 1
ATOM 5261 N N . ASP E 1 81 ? 12.426 59.672 18.403 1.00 21.36 80 ASP E N 1
ATOM 5262 C CA . ASP E 1 81 ? 13.602 60.166 19.094 1.00 22.59 80 ASP E CA 1
ATOM 5263 C C . ASP E 1 81 ? 13.167 60.731 20.437 1.00 24.29 80 ASP E C 1
ATOM 5264 O O . ASP E 1 81 ? 12.777 61.896 20.536 1.00 26.50 80 ASP E O 1
ATOM 5269 N N . THR E 1 82 ? 13.243 59.905 21.470 1.00 24.08 81 THR E N 1
ATOM 5270 C CA . THR E 1 82 ? 12.849 60.324 22.803 1.00 23.96 81 THR E CA 1
ATOM 5271 C C . THR E 1 82 ? 14.003 60.954 23.564 1.00 22.90 81 THR E C 1
ATOM 5272 O O . THR E 1 82 ? 13.858 61.287 24.739 1.00 24.84 81 THR E O 1
ATOM 5276 N N . SER E 1 83 ? 15.144 61.121 22.902 1.00 21.92 82 SER E N 1
ATOM 5277 C CA . SER E 1 83 ? 16.317 61.710 23.550 1.00 22.29 82 SER E CA 1
ATOM 5278 C C . SER E 1 83 ? 16.072 63.129 24.033 1.00 22.26 82 SER E C 1
ATOM 5279 O O . SER E 1 83 ? 15.140 63.799 23.582 1.00 22.70 82 SER E O 1
ATOM 5282 N N . HIS E 1 84 ? 16.922 63.579 24.952 1.00 21.76 83 HIS E N 1
ATOM 5283 C CA . HIS E 1 84 ? 16.837 64.928 25.508 1.00 21.72 83 HIS E CA 1
ATOM 5284 C C . HIS E 1 84 ? 15.498 65.264 26.152 1.00 21.08 83 HIS E C 1
ATOM 5285 O O . HIS E 1 84 ? 15.012 66.387 26.033 1.00 21.59 83 HIS E O 1
ATOM 5292 N N . GLY E 1 85 ? 14.897 64.291 26.821 1.00 19.65 84 GLY E N 1
ATOM 5293 C CA . GLY E 1 85 ? 13.638 64.540 27.496 1.00 18.95 84 GLY E CA 1
ATOM 5294 C C . GLY E 1 85 ? 12.527 65.085 26.631 1.00 19.21 84 GLY E C 1
ATOM 5295 O O . GLY E 1 85 ? 11.544 65.612 27.136 1.00 20.02 84 GLY E O 1
ATOM 5296 N N . MET E 1 86 ? 12.679 64.974 25.324 1.00 18.96 85 MET E N 1
ATOM 5297 C CA . MET E 1 86 ? 11.650 65.444 24.420 1.00 19.18 85 MET E CA 1
ATOM 5298 C C . MET E 1 86 ? 11.160 64.222 23.664 1.00 19.61 85 MET E C 1
ATOM 5299 O O . MET E 1 86 ? 11.641 63.111 23.892 1.00 21.61 85 MET E O 1
ATOM 5304 N N . ILE E 1 87 ? 10.198 64.429 22.774 1.00 19.23 86 ILE E N 1
ATOM 5305 C CA . ILE E 1 87 ? 9.665 63.355 21.951 1.00 18.64 86 ILE E CA 1
ATOM 5306 C C . ILE E 1 87 ? 9.545 63.931 20.552 1.00 18.23 86 ILE E C 1
ATOM 5307 O O . ILE E 1 87 ? 8.617 64.686 20.255 1.00 18.20 86 ILE E O 1
ATOM 5312 N N . ARG E 1 88 ? 10.515 63.578 19.710 1.00 16.37 87 ARG E N 1
ATOM 5313 C CA . ARG E 1 88 ? 10.586 64.059 18.338 1.00 14.95 87 ARG E CA 1
ATOM 5314 C C . ARG E 1 88 ? 10.668 62.928 17.308 1.00 15.08 87 ARG E C 1
ATOM 5315 O O . ARG E 1 88 ? 10.648 61.746 17.653 1.00 14.95 87 ARG E O 1
ATOM 5323 N N . THR E 1 89 ? 10.769 63.305 16.038 1.00 14.03 88 THR E N 1
ATOM 5324 C CA . THR E 1 89 ? 10.883 62.336 14.963 1.00 14.47 88 THR E CA 1
ATOM 5325 C C . THR E 1 89 ? 12.139 62.661 14.169 1.00 16.12 88 THR E C 1
ATOM 5326 O O . THR E 1 89 ? 12.158 63.601 13.367 1.00 16.28 88 THR E O 1
ATOM 5330 N N . GLU E 1 90 ? 13.190 61.883 14.412 1.00 16.67 89 GLU E N 1
ATOM 5331 C CA . GLU E 1 90 ? 14.476 62.076 13.751 1.00 15.32 89 GLU E CA 1
ATOM 5332 C C . GLU E 1 90 ? 14.412 61.611 12.306 1.00 13.62 89 GLU E C 1
ATOM 5333 O O . GLU E 1 90 ? 13.586 60.783 11.937 1.00 13.35 89 GLU E O 1
ATOM 5339 N N . VAL E 1 91 ? 15.278 62.175 11.481 1.00 12.57 90 VAL E N 1
ATOM 5340 C CA . VAL E 1 91 ? 15.330 61.801 10.086 1.00 11.13 90 VAL E CA 1
ATOM 5341 C C . VAL E 1 91 ? 16.749 61.331 9.815 1.00 11.65 90 VAL E C 1
ATOM 5342 O O . VAL E 1 91 ? 17.714 62.036 10.128 1.00 10.37 90 VAL E O 1
ATOM 5346 N N . ARG E 1 92 ? 16.860 60.122 9.266 1.00 11.28 91 ARG E N 1
ATOM 5347 C CA . ARG E 1 92 ? 18.148 59.525 8.927 1.00 13.08 91 ARG E CA 1
ATOM 5348 C C . ARG E 1 92 ? 18.092 59.015 7.488 1.00 15.18 91 ARG E C 1
ATOM 5349 O O . ARG E 1 92 ? 17.000 58.806 6.940 1.00 14.92 91 ARG E O 1
ATOM 5357 N N . SER E 1 93 ? 19.267 58.824 6.883 1.00 16.11 92 SER E N 1
ATOM 5358 C CA . SER E 1 93 ? 19.353 58.309 5.518 1.00 16.70 92 SER E CA 1
ATOM 5359 C C . SER E 1 93 ? 19.417 56.795 5.629 1.00 17.45 92 SER E C 1
ATOM 5360 O O . SER E 1 93 ? 20.101 56.260 6.498 1.00 16.46 92 SER E O 1
ATOM 5363 N N . ARG E 1 94 ? 18.700 56.108 4.749 1.00 20.63 93 ARG E N 1
ATOM 5364 C CA . ARG E 1 94 ? 18.642 54.654 4.789 1.00 23.82 93 ARG E CA 1
ATOM 5365 C C . ARG E 1 94 ? 19.934 53.918 4.464 1.00 22.75 93 ARG E C 1
ATOM 5366 O O . ARG E 1 94 ? 20.337 53.009 5.190 1.00 23.06 93 ARG E O 1
ATOM 5374 N N . THR E 1 95 ? 20.584 54.303 3.379 1.00 22.09 94 THR E N 1
ATOM 5375 C CA . THR E 1 95 ? 21.799 53.625 2.974 1.00 21.49 94 THR E CA 1
ATOM 5376 C C . THR E 1 95 ? 23.036 53.866 3.845 1.00 21.37 94 THR E C 1
ATOM 5377 O O . THR E 1 95 ? 23.641 52.912 4.336 1.00 22.91 94 THR E O 1
ATOM 5381 N N . ALA E 1 96 ? 23.416 55.122 4.051 1.00 21.34 95 ALA E N 1
ATOM 5382 C CA . ALA E 1 96 ? 24.600 55.423 4.863 1.00 21.08 95 ALA E CA 1
ATOM 5383 C C . ALA E 1 96 ? 24.335 55.623 6.354 1.00 19.80 95 ALA E C 1
ATOM 5384 O O . ALA E 1 96 ? 25.271 55.855 7.115 1.00 19.10 95 ALA E O 1
ATOM 5386 N N . ASP E 1 97 ? 23.066 55.520 6.751 1.00 18.65 96 ASP E N 1
ATOM 5387 C CA . ASP E 1 97 ? 22.606 55.722 8.131 1.00 18.44 96 ASP E CA 1
ATOM 5388 C C . ASP E 1 97 ? 23.241 56.891 8.858 1.00 17.23 96 ASP E C 1
ATOM 5389 O O . ASP E 1 97 ? 23.753 56.752 9.969 1.00 17.03 96 ASP E O 1
ATOM 5394 N N . SER E 1 98 ? 23.210 58.050 8.229 1.00 15.66 97 SER E N 1
ATOM 5395 C CA . SER E 1 98 ? 23.755 59.229 8.848 1.00 15.16 97 SER E CA 1
ATOM 5396 C C . SER E 1 98 ? 22.584 60.024 9.385 1.00 14.43 97 SER E C 1
ATOM 5397 O O . SER E 1 98 ? 21.510 60.049 8.779 1.00 14.63 97 SER E O 1
ATOM 5400 N N . HIS E 1 99 ? 22.777 60.644 10.541 1.00 12.80 98 HIS E N 1
ATOM 5401 C CA . HIS E 1 99 ? 21.732 61.466 11.134 1.00 12.08 98 HIS E CA 1
ATOM 5402 C C . HIS E 1 99 ? 21.537 62.676 10.215 1.00 12.59 98 HIS E C 1
ATOM 5403 O O . HIS E 1 99 ? 22.508 63.292 9.767 1.00 12.51 98 HIS E O 1
ATOM 5410 N N . LEU E 1 100 ? 20.291 63.013 9.917 1.00 11.20 99 LEU E N 1
ATOM 5411 C CA . LEU E 1 100 ? 20.044 64.152 9.050 1.00 11.45 99 LEU E CA 1
ATOM 5412 C C . LEU E 1 100 ? 19.443 65.296 9.848 1.00 11.89 99 LEU E C 1
ATOM 5413 O O . LEU E 1 100 ? 19.937 66.424 9.799 1.00 12.55 99 LEU E O 1
ATOM 5418 N N . GLY E 1 101 ? 18.390 64.991 10.598 1.00 11.91 100 GLY E N 1
ATOM 5419 C CA . GLY E 1 101 ? 17.727 65.998 11.402 1.00 12.40 100 GLY E CA 1
ATOM 5420 C C . GLY E 1 101 ? 16.405 65.485 11.930 1.00 13.48 100 GLY E C 1
ATOM 5421 O O . GLY E 1 101 ? 16.316 64.351 12.397 1.00 15.69 100 GLY E O 1
ATOM 5422 N N . HIS E 1 102 ? 15.367 66.306 11.856 1.00 13.71 101 HIS E N 1
ATOM 5423 C CA . HIS E 1 102 ? 14.064 65.880 12.342 1.00 14.88 101 HIS E CA 1
ATOM 5424 C C . HIS E 1 102 ? 12.961 66.414 11.451 1.00 14.56 101 HIS E C 1
ATOM 5425 O O . HIS E 1 102 ? 13.180 67.339 10.670 1.00 13.72 101 HIS E O 1
ATOM 5432 N N . VAL E 1 103 ? 11.781 65.813 11.575 1.00 14.52 102 VAL E N 1
ATOM 5433 C CA . VAL E 1 103 ? 10.604 66.226 10.820 1.00 15.75 102 VAL E CA 1
ATOM 5434 C C . VAL E 1 103 ? 9.675 66.893 11.808 1.00 16.29 102 VAL E C 1
ATOM 5435 O O . VAL E 1 103 ? 9.622 66.505 12.972 1.00 17.26 102 VAL E O 1
ATOM 5439 N N . PHE E 1 104 ? 8.943 67.896 11.354 1.00 16.41 103 PHE E N 1
ATOM 5440 C CA . PHE E 1 104 ? 7.996 68.553 12.231 1.00 18.18 103 PHE E CA 1
ATOM 5441 C C . PHE E 1 104 ? 6.674 68.651 11.497 1.00 19.76 103 PHE E C 1
ATOM 5442 O O . PHE E 1 104 ? 6.642 68.555 10.276 1.00 21.41 103 PHE E O 1
ATOM 5450 N N . ASN E 1 105 ? 5.578 68.810 12.226 1.00 22.06 104 ASN E N 1
ATOM 5451 C CA . ASN E 1 105 ? 4.282 68.904 11.568 1.00 24.42 104 ASN E CA 1
ATOM 5452 C C . ASN E 1 105 ? 3.765 70.333 11.438 1.00 26.18 104 ASN E C 1
ATOM 5453 O O . ASN E 1 105 ? 2.568 70.576 11.586 1.00 29.18 104 ASN E O 1
ATOM 5458 N N . ASP E 1 106 ? 4.668 71.269 11.155 1.00 26.08 105 ASP E N 1
ATOM 5459 C CA . ASP E 1 106 ? 4.301 72.671 10.987 1.00 26.47 105 ASP E CA 1
ATOM 5460 C C . ASP E 1 106 ? 4.821 73.211 9.660 1.00 26.88 105 ASP E C 1
ATOM 5461 O O . ASP E 1 106 ? 5.114 74.397 9.536 1.00 25.21 105 ASP E O 1
ATOM 5466 N N . GLY E 1 107 ? 4.929 72.325 8.673 1.00 27.45 106 GLY E N 1
ATOM 5467 C CA . GLY E 1 107 ? 5.411 72.719 7.363 1.00 31.03 106 GLY E CA 1
ATOM 5468 C C . GLY E 1 107 ? 4.397 73.473 6.522 1.00 33.59 106 GLY E C 1
ATOM 5469 O O . GLY E 1 107 ? 3.227 73.565 6.888 1.00 35.75 106 GLY E O 1
ATOM 5470 N N . PRO E 1 108 ? 4.813 74.025 5.378 1.00 35.59 107 PRO E N 1
ATOM 5471 C CA . PRO E 1 108 ? 3.911 74.775 4.502 1.00 37.67 107 PRO E CA 1
ATOM 5472 C C . PRO E 1 108 ? 3.166 73.901 3.504 1.00 39.15 107 PRO E C 1
ATOM 5473 O O . PRO E 1 108 ? 2.082 74.265 3.048 1.00 40.48 107 PRO E O 1
ATOM 5477 N N . GLY E 1 109 ? 3.753 72.754 3.165 1.00 40.16 108 GLY E N 1
ATOM 5478 C CA . GLY E 1 109 ? 3.136 71.852 2.205 1.00 40.80 108 GLY E CA 1
ATOM 5479 C C . GLY E 1 109 ? 1.775 71.335 2.627 1.00 41.50 108 GLY E C 1
ATOM 5480 O O . GLY E 1 109 ? 1.349 71.566 3.759 1.00 42.58 108 GLY E O 1
ATOM 5481 N N . PRO E 1 110 ? 1.063 70.630 1.732 1.00 41.48 109 PRO E N 1
ATOM 5482 C CA . PRO E 1 110 ? -0.268 70.061 1.990 1.00 41.11 109 PRO E CA 1
ATOM 5483 C C . PRO E 1 110 ? -0.262 69.147 3.217 1.00 39.94 109 PRO E C 1
ATOM 5484 O O . PRO E 1 110 ? -1.087 69.274 4.121 1.00 39.92 109 PRO E O 1
ATOM 5488 N N . ASN E 1 111 ? 0.683 68.219 3.221 1.00 38.30 110 ASN E N 1
ATOM 5489 C CA . ASN E 1 111 ? 0.850 67.265 4.305 1.00 37.76 110 ASN E CA 1
ATOM 5490 C C . ASN E 1 111 ? 1.361 67.960 5.572 1.00 35.73 110 ASN E C 1
ATOM 5491 O O . ASN E 1 111 ? 1.403 67.366 6.657 1.00 35.12 110 ASN E O 1
ATOM 5496 N N . GLY E 1 112 ? 1.754 69.219 5.416 1.00 32.91 111 GLY E N 1
ATOM 5497 C CA . GLY E 1 112 ? 2.235 69.999 6.538 1.00 30.55 111 GLY E CA 1
ATOM 5498 C C . GLY E 1 112 ? 3.469 69.473 7.243 1.00 29.44 111 GLY E C 1
ATOM 5499 O O . GLY E 1 112 ? 3.515 69.429 8.472 1.00 31.22 111 GLY E O 1
ATOM 5500 N N . LEU E 1 113 ? 4.477 69.073 6.480 1.00 27.01 112 LEU E N 1
ATOM 5501 C CA . LEU E 1 113 ? 5.703 68.575 7.082 1.00 24.55 112 LEU E CA 1
ATOM 5502 C C . LEU E 1 113 ? 6.846 69.536 6.808 1.00 22.83 112 LEU E C 1
ATOM 5503 O O . LEU E 1 113 ? 6.938 70.104 5.722 1.00 21.91 112 LEU E O 1
ATOM 5508 N N . ARG E 1 114 ? 7.706 69.710 7.803 1.00 20.78 113 ARG E N 1
ATOM 5509 C CA . ARG E 1 114 ? 8.869 70.567 7.683 1.00 19.08 113 ARG E CA 1
ATOM 5510 C C . ARG E 1 114 ? 10.114 69.744 7.980 1.00 17.38 113 ARG E C 1
ATOM 5511 O O . ARG E 1 114 ? 10.525 69.634 9.136 1.00 17.41 113 ARG E O 1
ATOM 5519 N N . TYR E 1 115 ? 10.701 69.144 6.948 1.00 15.23 114 TYR E N 1
ATOM 5520 C CA . TYR E 1 115 ? 11.919 68.365 7.154 1.00 13.68 114 TYR E CA 1
ATOM 5521 C C . TYR E 1 115 ? 13.070 69.318 7.422 1.00 12.52 114 TYR E C 1
ATOM 5522 O O . TYR E 1 115 ? 13.583 69.958 6.508 1.00 11.99 114 TYR E O 1
ATOM 5531 N N . CYS E 1 116 ? 13.471 69.417 8.683 1.00 13.18 115 CYS E N 1
ATOM 5532 C CA . CYS E 1 116 ? 14.564 70.306 9.059 1.00 15.45 115 CYS E CA 1
ATOM 5533 C C . CYS E 1 116 ? 15.914 69.569 9.088 1.00 15.57 115 CYS E C 1
ATOM 5534 O O . CYS E 1 116 ? 16.244 68.910 10.069 1.00 17.69 115 CYS E O 1
ATOM 5537 N N . ILE E 1 117 ? 16.693 69.703 8.015 1.00 15.63 116 ILE E N 1
ATOM 5538 C CA . ILE E 1 117 ? 17.982 69.019 7.889 1.00 14.76 116 ILE E CA 1
ATOM 5539 C C . ILE E 1 117 ? 19.224 69.891 8.012 1.00 15.26 116 ILE E C 1
ATOM 5540 O O . ILE E 1 117 ? 19.217 71.066 7.669 1.00 16.12 116 ILE E O 1
ATOM 5545 N N . ASN E 1 118 ? 20.300 69.279 8.490 1.00 16.06 117 ASN E N 1
ATOM 5546 C CA . ASN E 1 118 ? 21.580 69.951 8.656 1.00 16.19 117 ASN E CA 1
ATOM 5547 C C . ASN E 1 118 ? 22.278 70.058 7.318 1.00 16.78 117 ASN E C 1
ATOM 5548 O O . ASN E 1 118 ? 22.291 69.099 6.540 1.00 17.96 117 ASN E O 1
ATOM 5553 N N . SER E 1 119 ? 22.873 71.217 7.061 1.00 14.62 118 SER E N 1
ATOM 5554 C CA . SER E 1 119 ? 23.599 71.422 5.825 1.00 11.31 118 SER E CA 1
ATOM 5555 C C . SER E 1 119 ? 24.769 70.455 5.859 1.00 10.40 118 SER E C 1
ATOM 5556 O O . SER E 1 119 ? 25.153 69.886 4.842 1.00 10.67 118 SER E O 1
ATOM 5559 N N . ALA E 1 120 ? 25.316 70.257 7.052 1.00 10.36 119 ALA E N 1
ATOM 5560 C CA . ALA E 1 120 ? 26.482 69.398 7.234 1.00 13.03 119 ALA E CA 1
ATOM 5561 C C . ALA E 1 120 ? 26.336 67.941 6.834 1.00 13.52 119 ALA E C 1
ATOM 5562 O O . ALA E 1 120 ? 27.322 67.212 6.816 1.00 13.14 119 ALA E O 1
ATOM 5564 N N . ALA E 1 121 ? 25.122 67.511 6.516 1.00 15.20 120 ALA E N 1
ATOM 5565 C CA . ALA E 1 121 ? 24.900 66.123 6.108 1.00 16.40 120 ALA E CA 1
ATOM 5566 C C . ALA E 1 121 ? 24.551 66.063 4.631 1.00 15.98 120 ALA E C 1
ATOM 5567 O O . ALA E 1 121 ? 24.066 65.042 4.149 1.00 16.34 120 ALA E O 1
ATOM 5569 N N . LEU E 1 122 ? 24.811 67.150 3.914 1.00 15.76 121 LEU E N 1
ATOM 5570 C CA . LEU E 1 122 ? 24.481 67.203 2.499 1.00 18.64 121 LEU E CA 1
ATOM 5571 C C . LEU E 1 122 ? 25.553 67.776 1.572 1.00 20.41 121 LEU E C 1
ATOM 5572 O O . LEU E 1 122 ? 26.333 68.643 1.970 1.00 21.32 121 LEU E O 1
ATOM 5577 N N . ARG E 1 123 ? 25.566 67.276 0.334 1.00 21.35 122 ARG E N 1
ATOM 5578 C CA . ARG E 1 123 ? 26.464 67.744 -0.724 1.00 22.93 122 ARG E CA 1
ATOM 5579 C C . ARG E 1 123 ? 25.466 68.191 -1.785 1.00 23.90 122 ARG E C 1
ATOM 5580 O O . ARG E 1 123 ? 24.716 67.369 -2.309 1.00 24.69 122 ARG E O 1
ATOM 5588 N N . PHE E 1 124 ? 25.418 69.487 -2.076 1.00 25.63 123 PHE E N 1
ATOM 5589 C CA . PHE E 1 124 ? 24.484 69.986 -3.084 1.00 25.99 123 PHE E CA 1
ATOM 5590 C C . PHE E 1 124 ? 25.067 69.766 -4.462 1.00 25.91 123 PHE E C 1
ATOM 5591 O O . PHE E 1 124 ? 26.267 69.907 -4.661 1.00 26.96 123 PHE E O 1
ATOM 5599 N N . VAL E 1 125 ? 24.215 69.415 -5.414 1.00 26.30 124 VAL E N 1
ATOM 5600 C CA . VAL E 1 125 ? 24.667 69.200 -6.777 1.00 26.32 124 VAL E CA 1
ATOM 5601 C C . VAL E 1 125 ? 23.773 70.002 -7.718 1.00 28.06 124 VAL E C 1
ATOM 5602 O O . VAL E 1 125 ? 22.576 69.730 -7.844 1.00 28.01 124 VAL E O 1
ATOM 5606 N N . PRO E 1 126 ? 24.351 71.010 -8.389 1.00 28.42 125 PRO E N 1
ATOM 5607 C CA . PRO E 1 126 ? 23.607 71.860 -9.317 1.00 28.66 125 PRO E CA 1
ATOM 5608 C C . PRO E 1 126 ? 22.987 71.036 -10.431 1.00 29.67 125 PRO E C 1
ATOM 5609 O O . PRO E 1 126 ? 23.487 69.969 -10.775 1.00 29.84 125 PRO E O 1
ATOM 5613 N N . LYS E 1 127 ? 21.905 71.546 -11.002 1.00 31.15 126 LYS E N 1
ATOM 5614 C CA . LYS E 1 127 ? 21.222 70.862 -12.092 1.00 32.01 126 LYS E CA 1
ATOM 5615 C C . LYS E 1 127 ? 22.141 70.630 -13.300 1.00 32.92 126 LYS E C 1
ATOM 5616 O O . LYS E 1 127 ? 22.151 69.544 -13.882 1.00 32.40 126 LYS E O 1
ATOM 5622 N N . HIS E 1 128 ? 22.918 71.646 -13.671 1.00 32.96 127 HIS E N 1
ATOM 5623 C CA . HIS E 1 128 ? 23.796 71.519 -14.824 1.00 33.03 127 HIS E CA 1
ATOM 5624 C C . HIS E 1 128 ? 24.952 70.557 -14.599 1.00 33.52 127 HIS E C 1
ATOM 5625 O O . HIS E 1 128 ? 25.826 70.433 -15.452 1.00 34.72 127 HIS E O 1
ATOM 5632 N N . LYS E 1 129 ? 24.968 69.880 -13.457 1.00 33.20 128 LYS E N 1
ATOM 5633 C CA . LYS E 1 129 ? 26.037 68.926 -13.184 1.00 33.15 128 LYS E CA 1
ATOM 5634 C C . LYS E 1 129 ? 25.501 67.556 -12.816 1.00 31.86 128 LYS E C 1
ATOM 5635 O O . LYS E 1 129 ? 26.275 66.640 -12.539 1.00 30.94 128 LYS E O 1
ATOM 5641 N N . LEU E 1 130 ? 24.181 67.413 -12.819 1.00 31.15 129 LEU E N 1
ATOM 5642 C CA . LEU E 1 130 ? 23.561 66.144 -12.463 1.00 31.49 129 LEU E CA 1
ATOM 5643 C C . LEU E 1 130 ? 23.989 64.984 -13.341 1.00 33.34 129 LEU E C 1
ATOM 5644 O O . LEU E 1 130 ? 24.290 63.908 -12.835 1.00 32.40 129 LEU E O 1
ATOM 5649 N N . LYS E 1 131 ? 24.017 65.198 -14.651 1.00 36.37 130 LYS E N 1
ATOM 5650 C CA . LYS E 1 131 ? 24.387 64.131 -15.571 1.00 39.64 130 LYS E CA 1
ATOM 5651 C C . LYS E 1 131 ? 25.835 63.701 -15.420 1.00 40.41 130 LYS E C 1
ATOM 5652 O O . LYS E 1 131 ? 26.130 62.504 -15.485 1.00 40.96 130 LYS E O 1
ATOM 5658 N N . GLU E 1 132 ? 26.733 64.667 -15.215 1.00 40.21 131 GLU E N 1
ATOM 5659 C CA . GLU E 1 132 ? 28.158 64.367 -15.048 1.00 39.40 131 GLU E CA 1
ATOM 5660 C C . GLU E 1 132 ? 28.383 63.551 -13.783 1.00 38.26 131 GLU E C 1
ATOM 5661 O O . GLU E 1 132 ? 28.964 62.471 -13.834 1.00 38.08 131 GLU E O 1
ATOM 5667 N N . GLU E 1 133 ? 27.924 64.074 -12.648 1.00 36.79 132 GLU E N 1
ATOM 5668 C CA . GLU E 1 133 ? 28.096 63.392 -11.368 1.00 35.39 132 GLU E CA 1
ATOM 5669 C C . GLU E 1 133 ? 27.506 61.988 -11.342 1.00 33.41 132 GLU E C 1
ATOM 5670 O O . GLU E 1 133 ? 27.980 61.128 -10.599 1.00 34.32 132 GLU E O 1
ATOM 5676 N N . GLY E 1 134 ? 26.471 61.763 -12.145 1.00 30.90 133 GLY E N 1
ATOM 5677 C CA . GLY E 1 134 ? 25.846 60.453 -12.203 1.00 28.40 133 GLY E CA 1
ATOM 5678 C C . GLY E 1 134 ? 24.381 60.422 -11.815 1.00 26.61 133 GLY E C 1
ATOM 5679 O O . GLY E 1 134 ? 23.822 59.359 -11.555 1.00 24.43 133 GLY E O 1
ATOM 5680 N N . TYR E 1 135 ? 23.746 61.585 -11.791 1.00 27.13 134 TYR E N 1
ATOM 5681 C CA . TYR E 1 135 ? 22.347 61.655 -11.412 1.00 28.46 134 TYR E CA 1
ATOM 5682 C C . TYR E 1 135 ? 21.411 61.975 -12.575 1.00 30.71 134 TYR E C 1
ATOM 5683 O O . TYR E 1 135 ? 20.430 62.703 -12.418 1.00 30.29 134 TYR E O 1
ATOM 5692 N N . GLU E 1 136 ? 21.706 61.423 -13.746 1.00 34.37 135 GLU E N 1
ATOM 5693 C CA . GLU E 1 136 ? 20.861 61.662 -14.908 1.00 37.56 135 GLU E CA 1
ATOM 5694 C C . GLU E 1 136 ? 19.473 61.103 -14.605 1.00 38.39 135 GLU E C 1
ATOM 5695 O O . GLU E 1 136 ? 18.456 61.639 -15.053 1.00 38.26 135 GLU E O 1
ATOM 5701 N N . SER E 1 137 ? 19.457 60.025 -13.824 1.00 39.28 136 SER E N 1
ATOM 5702 C CA . SER E 1 137 ? 18.231 59.335 -13.431 1.00 40.26 136 SER E CA 1
ATOM 5703 C C . SER E 1 137 ? 17.217 60.241 -12.740 1.00 40.01 136 SER E C 1
ATOM 5704 O O . SER E 1 137 ? 16.036 59.913 -12.680 1.00 40.55 136 SER E O 1
ATOM 5707 N N . TYR E 1 138 ? 17.676 61.371 -12.214 1.00 39.10 137 TYR E N 1
ATOM 5708 C CA . TYR E 1 138 ? 16.786 62.296 -11.521 1.00 39.02 137 TYR E CA 1
ATOM 5709 C C . TYR E 1 138 ? 16.665 63.615 -12.273 1.00 40.19 137 TYR E C 1
ATOM 5710 O O . TYR E 1 138 ? 15.852 64.472 -11.919 1.00 40.01 137 TYR E O 1
ATOM 5719 N N . LEU E 1 139 ? 17.477 63.774 -13.310 1.00 41.26 138 LEU E N 1
ATOM 5720 C CA . LEU E 1 139 ? 17.483 65.002 -14.090 1.00 42.11 138 LEU E CA 1
ATOM 5721 C C . LEU E 1 139 ? 16.097 65.397 -14.601 1.00 43.94 138 LEU E C 1
ATOM 5722 O O . LEU E 1 139 ? 15.896 66.517 -15.083 1.00 44.53 138 LEU E O 1
ATOM 5727 N N . HIS E 1 140 ? 15.139 64.482 -14.478 1.00 45.39 139 HIS E N 1
ATOM 5728 C CA . HIS E 1 140 ? 13.776 64.731 -14.937 1.00 46.11 139 HIS E CA 1
ATOM 5729 C C . HIS E 1 140 ? 12.947 65.474 -13.894 1.00 45.99 139 HIS E C 1
ATOM 5730 O O . HIS E 1 140 ? 11.989 66.176 -14.232 1.00 45.78 139 HIS E O 1
ATOM 5737 N N . LEU E 1 141 ? 13.317 65.309 -12.628 1.00 45.72 140 LEU E N 1
ATOM 5738 C CA . LEU E 1 141 ? 12.623 65.965 -11.524 1.00 46.35 140 LEU E CA 1
ATOM 5739 C C . LEU E 1 141 ? 12.710 67.484 -11.648 1.00 47.39 140 LEU E C 1
ATOM 5740 O O . LEU E 1 141 ? 12.347 68.213 -10.731 1.00 46.60 140 LEU E O 1
ATOM 5745 N N . PHE E 1 142 ? 13.195 67.960 -12.787 1.00 49.48 141 PHE E N 1
ATOM 5746 C CA . PHE E 1 142 ? 13.325 69.394 -12.999 1.00 51.52 141 PHE E CA 1
ATOM 5747 C C . PHE E 1 142 ? 12.757 69.824 -14.355 1.00 52.65 141 PHE E C 1
ATOM 5748 O O . PHE E 1 142 ? 12.387 68.932 -15.154 1.00 53.32 141 PHE E O 1
ATOM 5756 N N . MET F 1 2 ? 69.298 78.892 -45.533 1.00 67.73 1 MET F N 1
ATOM 5757 C CA . MET F 1 2 ? 67.996 79.363 -44.984 1.00 66.66 1 MET F CA 1
ATOM 5758 C C . MET F 1 2 ? 68.133 80.731 -44.314 1.00 67.96 1 MET F C 1
ATOM 5759 O O . MET F 1 2 ? 69.145 81.413 -44.474 1.00 68.01 1 MET F O 1
ATOM 5764 N N . ALA F 1 3 ? 67.099 81.117 -43.569 1.00 69.06 2 ALA F N 1
ATOM 5765 C CA . ALA F 1 3 ? 67.062 82.388 -42.853 1.00 69.44 2 ALA F CA 1
ATOM 5766 C C . ALA F 1 3 ? 65.619 82.702 -42.451 1.00 70.36 2 ALA F C 1
ATOM 5767 O O . ALA F 1 3 ? 65.156 82.265 -41.396 1.00 70.57 2 ALA F O 1
ATOM 5769 N N . TYR F 1 4 ? 64.919 83.458 -43.301 1.00 70.91 3 TYR F N 1
ATOM 5770 C CA . TYR F 1 4 ? 63.521 83.851 -43.077 1.00 70.26 3 TYR F CA 1
ATOM 5771 C C . TYR F 1 4 ? 62.560 82.831 -43.675 1.00 69.84 3 TYR F C 1
ATOM 5772 O O . TYR F 1 4 ? 61.430 82.685 -43.206 1.00 69.74 3 TYR F O 1
ATOM 5781 N N . ASN F 1 5 ? 63.006 82.134 -44.719 1.00 68.87 4 ASN F N 1
ATOM 5782 C CA . ASN F 1 5 ? 62.168 81.121 -45.346 1.00 67.64 4 ASN F CA 1
ATOM 5783 C C . ASN F 1 5 ? 61.828 80.147 -44.225 1.00 66.60 4 ASN F C 1
ATOM 5784 O O . ASN F 1 5 ? 60.665 79.785 -44.029 1.00 66.32 4 ASN F O 1
ATOM 5789 N N . LYS F 1 6 ? 62.861 79.751 -43.480 1.00 64.70 5 LYS F N 1
ATOM 5790 C CA . LYS F 1 6 ? 62.710 78.829 -42.360 1.00 62.91 5 LYS F CA 1
ATOM 5791 C C . LYS F 1 6 ? 61.589 79.286 -41.434 1.00 63.99 5 LYS F C 1
ATOM 5792 O O . LYS F 1 6 ? 60.751 78.486 -41.020 1.00 64.55 5 LYS F O 1
ATOM 5798 N N . GLU F 1 7 ? 61.572 80.576 -41.119 1.00 64.66 6 GLU F N 1
ATOM 5799 C CA . GLU F 1 7 ? 60.558 81.129 -40.233 1.00 65.67 6 GLU F CA 1
ATOM 5800 C C . GLU F 1 7 ? 59.131 80.949 -40.741 1.00 65.70 6 GLU F C 1
ATOM 5801 O O . GLU F 1 7 ? 58.275 80.444 -40.017 1.00 65.86 6 GLU F O 1
ATOM 5807 N N . GLU F 1 8 ? 58.871 81.369 -41.976 1.00 65.54 7 GLU F N 1
ATOM 5808 C CA . GLU F 1 8 ? 57.533 81.247 -42.550 1.00 65.63 7 GLU F CA 1
ATOM 5809 C C . GLU F 1 8 ? 57.216 79.784 -42.828 1.00 64.98 7 GLU F C 1
ATOM 5810 O O . GLU F 1 8 ? 56.056 79.372 -42.803 1.00 64.89 7 GLU F O 1
ATOM 5816 N N . LYS F 1 9 ? 58.259 79.009 -43.105 1.00 63.99 8 LYS F N 1
ATOM 5817 C CA . LYS F 1 9 ? 58.107 77.591 -43.389 1.00 62.35 8 LYS F CA 1
ATOM 5818 C C . LYS F 1 9 ? 57.745 76.842 -42.110 1.00 61.17 8 LYS F C 1
ATOM 5819 O O . LYS F 1 9 ? 56.980 75.881 -42.141 1.00 60.99 8 LYS F O 1
ATOM 5825 N N . ILE F 1 10 ? 58.300 77.286 -40.987 1.00 59.99 9 ILE F N 1
ATOM 5826 C CA . ILE F 1 10 ? 58.013 76.670 -39.695 1.00 59.00 9 ILE F CA 1
ATOM 5827 C C . ILE F 1 10 ? 56.581 77.028 -39.293 1.00 59.24 9 ILE F C 1
ATOM 5828 O O . ILE F 1 10 ? 55.829 76.186 -38.791 1.00 58.66 9 ILE F O 1
ATOM 5833 N N . LYS F 1 11 ? 56.208 78.281 -39.536 1.00 59.32 10 LYS F N 1
ATOM 5834 C CA . LYS F 1 11 ? 54.868 78.767 -39.221 1.00 59.34 10 LYS F CA 1
ATOM 5835 C C . LYS F 1 11 ? 53.811 77.978 -40.001 1.00 58.86 10 LYS F C 1
ATOM 5836 O O . LYS F 1 11 ? 52.622 78.027 -39.679 1.00 59.25 10 LYS F O 1
ATOM 5842 N N . SER F 1 12 ? 54.254 77.253 -41.027 1.00 57.37 11 SER F N 1
ATOM 5843 C CA . SER F 1 12 ? 53.357 76.455 -41.856 1.00 55.68 11 SER F CA 1
ATOM 5844 C C . SER F 1 12 ? 52.984 75.154 -41.174 1.00 54.77 11 SER F C 1
ATOM 5845 O O . SER F 1 12 ? 51.807 74.805 -41.082 1.00 55.29 11 SER F O 1
ATOM 5848 N N . LEU F 1 13 ? 54.001 74.439 -40.704 1.00 52.86 12 LEU F N 1
ATOM 5849 C CA . LEU F 1 13 ? 53.819 73.155 -40.037 1.00 50.55 12 LEU F CA 1
ATOM 5850 C C . LEU F 1 13 ? 52.637 73.154 -39.075 1.00 49.34 12 LEU F C 1
ATOM 5851 O O . LEU F 1 13 ? 52.362 74.156 -38.410 1.00 48.41 12 LEU F O 1
ATOM 5856 N N . ASN F 1 14 ? 51.939 72.023 -39.012 1.00 48.32 13 ASN F N 1
ATOM 5857 C CA . ASN F 1 14 ? 50.805 71.882 -38.113 1.00 48.18 13 ASN F CA 1
ATOM 5858 C C . ASN F 1 14 ? 51.383 71.695 -36.713 1.00 48.09 13 ASN F C 1
ATOM 5859 O O . ASN F 1 14 ? 52.601 71.739 -36.534 1.00 47.59 13 ASN F O 1
ATOM 5864 N N . ARG F 1 15 ? 50.519 71.467 -35.728 1.00 48.16 14 ARG F N 1
ATOM 5865 C CA . ARG F 1 15 ? 50.967 71.295 -34.346 1.00 48.10 14 ARG F CA 1
ATOM 5866 C C . ARG F 1 15 ? 51.983 70.166 -34.094 1.00 45.19 14 ARG F C 1
ATOM 5867 O O . ARG F 1 15 ? 53.015 70.382 -33.449 1.00 43.53 14 ARG F O 1
ATOM 5875 N N . MET F 1 16 ? 51.683 68.970 -34.594 1.00 42.20 15 MET F N 1
ATOM 5876 C CA . MET F 1 16 ? 52.554 67.811 -34.408 1.00 39.52 15 MET F CA 1
ATOM 5877 C C . MET F 1 16 ? 53.923 67.935 -35.072 1.00 39.36 15 MET F C 1
ATOM 5878 O O . MET F 1 16 ? 54.920 67.472 -34.527 1.00 38.63 15 MET F O 1
ATOM 5883 N N . GLN F 1 17 ? 53.968 68.547 -36.252 1.00 39.63 16 GLN F N 1
ATOM 5884 C CA . GLN F 1 17 ? 55.222 68.708 -36.980 1.00 39.72 16 GLN F CA 1
ATOM 5885 C C . GLN F 1 17 ? 56.138 69.678 -36.239 1.00 40.17 16 GLN F C 1
ATOM 5886 O O . GLN F 1 17 ? 57.362 69.507 -36.225 1.00 40.10 16 GLN F O 1
ATOM 5892 N N . TYR F 1 18 ? 55.538 70.690 -35.616 1.00 40.24 17 TYR F N 1
ATOM 5893 C CA . TYR F 1 18 ? 56.303 71.665 -34.846 1.00 40.07 17 TYR F CA 1
ATOM 5894 C C . TYR F 1 18 ? 56.804 70.945 -33.602 1.00 39.66 17 TYR F C 1
ATOM 5895 O O . TYR F 1 18 ? 57.998 70.938 -33.309 1.00 40.03 17 TYR F O 1
ATOM 5904 N N . GLU F 1 19 ? 55.870 70.343 -32.874 1.00 38.92 18 GLU F N 1
ATOM 5905 C CA . GLU F 1 19 ? 56.199 69.600 -31.669 1.00 38.94 18 GLU F CA 1
ATOM 5906 C C . GLU F 1 19 ? 57.370 68.646 -31.936 1.00 38.04 18 GLU F C 1
ATOM 5907 O O . GLU F 1 19 ? 58.274 68.519 -31.111 1.00 38.38 18 GLU F O 1
ATOM 5913 N N . VAL F 1 20 ? 57.360 67.999 -33.099 1.00 36.24 19 VAL F N 1
ATOM 5914 C CA . VAL F 1 20 ? 58.411 67.059 -33.467 1.00 34.55 19 VAL F CA 1
ATOM 5915 C C . VAL F 1 20 ? 59.686 67.722 -33.973 1.00 33.48 19 VAL F C 1
ATOM 5916 O O . VAL F 1 20 ? 60.725 67.623 -33.337 1.00 33.84 19 VAL F O 1
ATOM 5920 N N . THR F 1 21 ? 59.609 68.407 -35.108 1.00 33.58 20 THR F N 1
ATOM 5921 C CA . THR F 1 21 ? 60.791 69.041 -35.703 1.00 33.26 20 THR F CA 1
ATOM 5922 C C . THR F 1 21 ? 61.495 70.133 -34.885 1.00 32.77 20 THR F C 1
ATOM 5923 O O . THR F 1 21 ? 62.730 70.193 -34.848 1.00 32.25 20 THR F O 1
ATOM 5927 N N . GLN F 1 22 ? 60.717 70.990 -34.234 1.00 31.50 21 GLN F N 1
ATOM 5928 C CA . GLN F 1 22 ? 61.277 72.082 -33.451 1.00 29.73 21 GLN F CA 1
ATOM 5929 C C . GLN F 1 22 ? 61.419 71.749 -31.980 1.00 30.49 21 GLN F C 1
ATOM 5930 O O . GLN F 1 22 ? 62.397 72.131 -31.351 1.00 30.98 21 GLN F O 1
ATOM 5936 N N . ASN F 1 23 ? 60.448 71.018 -31.442 1.00 32.58 22 ASN F N 1
ATOM 5937 C CA . ASN F 1 23 ? 60.436 70.644 -30.028 1.00 33.57 22 ASN F CA 1
ATOM 5938 C C . ASN F 1 23 ? 60.902 69.223 -29.701 1.00 33.83 22 ASN F C 1
ATOM 5939 O O . ASN F 1 23 ? 60.796 68.773 -28.553 1.00 34.09 22 ASN F O 1
ATOM 5944 N N . ASN F 1 24 ? 61.410 68.525 -30.713 1.00 33.24 23 ASN F N 1
ATOM 5945 C CA . ASN F 1 24 ? 61.924 67.163 -30.561 1.00 32.55 23 ASN F CA 1
ATOM 5946 C C . ASN F 1 24 ? 60.942 66.152 -29.945 1.00 32.58 23 ASN F C 1
ATOM 5947 O O . ASN F 1 24 ? 61.340 65.234 -29.211 1.00 32.34 23 ASN F O 1
ATOM 5952 N N . GLY F 1 25 ? 59.661 66.328 -30.262 1.00 31.20 24 GLY F N 1
ATOM 5953 C CA . GLY F 1 25 ? 58.636 65.428 -29.772 1.00 31.63 24 GLY F CA 1
ATOM 5954 C C . GLY F 1 25 ? 58.498 64.255 -30.727 1.00 32.59 24 GLY F C 1
ATOM 5955 O O . GLY F 1 25 ? 59.093 64.251 -31.807 1.00 33.78 24 GLY F O 1
ATOM 5956 N N . THR F 1 26 ? 57.718 63.253 -30.345 1.00 31.75 25 THR F N 1
ATOM 5957 C CA . THR F 1 26 ? 57.539 62.097 -31.205 1.00 31.49 25 THR F CA 1
ATOM 5958 C C . THR F 1 26 ? 56.075 61.840 -31.525 1.00 32.51 25 THR F C 1
ATOM 5959 O O . THR F 1 26 ? 55.229 61.802 -30.631 1.00 32.42 25 THR F O 1
ATOM 5963 N N . GLU F 1 27 ? 55.790 61.670 -32.813 1.00 34.27 26 GLU F N 1
ATOM 5964 C CA . GLU F 1 27 ? 54.435 61.398 -33.293 1.00 35.96 26 GLU F CA 1
ATOM 5965 C C . GLU F 1 27 ? 54.044 59.995 -32.855 1.00 35.58 26 GLU F C 1
ATOM 5966 O O . GLU F 1 27 ? 54.896 59.110 -32.774 1.00 36.07 26 GLU F O 1
ATOM 5972 N N . PRO F 1 28 ? 52.752 59.768 -32.570 1.00 35.62 27 PRO F N 1
ATOM 5973 C CA . PRO F 1 28 ? 52.299 58.438 -32.149 1.00 35.57 27 PRO F CA 1
ATOM 5974 C C . PRO F 1 28 ? 52.477 57.349 -33.230 1.00 36.11 27 PRO F C 1
ATOM 5975 O O . PRO F 1 28 ? 52.408 57.635 -34.431 1.00 35.09 27 PRO F O 1
ATOM 5979 N N . PRO F 1 29 ? 52.737 56.092 -32.800 1.00 36.73 28 PRO F N 1
ATOM 5980 C CA . PRO F 1 29 ? 52.955 54.843 -33.554 1.00 37.97 28 PRO F CA 1
ATOM 5981 C C . PRO F 1 29 ? 51.775 54.287 -34.378 1.00 38.90 28 PRO F C 1
ATOM 5982 O O . PRO F 1 29 ? 50.659 54.135 -33.873 1.00 38.66 28 PRO F O 1
ATOM 5986 N N . PHE F 1 30 ? 52.049 53.945 -35.637 1.00 39.65 29 PHE F N 1
ATOM 5987 C CA . PHE F 1 30 ? 51.036 53.416 -36.549 1.00 40.93 29 PHE F CA 1
ATOM 5988 C C . PHE F 1 30 ? 49.982 54.476 -36.813 1.00 41.63 29 PHE F C 1
ATOM 5989 O O . PHE F 1 30 ? 48.959 54.197 -37.429 1.00 42.18 29 PHE F O 1
ATOM 5997 N N . GLN F 1 31 ? 50.235 55.689 -36.336 1.00 42.50 30 GLN F N 1
ATOM 5998 C CA . GLN F 1 31 ? 49.304 56.788 -36.500 1.00 44.58 30 GLN F CA 1
ATOM 5999 C C . GLN F 1 31 ? 50.006 58.021 -37.052 1.00 46.80 30 GLN F C 1
ATOM 6000 O O . GLN F 1 31 ? 49.986 59.105 -36.463 1.00 47.79 30 GLN F O 1
ATOM 6006 N N . ASN F 1 32 ? 50.646 57.817 -38.197 1.00 48.11 31 ASN F N 1
ATOM 6007 C CA . ASN F 1 32 ? 51.355 58.856 -38.925 1.00 48.73 31 ASN F CA 1
ATOM 6008 C C . ASN F 1 32 ? 51.202 58.437 -40.379 1.00 49.50 31 ASN F C 1
ATOM 6009 O O . ASN F 1 32 ? 50.954 57.262 -40.666 1.00 49.44 31 ASN F O 1
ATOM 6014 N N . GLU F 1 33 ? 51.359 59.384 -41.294 1.00 49.97 32 GLU F N 1
ATOM 6015 C CA . GLU F 1 33 ? 51.170 59.097 -42.707 1.00 50.01 32 GLU F CA 1
ATOM 6016 C C . GLU F 1 33 ? 52.206 58.237 -43.412 1.00 49.93 32 GLU F C 1
ATOM 6017 O O . GLU F 1 33 ? 51.867 57.515 -44.346 1.00 50.13 32 GLU F O 1
ATOM 6023 N N . TYR F 1 34 ? 53.456 58.279 -42.969 1.00 49.95 33 TYR F N 1
ATOM 6024 C CA . TYR F 1 34 ? 54.490 57.537 -43.683 1.00 49.38 33 TYR F CA 1
ATOM 6025 C C . TYR F 1 34 ? 54.985 56.167 -43.222 1.00 49.60 33 TYR F C 1
ATOM 6026 O O . TYR F 1 34 ? 55.831 55.578 -43.890 1.00 51.43 33 TYR F O 1
ATOM 6035 N N . TRP F 1 35 ? 54.473 55.629 -42.122 1.00 49.52 34 TRP F N 1
ATOM 6036 C CA . TRP F 1 35 ? 54.964 54.322 -41.693 1.00 49.58 34 TRP F CA 1
ATOM 6037 C C . TRP F 1 35 ? 54.528 53.189 -42.633 1.00 50.74 34 TRP F C 1
ATOM 6038 O O . TRP F 1 35 ? 55.264 52.225 -42.825 1.00 50.12 34 TRP F O 1
ATOM 6049 N N . ASP F 1 36 ? 53.341 53.314 -43.225 1.00 53.51 35 ASP F N 1
ATOM 6050 C CA . ASP F 1 36 ? 52.822 52.308 -44.161 1.00 56.16 35 ASP F CA 1
ATOM 6051 C C . ASP F 1 36 ? 53.438 52.484 -45.548 1.00 56.91 35 ASP F C 1
ATOM 6052 O O . ASP F 1 36 ? 54.199 51.644 -46.016 1.00 56.37 35 ASP F O 1
ATOM 6057 N N . HIS F 1 37 ? 53.069 53.589 -46.188 1.00 58.09 36 HIS F N 1
ATOM 6058 C CA . HIS F 1 37 ? 53.519 53.996 -47.521 1.00 59.63 36 HIS F CA 1
ATOM 6059 C C . HIS F 1 37 ? 54.065 52.979 -48.534 1.00 60.58 36 HIS F C 1
ATOM 6060 O O . HIS F 1 37 ? 53.311 52.476 -49.368 1.00 61.74 36 HIS F O 1
ATOM 6067 N N . LYS F 1 38 ? 55.364 52.699 -48.497 1.00 60.69 37 LYS F N 1
ATOM 6068 C CA . LYS F 1 38 ? 55.960 51.751 -49.446 1.00 61.32 37 LYS F CA 1
ATOM 6069 C C . LYS F 1 38 ? 55.856 52.266 -50.893 1.00 60.91 37 LYS F C 1
ATOM 6070 O O . LYS F 1 38 ? 55.945 51.490 -51.849 1.00 60.71 37 LYS F O 1
ATOM 6076 N N . GLU F 1 39 ? 55.682 53.579 -51.041 1.00 60.54 38 GLU F N 1
ATOM 6077 C CA . GLU F 1 39 ? 55.552 54.211 -52.357 1.00 60.64 38 GLU F CA 1
ATOM 6078 C C . GLU F 1 39 ? 56.904 54.652 -52.917 1.00 60.06 38 GLU F C 1
ATOM 6079 O O . GLU F 1 39 ? 57.696 55.280 -52.212 1.00 60.57 38 GLU F O 1
ATOM 6085 N N . GLU F 1 40 ? 57.162 54.334 -54.186 1.00 58.81 39 GLU F N 1
ATOM 6086 C CA . GLU F 1 40 ? 58.427 54.698 -54.817 1.00 56.52 39 GLU F CA 1
ATOM 6087 C C . GLU F 1 40 ? 58.524 56.208 -54.968 1.00 55.30 39 GLU F C 1
ATOM 6088 O O . GLU F 1 40 ? 57.872 56.798 -55.832 1.00 55.52 39 GLU F O 1
ATOM 6094 N N . GLY F 1 41 ? 59.343 56.831 -54.128 1.00 53.64 40 GLY F N 1
ATOM 6095 C CA . GLY F 1 41 ? 59.496 58.270 -54.191 1.00 51.17 40 GLY F CA 1
ATOM 6096 C C . GLY F 1 41 ? 60.652 58.806 -53.373 1.00 49.56 40 GLY F C 1
ATOM 6097 O O . GLY F 1 41 ? 61.622 58.103 -53.092 1.00 49.95 40 GLY F O 1
ATOM 6098 N N . LEU F 1 42 ? 60.535 60.066 -52.980 1.00 47.53 41 LEU F N 1
ATOM 6099 C CA . LEU F 1 42 ? 61.570 60.731 -52.206 1.00 45.26 41 LEU F CA 1
ATOM 6100 C C . LEU F 1 42 ? 60.978 61.393 -50.961 1.00 44.42 41 LEU F C 1
ATOM 6101 O O . LEU F 1 42 ? 60.057 62.207 -51.060 1.00 42.72 41 LEU F O 1
ATOM 6106 N N . TYR F 1 43 ? 61.499 61.024 -49.792 1.00 43.68 42 TYR F N 1
ATOM 6107 C CA . TYR F 1 43 ? 61.037 61.600 -48.534 1.00 42.11 42 TYR F CA 1
ATOM 6108 C C . TYR F 1 43 ? 61.898 62.830 -48.264 1.00 41.38 42 TYR F C 1
ATOM 6109 O O . TYR F 1 43 ? 63.052 62.733 -47.854 1.00 40.62 42 TYR F O 1
ATOM 6118 N N . VAL F 1 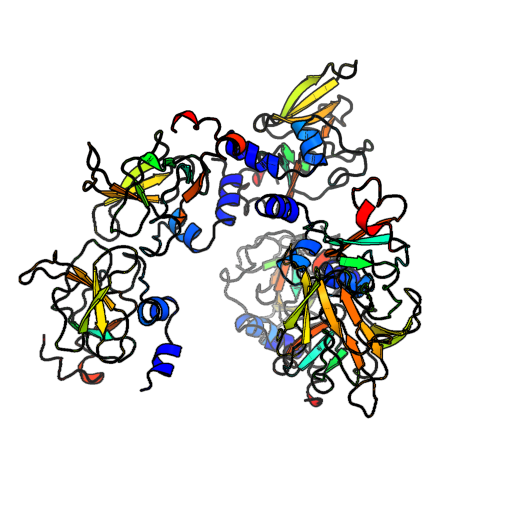44 ? 61.310 63.990 -48.520 1.00 41.26 43 VAL F N 1
ATOM 6119 C CA . VAL F 1 44 ? 61.991 65.267 -48.382 1.00 41.56 43 VAL F CA 1
ATOM 6120 C C . VAL F 1 44 ? 61.860 65.895 -46.995 1.00 41.53 43 VAL F C 1
ATOM 6121 O O . VAL F 1 44 ? 61.019 65.482 -46.199 1.00 40.69 43 VAL F O 1
ATOM 6125 N N . ASP F 1 45 ? 62.726 66.871 -46.713 1.00 41.46 44 ASP F N 1
ATOM 6126 C CA . ASP F 1 45 ? 62.731 67.601 -45.445 1.00 41.84 44 ASP F CA 1
ATOM 6127 C C . ASP F 1 45 ? 61.532 68.543 -45.475 1.00 42.24 44 ASP F C 1
ATOM 6128 O O . ASP F 1 45 ? 61.409 69.364 -46.390 1.00 42.56 44 ASP F O 1
ATOM 6133 N N . ILE F 1 46 ? 60.658 68.438 -44.476 1.00 41.23 45 ILE F N 1
ATOM 6134 C CA . ILE F 1 46 ? 59.459 69.271 -44.441 1.00 40.68 45 ILE F CA 1
ATOM 6135 C C . ILE F 1 46 ? 59.712 70.753 -44.182 1.00 40.22 45 ILE F C 1
ATOM 6136 O O . ILE F 1 46 ? 58.786 71.557 -44.240 1.00 41.14 45 ILE F O 1
ATOM 6141 N N . VAL F 1 47 ? 60.957 71.115 -43.898 1.00 39.51 46 VAL F N 1
ATOM 6142 C CA . VAL F 1 47 ? 61.306 72.511 -43.652 1.00 39.15 46 VAL F CA 1
ATOM 6143 C C . VAL F 1 47 ? 62.205 73.091 -44.752 1.00 38.37 46 VAL F C 1
ATOM 6144 O O . VAL F 1 47 ? 61.893 74.130 -45.341 1.00 38.71 46 VAL F O 1
ATOM 6148 N N . SER F 1 48 ? 63.318 72.413 -45.022 1.00 36.46 47 SER F N 1
ATOM 6149 C CA . SER F 1 48 ? 64.270 72.854 -46.037 1.00 33.90 47 SER F CA 1
ATOM 6150 C C . SER F 1 48 ? 63.986 72.294 -47.435 1.00 34.84 47 SER F C 1
ATOM 6151 O O . SER F 1 48 ? 64.560 72.752 -48.422 1.00 32.63 47 SER F O 1
ATOM 6154 N N . GLY F 1 49 ? 63.106 71.303 -47.521 1.00 36.00 48 GLY F N 1
ATOM 6155 C CA . GLY F 1 49 ? 62.805 70.716 -48.813 1.00 37.99 48 GLY F CA 1
ATOM 6156 C C . GLY F 1 49 ? 63.943 69.847 -49.319 1.00 38.73 48 GLY F C 1
ATOM 6157 O O . GLY F 1 49 ? 63.890 69.312 -50.425 1.00 39.00 48 GLY F O 1
ATOM 6158 N N . LYS F 1 50 ? 64.984 69.710 -48.507 1.00 39.68 49 LYS F N 1
ATOM 6159 C CA . LYS F 1 50 ? 66.132 68.889 -48.871 1.00 41.16 49 LYS F CA 1
ATOM 6160 C C . LYS F 1 50 ? 65.839 67.386 -48.695 1.00 41.98 49 LYS F C 1
ATOM 6161 O O . LYS F 1 50 ? 65.256 66.964 -47.683 1.00 41.54 49 LYS F O 1
ATOM 6167 N N . PRO F 1 51 ? 66.226 66.562 -49.694 1.00 41.87 50 PRO F N 1
ATOM 6168 C CA . PRO F 1 51 ? 66.018 65.111 -49.661 1.00 41.04 50 PRO F CA 1
ATOM 6169 C C . PRO F 1 51 ? 66.742 64.455 -48.477 1.00 40.58 50 PRO F C 1
ATOM 6170 O O . PRO F 1 51 ? 67.971 64.522 -48.378 1.00 40.17 50 PRO F O 1
ATOM 6174 N N . LEU F 1 52 ? 65.967 63.829 -47.589 1.00 40.03 51 LEU F N 1
ATOM 6175 C CA . LEU F 1 52 ? 66.497 63.169 -46.394 1.00 40.13 51 LEU F CA 1
ATOM 6176 C C . LEU F 1 52 ? 66.600 61.645 -46.529 1.00 40.31 51 LEU F C 1
ATOM 6177 O O . LEU F 1 52 ? 67.565 61.034 -46.072 1.00 39.33 51 LEU F O 1
ATOM 6182 N N . PHE F 1 53 ? 65.585 61.040 -47.139 1.00 41.78 52 PHE F N 1
ATOM 6183 C CA . PHE F 1 53 ? 65.539 59.596 -47.329 1.00 43.18 52 PHE F CA 1
ATOM 6184 C C . PHE F 1 53 ? 64.897 59.193 -48.651 1.00 44.39 52 PHE F C 1
ATOM 6185 O O . PHE F 1 53 ? 64.245 60.008 -49.307 1.00 45.31 52 PHE F O 1
ATOM 6193 N N . THR F 1 54 ? 65.086 57.925 -49.024 1.00 45.25 53 THR F N 1
ATOM 6194 C CA . THR F 1 54 ? 64.541 57.368 -50.263 1.00 43.99 53 THR F CA 1
ATOM 6195 C C . THR F 1 54 ? 63.577 56.224 -49.993 1.00 43.41 53 THR F C 1
ATOM 6196 O O . THR F 1 54 ? 63.685 55.538 -48.986 1.00 42.09 53 THR F O 1
ATOM 6200 N N . SER F 1 55 ? 62.632 56.031 -50.905 1.00 44.04 54 SER F N 1
ATOM 6201 C CA . SER F 1 55 ? 61.645 54.970 -50.781 1.00 45.07 54 SER F CA 1
ATOM 6202 C C . SER F 1 55 ? 62.307 53.610 -50.937 1.00 45.10 54 SER F C 1
ATOM 6203 O O . SER F 1 55 ? 61.753 52.595 -50.517 1.00 44.70 54 SER F O 1
ATOM 6206 N N . LYS F 1 56 ? 63.487 53.601 -51.555 1.00 45.77 55 LYS F N 1
ATOM 6207 C CA . LYS F 1 56 ? 64.248 52.374 -51.794 1.00 46.20 55 LYS F CA 1
ATOM 6208 C C . LYS F 1 56 ? 64.882 51.839 -50.517 1.00 45.99 55 LYS F C 1
ATOM 6209 O O . LYS F 1 56 ? 64.884 50.630 -50.275 1.00 45.95 55 LYS F O 1
ATOM 6215 N N . ASP F 1 57 ? 65.422 52.749 -49.710 1.00 45.27 56 ASP F N 1
ATOM 6216 C CA . ASP F 1 57 ? 66.057 52.391 -48.448 1.00 44.63 56 ASP F CA 1
ATOM 6217 C C . ASP F 1 57 ? 65.053 52.338 -47.291 1.00 44.12 56 ASP F C 1
ATOM 6218 O O . ASP F 1 57 ? 65.438 52.225 -46.129 1.00 44.06 56 ASP F O 1
ATOM 6223 N N . LYS F 1 58 ? 63.765 52.417 -47.613 1.00 43.02 57 LYS F N 1
ATOM 6224 C CA . LYS F 1 58 ? 62.713 52.347 -46.598 1.00 42.95 57 LYS F CA 1
ATOM 6225 C C . LYS F 1 58 ? 62.240 50.899 -46.478 1.00 42.60 57 LYS F C 1
ATOM 6226 O O . LYS F 1 58 ? 61.709 50.329 -47.432 1.00 43.41 57 LYS F O 1
ATOM 6232 N N . PHE F 1 59 ? 62.439 50.301 -45.310 1.00 41.11 58 PHE F N 1
ATOM 6233 C CA . PHE F 1 59 ? 62.024 48.923 -45.111 1.00 39.34 58 PHE F CA 1
ATOM 6234 C C . PHE F 1 59 ? 60.842 48.804 -44.162 1.00 40.03 58 PHE F C 1
ATOM 6235 O O . PHE F 1 59 ? 60.550 49.713 -43.382 1.00 38.81 58 PHE F O 1
ATOM 6243 N N . ASP F 1 60 ? 60.145 47.679 -44.252 1.00 42.40 59 ASP F N 1
ATOM 6244 C CA . ASP F 1 60 ? 59.003 47.441 -43.389 1.00 44.36 59 ASP F CA 1
ATOM 6245 C C . ASP F 1 60 ? 59.498 47.093 -41.989 1.00 44.70 59 ASP F C 1
ATOM 6246 O O . ASP F 1 60 ? 60.444 46.321 -41.818 1.00 44.68 59 ASP F O 1
ATOM 6251 N N . SER F 1 61 ? 58.858 47.695 -40.995 1.00 45.44 60 SER F N 1
ATOM 6252 C CA . SER F 1 61 ? 59.193 47.487 -39.598 1.00 46.03 60 SER F CA 1
ATOM 6253 C C . SER F 1 61 ? 57.907 47.355 -38.791 1.00 46.65 60 SER F C 1
ATOM 6254 O O . SER F 1 61 ? 56.809 47.563 -39.311 1.00 47.55 60 SER F O 1
ATOM 6257 N N . GLN F 1 62 ? 58.042 47.004 -37.521 1.00 46.08 61 GLN F N 1
ATOM 6258 C CA . GLN F 1 62 ? 56.881 46.859 -36.663 1.00 45.14 61 GLN F CA 1
ATOM 6259 C C . GLN F 1 62 ? 56.873 47.905 -35.564 1.00 44.11 61 GLN F C 1
ATOM 6260 O O . GLN F 1 62 ? 56.077 47.820 -34.632 1.00 44.57 61 GLN F O 1
ATOM 6266 N N . CYS F 1 63 ? 57.754 48.895 -35.670 1.00 42.15 62 CYS F N 1
ATOM 6267 C CA . CYS F 1 63 ? 57.808 49.940 -34.658 1.00 39.71 62 CYS F CA 1
ATOM 6268 C C . CYS F 1 63 ? 56.663 50.938 -34.816 1.00 37.66 62 CYS F C 1
ATOM 6269 O O . CYS F 1 63 ? 56.185 51.483 -33.826 1.00 38.62 62 CYS F O 1
ATOM 6272 N N . GLY F 1 64 ? 56.221 51.174 -36.049 1.00 35.40 63 GLY F N 1
ATOM 6273 C CA . GLY F 1 64 ? 55.122 52.105 -36.269 1.00 33.81 63 GLY F CA 1
ATOM 6274 C C . GLY F 1 64 ? 55.506 53.516 -36.691 1.00 32.08 63 GLY F C 1
ATOM 6275 O O . GLY F 1 64 ? 54.749 54.467 -36.503 1.00 30.41 63 GLY F O 1
ATOM 6276 N N . TRP F 1 65 ? 56.700 53.654 -37.246 1.00 31.46 64 TRP F N 1
ATOM 6277 C CA . TRP F 1 65 ? 57.189 54.935 -37.727 1.00 31.41 64 TRP F CA 1
ATOM 6278 C C . TRP F 1 65 ? 57.963 54.590 -38.983 1.00 34.53 64 TRP F C 1
ATOM 6279 O O . TRP F 1 65 ? 58.528 53.493 -39.090 1.00 34.76 64 TRP F O 1
ATOM 6290 N N . PRO F 1 66 ? 57.997 55.504 -39.963 1.00 35.83 65 PRO F N 1
ATOM 6291 C CA . PRO F 1 66 ? 58.761 55.137 -41.155 1.00 35.95 65 PRO F CA 1
ATOM 6292 C C . PRO F 1 66 ? 60.204 54.842 -40.750 1.00 37.35 65 PRO F C 1
ATOM 6293 O O . PRO F 1 66 ? 60.737 55.459 -39.820 1.00 36.51 65 PRO F O 1
ATOM 6297 N N . SER F 1 67 ? 60.819 53.875 -41.426 1.00 38.40 66 SER F N 1
ATOM 6298 C CA . SER F 1 67 ? 62.197 53.493 -41.138 1.00 37.81 66 SER F CA 1
ATOM 6299 C C . SER F 1 67 ? 62.980 53.302 -42.422 1.00 37.23 66 SER F C 1
ATOM 6300 O O . SER F 1 67 ? 62.452 52.789 -43.409 1.00 36.22 66 SER F O 1
ATOM 6303 N N . PHE F 1 68 ? 64.243 53.721 -42.395 1.00 36.87 67 PHE F N 1
ATOM 6304 C CA . PHE F 1 68 ? 65.122 53.616 -43.552 1.00 37.30 67 PHE F CA 1
ATOM 6305 C C . PHE F 1 68 ? 66.485 53.047 -43.141 1.00 38.28 67 PHE F C 1
ATOM 6306 O O . PHE F 1 68 ? 67.064 53.471 -42.150 1.00 39.13 67 PHE F O 1
ATOM 6314 N N . THR F 1 69 ? 66.985 52.076 -43.899 1.00 39.92 68 THR F N 1
ATOM 6315 C CA . THR F 1 69 ? 68.272 51.459 -43.594 1.00 41.66 68 THR F CA 1
ATOM 6316 C C . THR F 1 69 ? 69.366 52.521 -43.500 1.00 43.85 68 THR F C 1
ATOM 6317 O O . THR F 1 69 ? 70.264 52.434 -42.655 1.00 44.92 68 THR F O 1
ATOM 6321 N N . LYS F 1 70 ? 69.287 53.524 -44.370 1.00 45.55 69 LYS F N 1
ATOM 6322 C CA . LYS F 1 70 ? 70.268 54.604 -44.383 1.00 47.55 69 LYS F CA 1
ATOM 6323 C C . LYS F 1 70 ? 69.762 55.819 -45.151 1.00 48.28 69 LYS F C 1
ATOM 6324 O O . LYS F 1 70 ? 68.977 55.694 -46.090 1.00 49.30 69 LYS F O 1
ATOM 6330 N N . PRO F 1 71 ? 70.215 57.016 -44.759 1.00 48.43 70 PRO F N 1
ATOM 6331 C CA . PRO F 1 71 ? 69.823 58.273 -45.391 1.00 49.52 70 PRO F CA 1
ATOM 6332 C C . PRO F 1 71 ? 70.582 58.581 -46.688 1.00 51.20 70 PRO F C 1
ATOM 6333 O O . PRO F 1 71 ? 71.507 57.862 -47.077 1.00 51.00 70 PRO F O 1
ATOM 6337 N N . ILE F 1 72 ? 70.179 59.659 -47.353 1.00 52.85 71 ILE F N 1
ATOM 6338 C CA . ILE F 1 72 ? 70.822 60.072 -48.592 1.00 54.41 71 ILE F CA 1
ATOM 6339 C C . ILE F 1 72 ? 71.626 61.350 -48.348 1.00 55.80 71 ILE F C 1
ATOM 6340 O O . ILE F 1 72 ? 71.338 62.103 -47.409 1.00 55.94 71 ILE F O 1
ATOM 6345 N N . GLU F 1 73 ? 72.630 61.585 -49.193 1.00 56.53 72 GLU F N 1
ATOM 6346 C CA . GLU F 1 73 ? 73.491 62.763 -49.068 1.00 57.19 72 GLU F CA 1
ATOM 6347 C C . GLU F 1 73 ? 73.984 62.913 -47.629 1.00 56.98 72 GLU F C 1
ATOM 6348 O O . GLU F 1 73 ? 73.885 61.988 -46.821 1.00 57.18 72 GLU F O 1
ATOM 6354 N N . GLU F 1 74 ? 74.516 64.085 -47.313 1.00 56.41 73 GLU F N 1
ATOM 6355 C CA . GLU F 1 74 ? 74.999 64.340 -45.968 1.00 56.49 73 GLU F CA 1
ATOM 6356 C C . GLU F 1 74 ? 74.028 65.307 -45.300 1.00 55.88 73 GLU F C 1
ATOM 6357 O O . GLU F 1 74 ? 74.403 66.105 -44.437 1.00 55.38 73 GLU F O 1
ATOM 6363 N N . GLU F 1 75 ? 72.765 65.219 -45.705 1.00 54.92 74 GLU F N 1
ATOM 6364 C CA . GLU F 1 75 ? 71.732 66.087 -45.168 1.00 53.90 74 GLU F CA 1
ATOM 6365 C C . GLU F 1 75 ? 71.219 65.618 -43.809 1.00 53.30 74 GLU F C 1
ATOM 6366 O O . GLU F 1 75 ? 70.656 66.403 -43.048 1.00 52.89 74 GLU F O 1
ATOM 6372 N N . VAL F 1 76 ? 71.420 64.340 -43.506 1.00 53.18 75 VAL F N 1
ATOM 6373 C CA . VAL F 1 76 ? 70.996 63.780 -42.223 1.00 52.18 75 VAL F CA 1
ATOM 6374 C C . VAL F 1 76 ? 72.225 63.659 -41.323 1.00 50.70 75 VAL F C 1
ATOM 6375 O O . VAL F 1 76 ? 73.259 63.133 -41.734 1.00 49.63 75 VAL F O 1
ATOM 6379 N N . GLU F 1 77 ? 72.107 64.148 -40.093 1.00 50.24 76 GLU F N 1
ATOM 6380 C CA . GLU F 1 77 ? 73.224 64.115 -39.156 1.00 50.04 76 GLU F CA 1
ATOM 6381 C C . GLU F 1 77 ? 72.905 63.401 -37.846 1.00 47.70 76 GLU F C 1
ATOM 6382 O O . GLU F 1 77 ? 71.847 63.609 -37.255 1.00 46.59 76 GLU F O 1
ATOM 6388 N N . GLU F 1 78 ? 73.830 62.558 -37.396 1.00 45.46 77 GLU F N 1
ATOM 6389 C CA . GLU F 1 78 ? 73.658 61.824 -36.151 1.00 44.03 77 GLU F CA 1
ATOM 6390 C C . GLU F 1 78 ? 74.309 62.554 -34.981 1.00 43.49 77 GLU F C 1
ATOM 6391 O O . GLU F 1 78 ? 75.484 62.913 -35.037 1.00 43.30 77 GLU F O 1
ATOM 6397 N N . LYS F 1 79 ? 73.536 62.762 -33.919 1.00 42.48 78 LYS F N 1
ATOM 6398 C CA . LYS F 1 79 ? 74.015 63.454 -32.729 1.00 41.82 78 LYS F CA 1
ATOM 6399 C C . LYS F 1 79 ? 73.825 62.560 -31.503 1.00 42.46 78 LYS F C 1
ATOM 6400 O O . LYS F 1 79 ? 72.822 61.854 -31.403 1.00 43.31 78 LYS F O 1
ATOM 6406 N N . LEU F 1 80 ? 74.782 62.579 -30.574 1.00 41.31 79 LEU F N 1
ATOM 6407 C CA . LEU F 1 80 ? 74.657 61.756 -29.380 1.00 39.59 79 LEU F CA 1
ATOM 6408 C C . LEU F 1 80 ? 73.550 62.346 -28.534 1.00 39.75 79 LEU F C 1
ATOM 6409 O O . LEU F 1 80 ? 73.631 63.494 -28.106 1.00 39.19 79 LEU F O 1
ATOM 6414 N N . ASP F 1 81 ? 72.511 61.552 -28.302 1.00 40.42 80 ASP F N 1
ATOM 6415 C CA . ASP F 1 81 ? 71.366 61.997 -27.529 1.00 40.80 80 ASP F CA 1
ATOM 6416 C C . ASP F 1 81 ? 71.308 61.311 -26.172 1.00 42.84 80 ASP F C 1
ATOM 6417 O O . ASP F 1 81 ? 71.150 60.090 -26.087 1.00 41.54 80 ASP F O 1
ATOM 6422 N N . THR F 1 82 ? 71.437 62.110 -25.114 1.00 45.54 81 THR F N 1
ATOM 6423 C CA . THR F 1 82 ? 71.390 61.599 -23.746 1.00 49.08 81 THR F CA 1
ATOM 6424 C C . THR F 1 82 ? 70.103 62.080 -23.058 1.00 49.06 81 THR F C 1
ATOM 6425 O O . THR F 1 82 ? 70.069 62.315 -21.843 1.00 47.96 81 THR F O 1
ATOM 6429 N N . SER F 1 83 ? 69.041 62.217 -23.851 1.00 49.49 82 SER F N 1
ATOM 6430 C CA . SER F 1 83 ? 67.750 62.669 -23.347 1.00 48.90 82 SER F CA 1
ATOM 6431 C C . SER F 1 83 ? 67.066 61.602 -22.497 1.00 50.13 82 SER F C 1
ATOM 6432 O O . SER F 1 83 ? 67.252 60.397 -22.714 1.00 51.84 82 SER F O 1
ATOM 6434 N N . HIS F 1 84 ? 66.285 62.056 -21.519 1.00 49.70 83 HIS F N 1
ATOM 6435 C CA . HIS F 1 84 ? 65.525 61.166 -20.645 1.00 48.76 83 HIS F CA 1
ATOM 6436 C C . HIS F 1 84 ? 66.361 60.112 -19.930 1.00 48.23 83 HIS F C 1
ATOM 6437 O O . HIS F 1 84 ? 65.970 58.948 -19.848 1.00 48.68 83 HIS F O 1
ATOM 6444 N N . GLY F 1 85 ? 67.506 60.525 -19.401 1.00 47.44 84 GLY F N 1
ATOM 6445 C CA . GLY F 1 85 ? 68.361 59.588 -18.700 1.00 46.03 84 GLY F CA 1
ATOM 6446 C C . GLY F 1 85 ? 68.637 58.344 -19.521 1.00 44.84 84 GLY F C 1
ATOM 6447 O O . GLY F 1 85 ? 68.405 57.224 -19.070 1.00 45.29 84 GLY F O 1
ATOM 6448 N N . MET F 1 86 ? 69.119 58.538 -20.742 1.00 43.17 85 MET F N 1
ATOM 6449 C CA . MET F 1 86 ? 69.430 57.417 -21.614 1.00 40.97 85 MET F CA 1
ATOM 6450 C C . MET F 1 86 ? 70.555 57.761 -22.584 1.00 40.04 85 MET F C 1
ATOM 6451 O O . MET F 1 86 ? 70.968 58.920 -22.704 1.00 37.87 85 MET F O 1
ATOM 6456 N N . ILE F 1 87 ? 71.050 56.732 -23.260 1.00 39.59 86 ILE F N 1
ATOM 6457 C CA . ILE F 1 87 ? 72.112 56.884 -24.239 1.00 40.96 86 ILE F CA 1
ATOM 6458 C C . ILE F 1 87 ? 71.579 56.350 -25.556 1.00 40.20 86 ILE F C 1
ATOM 6459 O O . ILE F 1 87 ? 71.312 55.154 -25.685 1.00 41.04 86 ILE F O 1
ATOM 6464 N N . ARG F 1 88 ? 71.414 57.240 -26.526 1.00 38.49 87 ARG F N 1
ATOM 6465 C CA . ARG F 1 88 ? 70.918 56.855 -27.838 1.00 37.20 87 ARG F CA 1
ATOM 6466 C C . ARG F 1 88 ? 71.659 57.649 -28.900 1.00 37.07 87 ARG F C 1
ATOM 6467 O O . ARG F 1 88 ? 72.715 58.239 -28.635 1.00 39.02 87 ARG F O 1
ATOM 6475 N N . THR F 1 89 ? 71.103 57.662 -30.107 1.00 34.77 88 THR F N 1
ATOM 6476 C CA . THR F 1 89 ? 71.693 58.401 -31.216 1.00 31.43 88 THR F CA 1
ATOM 6477 C C . THR F 1 89 ? 70.559 59.119 -31.939 1.00 30.38 88 THR F C 1
ATOM 6478 O O . THR F 1 89 ? 69.725 58.498 -32.595 1.00 29.13 88 THR F O 1
ATOM 6482 N N . GLU F 1 90 ? 70.516 60.433 -31.797 1.00 31.31 89 GLU F N 1
ATOM 6483 C CA . GLU F 1 90 ? 69.482 61.223 -32.446 1.00 30.94 89 GLU F CA 1
ATOM 6484 C C . GLU F 1 90 ? 69.892 61.475 -33.886 1.00 30.88 89 GLU F C 1
ATOM 6485 O O . GLU F 1 90 ? 71.041 61.244 -34.275 1.00 31.10 89 GLU F O 1
ATOM 6491 N N . VAL F 1 91 ? 68.931 61.922 -34.682 1.00 30.46 90 VAL F N 1
ATOM 6492 C CA . VAL F 1 91 ? 69.186 62.261 -36.068 1.00 30.01 90 VAL F CA 1
ATOM 6493 C C . VAL F 1 91 ? 68.403 63.522 -36.352 1.00 29.02 90 VAL F C 1
ATOM 6494 O O . VAL F 1 91 ? 67.269 63.679 -35.890 1.00 27.02 90 VAL F O 1
ATOM 6498 N N . ARG F 1 92 ? 69.034 64.428 -37.092 1.00 30.70 91 ARG F N 1
ATOM 6499 C CA . ARG F 1 92 ? 68.439 65.715 -37.442 1.00 32.63 91 ARG F CA 1
ATOM 6500 C C . ARG F 1 92 ? 68.964 66.153 -38.803 1.00 32.59 91 ARG F C 1
ATOM 6501 O O . ARG F 1 92 ? 70.079 65.802 -39.183 1.00 33.41 91 ARG F O 1
ATOM 6509 N N . SER F 1 93 ? 68.165 66.909 -39.544 1.00 33.66 92 SER F N 1
ATOM 6510 C CA . SER F 1 93 ? 68.623 67.383 -40.840 1.00 35.75 92 SER F CA 1
ATOM 6511 C C . SER F 1 93 ? 69.714 68.418 -40.559 1.00 37.84 92 SER F C 1
ATOM 6512 O O . SER F 1 93 ? 69.770 68.986 -39.459 1.00 40.24 92 SER F O 1
ATOM 6515 N N . ARG F 1 94 ? 70.595 68.640 -41.530 1.00 37.32 93 ARG F N 1
ATOM 6516 C CA . ARG F 1 94 ? 71.679 69.595 -41.359 1.00 36.70 93 ARG F CA 1
ATOM 6517 C C . ARG F 1 94 ? 71.213 71.007 -41.656 1.00 36.46 93 ARG F C 1
ATOM 6518 O O . ARG F 1 94 ? 71.276 71.893 -40.799 1.00 35.16 93 ARG F O 1
ATOM 6526 N N . THR F 1 95 ? 70.733 71.199 -42.879 1.00 36.40 94 THR F N 1
ATOM 6527 C CA . THR F 1 95 ? 70.264 72.493 -43.348 1.00 35.91 94 THR F CA 1
ATOM 6528 C C . THR F 1 95 ? 69.111 73.093 -42.525 1.00 35.07 94 THR F C 1
ATOM 6529 O O . THR F 1 95 ? 69.151 74.269 -42.155 1.00 32.84 94 THR F O 1
ATOM 6533 N N . ALA F 1 96 ? 68.093 72.292 -42.222 1.00 35.35 95 ALA F N 1
ATOM 6534 C CA . ALA F 1 96 ? 66.951 72.790 -41.454 1.00 34.95 95 ALA F CA 1
ATOM 6535 C C . ALA F 1 96 ? 67.126 72.729 -39.932 1.00 35.33 95 ALA F C 1
ATOM 6536 O O . ALA F 1 96 ? 66.555 73.551 -39.208 1.00 34.49 95 ALA F O 1
ATOM 6538 N N . ASP F 1 97 ? 67.899 71.756 -39.450 1.00 35.79 96 ASP F N 1
ATOM 6539 C CA . ASP F 1 97 ? 68.150 71.595 -38.011 1.00 37.11 96 ASP F CA 1
ATOM 6540 C C . ASP F 1 97 ? 66.920 71.075 -37.270 1.00 37.14 96 ASP F C 1
ATOM 6541 O O . ASP F 1 97 ? 66.696 71.383 -36.098 1.00 35.46 96 ASP F O 1
ATOM 6546 N N . SER F 1 98 ? 66.128 70.272 -37.970 1.00 38.14 97 SER F N 1
ATOM 6547 C CA . SER F 1 98 ? 64.918 69.698 -37.402 1.00 37.80 97 SER F CA 1
ATOM 6548 C C . SER F 1 98 ? 65.105 68.254 -36.919 1.00 37.42 97 SER F C 1
ATOM 6549 O O . SER F 1 98 ? 65.734 67.426 -37.583 1.00 36.50 97 SER F O 1
ATOM 6552 N N . HIS F 1 99 ? 64.562 67.977 -35.739 1.00 37.21 98 HIS F N 1
ATOM 6553 C CA . HIS F 1 99 ? 64.621 66.651 -35.136 1.00 36.92 98 HIS F CA 1
ATOM 6554 C C . HIS F 1 99 ? 63.938 65.685 -36.092 1.00 37.56 98 HIS F C 1
ATOM 6555 O O . HIS F 1 99 ? 62.774 65.876 -36.443 1.00 38.88 98 HIS F O 1
ATOM 6562 N N . LEU F 1 100 ? 64.667 64.668 -36.535 1.00 37.74 99 LEU F N 1
ATOM 6563 C CA . LEU F 1 100 ? 64.104 63.672 -37.445 1.00 37.50 99 LEU F CA 1
ATOM 6564 C C . LEU F 1 100 ? 63.567 62.507 -36.628 1.00 36.73 99 LEU F C 1
ATOM 6565 O O . LEU F 1 100 ? 62.413 62.105 -36.770 1.00 36.14 99 LEU F O 1
ATOM 6570 N N . GLY F 1 101 ? 64.426 61.980 -35.763 1.00 36.67 100 GLY F N 1
ATOM 6571 C CA . GLY F 1 101 ? 64.059 60.857 -34.922 1.00 38.07 100 GLY F CA 1
ATOM 6572 C C . GLY F 1 101 ? 65.313 60.250 -34.324 1.00 37.65 100 GLY F C 1
ATOM 6573 O O . GLY F 1 101 ? 66.123 60.963 -33.726 1.00 38.10 100 GLY F O 1
ATOM 6574 N N . HIS F 1 102 ? 65.485 58.940 -34.492 1.00 37.05 101 HIS F N 1
ATOM 6575 C CA . HIS F 1 102 ? 66.666 58.255 -33.965 1.00 36.23 101 HIS F CA 1
ATOM 6576 C C . HIS F 1 102 ? 67.095 57.072 -34.841 1.00 35.22 101 HIS F C 1
ATOM 6577 O O . HIS F 1 102 ? 66.322 56.607 -35.680 1.00 35.52 101 HIS F O 1
ATOM 6584 N N . VAL F 1 103 ? 68.337 56.617 -34.670 1.00 35.17 102 VAL F N 1
ATOM 6585 C CA . VAL F 1 103 ? 68.857 55.474 -35.428 1.00 34.96 102 VAL F CA 1
ATOM 6586 C C . VAL F 1 103 ? 69.203 54.359 -34.456 1.00 35.37 102 VAL F C 1
ATOM 6587 O O . VAL F 1 103 ? 69.412 54.595 -33.264 1.00 34.99 102 VAL F O 1
ATOM 6591 N N . PHE F 1 104 ? 69.289 53.143 -34.969 1.00 36.63 103 PHE F N 1
ATOM 6592 C CA . PHE F 1 104 ? 69.592 52.009 -34.118 1.00 39.72 103 PHE F CA 1
ATOM 6593 C C . PHE F 1 104 ? 70.449 50.994 -34.866 1.00 42.59 103 PHE F C 1
ATOM 6594 O O . PHE F 1 104 ? 70.836 51.223 -36.010 1.00 42.88 103 PHE F O 1
ATOM 6602 N N . ASN F 1 105 ? 70.751 49.875 -34.214 1.00 45.45 104 ASN F N 1
ATOM 6603 C CA . ASN F 1 105 ? 71.568 48.828 -34.824 1.00 48.73 104 ASN F CA 1
ATOM 6604 C C . ASN F 1 105 ? 70.821 47.491 -34.864 1.00 49.34 104 ASN F C 1
ATOM 6605 O O . ASN F 1 105 ? 71.428 46.418 -34.802 1.00 50.17 104 ASN F O 1
ATOM 6610 N N . ASP F 1 106 ? 69.501 47.570 -34.974 1.00 48.98 105 ASP F N 1
ATOM 6611 C CA . ASP F 1 106 ? 68.659 46.388 -35.022 1.00 49.23 105 ASP F CA 1
ATOM 6612 C C . ASP F 1 106 ? 68.040 46.245 -36.410 1.00 49.61 105 ASP F C 1
ATOM 6613 O O . ASP F 1 106 ? 67.259 45.328 -36.662 1.00 48.24 105 ASP F O 1
ATOM 6618 N N . GLY F 1 107 ? 68.403 47.154 -37.310 1.00 51.03 106 GLY F N 1
ATOM 6619 C CA . GLY F 1 107 ? 67.861 47.128 -38.659 1.00 53.55 106 GLY F CA 1
ATOM 6620 C C . GLY F 1 107 ? 68.576 46.189 -39.609 1.00 54.80 106 GLY F C 1
ATOM 6621 O O . GLY F 1 107 ? 69.695 45.762 -39.327 1.00 54.46 106 GLY F O 1
ATOM 6622 N N . PRO F 1 108 ? 67.952 45.848 -40.752 1.00 56.51 107 PRO F N 1
ATOM 6623 C CA . PRO F 1 108 ? 68.536 44.947 -41.754 1.00 57.50 107 PRO F CA 1
ATOM 6624 C C . PRO F 1 108 ? 69.874 45.481 -42.264 1.00 58.39 107 PRO F C 1
ATOM 6625 O O . PRO F 1 108 ? 70.034 46.693 -42.446 1.00 59.30 107 PRO F O 1
ATOM 6629 N N . GLY F 1 109 ? 70.828 44.582 -42.493 1.00 58.01 108 GLY F N 1
ATOM 6630 C CA . GLY F 1 109 ? 72.133 44.999 -42.974 1.00 57.86 108 GLY F CA 1
ATOM 6631 C C . GLY F 1 109 ? 72.055 45.723 -44.307 1.00 58.38 108 GLY F C 1
ATOM 6632 O O . GLY F 1 109 ? 70.988 46.222 -44.678 1.00 58.57 108 GLY F O 1
ATOM 6633 N N . PRO F 1 110 ? 73.171 45.805 -45.056 1.00 58.12 109 PRO F N 1
ATOM 6634 C CA . PRO F 1 110 ? 74.475 45.245 -44.682 1.00 57.85 109 PRO F CA 1
ATOM 6635 C C . PRO F 1 110 ? 75.147 46.054 -43.570 1.00 57.39 109 PRO F C 1
ATOM 6636 O O . PRO F 1 110 ? 76.111 45.599 -42.954 1.00 57.10 109 PRO F O 1
ATOM 6640 N N . ASN F 1 111 ? 74.634 47.258 -43.325 1.00 56.46 110 ASN F N 1
ATOM 6641 C CA . ASN F 1 111 ? 75.189 48.131 -42.301 1.00 54.66 110 ASN F CA 1
ATOM 6642 C C . ASN F 1 111 ? 74.630 47.841 -40.910 1.00 52.49 110 ASN F C 1
ATOM 6643 O O . ASN F 1 111 ? 75.316 48.031 -39.909 1.00 52.03 110 ASN F O 1
ATOM 6648 N N . GLY F 1 112 ? 73.391 47.367 -40.847 1.00 50.31 111 GLY F N 1
ATOM 6649 C CA . GLY F 1 112 ? 72.795 47.052 -39.562 1.00 48.24 111 GLY F CA 1
ATOM 6650 C C . GLY F 1 112 ? 72.081 48.212 -38.898 1.00 47.48 111 GLY F C 1
ATOM 6651 O O . GLY F 1 112 ? 71.432 48.047 -37.865 1.00 46.60 111 GLY F O 1
ATOM 6652 N N . LEU F 1 113 ? 72.201 49.396 -39.487 1.00 46.96 112 LEU F N 1
ATOM 6653 C CA . LEU F 1 113 ? 71.549 50.575 -38.935 1.00 45.59 112 LEU F CA 1
ATOM 6654 C C . LEU F 1 113 ? 70.057 50.586 -39.259 1.00 45.38 112 LEU F C 1
ATOM 6655 O O . LEU F 1 113 ? 69.581 49.855 -40.139 1.00 45.61 112 LEU F O 1
ATOM 6660 N N . ARG F 1 114 ? 69.329 51.427 -38.531 1.00 43.50 113 ARG F N 1
ATOM 6661 C CA . ARG F 1 114 ? 67.898 51.573 -38.706 1.00 41.21 113 ARG F CA 1
ATOM 6662 C C . ARG F 1 114 ? 67.488 52.974 -38.319 1.00 38.61 113 ARG F C 1
ATOM 6663 O O . ARG F 1 114 ? 67.466 53.325 -37.139 1.00 37.51 113 ARG F O 1
ATOM 6671 N N . TYR F 1 115 ? 67.177 53.779 -39.325 1.00 36.45 114 TYR F N 1
ATOM 6672 C CA . TYR F 1 115 ? 66.756 55.152 -39.089 1.00 33.92 114 TYR F CA 1
ATOM 6673 C C . TYR F 1 115 ? 65.245 55.178 -38.869 1.00 32.18 114 TYR F C 1
ATOM 6674 O O . TYR F 1 115 ? 64.458 54.846 -39.754 1.00 31.25 114 TYR F O 1
ATOM 6683 N N . CYS F 1 116 ? 64.850 55.552 -37.663 1.00 31.40 115 CYS F N 1
ATOM 6684 C CA . CYS F 1 116 ? 63.443 55.624 -37.309 1.00 32.36 115 CYS F CA 1
ATOM 6685 C C . CYS F 1 116 ? 63.066 57.107 -37.288 1.00 31.93 115 CYS F C 1
ATOM 6686 O O . CYS F 1 116 ? 63.312 57.814 -36.305 1.00 31.62 115 CYS F O 1
ATOM 6689 N N . ILE F 1 117 ? 62.487 57.579 -38.388 1.00 31.76 116 ILE F N 1
ATOM 6690 C CA . ILE F 1 117 ? 62.111 58.982 -38.492 1.00 32.96 116 ILE F CA 1
ATOM 6691 C C . ILE F 1 117 ? 60.598 59.199 -38.401 1.00 34.36 116 ILE F C 1
ATOM 6692 O O . ILE F 1 117 ? 59.807 58.336 -38.782 1.00 34.88 116 ILE F O 1
ATOM 6697 N N . ASN F 1 118 ? 60.206 60.355 -37.868 1.00 35.96 117 ASN F N 1
ATOM 6698 C CA . ASN F 1 118 ? 58.795 60.699 -37.740 1.00 37.44 117 ASN F CA 1
ATOM 6699 C C . ASN F 1 118 ? 58.248 61.092 -39.111 1.00 38.35 117 ASN F C 1
ATOM 6700 O O . ASN F 1 118 ? 58.973 61.649 -39.940 1.00 38.64 117 ASN F O 1
ATOM 6705 N N . SER F 1 119 ? 56.974 60.791 -39.346 1.00 38.03 118 SER F N 1
ATOM 6706 C CA . SER F 1 119 ? 56.325 61.157 -40.596 1.00 38.80 118 SER F CA 1
ATOM 6707 C C . SER F 1 119 ? 56.212 62.686 -40.628 1.00 39.13 118 SER F C 1
ATOM 6708 O O . SER F 1 119 ? 56.386 63.314 -41.677 1.00 39.32 118 SER F O 1
ATOM 6711 N N . ALA F 1 120 ? 55.934 63.270 -39.461 1.00 37.94 119 ALA F N 1
ATOM 6712 C CA . ALA F 1 120 ? 55.769 64.715 -39.306 1.00 35.62 119 ALA F CA 1
ATOM 6713 C C . ALA F 1 120 ? 56.908 65.535 -39.889 1.00 34.21 119 ALA F C 1
ATOM 6714 O O . ALA F 1 120 ? 56.682 66.605 -40.451 1.00 34.63 119 ALA F O 1
ATOM 6716 N N . ALA F 1 121 ? 58.127 65.026 -39.753 1.00 33.09 120 ALA F N 1
ATOM 6717 C CA . ALA F 1 121 ? 59.316 65.711 -40.249 1.00 32.79 120 ALA F CA 1
ATOM 6718 C C . ALA F 1 121 ? 59.590 65.471 -41.737 1.00 33.53 120 ALA F C 1
ATOM 6719 O O . ALA F 1 121 ? 60.540 66.024 -42.301 1.00 33.56 120 ALA F O 1
ATOM 6721 N N . LEU F 1 122 ? 58.752 64.661 -42.376 1.00 34.28 121 LEU F N 1
ATOM 6722 C CA . LEU F 1 122 ? 58.940 64.338 -43.786 1.00 34.60 121 LEU F CA 1
ATOM 6723 C C . LEU F 1 122 ? 57.815 64.815 -44.709 1.00 35.92 121 LEU F C 1
ATOM 6724 O O . LEU F 1 122 ? 56.701 65.096 -44.266 1.00 36.12 121 LEU F O 1
ATOM 6729 N N . ARG F 1 123 ? 58.129 64.911 -45.998 1.00 37.86 122 ARG F N 1
ATOM 6730 C CA . ARG F 1 123 ? 57.165 65.308 -47.023 1.00 39.81 122 ARG F CA 1
ATOM 6731 C C . ARG F 1 123 ? 57.439 64.464 -48.266 1.00 40.83 122 ARG F C 1
ATOM 6732 O O . ARG F 1 123 ? 58.417 64.693 -48.973 1.00 41.84 122 ARG F O 1
ATOM 6740 N N . PHE F 1 124 ? 56.579 63.490 -48.532 1.00 41.36 123 PHE F N 1
ATOM 6741 C CA . PHE F 1 124 ? 56.758 62.608 -49.680 1.00 42.72 123 PHE F CA 1
ATOM 6742 C C . PHE F 1 124 ? 56.687 63.311 -51.046 1.00 44.67 123 PHE F C 1
ATOM 6743 O O . PHE F 1 124 ? 56.019 64.336 -51.206 1.00 44.41 123 PHE F O 1
ATOM 6751 N N . VAL F 1 125 ? 57.396 62.741 -52.022 1.00 47.32 124 VAL F N 1
ATOM 6752 C CA . VAL F 1 125 ? 57.441 63.247 -53.396 1.00 48.72 124 VAL F CA 1
ATOM 6753 C C . VAL F 1 125 ? 57.583 62.053 -54.348 1.00 50.45 124 VAL F C 1
ATOM 6754 O O . VAL F 1 125 ? 58.624 61.400 -54.389 1.00 50.11 124 VAL F O 1
ATOM 6758 N N . PRO F 1 126 ? 56.539 61.759 -55.131 1.00 52.42 125 PRO F N 1
ATOM 6759 C CA . PRO F 1 126 ? 56.578 60.631 -56.069 1.00 54.61 125 PRO F CA 1
ATOM 6760 C C . PRO F 1 126 ? 57.646 60.792 -57.137 1.00 57.19 125 PRO F C 1
ATOM 6761 O O . PRO F 1 126 ? 58.175 61.886 -57.331 1.00 57.88 125 PRO F O 1
ATOM 6765 N N . LYS F 1 127 ? 57.958 59.700 -57.829 1.00 59.97 126 LYS F N 1
ATOM 6766 C CA . LYS F 1 127 ? 58.962 59.730 -58.888 1.00 62.44 126 LYS F CA 1
ATOM 6767 C C . LYS F 1 127 ? 58.443 60.573 -60.048 1.00 64.62 126 LYS F C 1
ATOM 6768 O O . LYS F 1 127 ? 59.197 61.325 -60.671 1.00 65.39 126 LYS F O 1
ATOM 6774 N N . HIS F 1 128 ? 57.148 60.448 -60.324 1.00 66.77 127 HIS F N 1
ATOM 6775 C CA . HIS F 1 128 ? 56.520 61.187 -61.412 1.00 69.09 127 HIS F CA 1
ATOM 6776 C C . HIS F 1 128 ? 56.564 62.703 -61.190 1.00 68.91 127 HIS F C 1
ATOM 6777 O O . HIS F 1 128 ? 56.286 63.473 -62.110 1.00 69.23 127 HIS F O 1
ATOM 6784 N N . LYS F 1 129 ? 56.914 63.141 -59.982 1.00 68.02 128 LYS F N 1
ATOM 6785 C CA . LYS F 1 129 ? 56.952 64.574 -59.710 1.00 67.92 128 LYS F CA 1
ATOM 6786 C C . LYS F 1 129 ? 58.294 65.157 -59.288 1.00 67.78 128 LYS F C 1
ATOM 6787 O O . LYS F 1 129 ? 58.380 66.345 -58.985 1.00 68.08 128 LYS F O 1
ATOM 6793 N N . LEU F 1 130 ? 59.342 64.342 -59.273 1.00 67.61 129 LEU F N 1
ATOM 6794 C CA . LEU F 1 130 ? 60.661 64.835 -58.879 1.00 67.40 129 LEU F CA 1
ATOM 6795 C C . LEU F 1 130 ? 61.248 65.804 -59.909 1.00 67.19 129 LEU F C 1
ATOM 6796 O O . LEU F 1 130 ? 61.883 66.799 -59.553 1.00 65.95 129 LEU F O 1
ATOM 6801 N N . LYS F 1 131 ? 61.024 65.509 -61.186 1.00 67.86 130 LYS F N 1
ATOM 6802 C CA . LYS F 1 131 ? 61.529 66.343 -62.275 1.00 68.34 130 LYS F CA 1
ATOM 6803 C C . LYS F 1 131 ? 60.894 67.727 -62.241 1.00 67.84 130 LYS F C 1
ATOM 6804 O O . LYS F 1 131 ? 61.593 68.742 -62.159 1.00 67.74 130 LYS F O 1
ATOM 6810 N N . GLU F 1 132 ? 59.566 67.757 -62.301 1.00 66.94 131 GLU F N 1
ATOM 6811 C CA . GLU F 1 132 ? 58.830 69.011 -62.295 1.00 66.69 131 GLU F CA 1
ATOM 6812 C C . GLU F 1 132 ? 58.986 69.757 -60.979 1.00 66.15 131 GLU F C 1
ATOM 6813 O O . GLU F 1 132 ? 59.047 70.986 -60.966 1.00 66.60 131 GLU F O 1
ATOM 6819 N N . GLU F 1 133 ? 59.053 69.019 -59.873 1.00 65.71 132 GLU F N 1
ATOM 6820 C CA . GLU F 1 133 ? 59.202 69.644 -58.564 1.00 65.37 132 GLU F CA 1
ATOM 6821 C C . GLU F 1 133 ? 60.621 70.129 -58.274 1.00 64.39 132 GLU F C 1
ATOM 6822 O O . GLU F 1 133 ? 60.934 70.516 -57.146 1.00 63.59 132 GLU F O 1
ATOM 6828 N N . GLY F 1 134 ? 61.475 70.107 -59.296 1.00 63.43 133 GLY F N 1
ATOM 6829 C CA . GLY F 1 134 ? 62.840 70.583 -59.140 1.00 61.68 133 GLY F CA 1
ATOM 6830 C C . GLY F 1 134 ? 63.845 69.637 -58.514 1.00 60.86 133 GLY F C 1
ATOM 6831 O O . GLY F 1 134 ? 64.918 70.069 -58.089 1.00 59.57 133 GLY F O 1
ATOM 6832 N N . TYR F 1 135 ? 63.508 68.353 -58.448 1.00 60.67 134 TYR F N 1
ATOM 6833 C CA . TYR F 1 135 ? 64.415 67.369 -57.876 1.00 60.65 134 TYR F CA 1
ATOM 6834 C C . TYR F 1 135 ? 65.039 66.543 -58.992 1.00 61.06 134 TYR F C 1
ATOM 6835 O O . TYR F 1 135 ? 65.470 65.411 -58.779 1.00 60.76 134 TYR F O 1
ATOM 6844 N N . GLU F 1 136 ? 65.074 67.122 -60.187 1.00 61.73 135 GLU F N 1
ATOM 6845 C CA . GLU F 1 136 ? 65.650 66.466 -61.353 1.00 61.71 135 GLU F CA 1
ATOM 6846 C C . GLU F 1 136 ? 66.946 65.748 -60.977 1.00 61.13 135 GLU F C 1
ATOM 6847 O O . GLU F 1 136 ? 67.139 64.579 -61.310 1.00 60.96 135 GLU F O 1
ATOM 6853 N N . SER F 1 137 ? 67.819 66.461 -60.272 1.00 60.35 136 SER F N 1
ATOM 6854 C CA . SER F 1 137 ? 69.120 65.945 -59.848 1.00 58.94 136 SER F CA 1
ATOM 6855 C C . SER F 1 137 ? 69.114 64.631 -59.057 1.00 58.29 136 SER F C 1
ATOM 6856 O O . SER F 1 137 ? 70.103 63.895 -59.068 1.00 57.10 136 SER F O 1
ATOM 6859 N N . TYR F 1 138 ? 68.010 64.336 -58.375 1.00 58.51 137 TYR F N 1
ATOM 6860 C CA . TYR F 1 138 ? 67.903 63.108 -57.581 1.00 58.55 137 TYR F CA 1
ATOM 6861 C C . TYR F 1 138 ? 67.176 61.998 -58.342 1.00 58.13 137 TYR F C 1
ATOM 6862 O O . TYR F 1 138 ? 67.285 60.817 -58.004 1.00 57.25 137 TYR F O 1
ATOM 6871 N N . LEU F 1 139 ? 66.435 62.400 -59.367 1.00 58.73 138 LEU F N 1
ATOM 6872 C CA . LEU F 1 139 ? 65.659 61.491 -60.201 1.00 59.91 138 LEU F CA 1
ATOM 6873 C C . LEU F 1 139 ? 66.471 60.280 -60.669 1.00 61.28 138 LEU F C 1
ATOM 6874 O O . LEU F 1 139 ? 65.914 59.217 -60.959 1.00 60.42 138 LEU F O 1
ATOM 6879 N N . HIS F 1 140 ? 67.790 60.445 -60.729 1.00 63.49 139 HIS F N 1
ATOM 6880 C CA . HIS F 1 140 ? 68.690 59.381 -61.171 1.00 64.96 139 HIS F CA 1
ATOM 6881 C C . HIS F 1 140 ? 68.672 58.191 -60.218 1.00 66.46 139 HIS F C 1
ATOM 6882 O O . HIS F 1 140 ? 68.907 57.052 -60.630 1.00 66.76 139 HIS F O 1
ATOM 6889 N N . LEU F 1 141 ? 68.396 58.467 -58.945 1.00 67.32 140 LEU F N 1
ATOM 6890 C CA . LEU F 1 141 ? 68.354 57.441 -57.908 1.00 67.87 140 LEU F CA 1
ATOM 6891 C C . LEU F 1 141 ? 67.265 56.390 -58.123 1.00 68.52 140 LEU F C 1
ATOM 6892 O O . LEU F 1 141 ? 66.998 55.570 -57.246 1.00 68.65 140 LEU F O 1
ATOM 6897 N N . PHE F 1 142 ? 66.641 56.414 -59.296 1.00 69.27 141 PHE F N 1
ATOM 6898 C CA . PHE F 1 142 ? 65.591 55.459 -59.622 1.00 69.35 141 PHE F CA 1
ATOM 6899 C C . PHE F 1 142 ? 65.895 54.792 -60.967 1.00 70.14 141 PHE F C 1
ATOM 6900 O O . PHE F 1 142 ? 66.934 55.142 -61.568 1.00 70.54 141 PHE F O 1
#

Secondary structure (DSSP, 8-state):
--HHHHHHHHHHS-HHHHHHHHH---PPTT-STTSS---SEEEEETTT--EEEETTTB---TTSS-EES--STTTEEEEEE--TTS-EEEEEETTT--EEEEEES--SSTT--EEEE-GGGEEEEEHHHHTTTT-GGGGGG-/--HHHHHHHHHHS-HHHHHHHHH---PPTT-SSSSS---SEEEEETTT--EEEEGGGEE--SSSS-EES--SGGGEEEEEE-GGGS-EEEEEETTT--EEEEEETTSSSSS--EEEE-GGGEEEEEGGGTTTTT-HHHHTT-/--HHHHHTTS-HHHHHHHTT---PPSS-SSSSS---SEEEEETTT--EEEETTTB---SSSS-EES--STTTEEEEEE-GGG--EEEEEETTT--EEEEEES-SSSSS--EEEE-GGGEEEEETTSHHHHT-GGGGGG-/--HHHHHHT--HHHHHHHHH---PPTT-STTSS---SEEEEETTT--EEEETTTEE--TTSS-EES---TTSEEEEEE--TTS-EEEEEESSS--EEEEEETTSSSSS--EEEE-GGGEEEEEGGGHHHHT-HHHHT--/--SSHHHHHHTS-HHHHHHHHH---PPSSSSSSTT---SEEEEETTT--EEEETTSEE--SSSS-EES---TTTEEEEEE--TTS-EEEEEETTT--EEEEEES--SSTT--EEEE-GGGEEEEEGGGHHHHT-GGGTT--/--HHHHHHHTTS-HHHHHHHTT---PPTT-SSTTT---SEEEEETTT--EEEESSSB---SSSS-EESS-STT-EEEEEE-TTS--EEEEEESSS--EEEEEES-S-TTT--EEEE-STTEEEEEGGGTIIIIIGGGGGG-

CATH classification: 2.170.150.20

Foldseek 3Di:
DDPVLLVVLLVVADDVLNCCFPVVDADDALPADPLVPQAAFFWAFSRVRHTWAGSVQFDHDPGRATKGQGTPDPQKDWAWDCPPNDTFIWIAGNPSGTTFGGKDQCAPDPRRIIDGGHCSRTDIDHLVCCVVVVNVVCNVVD/DDPVLLVVLLVVQDDVLNCCFVVVDADDFLPADPLPPQAFFFWAFSRPRHTWATSVQWDRDPRRATKGQHTPPPQKDWDWDCPPNHTFIWIAGDPSRTTFGGKDQCQPDPSSIIDGGHSSRTDTDHLVCCVVVPNVVCNVVD/DDLVVQLVVADPVLNCCFPVVDADDFQPADPLQDQAFAFWAFSRPRHTWAGSVQFDNDRPRATKGLDTPPQQKDWDFDCPPNRTFIWIAGPPSRTTFGGWDQCDPDPSSIIHGGHNSRIDTDHLVCCVVVPNPVCNVVD/DDLVVLLVPADPVLCCCFPVVDADDALPADVLPDQAFFFKAFSGPRHTWATSVQWDHDPGRFTKGQHTPPQQKDWAWDCPPPHTFIWIAGDPSGTTFGGWDQCQPDPSSIIDGGHCSRIDTDHLVCCVVVPNVVVNVVD/DCCQLVVLLVPADDQLNCCFPVVDADDAQPAPPLPPQAFFFWAFSRPRHTWAGSVQWDHDRRRATKGQDTDDQQKDWDWDCPPVRTFIWIAGDPSGTTFGGWDQCAPDPSRIIPGGHNSRIDTDHLVCCVVVPNVVCNVVD/DPCLLVVLLVPADDVLCCCFVVVDADDFLPAPPLVPLAFFFWAFSRPRHTWAGSVQWDHDRRRATKGQDTDDPQKDWDFDCPPNRTFIWIAGDVSRTTFGGKDQCDDDPPSIMGGGHNSRIDTDHLVCCVVVVVVVCNVVD

B-factor: mean 33.22, std 14.38, range [1.48, 88.54]

Nearest PDB structures (foldseek):
  3e0o-assembly2_A  TM=9.938E-01  e=3.078E-27  Bacillus subtilis
  7e43-assembly2_A  TM=9.460E-01  e=3.215E-19  Helicobacter pylori 26695
  3hch-assembly2_B  TM=9.340E-01  e=1.920E-17  Neisseria meningitidis serogroup A
  3hci-assembly2_B  TM=9.719E-01  e=2.129E-16  Xanthomonas campestris pv. campestris
  2kzn-assembly1_A  TM=7.615E-01  e=4.772E-21  Bacillus subtilis

Sequence (844 aa):
MMAYNKEEKIKSLNRMQYEVTQNNGTEPPFQNEYWDHKEEGLYVDIVSGKPLFTSKDKFDSQCGWPSFTKPIEEEVEEKLDTSHGMIRTEVRSRTADSHLGHVFNDGPGPNGLRYCINSAALRFVPKHKLKEEGYESYLHLFMMAYNKEEKIKSLNRMQYEVTQNNGTEPPFQNEYWDHKEEGLYVDIVSGKPLFTSKDKFDSQCGWPSFTKPIEEEVEEKLDTSHGMIRTEVRSRTADSHLGHVFNDGPGPNGLRYCINSAALRFVPKHKLKEEGYESYLHLFYNKEEKIKSLNRMQYEVTQNNGTEPPFQNEYWDHKEEGLYVDIVSGKPLFTSKDKFDSQCGWPSFTKPIEEEVEEKLDTSHGMIRTEVRSRTADSHLGHVFNDGPGPNGLRYCINSAALRFVPKHKLKEEGYESYLHLFYNKEEKIKSLNRMQYEVTQNNGTEPPFQNEYWDHKEEGLYVDIVSGKPLFTSKDKFDSQCGWPSFTKPIEEEVEEKLDTSHGMIRTEVRSRTADSHLGHVFNDGPGPNGLRYCINSAALRFVPKHKLKEEGYESYLHLFMAYNKEEKIKSLNRMQYEVTQNNGTEPPFQNEYWDHKEEGLYVDIVSGKPLFTSKDKFDSQCGWPSFTKPIEEEVEEKLDTSHGMIRTEVRSRTADSHLGHVFNDGPGPNGLRYCINSAALRFVPKHKLKEEGYESYLHLFMAYNKEEKIKSLNRMQYEVTQNNGTEPPFQNEYWDHKEEGLYVDIVSGKPLFTSKDKFDSQCGWPSFTKPIEEEVEEKLDTSHGMIRTEVRSRTADSHLGHVFNDGPGPNGLRYCINSAALRFVPKHKLKEEGYESYLHLF